Protein AF-0000000084660161 (afdb_homodimer)

Structure (mmCIF, N/CA/C/O backbone):
data_AF-0000000084660161-model_v1
#
loop_
_entity.id
_entity.type
_entity.pdbx_description
1 polymer 'Melanocyte proliferating gene 1, putative'
#
loop_
_atom_site.group_PDB
_atom_site.id
_atom_site.type_symbol
_atom_site.label_atom_id
_atom_site.label_alt_id
_atom_site.label_comp_id
_atom_site.label_asym_id
_atom_site.label_entity_id
_atom_site.label_seq_id
_atom_site.pdbx_PDB_ins_code
_atom_site.Cartn_x
_atom_site.Cartn_y
_atom_site.Cartn_z
_atom_site.occupancy
_atom_site.B_iso_or_equiv
_atom_site.auth_seq_id
_atom_site.auth_comp_id
_atom_site.auth_asym_id
_atom_site.auth_atom_id
_atom_site.pdbx_PDB_model_num
ATOM 1 N N . MET A 1 1 ? 70.875 -0.884 11.539 1 24.64 1 MET A N 1
ATOM 2 C CA . MET A 1 1 ? 70.625 -2.311 11.406 1 24.64 1 MET A CA 1
ATOM 3 C C . MET A 1 1 ? 69.188 -2.629 11.82 1 24.64 1 MET A C 1
ATOM 5 O O . MET A 1 1 ? 68.938 -2.881 12.992 1 24.64 1 MET A O 1
ATOM 9 N N . GLY A 1 2 ? 68.188 -1.799 11.391 1 26.59 2 GLY A N 1
ATOM 10 C CA . GLY A 1 2 ? 66.875 -1.385 11.828 1 26.59 2 GLY A CA 1
ATOM 11 C C . GLY A 1 2 ? 65.812 -2.465 11.648 1 26.59 2 GLY A C 1
ATOM 12 O O . GLY A 1 2 ? 65.562 -2.926 10.531 1 26.59 2 GLY A O 1
ATOM 13 N N . GLY A 1 3 ? 65.625 -3.408 12.602 1 25.14 3 GLY A N 1
ATOM 14 C CA . GLY A 1 3 ? 64.938 -4.672 12.664 1 25.14 3 GLY A CA 1
ATOM 15 C C . GLY A 1 3 ? 63.438 -4.531 12.398 1 25.14 3 GLY A C 1
ATOM 16 O O . GLY A 1 3 ? 62.812 -3.619 12.922 1 25.14 3 GLY A O 1
ATOM 17 N N . GLN A 1 4 ? 62.938 -4.93 11.18 1 24.41 4 GLN A N 1
ATOM 18 C CA . GLN A 1 4 ? 61.656 -4.934 10.484 1 24.41 4 GLN A CA 1
ATOM 19 C C . GLN A 1 4 ? 60.625 -5.793 11.219 1 24.41 4 GLN A C 1
ATOM 21 O O . GLN A 1 4 ? 60.781 -7.016 11.273 1 24.41 4 GLN A O 1
ATOM 26 N N . LYS A 1 5 ? 60.062 -5.305 12.406 1 24.17 5 LYS A N 1
ATOM 27 C CA . LYS A 1 5 ? 59.062 -6.043 13.188 1 24.17 5 LYS A CA 1
ATOM 28 C C . LYS A 1 5 ? 57.875 -6.465 12.328 1 24.17 5 LYS A C 1
ATOM 30 O O . LYS A 1 5 ? 57.312 -5.648 11.594 1 24.17 5 LYS A O 1
ATOM 35 N N . ASN A 1 6 ? 57.75 -7.762 11.906 1 21.36 6 ASN A N 1
ATOM 36 C CA . ASN A 1 6 ? 56.781 -8.516 11.117 1 21.36 6 ASN A CA 1
ATOM 37 C C . ASN A 1 6 ? 55.375 -8.477 11.742 1 21.36 6 ASN A C 1
ATOM 39 O O . ASN A 1 6 ? 55.188 -8.977 12.859 1 21.36 6 ASN A O 1
ATOM 43 N N . ALA A 1 7 ? 54.562 -7.371 11.57 1 24.05 7 ALA A N 1
ATOM 44 C CA . ALA A 1 7 ? 53.188 -7.188 12.055 1 24.05 7 ALA A CA 1
ATOM 45 C C . ALA A 1 7 ? 52.312 -8.344 11.609 1 24.05 7 ALA A C 1
ATOM 47 O O . ALA A 1 7 ? 52.125 -8.562 10.406 1 24.05 7 ALA A O 1
ATOM 48 N N . THR A 1 8 ? 52.25 -9.5 12.328 1 23.58 8 THR A N 1
ATOM 49 C CA . THR A 1 8 ? 51.375 -10.672 12.141 1 23.58 8 THR A CA 1
ATOM 50 C C . THR A 1 8 ? 49.938 -10.25 11.953 1 23.58 8 THR A C 1
ATOM 52 O O . THR A 1 8 ? 49.406 -9.438 12.711 1 23.58 8 THR A O 1
ATOM 55 N N . ALA A 1 9 ? 49.344 -10.336 10.734 1 23.52 9 ALA A N 1
ATOM 56 C CA . ALA A 1 9 ? 48.031 -10.094 10.141 1 23.52 9 ALA A CA 1
ATOM 57 C C . ALA A 1 9 ? 46.938 -10.898 10.852 1 23.52 9 ALA A C 1
ATOM 59 O O . ALA A 1 9 ? 47.031 -12.125 10.961 1 23.52 9 ALA A O 1
ATOM 60 N N . ALA A 1 10 ? 46.281 -10.367 11.93 1 25.08 10 ALA A N 1
ATOM 61 C CA . ALA A 1 10 ? 45.125 -10.93 12.625 1 25.08 10 ALA A CA 1
ATOM 62 C C . ALA A 1 10 ? 44.062 -11.422 11.625 1 25.08 10 ALA A C 1
ATOM 64 O O . ALA A 1 10 ? 43.625 -10.664 10.773 1 25.08 10 ALA A O 1
ATOM 65 N N . THR A 1 11 ? 44 -12.703 11.172 1 28.12 11 THR A N 1
ATOM 66 C CA . THR A 1 11 ? 43.094 -13.5 10.383 1 28.12 11 THR A CA 1
ATOM 67 C C . THR A 1 11 ? 41.656 -13.297 10.867 1 28.12 11 THR A C 1
ATOM 69 O O . THR A 1 11 ? 41.406 -13.266 12.078 1 28.12 11 THR A O 1
ATOM 72 N N . GLY A 1 12 ? 40.781 -12.602 10.148 1 25.56 12 GLY A N 1
ATOM 73 C CA . GLY A 1 12 ? 39.375 -12.211 10.211 1 25.56 12 GLY A CA 1
ATOM 74 C C . GLY A 1 12 ? 38.469 -13.383 10.484 1 25.56 12 GLY A C 1
ATOM 75 O O . GLY A 1 12 ? 38.219 -14.219 9.602 1 25.56 12 GLY A O 1
ATOM 76 N N . ALA A 1 13 ? 38.406 -14.109 11.633 1 28.41 13 ALA A N 1
ATOM 77 C CA . ALA A 1 13 ? 37.562 -15.188 12.133 1 28.41 13 ALA A CA 1
ATOM 78 C C . ALA A 1 13 ? 36.094 -14.867 11.953 1 28.41 13 ALA A C 1
ATOM 80 O O . ALA A 1 13 ? 35.219 -15.57 12.477 1 28.41 13 ALA A O 1
ATOM 81 N N . THR A 1 14 ? 35.625 -13.727 11.5 1 33.06 14 THR A N 1
ATOM 82 C CA . THR A 1 14 ? 34.25 -13.336 11.805 1 33.06 14 THR A CA 1
ATOM 83 C C . THR A 1 14 ? 33.25 -14.164 10.984 1 33.06 14 THR A C 1
ATOM 85 O O . THR A 1 14 ? 32.031 -13.977 11.102 1 33.06 14 THR A O 1
ATOM 88 N N . ALA A 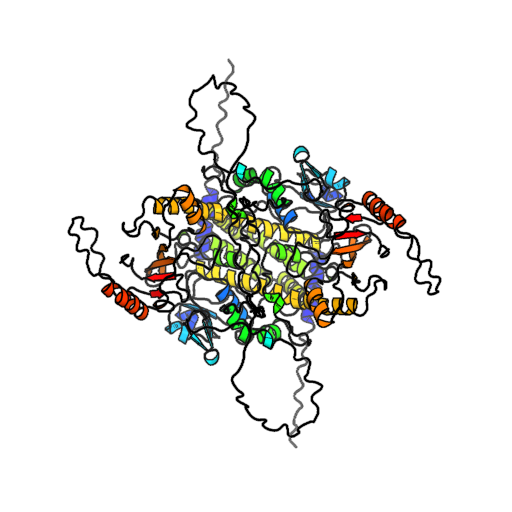1 15 ? 33.562 -14.836 9.906 1 35.31 15 ALA A N 1
ATOM 89 C CA . ALA A 1 15 ? 32.625 -15.367 8.922 1 35.31 15 ALA A CA 1
ATOM 90 C C . ALA A 1 15 ? 31.844 -16.562 9.492 1 35.31 15 ALA A C 1
ATOM 92 O O . ALA A 1 15 ? 30.812 -16.953 8.945 1 35.31 15 ALA A O 1
ATOM 93 N N . PRO A 1 16 ? 32.344 -17.375 10.328 1 39.44 16 PRO A N 1
ATOM 94 C CA . PRO A 1 16 ? 31.734 -18.672 10.648 1 39.44 16 PRO A CA 1
ATOM 95 C C . PRO A 1 16 ? 30.422 -18.547 11.406 1 39.44 16 PRO A C 1
ATOM 97 O O . PRO A 1 16 ? 29.547 -19.406 11.289 1 39.44 16 PRO A O 1
ATOM 100 N N . ALA A 1 17 ? 30.219 -17.5 12.195 1 45.44 17 ALA A N 1
ATOM 101 C CA . ALA A 1 17 ? 29.125 -17.328 13.141 1 45.44 17 ALA A CA 1
ATOM 102 C C . ALA A 1 17 ? 27.812 -17.016 12.406 1 45.44 17 ALA A C 1
ATOM 104 O O . ALA A 1 17 ? 26.75 -17.516 12.789 1 45.44 17 ALA A O 1
ATOM 105 N N . ALA A 1 18 ? 27.891 -16.312 11.398 1 50.12 18 ALA A N 1
ATOM 106 C CA . ALA A 1 18 ? 26.688 -15.992 10.641 1 50.12 18 ALA A CA 1
ATOM 107 C C . ALA A 1 18 ? 26.109 -17.234 9.977 1 50.12 18 ALA A C 1
ATOM 109 O O . ALA A 1 18 ? 24.891 -17.453 9.984 1 50.12 18 ALA A O 1
ATOM 110 N N . SER A 1 19 ? 26.984 -18.062 9.469 1 54.03 19 SER A N 1
ATOM 111 C CA . SER A 1 19 ? 26.547 -19.281 8.812 1 54.03 19 SER A CA 1
ATOM 112 C C . SER A 1 19 ? 25.859 -20.219 9.805 1 54.03 19 SER A C 1
ATOM 114 O O . SER A 1 19 ? 24.859 -20.859 9.477 1 54.03 19 SER A O 1
ATOM 116 N N . SER A 1 20 ? 26.422 -20.156 10.977 1 57.75 20 SER A N 1
ATOM 117 C CA . SER A 1 20 ? 25.859 -21.047 11.984 1 57.75 20 SER A CA 1
ATOM 118 C C . SER A 1 20 ? 24.5 -20.562 12.453 1 57.75 20 SER A C 1
ATOM 120 O O . SER A 1 20 ? 23.594 -21.359 12.68 1 57.75 20 SER A O 1
ATOM 122 N N . ALA A 1 21 ? 24.422 -19.25 12.586 1 58.81 21 ALA A N 1
ATOM 123 C CA . ALA A 1 21 ? 23.156 -18.688 13.008 1 58.81 21 ALA A CA 1
ATOM 124 C C . ALA A 1 21 ? 22.078 -18.906 11.953 1 58.81 21 ALA A C 1
ATOM 126 O O . ALA A 1 21 ? 20.922 -19.219 12.281 1 58.81 21 ALA A O 1
ATOM 127 N N . VAL A 1 22 ? 22.547 -18.859 10.758 1 63.5 22 VAL A N 1
ATOM 128 C CA . VAL A 1 22 ? 21.625 -19.109 9.656 1 63.5 22 VAL A CA 1
ATOM 129 C C . VAL A 1 22 ? 21.172 -20.562 9.68 1 63.5 22 VAL A C 1
ATOM 131 O O . VAL A 1 22 ? 19.969 -20.859 9.555 1 63.5 22 VAL A O 1
ATOM 134 N N . ALA A 1 23 ? 22.141 -21.359 9.922 1 66.5 23 ALA A N 1
ATOM 135 C CA . ALA A 1 23 ? 21.797 -22.781 9.977 1 66.5 23 ALA A CA 1
ATOM 136 C C . ALA A 1 23 ? 20.875 -23.078 11.141 1 66.5 23 ALA A C 1
ATOM 138 O O . ALA A 1 23 ? 19.922 -23.859 11.008 1 66.5 23 ALA A O 1
ATOM 139 N N . ALA A 1 24 ? 21.094 -22.406 12.203 1 64.75 24 ALA A N 1
ATOM 140 C CA . ALA A 1 24 ? 20.266 -22.625 13.391 1 64.75 24 ALA A CA 1
ATOM 141 C C . ALA A 1 24 ? 18.844 -22.094 13.164 1 64.75 24 ALA A C 1
ATOM 143 O O . ALA A 1 24 ? 17.875 -22.719 13.586 1 64.75 24 ALA A O 1
ATOM 144 N N . ALA A 1 25 ? 18.844 -21.031 12.477 1 66.31 25 ALA A N 1
ATOM 145 C CA . ALA A 1 25 ? 17.531 -20.453 12.219 1 66.31 25 ALA A CA 1
ATOM 146 C C . ALA A 1 25 ? 16.719 -21.344 11.281 1 66.31 25 ALA A C 1
ATOM 148 O O . ALA A 1 25 ? 15.516 -21.547 11.492 1 66.31 25 ALA A O 1
ATOM 149 N N . VAL A 1 26 ? 17.406 -21.875 10.375 1 65.69 26 VAL A N 1
ATOM 150 C CA . VAL A 1 26 ? 16.734 -22.766 9.438 1 65.69 26 VAL A CA 1
ATOM 151 C C . VAL A 1 26 ? 16.281 -24.031 10.164 1 65.69 26 VAL A C 1
ATOM 153 O O . VAL A 1 26 ? 15.156 -24.5 9.961 1 65.69 26 VAL A O 1
ATOM 156 N N . ALA A 1 27 ? 17.141 -24.391 11.016 1 67.81 27 ALA A N 1
ATOM 157 C CA . ALA A 1 27 ? 16.781 -25.562 11.805 1 67.81 27 ALA A CA 1
ATOM 158 C C . ALA A 1 27 ? 15.617 -25.266 12.75 1 67.81 27 ALA A C 1
ATOM 160 O O . ALA A 1 27 ? 14.727 -26.094 12.93 1 67.81 27 ALA A O 1
ATOM 161 N N . ALA A 1 28 ? 15.664 -24.062 13.289 1 68.81 28 ALA A N 1
ATOM 162 C CA . ALA A 1 28 ? 14.578 -23.656 14.18 1 68.81 28 ALA A CA 1
ATOM 163 C C . ALA A 1 28 ? 13.258 -23.547 13.422 1 68.81 28 ALA A C 1
ATOM 165 O O . ALA A 1 28 ? 12.211 -23.953 13.93 1 68.81 28 ALA A O 1
ATOM 166 N N . ALA A 1 29 ? 13.398 -23.031 12.258 1 67.75 29 ALA A N 1
ATOM 167 C CA . ALA A 1 29 ? 12.195 -22.938 11.422 1 67.75 29 ALA A CA 1
ATOM 168 C C . ALA A 1 29 ? 11.578 -24.312 11.195 1 67.75 29 ALA A C 1
ATOM 170 O O . ALA A 1 29 ? 10.359 -24.469 11.258 1 67.75 29 ALA A O 1
ATOM 171 N N . ALA A 1 30 ? 12.422 -25.203 10.961 1 65 30 ALA A N 1
ATOM 172 C CA . ALA A 1 30 ? 11.969 -26.562 10.719 1 65 30 ALA A CA 1
ATOM 173 C C . ALA A 1 30 ? 11.336 -27.156 11.969 1 65 30 ALA A C 1
ATOM 175 O O . ALA A 1 30 ? 10.375 -27.922 11.883 1 65 30 ALA A O 1
ATOM 176 N N . ALA A 1 31 ? 11.859 -26.688 13.023 1 62.97 31 ALA A N 1
ATOM 177 C CA . ALA A 1 31 ? 11.414 -27.297 14.273 1 62.97 31 ALA A CA 1
ATOM 178 C C . ALA A 1 31 ? 10.227 -26.547 14.859 1 62.97 31 ALA A C 1
ATOM 180 O O . ALA A 1 31 ? 9.32 -27.156 15.43 1 62.97 31 ALA A O 1
ATOM 181 N N . ALA A 1 32 ? 10.18 -25.266 14.641 1 66.94 32 ALA A N 1
ATOM 182 C CA . ALA A 1 32 ? 9.227 -24.453 15.398 1 66.94 32 ALA A CA 1
ATOM 183 C C . ALA A 1 32 ? 8.234 -23.75 14.469 1 66.94 32 ALA A C 1
ATOM 185 O O . ALA A 1 32 ? 7.285 -23.125 14.93 1 66.94 32 ALA A O 1
ATOM 186 N N . GLY A 1 33 ? 8.375 -24.016 13.242 1 72.56 33 GLY A N 1
ATOM 187 C CA . GLY A 1 33 ? 7.465 -23.344 12.32 1 72.56 33 GLY A CA 1
ATOM 188 C C . GLY A 1 33 ? 6.074 -23.953 12.312 1 72.56 33 GLY A C 1
ATOM 189 O O . GLY A 1 33 ? 5.828 -24.969 12.953 1 72.56 33 GLY A O 1
ATOM 190 N N . PRO A 1 34 ? 5.152 -23.188 11.719 1 77.69 34 PRO A N 1
ATOM 191 C CA . PRO A 1 34 ? 3.781 -23.688 11.664 1 77.69 34 PRO A CA 1
ATOM 192 C C . PRO A 1 34 ? 3.674 -25 10.883 1 77.69 34 PRO A C 1
ATOM 194 O O . PRO A 1 34 ? 4.387 -25.188 9.898 1 77.69 34 PRO A O 1
ATOM 197 N N . VAL A 1 35 ? 2.914 -25.922 11.445 1 78.5 35 VAL A N 1
ATOM 198 C CA . VAL A 1 35 ? 2.705 -27.219 10.805 1 78.5 35 VAL A CA 1
ATOM 199 C C . VAL A 1 35 ? 1.444 -27.172 9.945 1 78.5 35 VAL A C 1
ATOM 201 O O . VAL A 1 35 ? 0.408 -26.672 10.383 1 78.5 35 VAL A O 1
ATOM 204 N N . ARG A 1 36 ? 1.614 -27.719 8.766 1 88.62 36 ARG A N 1
ATOM 205 C CA . ARG A 1 36 ? 0.462 -27.781 7.875 1 88.62 36 ARG A CA 1
ATOM 206 C C . ARG A 1 36 ? -0.592 -28.75 8.398 1 88.62 36 ARG A C 1
ATOM 208 O O . ARG A 1 36 ? -0.26 -29.828 8.891 1 88.62 36 ARG A O 1
ATOM 215 N N . LEU A 1 37 ? -1.783 -28.344 8.273 1 91 37 LEU A N 1
ATOM 216 C CA . LEU A 1 37 ? -2.893 -29.234 8.625 1 91 37 LEU A CA 1
ATOM 217 C C . LEU A 1 37 ? -3.082 -30.312 7.57 1 91 37 LEU A C 1
ATOM 219 O O . LEU A 1 37 ? -2.992 -30.031 6.371 1 91 37 LEU A O 1
ATOM 223 N N . SER A 1 38 ? -3.291 -31.516 8.023 1 89.81 38 SER A N 1
ATOM 224 C CA . SER A 1 38 ? -3.703 -32.562 7.09 1 89.81 38 SER A CA 1
ATOM 225 C C . SER A 1 38 ? -5.148 -32.344 6.645 1 89.81 38 SER A C 1
ATOM 227 O O . SER A 1 38 ? -5.945 -31.75 7.359 1 89.81 38 SER A O 1
ATOM 229 N N . PRO A 1 39 ? -5.414 -32.844 5.457 1 90.81 39 PRO A N 1
ATOM 230 C CA . PRO A 1 39 ? -6.809 -32.719 5.027 1 90.81 39 PRO A CA 1
ATOM 231 C C . PRO A 1 39 ? -7.785 -33.312 6.039 1 90.81 39 PRO A C 1
ATOM 233 O O . PRO A 1 39 ? -8.844 -32.75 6.293 1 90.81 39 PRO A O 1
ATOM 236 N N . ASP A 1 40 ? -7.434 -34.438 6.617 1 92.75 40 ASP A N 1
ATOM 237 C CA . ASP A 1 40 ? -8.305 -35.062 7.594 1 92.75 40 ASP A CA 1
ATOM 238 C C . ASP A 1 40 ? -8.5 -34.188 8.82 1 92.75 40 ASP A C 1
ATOM 240 O O . ASP A 1 40 ? -9.617 -34.031 9.32 1 92.75 40 ASP A O 1
ATOM 244 N N . GLU A 1 41 ? -7.453 -33.625 9.336 1 93.62 41 GLU A N 1
ATOM 245 C CA . GLU A 1 41 ? -7.531 -32.719 10.469 1 93.62 41 GLU A CA 1
ATOM 246 C C . GLU A 1 41 ? -8.375 -31.484 10.133 1 93.62 41 GLU A C 1
ATOM 248 O O . GLU A 1 41 ? -9.195 -31.047 10.938 1 93.62 41 GLU A O 1
ATOM 253 N N . PHE A 1 42 ? -8.125 -30.984 8.945 1 95.31 42 PHE A N 1
ATOM 254 C CA . PHE A 1 42 ? -8.812 -29.781 8.5 1 95.31 42 PHE A CA 1
ATOM 255 C C . PHE A 1 42 ? -10.312 -30.016 8.422 1 95.31 42 PHE A C 1
ATOM 257 O O . PHE A 1 42 ? -11.102 -29.234 8.953 1 95.31 42 PHE A O 1
ATOM 264 N N . TRP A 1 43 ? -10.688 -31.078 7.805 1 95.12 43 TRP A N 1
ATOM 265 C CA . TRP A 1 43 ? -12.109 -31.328 7.582 1 95.12 43 TRP A CA 1
ATOM 266 C C . TRP A 1 43 ? -12.773 -31.844 8.859 1 95.12 43 TRP A C 1
ATOM 268 O O . TRP A 1 43 ? -14 -31.859 8.953 1 95.12 43 TRP A O 1
ATOM 278 N N . GLY A 1 44 ? -11.992 -32.219 9.852 1 93.75 44 GLY A N 1
ATOM 279 C CA . GLY A 1 44 ? -12.516 -32.594 11.148 1 93.75 44 GLY A CA 1
ATOM 280 C C . GLY A 1 44 ? -12.867 -31.422 12.031 1 93.75 44 GLY A C 1
ATOM 281 O O . GLY A 1 44 ? -13.602 -31.562 13.008 1 93.75 44 GLY A O 1
ATOM 282 N N . LEU A 1 45 ? -12.328 -30.281 11.727 1 94.12 45 LEU A N 1
ATOM 283 C CA . LEU A 1 45 ? -12.625 -29.078 12.492 1 94.12 45 LEU A CA 1
ATOM 284 C C . LEU A 1 45 ? -14.047 -28.594 12.234 1 94.12 45 LEU A C 1
ATOM 286 O O . LEU A 1 45 ? -14.617 -28.859 11.172 1 94.12 45 LEU A O 1
ATOM 290 N N . GLU A 1 46 ? -14.648 -27.875 13.18 1 92.94 46 GLU A N 1
ATOM 291 C CA . GLU A 1 46 ? -16.016 -27.359 13.055 1 92.94 46 GLU A CA 1
ATOM 292 C C . GLU A 1 46 ? -16.016 -25.922 12.516 1 92.94 46 GLU A C 1
ATOM 294 O O . GLU A 1 46 ? -15.016 -25.203 12.641 1 92.94 46 GLU A O 1
ATOM 299 N N . GLY A 1 47 ? -17.188 -25.578 11.844 1 93.19 47 GLY A N 1
ATOM 300 C CA . GLY A 1 47 ? -17.359 -24.219 11.352 1 93.19 47 GLY A CA 1
ATOM 301 C C . GLY A 1 47 ? -17.484 -24.141 9.836 1 93.19 47 GLY A C 1
ATOM 302 O O . GLY A 1 47 ? -17.234 -25.125 9.141 1 93.19 47 GLY A O 1
ATOM 303 N N . PRO A 1 48 ? -17.891 -23.031 9.367 1 96.44 48 PRO A N 1
ATOM 304 C CA . PRO A 1 48 ? -18.031 -22.859 7.922 1 96.44 48 PRO A CA 1
ATOM 305 C C . PRO A 1 48 ? -16.688 -22.891 7.191 1 96.44 48 PRO A C 1
ATOM 307 O O . PRO A 1 48 ? -15.656 -22.562 7.781 1 96.44 48 PRO A O 1
ATOM 310 N N . VAL A 1 49 ? -16.734 -23.297 5.977 1 97.75 49 VAL A N 1
ATOM 311 C CA . VAL A 1 49 ? -15.516 -23.391 5.18 1 97.75 49 VAL A CA 1
ATOM 312 C C . VAL A 1 49 ? -15.641 -22.516 3.936 1 97.75 49 VAL A C 1
ATOM 314 O O . VAL A 1 49 ? -16.609 -22.641 3.176 1 97.75 49 VAL A O 1
ATOM 317 N N . ILE A 1 50 ? -14.727 -21.609 3.764 1 96.62 50 ILE A N 1
ATOM 318 C CA . ILE A 1 50 ? -14.625 -20.781 2.566 1 96.62 50 ILE A CA 1
ATOM 319 C C . ILE A 1 50 ? -13.695 -21.438 1.557 1 96.62 50 ILE A C 1
ATOM 321 O O . ILE A 1 50 ? -12.523 -21.703 1.86 1 96.62 50 ILE A O 1
ATOM 325 N N . GLY A 1 51 ? -14.203 -21.719 0.409 1 96.81 51 GLY A N 1
ATOM 326 C CA . GLY A 1 51 ? -13.406 -22.344 -0.633 1 96.81 51 GLY A CA 1
ATOM 327 C C . GLY A 1 51 ? -12.914 -21.359 -1.678 1 96.81 51 GLY A C 1
ATOM 328 O O . GLY A 1 51 ? -13.633 -20.453 -2.064 1 96.81 51 GLY A O 1
ATOM 329 N N . THR A 1 52 ? -11.68 -21.453 -2.135 1 95 52 THR A N 1
ATOM 330 C CA . THR A 1 52 ? -11.086 -20.719 -3.244 1 95 52 THR A CA 1
ATOM 331 C C . THR A 1 52 ? -10.016 -21.547 -3.941 1 95 52 THR A C 1
ATOM 333 O O . THR A 1 52 ? -9.836 -22.734 -3.623 1 95 52 THR A O 1
ATOM 336 N N . HIS A 1 53 ? -9.312 -21.047 -4.887 1 88.81 53 HIS A N 1
ATOM 337 C CA . HIS A 1 53 ? -8.352 -21.844 -5.637 1 88.81 53 HIS A CA 1
ATOM 338 C C . HIS A 1 53 ? -6.996 -21.859 -4.945 1 88.81 53 HIS A C 1
ATOM 340 O O . HIS A 1 53 ? -6.637 -20.922 -4.238 1 88.81 53 HIS A O 1
ATOM 346 N N . ASP A 1 54 ? -6.262 -22.938 -5.086 1 88.5 54 ASP A N 1
ATOM 347 C CA . ASP A 1 54 ? -4.898 -23.016 -4.574 1 88.5 54 ASP A CA 1
ATOM 348 C C . ASP A 1 54 ? -3.906 -22.391 -5.551 1 88.5 54 ASP A C 1
ATOM 350 O O . ASP A 1 54 ? -4.305 -21.797 -6.547 1 88.5 54 ASP A O 1
ATOM 354 N N . GLY A 1 55 ? -2.623 -22.375 -5.215 1 84.12 55 GLY A N 1
ATOM 355 C CA . GLY A 1 55 ? -1.607 -21.797 -6.078 1 84.12 55 GLY A CA 1
ATOM 356 C C . GLY A 1 55 ? -1.487 -20.297 -5.934 1 84.12 55 GLY A C 1
ATOM 357 O O . GLY A 1 55 ? -1.729 -19.75 -4.852 1 84.12 55 GLY A O 1
ATOM 358 N N . ARG A 1 56 ? -1.06 -19.703 -7.016 1 83.12 56 ARG A N 1
ATOM 359 C CA . ARG A 1 56 ? -0.843 -18.25 -6.988 1 83.12 56 ARG A CA 1
ATOM 360 C C . ARG A 1 56 ? -2.146 -17.516 -6.715 1 83.12 56 ARG A C 1
ATOM 362 O O . ARG A 1 56 ? -3.176 -17.812 -7.324 1 83.12 56 ARG A O 1
ATOM 369 N N . PHE A 1 57 ? -2.107 -16.641 -5.777 1 89.06 57 PHE A N 1
ATOM 370 C CA . PHE A 1 57 ? -3.301 -15.898 -5.402 1 89.06 57 PHE A CA 1
ATOM 371 C C . PHE A 1 57 ? -3.164 -14.43 -5.793 1 89.06 57 PHE A C 1
ATOM 373 O O . PHE A 1 57 ? -2.057 -13.945 -6.031 1 89.06 57 PHE A O 1
ATOM 380 N N . HIS A 1 58 ? -4.297 -13.805 -5.891 1 85.75 58 HIS A N 1
ATOM 381 C CA . HIS A 1 58 ? -4.41 -12.383 -6.188 1 85.75 58 HIS A CA 1
ATOM 382 C C . HIS A 1 58 ? -5.223 -11.656 -5.117 1 85.75 58 HIS A C 1
ATOM 384 O O . HIS A 1 58 ? -5.879 -12.297 -4.293 1 85.75 58 HIS A O 1
ATOM 390 N N . LEU A 1 59 ? -5.113 -10.359 -5.125 1 88.31 59 LEU A N 1
ATOM 391 C CA . LEU A 1 59 ? -5.848 -9.57 -4.145 1 88.31 59 LEU A CA 1
ATOM 392 C C . LEU A 1 59 ? -7.344 -9.859 -4.219 1 88.31 59 LEU A C 1
ATOM 394 O O . LEU A 1 59 ? -8.039 -9.828 -3.201 1 88.31 59 LEU A O 1
ATOM 398 N N . ASP A 1 60 ? -7.82 -10.219 -5.332 1 84.62 60 ASP A N 1
ATOM 399 C CA . ASP A 1 60 ? -9.25 -10.406 -5.559 1 84.62 60 ASP A CA 1
ATOM 400 C C . ASP A 1 60 ? -9.805 -11.508 -4.656 1 84.62 60 ASP A C 1
ATOM 402 O O . ASP A 1 60 ? -10.703 -11.258 -3.848 1 84.62 60 ASP A O 1
ATOM 406 N N . GLU A 1 61 ? -9.312 -12.688 -4.691 1 90.88 61 GLU A N 1
ATOM 407 C CA . GLU A 1 61 ? -9.836 -13.766 -3.861 1 90.88 61 GLU A CA 1
ATOM 408 C C . GLU A 1 61 ? -9.445 -13.57 -2.398 1 90.88 61 GLU A C 1
ATOM 410 O O . GLU A 1 61 ? -10.18 -13.977 -1.496 1 90.88 61 GLU A O 1
ATOM 415 N N . VAL A 1 62 ? -8.297 -12.961 -2.17 1 94.56 62 VAL A N 1
ATOM 416 C CA . VAL A 1 62 ? -7.875 -12.695 -0.799 1 94.56 62 VAL A CA 1
ATOM 417 C C . VAL A 1 62 ? -8.867 -11.75 -0.126 1 94.56 62 VAL A C 1
ATOM 419 O O . VAL A 1 62 ? -9.312 -12 0.995 1 94.56 62 VAL A O 1
ATOM 422 N N . LEU A 1 63 ? -9.164 -10.672 -0.808 1 91 63 LEU A N 1
ATOM 423 C CA . LEU A 1 63 ? -10.109 -9.695 -0.271 1 91 63 LEU A CA 1
ATOM 424 C C . LEU A 1 63 ? -11.492 -10.32 -0.11 1 91 63 LEU A C 1
ATOM 426 O O . LEU A 1 63 ? -12.188 -10.047 0.874 1 91 63 LEU A O 1
ATOM 430 N N . ALA A 1 64 ? -11.922 -11.141 -1.095 1 90.62 64 ALA A N 1
ATOM 431 C CA . ALA A 1 64 ? -13.203 -11.836 -0.98 1 90.62 64 ALA A CA 1
ATOM 432 C C . ALA A 1 64 ? -13.266 -12.656 0.307 1 90.62 64 ALA A C 1
ATOM 434 O O . ALA A 1 64 ? -14.266 -12.602 1.033 1 90.62 64 ALA A O 1
ATOM 435 N N . CYS A 1 65 ? -12.242 -13.352 0.585 1 95 65 CYS A N 1
ATOM 436 C CA . CYS A 1 65 ? -12.18 -14.156 1.8 1 95 65 CYS A CA 1
ATOM 437 C C . CYS A 1 65 ? -12.266 -13.273 3.041 1 95 65 CYS A C 1
ATOM 439 O O . CYS A 1 65 ? -12.984 -13.594 3.986 1 95 65 CYS A O 1
ATOM 441 N N . THR A 1 66 ? -11.523 -12.148 3.025 1 93.56 66 THR A N 1
ATOM 442 C CA . THR A 1 66 ? -11.5 -11.266 4.188 1 93.56 66 THR A CA 1
ATOM 443 C C . THR A 1 66 ? -12.883 -10.664 4.441 1 93.56 66 THR A C 1
ATOM 445 O O . THR A 1 66 ? -13.297 -10.508 5.594 1 93.56 66 THR A O 1
ATOM 448 N N . LEU A 1 67 ? -13.539 -10.328 3.371 1 90.44 67 LEU A N 1
ATOM 449 C CA . LEU A 1 67 ? -14.883 -9.797 3.5 1 90.44 67 LEU A CA 1
ATOM 450 C C . LEU A 1 67 ? -15.82 -10.828 4.129 1 90.44 67 LEU A C 1
ATOM 452 O O . LEU A 1 67 ? -16.594 -10.5 5.035 1 90.44 67 LEU A O 1
ATOM 456 N N . LEU A 1 68 ? -15.719 -12.031 3.688 1 92.44 68 LEU A N 1
ATOM 457 C CA . LEU A 1 68 ? -16.562 -13.086 4.234 1 92.44 68 LEU A CA 1
ATOM 458 C C . LEU A 1 68 ? -16.25 -13.328 5.707 1 92.44 68 LEU A C 1
ATOM 460 O O . LEU A 1 68 ? -17.156 -13.492 6.523 1 92.44 68 LEU A O 1
ATOM 464 N N . LEU A 1 69 ? -15 -13.336 6.074 1 94.31 69 LEU A N 1
ATOM 465 C CA . LEU A 1 69 ? -14.57 -13.562 7.449 1 94.31 69 LEU A CA 1
ATOM 466 C C . LEU A 1 69 ? -15.086 -12.461 8.367 1 94.31 69 LEU A C 1
ATOM 468 O O . LEU A 1 69 ? -15.117 -12.625 9.594 1 94.31 69 LEU A O 1
ATOM 472 N N . SER A 1 70 ? -15.406 -11.32 7.805 1 90.81 70 SER A N 1
ATOM 473 C CA . SER A 1 70 ? -15.898 -10.18 8.57 1 90.81 70 SER A CA 1
ATOM 474 C C . SER A 1 70 ? -17.359 -10.383 8.984 1 90.81 70 SER A C 1
ATOM 476 O O . SER A 1 70 ? -17.875 -9.648 9.82 1 90.81 70 SER A O 1
ATOM 478 N N . LEU A 1 71 ? -18 -11.344 8.398 1 91 71 LEU A N 1
ATOM 479 C CA . LEU A 1 71 ? -19.406 -11.594 8.68 1 91 71 LEU A CA 1
ATOM 480 C C . LEU A 1 71 ? -19.562 -12.469 9.914 1 91 71 LEU A C 1
ATOM 482 O O . LEU A 1 71 ? -18.766 -13.367 10.148 1 91 71 LEU A O 1
ATOM 486 N N . LYS A 1 72 ? -20.656 -12.258 10.656 1 90.38 72 LYS A N 1
ATOM 487 C CA . LYS A 1 72 ? -20.969 -13.062 11.836 1 90.38 72 LYS A CA 1
ATOM 488 C C . LYS A 1 72 ? -21.188 -14.523 11.461 1 90.38 72 LYS A C 1
ATOM 490 O O . LYS A 1 72 ? -20.797 -15.43 12.211 1 90.38 72 LYS A O 1
ATOM 495 N N . GLU A 1 73 ? -21.734 -14.75 10.305 1 91.12 73 GLU A N 1
ATOM 496 C CA . GLU A 1 73 ? -22.016 -16.094 9.82 1 91.12 73 GLU A CA 1
ATOM 497 C C . GLU A 1 73 ? -20.734 -16.906 9.633 1 91.12 73 GLU A C 1
ATOM 499 O O . GLU A 1 73 ? -20.75 -18.141 9.711 1 91.12 73 GLU A O 1
ATOM 504 N N . PHE A 1 74 ? -19.656 -16.25 9.5 1 92.94 74 PHE A N 1
ATOM 505 C CA . PHE A 1 74 ? -18.422 -16.953 9.195 1 92.94 74 PHE A CA 1
ATOM 506 C C . PHE A 1 74 ? -17.438 -16.844 10.359 1 92.94 74 PHE A C 1
ATOM 508 O O . PHE A 1 74 ? -16.234 -16.969 10.164 1 92.94 74 PHE A O 1
ATOM 515 N N . LYS A 1 75 ? -17.984 -16.516 11.477 1 91.44 75 LYS A N 1
ATOM 516 C CA . LYS A 1 75 ? -17.141 -16.578 12.672 1 91.44 75 LYS A CA 1
ATOM 517 C C . LYS A 1 75 ? -16.594 -17.984 12.891 1 91.44 75 LYS A C 1
ATOM 519 O O . LYS A 1 75 ? -17.359 -18.969 12.859 1 91.44 75 LYS A O 1
ATOM 524 N N . GLY A 1 76 ? -15.266 -18.141 13.078 1 92.62 76 GLY A N 1
ATOM 525 C CA . GLY A 1 76 ? -14.648 -19.438 13.25 1 92.62 76 GLY A CA 1
ATOM 526 C C . GLY A 1 76 ? -14.469 -20.188 11.938 1 92.62 76 GLY A C 1
ATOM 527 O O . GLY A 1 76 ? -14.305 -21.406 11.938 1 92.62 76 GLY A O 1
ATOM 528 N N . ALA A 1 77 ? -14.547 -19.5 10.875 1 95.25 77 ALA A N 1
ATOM 529 C CA . ALA A 1 77 ? -14.445 -20.125 9.562 1 95.25 77 ALA A CA 1
ATOM 530 C C . ALA A 1 77 ? -13.016 -20.578 9.266 1 95.25 77 ALA A C 1
ATOM 532 O O . ALA A 1 77 ? -12.078 -20.172 9.961 1 95.25 77 ALA A O 1
ATOM 533 N N . ARG A 1 78 ? -12.945 -21.453 8.297 1 96.69 78 ARG A N 1
ATOM 534 C CA . ARG A 1 78 ? -11.703 -21.969 7.738 1 96.69 78 ARG A CA 1
ATOM 535 C C . ARG A 1 78 ? -11.664 -21.797 6.223 1 96.69 78 ARG A C 1
ATOM 537 O O . ARG A 1 78 ? -12.695 -21.516 5.602 1 96.69 78 ARG A O 1
ATOM 544 N N . ILE A 1 79 ? -10.43 -21.906 5.691 1 97.75 79 ILE A N 1
ATOM 545 C CA . ILE A 1 79 ? -10.312 -21.672 4.258 1 97.75 79 ILE A CA 1
ATOM 546 C C . ILE A 1 79 ? -9.703 -22.906 3.582 1 97.75 79 ILE A C 1
ATOM 548 O O . ILE A 1 79 ? -8.695 -23.438 4.039 1 97.75 79 ILE A O 1
ATOM 552 N N . CYS A 1 80 ? -10.336 -23.359 2.588 1 97.62 80 CYS A N 1
ATOM 553 C CA . CYS A 1 80 ? -9.852 -24.453 1.751 1 97.62 80 CYS A CA 1
ATOM 554 C C . CYS A 1 80 ? -9.438 -23.938 0.376 1 97.62 80 CYS A C 1
ATOM 556 O O . CYS A 1 80 ? -10.281 -23.5 -0.41 1 97.62 80 CYS A O 1
ATOM 558 N N . ARG A 1 81 ? -8.188 -23.984 0.103 1 94.75 81 ARG A N 1
ATOM 559 C CA . ARG A 1 81 ? -7.676 -23.625 -1.217 1 94.75 81 ARG A CA 1
ATOM 560 C C . ARG A 1 81 ? -7.457 -24.875 -2.072 1 94.75 81 ARG A C 1
ATOM 562 O O . ARG A 1 81 ? -6.582 -25.688 -1.779 1 94.75 81 ARG A O 1
ATOM 569 N N . SER A 1 82 ? -8.242 -25.016 -3.076 1 91.38 82 SER A N 1
ATOM 570 C CA . SER A 1 82 ? -8.242 -26.234 -3.885 1 91.38 82 SER A CA 1
ATOM 571 C C . SER A 1 82 ? -8.766 -25.953 -5.293 1 91.38 82 SER A C 1
ATOM 573 O O . SER A 1 82 ? -9.422 -24.953 -5.531 1 91.38 82 SER A O 1
ATOM 575 N N . ARG A 1 83 ? -8.375 -26.844 -6.199 1 83.12 83 ARG A N 1
ATOM 576 C CA . ARG A 1 83 ? -8.93 -26.797 -7.551 1 83.12 83 ARG A CA 1
ATOM 577 C C . ARG A 1 83 ? -9.789 -28.016 -7.848 1 83.12 83 ARG A C 1
ATOM 579 O O . ARG A 1 83 ? -10.133 -28.281 -9 1 83.12 83 ARG A O 1
ATOM 586 N N . GLN A 1 84 ? -10.109 -28.734 -6.77 1 84.62 84 GLN A N 1
ATOM 587 C CA . GLN A 1 84 ? -10.875 -29.969 -6.926 1 84.62 84 GLN A CA 1
ATOM 588 C C . GLN A 1 84 ? -12.344 -29.766 -6.574 1 84.62 84 GLN A C 1
ATOM 590 O O . GLN A 1 84 ? -12.664 -29.234 -5.508 1 84.62 84 GLN A O 1
ATOM 595 N N . GLN A 1 85 ? -13.148 -30.281 -7.406 1 87.81 85 GLN A N 1
ATOM 596 C CA . GLN A 1 85 ? -14.586 -30.141 -7.219 1 87.81 85 GLN A CA 1
ATOM 597 C C . GLN A 1 85 ? -15.039 -30.797 -5.918 1 87.81 85 GLN A C 1
ATOM 599 O O . GLN A 1 85 ? -15.922 -30.281 -5.227 1 87.81 85 GLN A O 1
ATOM 604 N N . LYS A 1 86 ? -14.438 -31.891 -5.59 1 90.88 86 LYS A N 1
ATOM 605 C CA . LYS A 1 86 ? -14.812 -32.625 -4.379 1 90.88 86 LYS A CA 1
ATOM 606 C C . LYS A 1 86 ? -14.641 -31.734 -3.141 1 90.88 86 LYS A C 1
ATOM 608 O O . LYS A 1 86 ? -15.422 -31.828 -2.193 1 90.88 86 LYS A O 1
ATOM 613 N N . ASP A 1 87 ? -13.586 -30.922 -3.105 1 93.69 87 ASP A N 1
ATOM 614 C CA . ASP A 1 87 ? -13.352 -30.016 -1.995 1 93.69 87 ASP A CA 1
ATOM 615 C C . ASP A 1 87 ? -14.383 -28.875 -1.987 1 93.69 87 ASP A C 1
ATOM 617 O O . ASP A 1 87 ? -14.898 -28.516 -0.932 1 93.69 87 ASP A O 1
ATOM 621 N N . TRP A 1 88 ? -14.695 -28.375 -3.141 1 92.56 88 TRP A N 1
ATOM 622 C CA . TRP A 1 88 ? -15.641 -27.281 -3.26 1 92.56 88 TRP A CA 1
ATOM 623 C C . TRP A 1 88 ? -17.016 -27.703 -2.76 1 92.56 88 TRP A C 1
ATOM 625 O O . TRP A 1 88 ? -17.719 -26.906 -2.125 1 92.56 88 TRP A O 1
ATOM 635 N N . ASP A 1 89 ? -17.375 -28.906 -3.059 1 93.75 89 ASP A N 1
ATOM 636 C CA . ASP A 1 89 ? -18.688 -29.406 -2.676 1 93.75 89 ASP A CA 1
ATOM 637 C C . ASP A 1 89 ? -18.844 -29.453 -1.157 1 93.75 89 ASP A C 1
ATOM 639 O O . ASP A 1 89 ? -19.953 -29.406 -0.639 1 93.75 89 ASP A O 1
ATOM 643 N N . ARG A 1 90 ? -17.781 -29.5 -0.456 1 94.88 90 ARG A N 1
ATOM 644 C CA . ARG A 1 90 ? -17.812 -29.578 1.001 1 94.88 90 ARG A CA 1
ATOM 645 C C . ARG A 1 90 ? -17.781 -28.188 1.626 1 94.88 90 ARG A C 1
ATOM 647 O O . ARG A 1 90 ? -17.969 -28.031 2.834 1 94.88 90 ARG A O 1
ATOM 654 N N . CYS A 1 91 ? -17.516 -27.203 0.866 1 95.81 91 CYS A N 1
ATOM 655 C CA . CYS A 1 91 ? -17.359 -25.844 1.379 1 95.81 91 CYS A CA 1
ATOM 656 C C . CYS A 1 91 ? -18.719 -25.172 1.56 1 95.81 91 CYS A C 1
ATOM 658 O O . CYS A 1 91 ? -19.672 -25.484 0.837 1 95.81 91 CYS A O 1
ATOM 660 N N . SER A 1 92 ? -18.844 -24.281 2.58 1 95.75 92 SER A N 1
ATOM 661 C CA . SER A 1 92 ? -20.062 -23.516 2.822 1 95.75 92 SER A CA 1
ATOM 662 C C . SER A 1 92 ? -20.266 -22.453 1.738 1 95.75 92 SER A C 1
ATOM 664 O O . SER A 1 92 ? -21.406 -22.141 1.394 1 95.75 92 SER A O 1
ATOM 666 N N . ILE A 1 93 ? -19.219 -21.875 1.206 1 94.25 93 ILE A N 1
ATOM 667 C CA . ILE A 1 93 ? -19.219 -20.859 0.162 1 94.25 93 ILE A CA 1
ATOM 668 C C . ILE A 1 93 ? -17.953 -20.984 -0.669 1 94.25 93 ILE A C 1
ATOM 670 O O . ILE A 1 93 ? -16.891 -21.312 -0.144 1 94.25 93 ILE A O 1
ATOM 674 N N . VAL A 1 94 ? -18.062 -20.797 -1.949 1 93.88 94 VAL A N 1
ATOM 675 C CA . VAL A 1 94 ? -16.922 -20.891 -2.852 1 93.88 94 VAL A CA 1
ATOM 676 C C . VAL A 1 94 ? -16.781 -19.594 -3.652 1 93.88 94 VAL A C 1
ATOM 678 O O . VAL A 1 94 ? -17.766 -19.094 -4.211 1 93.88 94 VAL A O 1
ATOM 681 N N . VAL A 1 95 ? -15.555 -19.109 -3.666 1 92.06 95 VAL A N 1
ATOM 682 C CA . VAL A 1 95 ? -15.344 -17.828 -4.344 1 92.06 95 VAL A CA 1
ATOM 683 C C . VAL A 1 95 ? -14.242 -17.984 -5.391 1 92.06 95 VAL A C 1
ATOM 685 O O . VAL A 1 95 ? -13.273 -18.719 -5.184 1 92.06 95 VAL A O 1
ATOM 688 N N . ASP A 1 96 ? -14.336 -17.328 -6.504 1 86.12 96 ASP A N 1
ATOM 689 C CA . ASP A 1 96 ? -13.336 -17.094 -7.543 1 86.12 96 ASP A CA 1
ATOM 690 C C . ASP A 1 96 ? -12.984 -18.391 -8.266 1 86.12 96 ASP A C 1
ATOM 692 O O . ASP A 1 96 ? -11.922 -18.5 -8.875 1 86.12 96 ASP A O 1
ATOM 696 N N . VAL A 1 97 ? -13.75 -19.453 -8.047 1 80.81 97 VAL A N 1
ATOM 697 C CA . VAL A 1 97 ? -13.508 -20.719 -8.727 1 80.81 97 VAL A CA 1
ATOM 698 C C . VAL A 1 97 ? -14.836 -21.453 -8.945 1 80.81 97 VAL A C 1
ATOM 700 O O . VAL A 1 97 ? -15.875 -21.016 -8.461 1 80.81 97 VAL A O 1
ATOM 703 N N . GLY A 1 98 ? -14.789 -22.531 -9.703 1 77.62 98 GLY A N 1
ATOM 704 C CA . GLY A 1 98 ? -15.945 -23.391 -9.898 1 77.62 98 GLY A CA 1
ATOM 705 C C . GLY A 1 98 ? -16.688 -23.125 -11.195 1 77.62 98 GLY A C 1
ATOM 706 O O . GLY A 1 98 ? -17.469 -23.953 -11.656 1 77.62 98 GLY A O 1
ATOM 707 N N . GLY A 1 99 ? -16.438 -21.891 -11.758 1 75.5 99 GLY A N 1
ATOM 708 C CA . GLY A 1 99 ? -17 -21.594 -13.062 1 75.5 99 GLY A CA 1
ATOM 709 C C . GLY A 1 99 ? -18.484 -21.297 -13.016 1 75.5 99 GLY A C 1
ATOM 710 O O . GLY A 1 99 ? -19.188 -21.469 -14.016 1 75.5 99 GLY A O 1
ATOM 711 N N . GLU A 1 100 ? -19 -21.016 -11.789 1 78.06 100 GLU A N 1
ATOM 712 C CA . GLU A 1 100 ? -20.422 -20.766 -11.617 1 78.06 100 GLU A CA 1
ATOM 713 C C . GLU A 1 100 ? -20.672 -19.562 -10.727 1 78.06 100 GLU A C 1
ATOM 715 O O . GLU A 1 100 ? -19.938 -19.328 -9.758 1 78.06 100 GLU A O 1
ATOM 720 N N . TYR A 1 101 ? -21.609 -18.797 -11.172 1 78.94 101 TYR A N 1
ATOM 721 C CA . TYR A 1 101 ? -22.156 -17.734 -10.32 1 78.94 101 TYR A CA 1
ATOM 722 C C . TYR A 1 101 ? -23.594 -18.016 -9.938 1 78.94 101 TYR A C 1
ATOM 724 O O . TYR A 1 101 ? -24.516 -17.828 -10.742 1 78.94 101 TYR A O 1
ATOM 732 N N . CYS A 1 102 ? -23.75 -18.484 -8.734 1 84 102 CYS A N 1
ATOM 733 C CA . CYS A 1 102 ? -25.062 -18.828 -8.188 1 84 102 CYS A CA 1
ATOM 734 C C . CYS A 1 102 ? -25.141 -18.484 -6.711 1 84 102 CYS A C 1
ATOM 736 O O . CYS A 1 102 ? -24.812 -19.297 -5.852 1 84 102 CYS A O 1
ATOM 738 N N . PRO A 1 103 ? -25.688 -17.344 -6.457 1 82.12 103 PRO A N 1
ATOM 739 C CA . PRO A 1 103 ? -25.766 -16.875 -5.07 1 82.12 103 PRO A CA 1
ATOM 740 C C . PRO A 1 103 ? -26.547 -17.828 -4.172 1 82.12 103 PRO A C 1
ATOM 742 O O . PRO A 1 103 ? -26.203 -18 -3 1 82.12 103 PRO A O 1
ATOM 745 N N . LYS A 1 104 ? -27.531 -18.469 -4.637 1 84.12 104 LYS A N 1
ATOM 746 C CA . LYS A 1 104 ? -28.344 -19.391 -3.84 1 84.12 104 LYS A CA 1
ATOM 747 C C . LYS A 1 104 ? -27.5 -20.578 -3.35 1 84.12 104 LYS A C 1
ATOM 749 O O . LYS A 1 104 ? -27.656 -21.031 -2.215 1 84.12 104 LYS A O 1
ATOM 754 N N . LYS A 1 105 ? -26.609 -20.969 -4.184 1 85.38 105 LYS A N 1
ATOM 755 C CA . LYS A 1 105 ? -25.734 -22.078 -3.83 1 85.38 105 LYS A CA 1
ATOM 756 C C . LYS A 1 105 ? -24.422 -21.562 -3.225 1 85.38 105 LYS A C 1
ATOM 758 O O . LYS A 1 105 ? -23.531 -22.359 -2.908 1 85.38 105 LYS A O 1
ATOM 763 N N . ARG A 1 106 ? -24.281 -20.266 -3.15 1 87.69 106 ARG A N 1
ATOM 764 C CA . ARG A 1 106 ? -23.125 -19.609 -2.566 1 87.69 106 ARG A CA 1
ATOM 765 C C . ARG A 1 106 ? -21.859 -19.922 -3.363 1 87.69 106 ARG A C 1
ATOM 767 O O . ARG A 1 106 ? -20.828 -20.266 -2.787 1 87.69 106 ARG A O 1
ATOM 774 N N . ARG A 1 107 ? -22.078 -19.953 -4.656 1 85.88 107 ARG A N 1
ATOM 775 C CA . ARG A 1 107 ? -20.969 -20.078 -5.609 1 85.88 107 ARG A CA 1
ATOM 776 C C . ARG A 1 107 ? -20.719 -18.766 -6.324 1 85.88 107 ARG A C 1
ATOM 778 O O . ARG A 1 107 ? -21.578 -18.266 -7.039 1 85.88 107 ARG A O 1
ATOM 785 N N . PHE A 1 108 ? -19.547 -18.219 -6.105 1 80.94 108 PHE A N 1
ATOM 786 C CA . PHE A 1 108 ? -19.234 -16.891 -6.598 1 80.94 108 PHE A CA 1
ATOM 787 C C . PHE A 1 108 ? -17.984 -16.906 -7.469 1 80.94 108 PHE A C 1
ATOM 789 O O . PHE A 1 108 ? -16.875 -16.641 -6.988 1 80.94 108 PHE A O 1
ATOM 796 N N . ASP A 1 109 ? -18.141 -17.203 -8.664 1 75.75 109 ASP A N 1
ATOM 797 C CA . ASP A 1 109 ? -17.078 -17.125 -9.656 1 75.75 109 ASP A CA 1
ATOM 798 C C . ASP A 1 109 ? -17.422 -16.109 -10.758 1 75.75 109 ASP A C 1
ATOM 800 O O . ASP A 1 109 ? -18.594 -15.859 -11.016 1 75.75 109 ASP A O 1
ATOM 804 N N . HIS A 1 110 ? -16.469 -15.5 -11.32 1 71.44 110 HIS A N 1
ATOM 805 C CA . HIS A 1 110 ? -16.688 -14.492 -12.352 1 71.44 110 HIS A CA 1
ATOM 806 C C . HIS A 1 110 ? -15.93 -14.844 -13.625 1 71.44 110 HIS A C 1
ATOM 808 O O . HIS A 1 110 ? -15.875 -14.039 -14.562 1 71.44 110 HIS A O 1
ATOM 814 N N . HIS A 1 111 ? -15.43 -16.047 -13.703 1 69.12 111 HIS A N 1
ATOM 815 C CA . HIS A 1 111 ? -14.547 -16.406 -14.805 1 69.12 111 HIS A CA 1
ATOM 816 C C . HIS A 1 111 ? -15.336 -17 -15.969 1 69.12 111 HIS A C 1
ATOM 818 O O . HIS A 1 111 ? -14.812 -17.125 -17.078 1 69.12 111 HIS A O 1
ATOM 824 N N . GLN A 1 112 ? -16.609 -17.375 -15.727 1 68.69 112 GLN A N 1
ATOM 825 C CA . GLN A 1 112 ? -17.406 -18 -16.781 1 68.69 112 GLN A CA 1
ATOM 826 C C . GLN A 1 112 ? -17.781 -16.984 -17.859 1 68.69 112 GLN A C 1
ATOM 828 O O . GLN A 1 112 ? -18.016 -15.805 -17.547 1 68.69 112 GLN A O 1
ATOM 833 N N . PRO A 1 113 ? -17.75 -17.469 -19.062 1 66.06 113 PRO A N 1
ATOM 834 C CA . PRO A 1 113 ? -18.094 -16.578 -20.156 1 66.06 113 PRO A CA 1
ATOM 835 C C . PRO A 1 113 ? -19.469 -15.922 -19.984 1 66.06 113 PRO A C 1
ATOM 837 O O . PRO A 1 113 ? -19.672 -14.797 -20.453 1 66.06 113 PRO A O 1
ATOM 840 N N . SER A 1 114 ? -20.328 -16.578 -19.281 1 67.81 114 SER A N 1
ATOM 841 C CA . SER A 1 114 ? -21.688 -16.078 -19.141 1 67.81 114 SER A CA 1
ATOM 842 C C . SER A 1 114 ? -21.781 -14.992 -18.094 1 67.81 114 SER A C 1
ATOM 844 O O . SER A 1 114 ? -22.812 -14.344 -17.938 1 67.81 114 SER A O 1
ATOM 846 N N . PHE A 1 115 ? -20.672 -14.773 -17.453 1 67.94 115 PHE A N 1
ATOM 847 C CA . PHE A 1 115 ? -20.734 -13.828 -16.359 1 67.94 115 PHE A CA 1
ATOM 848 C C . PHE A 1 115 ? -20.781 -12.398 -16.875 1 67.94 115 PHE A C 1
ATOM 850 O O . PHE A 1 115 ? -19.891 -11.961 -17.609 1 67.94 115 PHE A O 1
ATOM 857 N N . THR A 1 116 ? -21.781 -11.555 -16.547 1 64.75 116 THR A N 1
ATOM 858 C CA . THR A 1 116 ? -21.938 -10.188 -17.047 1 64.75 116 THR A CA 1
ATOM 859 C C . THR A 1 116 ? -22.312 -9.25 -15.906 1 64.75 116 THR A C 1
ATOM 861 O O . THR A 1 116 ? -22.609 -8.07 -16.125 1 64.75 116 THR A O 1
ATOM 864 N N . HIS A 1 117 ? -22.141 -9.711 -14.695 1 66.19 117 HIS A N 1
ATOM 865 C CA . HIS A 1 117 ? -22.641 -8.914 -13.578 1 66.19 117 HIS A CA 1
ATOM 866 C C . HIS A 1 117 ? -21.703 -7.754 -13.273 1 66.19 117 HIS A C 1
ATOM 868 O O . HIS A 1 117 ? -20.484 -7.918 -13.281 1 66.19 117 HIS A O 1
ATOM 874 N N . THR A 1 118 ? -22.297 -6.5 -13.188 1 60.06 118 THR A N 1
ATOM 875 C CA . THR A 1 118 ? -21.609 -5.266 -12.844 1 60.06 118 THR A CA 1
ATOM 876 C C . THR A 1 118 ? -22.188 -4.664 -11.562 1 60.06 118 THR A C 1
ATOM 878 O O . THR A 1 118 ? -23.25 -5.07 -11.102 1 60.06 118 THR A O 1
ATOM 881 N N . PHE A 1 119 ? -21.406 -3.873 -10.984 1 55.66 119 PHE A N 1
ATOM 882 C CA . PHE A 1 119 ? -21.891 -3.234 -9.758 1 55.66 119 PHE A CA 1
ATOM 883 C C . PHE A 1 119 ? -23.031 -2.279 -10.062 1 55.66 119 PHE A C 1
ATOM 885 O O . PHE A 1 119 ? -22.938 -1.456 -10.977 1 55.66 119 PHE A O 1
ATOM 892 N N . ASP A 1 120 ? -24.172 -2.49 -9.5 1 51.94 120 ASP A N 1
ATOM 893 C CA . ASP A 1 120 ? -25.328 -1.622 -9.664 1 51.94 120 ASP A CA 1
ATOM 894 C C . ASP A 1 120 ? -25.312 -0.482 -8.648 1 51.94 120 ASP A C 1
ATOM 896 O O . ASP A 1 120 ? -25.719 -0.665 -7.496 1 51.94 120 ASP A O 1
ATOM 900 N N . PHE A 1 121 ? -24.875 0.573 -9.086 1 50.47 121 PHE A N 1
ATOM 901 C CA . PHE A 1 121 ? -24.766 1.729 -8.203 1 50.47 121 PHE A CA 1
ATOM 902 C C . PHE A 1 121 ? -26.141 2.316 -7.91 1 50.47 121 PHE A C 1
ATOM 904 O O . PHE A 1 121 ? -26.312 3.047 -6.934 1 50.47 121 PHE A O 1
ATOM 911 N N . SER A 1 122 ? -27.062 2.092 -8.812 1 52.09 122 SER A N 1
ATOM 912 C CA . SER A 1 122 ? -28.391 2.68 -8.68 1 52.09 122 SER A CA 1
ATOM 913 C C . SER A 1 122 ? -29.078 2.199 -7.41 1 52.09 122 SER A C 1
ATOM 915 O O . SER A 1 122 ? -29.953 2.893 -6.871 1 52.09 122 SER A O 1
ATOM 917 N N . ARG A 1 123 ? -28.688 1.061 -7.031 1 48.84 123 ARG A N 1
ATOM 918 C CA . ARG A 1 123 ? -29.281 0.491 -5.832 1 48.84 123 ARG A CA 1
ATOM 919 C C . ARG A 1 123 ? -29.016 1.364 -4.613 1 48.84 123 ARG A C 1
ATOM 921 O O . ARG A 1 123 ? -29.719 1.272 -3.607 1 48.84 123 ARG A O 1
ATOM 928 N N . PHE A 1 124 ? -28.047 2.119 -4.781 1 47.5 124 PHE A N 1
ATOM 929 C CA . PHE A 1 124 ? -27.672 2.904 -3.617 1 47.5 124 PHE A CA 1
ATOM 930 C C . PHE A 1 124 ? -28.062 4.367 -3.797 1 47.5 124 PHE A C 1
ATOM 932 O O . PHE A 1 124 ? -27.781 5.199 -2.93 1 47.5 124 PHE A O 1
ATOM 939 N N . 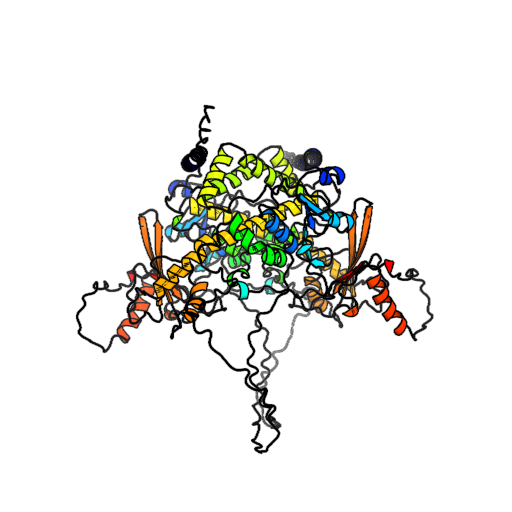GLU A 1 125 ? -28.688 4.66 -4.93 1 42.72 125 GLU A N 1
ATOM 940 C CA . GLU A 1 125 ? -29.172 6.023 -5.121 1 42.72 125 GLU A CA 1
ATOM 941 C C . GLU A 1 125 ? -30.391 6.301 -4.242 1 42.72 125 GLU A C 1
ATOM 943 O O . GLU A 1 125 ? -31.297 5.465 -4.141 1 42.72 125 GLU A O 1
ATOM 948 N N . VAL A 1 126 ? -30.359 6.992 -3.229 1 37.41 126 VAL A N 1
ATOM 949 C CA . VAL A 1 126 ? -31.469 7.422 -2.4 1 37.41 126 VAL A CA 1
ATOM 950 C C . VAL A 1 126 ? -32.594 7.941 -3.289 1 37.41 126 VAL A C 1
ATOM 952 O O . VAL A 1 126 ? -32.375 8.773 -4.168 1 37.41 126 VAL A O 1
ATOM 955 N N . ASN A 1 127 ? -33.812 7.254 -3.422 1 33.34 127 ASN A N 1
ATOM 956 C CA . ASN A 1 127 ? -35.031 7.793 -4.012 1 33.34 127 ASN A CA 1
ATOM 957 C C . ASN A 1 127 ? -35.438 9.125 -3.383 1 33.34 127 ASN A C 1
ATOM 959 O O . ASN A 1 127 ? -35.688 9.203 -2.178 1 33.34 127 ASN A O 1
ATOM 963 N N . ARG A 1 128 ? -35.312 10.281 -3.9 1 35.09 128 ARG A N 1
ATOM 964 C CA . ARG A 1 128 ? -35.875 11.57 -3.531 1 35.09 128 ARG A CA 1
ATOM 965 C C . ARG A 1 128 ? -37.375 11.453 -3.264 1 35.09 128 ARG A C 1
ATOM 967 O O . ARG A 1 128 ? -37.875 12.07 -2.334 1 35.09 128 ARG A O 1
ATOM 974 N N . ASP A 1 129 ? -38.25 10.922 -4.285 1 31.88 129 ASP A N 1
ATOM 975 C CA . ASP A 1 129 ? -39.688 11.219 -4.414 1 31.88 129 ASP A CA 1
ATOM 976 C C . ASP A 1 129 ? -40.5 10.359 -3.457 1 31.88 129 ASP A C 1
ATOM 978 O O . ASP A 1 129 ? -41.75 10.297 -3.572 1 31.88 129 ASP A O 1
ATOM 982 N N . ARG A 1 130 ? -40.156 9.555 -2.639 1 33.03 130 ARG A N 1
ATOM 983 C CA . ARG A 1 130 ? -41.219 8.773 -2.049 1 33.03 130 ARG A CA 1
ATOM 984 C C . ARG A 1 130 ? -42.094 9.641 -1.136 1 33.03 130 ARG A C 1
ATOM 986 O O . ARG A 1 130 ? -43.062 9.156 -0.54 1 33.03 130 ARG A O 1
ATOM 993 N N . ASP A 1 131 ? -41.75 10.812 -0.649 1 28.66 131 ASP A N 1
ATOM 994 C CA . ASP A 1 131 ? -42.781 11.352 0.252 1 28.66 131 ASP A CA 1
ATOM 995 C C . ASP A 1 131 ? -43.969 11.891 -0.527 1 28.66 131 ASP A C 1
ATOM 997 O O . ASP A 1 131 ? -44.938 12.367 0.066 1 28.66 131 ASP A O 1
ATOM 1001 N N . ARG A 1 132 ? -43.969 12.43 -1.78 1 25.84 132 ARG A N 1
ATOM 1002 C CA . ARG A 1 132 ? -45.156 13.156 -2.15 1 25.84 132 ARG A CA 1
ATOM 1003 C C . ARG A 1 132 ? -46.281 12.195 -2.582 1 25.84 132 ARG A C 1
ATOM 1005 O O . ARG A 1 132 ? -47.344 12.625 -3.014 1 25.84 132 ARG A O 1
ATOM 1012 N N . ASP A 1 133 ? -46.125 10.969 -3.143 1 26.2 133 ASP A N 1
ATOM 1013 C CA . ASP A 1 133 ? -47.312 10.312 -3.697 1 26.2 133 ASP A CA 1
ATOM 1014 C C . ASP A 1 133 ? -48.281 9.898 -2.59 1 26.2 133 ASP A C 1
ATOM 1016 O O . ASP A 1 133 ? -48 8.984 -1.814 1 26.2 133 ASP A O 1
ATOM 1020 N N . GLY A 1 134 ? -49 10.914 -1.914 1 23.64 134 GLY A N 1
ATOM 1021 C CA . GLY A 1 134 ? -50.344 10.617 -1.417 1 23.64 134 GLY A CA 1
ATOM 1022 C C . GLY A 1 134 ? -51.156 9.75 -2.367 1 23.64 134 GLY A C 1
ATOM 1023 O O . GLY A 1 134 ? -50.688 9.406 -3.451 1 23.64 134 GLY A O 1
ATOM 1024 N N . ASP A 1 135 ? -52.656 9.945 -2.486 1 22.8 135 ASP A N 1
ATOM 1025 C CA . ASP A 1 135 ? -53.875 9.227 -2.773 1 22.8 135 ASP A CA 1
ATOM 1026 C C . ASP A 1 135 ? -54.062 9.016 -4.277 1 22.8 135 ASP A C 1
ATOM 1028 O O . ASP A 1 135 ? -55.094 8.531 -4.723 1 22.8 135 ASP A O 1
ATOM 1032 N N . ARG A 1 136 ? -53.562 9.938 -5.285 1 20.5 136 ARG A N 1
ATOM 1033 C CA . ARG A 1 136 ? -54.438 9.93 -6.465 1 20.5 136 ARG A CA 1
ATOM 1034 C C . ARG A 1 136 ? -54.344 8.594 -7.195 1 20.5 136 ARG A C 1
ATOM 1036 O O . ARG A 1 136 ? -53.281 8.211 -7.676 1 20.5 136 ARG A O 1
ATOM 1043 N N . ASP A 1 137 ? -55.125 7.504 -6.871 1 21.39 137 ASP A N 1
ATOM 1044 C CA . ASP A 1 137 ? -55.469 6.215 -7.465 1 21.39 137 ASP A CA 1
ATOM 1045 C C . ASP A 1 137 ? -55.781 6.363 -8.953 1 21.39 137 ASP A C 1
ATOM 1047 O O . ASP A 1 137 ? -56.188 5.398 -9.602 1 21.39 137 ASP A O 1
ATOM 1051 N N . ARG A 1 138 ? -56.219 7.68 -9.477 1 18.86 138 ARG A N 1
ATOM 1052 C CA . ARG A 1 138 ? -57.281 7.492 -10.469 1 18.86 138 ARG A CA 1
ATOM 1053 C C . ARG A 1 138 ? -56.75 6.695 -11.664 1 18.86 138 ARG A C 1
ATOM 1055 O O . ARG A 1 138 ? -55.562 6.547 -11.852 1 18.86 138 ARG A O 1
ATOM 1062 N N . ASP A 1 139 ? -57.5 6.75 -12.922 1 19.19 139 ASP A N 1
ATOM 1063 C CA . ASP A 1 139 ? -58.062 6.02 -14.047 1 19.19 139 ASP A CA 1
ATOM 1064 C C . ASP A 1 139 ? -57.125 6.02 -15.242 1 19.19 139 ASP A C 1
ATOM 1066 O O . ASP A 1 139 ? -57.562 6.094 -16.391 1 19.19 139 ASP A O 1
ATOM 1070 N N . ARG A 1 140 ? -55.719 6.348 -15.062 1 17.84 140 ARG A N 1
ATOM 1071 C CA . ARG A 1 140 ? -55.156 6.734 -16.344 1 17.84 140 ARG A CA 1
ATOM 1072 C C . ARG A 1 140 ? -55.25 5.594 -17.359 1 17.84 140 ARG A C 1
ATOM 1074 O O . ARG A 1 140 ? -54.844 4.469 -17.062 1 17.84 140 ARG A O 1
ATOM 1081 N N . SER A 1 141 ? -56.094 5.836 -18.406 1 17.78 141 SER A N 1
ATOM 1082 C CA . SER A 1 141 ? -56.562 5.09 -19.578 1 17.78 141 SER A CA 1
ATOM 1083 C C . SER A 1 141 ? -55.406 4.645 -20.438 1 17.78 141 SER A C 1
ATOM 1085 O O . SER A 1 141 ? -54.312 5.25 -20.406 1 17.78 141 SER A O 1
ATOM 1087 N N . PRO A 1 142 ? -55.531 3.514 -21.219 1 18.44 142 PRO A N 1
ATOM 1088 C CA . PRO A 1 142 ? -54.75 2.578 -22.047 1 18.44 142 PRO A CA 1
ATOM 1089 C C . PRO A 1 142 ? -54.25 3.217 -23.328 1 18.44 142 PRO A C 1
ATOM 1091 O O . PRO A 1 142 ? -53.625 2.541 -24.156 1 18.44 142 PRO A O 1
ATOM 1094 N N . GLN A 1 143 ? -53.875 4.641 -23.312 1 16.36 143 GLN A N 1
ATOM 1095 C CA . GLN A 1 143 ? -53.969 5.105 -24.688 1 16.36 143 GLN A CA 1
ATOM 1096 C C . GLN A 1 143 ? -53.031 4.305 -25.609 1 16.36 143 GLN A C 1
ATOM 1098 O O . GLN A 1 143 ? -52.031 3.777 -25.172 1 16.36 143 GLN A O 1
ATOM 1103 N N . GLU A 1 144 ? -53.469 4.238 -26.953 1 16.75 144 GLU A N 1
ATOM 1104 C CA . GLU A 1 144 ? -53.406 3.617 -28.281 1 16.75 144 GLU A CA 1
ATOM 1105 C C . GLU A 1 144 ? -52.094 3.906 -28.969 1 16.75 144 GLU A C 1
ATOM 1107 O O . GLU A 1 144 ? -51.5 4.969 -28.766 1 16.75 144 GLU A O 1
ATOM 1112 N N . CYS A 1 145 ? -51.344 2.836 -29.391 1 17.02 145 CYS A N 1
ATOM 1113 C CA . CYS A 1 145 ? -50.125 2.439 -30.078 1 17.02 145 CYS A CA 1
ATOM 1114 C C . CYS A 1 145 ? -50.031 3.113 -31.438 1 17.02 145 CYS A C 1
ATOM 1116 O O . CYS A 1 145 ? -49.25 2.676 -32.312 1 17.02 145 CYS A O 1
ATOM 1118 N N . GLY A 1 146 ? -50.406 4.449 -31.578 1 15.81 146 GLY A N 1
ATOM 1119 C CA . GLY A 1 146 ? -50.594 4.762 -32.969 1 15.81 146 GLY A CA 1
ATOM 1120 C C . GLY A 1 146 ? -49.281 4.711 -33.781 1 15.81 146 GLY A C 1
ATOM 1121 O O . GLY A 1 146 ? -48.25 5.098 -33.281 1 15.81 146 GLY A O 1
ATOM 1122 N N . VAL A 1 147 ? -49.219 3.977 -35.031 1 16.75 147 VAL A N 1
ATOM 1123 C CA . VAL A 1 147 ? -48.406 3.424 -36.094 1 16.75 147 VAL A CA 1
ATOM 1124 C C . VAL A 1 147 ? -47.875 4.551 -36.969 1 16.75 147 VAL A C 1
ATOM 1126 O O . VAL A 1 147 ? -47 4.332 -37.812 1 16.75 147 VAL A O 1
ATOM 1129 N N . ARG A 1 148 ? -48.062 5.914 -36.75 1 15.44 148 ARG A N 1
ATOM 1130 C CA . ARG A 1 148 ? -48.219 6.574 -38.062 1 15.44 148 ARG A CA 1
ATOM 1131 C C . ARG A 1 148 ? -46.969 6.48 -38.906 1 15.44 148 ARG A C 1
ATOM 1133 O O . ARG A 1 148 ? -45.875 6.266 -38.344 1 15.44 148 ARG A O 1
ATOM 1140 N N . SER A 1 149 ? -47.094 7.012 -40.25 1 15.72 149 SER A N 1
ATOM 1141 C CA . SER A 1 149 ? -46.812 6.922 -41.688 1 15.72 149 SER A CA 1
ATOM 1142 C C . SER A 1 149 ? -45.469 7.547 -42.031 1 15.72 149 SER A C 1
ATOM 1144 O O . SER A 1 149 ? -44.875 8.25 -41.219 1 15.72 149 SER A O 1
ATOM 1146 N N . HIS A 1 150 ? -45.219 8.016 -43.344 1 16.14 150 HIS A N 1
ATOM 1147 C CA . HIS A 1 150 ? -44.531 7.785 -44.625 1 16.14 150 HIS A CA 1
ATOM 1148 C C . HIS A 1 150 ? -43.469 8.852 -44.844 1 16.14 150 HIS A C 1
ATOM 1150 O O . HIS A 1 150 ? -42.344 8.539 -45.25 1 16.14 150 HIS A O 1
ATOM 1156 N N . ASP A 1 151 ? -43.75 10.203 -44.969 1 15.04 151 ASP A N 1
ATOM 1157 C CA . ASP A 1 151 ? -43.531 10.812 -46.281 1 15.04 151 ASP A CA 1
ATOM 1158 C C . ASP A 1 151 ? -42.094 11.312 -46.406 1 15.04 151 ASP A C 1
ATOM 1160 O O . ASP A 1 151 ? -41.375 10.969 -47.344 1 15.04 151 ASP A O 1
ATOM 1164 N N . ASP A 1 152 ? -41.875 12.695 -46.438 1 15.24 152 ASP A N 1
ATOM 1165 C CA . ASP A 1 152 ? -41.531 13.516 -47.594 1 15.24 152 ASP A CA 1
ATOM 1166 C C . ASP A 1 152 ? -40.031 13.734 -47.688 1 15.24 152 ASP A C 1
ATOM 1168 O O . ASP A 1 152 ? -39.281 13.492 -46.719 1 15.24 152 ASP A O 1
ATOM 1172 N N . GLN A 1 153 ? -39.594 14.992 -48.031 1 15.32 153 GLN A N 1
ATOM 1173 C CA . GLN A 1 153 ? -38.969 15.562 -49.25 1 15.32 153 GLN A CA 1
ATOM 1174 C C . GLN A 1 153 ? -37.5 15.828 -49.031 1 15.32 153 GLN A C 1
ATOM 1176 O O . GLN A 1 153 ? -36.656 15.383 -49.812 1 15.32 153 GLN A O 1
ATOM 1181 N N . ASP A 1 154 ? -37.125 17.078 -48.656 1 15.56 154 ASP A N 1
ATOM 1182 C CA . ASP A 1 154 ? -36.406 17.984 -49.594 1 15.56 154 ASP A CA 1
ATOM 1183 C C . ASP A 1 154 ? -34.906 17.859 -49.406 1 15.56 154 ASP A C 1
ATOM 1185 O O . ASP A 1 154 ? -34.438 17.344 -48.406 1 15.56 154 ASP A O 1
ATOM 1189 N N . ARG A 1 155 ? -34.125 19 -49.75 1 15.82 155 ARG A N 1
ATOM 1190 C CA . ARG A 1 155 ? -33.188 19.438 -50.812 1 15.82 155 ARG A CA 1
ATOM 1191 C C . ARG A 1 155 ? -31.75 19.453 -50.281 1 15.82 155 ARG A C 1
ATOM 1193 O O . ARG A 1 155 ? -30.859 18.891 -50.906 1 15.82 155 ARG A O 1
ATOM 1200 N N . SER A 1 156 ? -31.328 20.516 -49.438 1 16.36 156 SER A N 1
ATOM 1201 C CA . SER A 1 156 ? -30.344 21.438 -49.969 1 16.36 156 SER A CA 1
ATOM 1202 C C . SER A 1 156 ? -28.922 20.969 -49.656 1 16.36 156 SER A C 1
ATOM 1204 O O . SER A 1 156 ? -28.703 20.25 -48.688 1 16.36 156 SER A O 1
ATOM 1206 N N . GLN A 1 157 ? -27.844 21.203 -50.562 1 16.02 157 GLN A N 1
ATOM 1207 C CA . GLN A 1 157 ? -26.578 20.812 -51.156 1 16.02 157 GLN A CA 1
ATOM 1208 C C . GLN A 1 157 ? -25.406 21.281 -50.312 1 16.02 157 GLN A C 1
ATOM 1210 O O . GLN A 1 157 ? -24.281 20.812 -50.5 1 16.02 157 GLN A O 1
ATOM 1215 N N . GLN A 1 158 ? -25.578 22.125 -49.25 1 16.58 158 GLN A N 1
ATOM 1216 C CA . GLN A 1 158 ? -24.547 23.156 -49.25 1 16.58 158 GLN A CA 1
ATOM 1217 C C . GLN A 1 158 ? -23.172 22.531 -49 1 16.58 158 GLN A C 1
ATOM 1219 O O . GLN A 1 158 ? -23.062 21.469 -48.406 1 16.58 158 GLN A O 1
ATOM 1224 N N . ASP A 1 159 ? -22.016 23.312 -49.375 1 17.3 159 ASP A N 1
ATOM 1225 C CA . ASP A 1 159 ? -20.656 23.344 -49.875 1 17.3 159 ASP A CA 1
ATOM 1226 C C . ASP A 1 159 ? -19.656 23.078 -48.75 1 17.3 159 ASP A C 1
ATOM 1228 O O . ASP A 1 159 ? -19.656 23.766 -47.75 1 17.3 159 ASP A O 1
ATOM 1232 N N . CYS A 1 160 ? -19.281 21.859 -48.531 1 17.08 160 CYS A N 1
ATOM 1233 C CA . CYS A 1 160 ? -18.484 21.266 -47.469 1 17.08 160 CYS A CA 1
ATOM 1234 C C . CYS A 1 160 ? -17.047 21.797 -47.5 1 17.08 160 CYS A C 1
ATOM 1236 O O . CYS A 1 160 ? -16.312 21.562 -48.438 1 17.08 160 CYS A O 1
ATOM 1238 N N . GLY A 1 161 ? -16.922 23.141 -47.062 1 17.47 161 GLY A N 1
ATOM 1239 C CA . GLY A 1 161 ? -15.648 23.828 -47.219 1 17.47 161 GLY A CA 1
ATOM 1240 C C . GLY A 1 161 ? -14.477 23.047 -46.625 1 17.47 161 GLY A C 1
ATOM 1241 O O . GLY A 1 161 ? -14.664 22.188 -45.781 1 17.47 161 GLY A O 1
ATOM 1242 N N . VAL A 1 162 ? -13.398 22.984 -47.375 1 18.67 162 VAL A N 1
ATOM 1243 C CA . VAL A 1 162 ? -12.117 22.281 -47.469 1 18.67 162 VAL A CA 1
ATOM 1244 C C . VAL A 1 162 ? -11.273 22.594 -46.219 1 18.67 162 VAL A C 1
ATOM 1246 O O . VAL A 1 162 ? -10.906 23.75 -46 1 18.67 162 VAL A O 1
ATOM 1249 N N . LEU A 1 163 ? -11.617 22.172 -45.031 1 18.25 163 LEU A N 1
ATOM 1250 C CA . LEU A 1 163 ? -10.812 22.656 -43.938 1 18.25 163 LEU A CA 1
ATOM 1251 C C . LEU A 1 163 ? -9.336 22.344 -44.156 1 18.25 163 LEU A C 1
ATOM 1253 O O . LEU A 1 163 ? -8.984 21.312 -44.719 1 18.25 163 LEU A O 1
ATOM 1257 N N . PRO A 1 164 ? -8.461 23.359 -43.969 1 19.25 164 PRO A N 1
ATOM 1258 C CA . PRO A 1 164 ? -7.035 23.453 -44.281 1 19.25 164 PRO A CA 1
ATOM 1259 C C . PRO A 1 164 ? -6.211 22.359 -43.594 1 19.25 164 PRO A C 1
ATOM 1261 O O . PRO A 1 164 ? -6.648 21.797 -42.594 1 19.25 164 PRO A O 1
ATOM 1264 N N . GLN A 1 165 ? -5.125 21.875 -44.25 1 20.61 165 GLN A N 1
ATOM 1265 C CA . GLN A 1 165 ? -4.102 20.844 -44.188 1 20.61 165 GLN A CA 1
ATOM 1266 C C . GLN A 1 165 ? -3.258 21 -42.906 1 20.61 165 GLN A C 1
ATOM 1268 O O . GLN A 1 165 ? -2.467 21.938 -42.812 1 20.61 165 GLN A O 1
ATOM 1273 N N . HIS A 1 166 ? -3.795 21.047 -41.719 1 20.72 166 HIS A N 1
ATOM 1274 C CA . HIS A 1 166 ? -2.877 21.375 -40.625 1 20.72 166 HIS A CA 1
ATOM 1275 C C . HIS A 1 166 ? -1.698 20.422 -40.594 1 20.72 166 HIS A C 1
ATOM 1277 O O . HIS A 1 166 ? -1.875 19.203 -40.75 1 20.72 166 HIS A O 1
ATOM 1283 N N . LYS A 1 167 ? -0.43 20.844 -40.875 1 22.17 167 LYS A N 1
ATOM 1284 C CA . LYS A 1 167 ? 0.93 20.312 -40.844 1 22.17 167 LYS A CA 1
ATOM 1285 C C . LYS A 1 167 ? 1.164 19.469 -39.594 1 22.17 167 LYS A C 1
ATOM 1287 O O . LYS A 1 167 ? 0.811 19.891 -38.5 1 22.17 167 LYS A O 1
ATOM 1292 N N . ARG A 1 168 ? 1.376 18.172 -39.812 1 22.95 168 ARG A N 1
ATOM 1293 C CA . ARG A 1 168 ? 1.727 17.078 -38.906 1 22.95 168 ARG A CA 1
ATOM 1294 C C . ARG A 1 168 ? 2.898 17.453 -38 1 22.95 168 ARG A C 1
ATOM 1296 O O . ARG A 1 168 ? 4.035 17.562 -38.469 1 22.95 168 ARG A O 1
ATOM 1303 N N . SER A 1 169 ? 2.758 18.531 -37.219 1 24.78 169 SER A N 1
ATOM 1304 C CA . SER A 1 169 ? 3.875 18.734 -36.281 1 24.78 169 SER A CA 1
ATOM 1305 C C . SER A 1 169 ? 4.301 17.422 -35.656 1 24.78 169 SER A C 1
ATOM 1307 O O . SER A 1 169 ? 3.461 16.641 -35.188 1 24.78 169 SER A O 1
ATOM 1309 N N . ARG A 1 170 ? 5.379 16.766 -36.094 1 25.92 170 ARG A N 1
ATOM 1310 C CA . ARG A 1 170 ? 6.125 15.633 -35.562 1 25.92 170 ARG A CA 1
ATOM 1311 C C . ARG A 1 170 ? 6.133 15.68 -34.031 1 25.92 170 ARG A C 1
ATOM 1313 O O . ARG A 1 170 ? 6.762 16.547 -33.438 1 25.92 170 ARG A O 1
ATOM 1320 N N . SER A 1 171 ? 5.008 15.531 -33.438 1 28.14 171 SER A N 1
ATOM 1321 C CA . SER A 1 171 ? 4.848 15.531 -31.969 1 28.14 171 SER A CA 1
ATOM 1322 C C . SER A 1 171 ? 5.891 14.648 -31.297 1 28.14 171 SER A C 1
ATOM 1324 O O . SER A 1 171 ? 5.867 13.422 -31.453 1 28.14 171 SER A O 1
ATOM 1326 N N . GLN A 1 172 ? 7.168 14.938 -31.391 1 29.09 172 GLN A N 1
ATOM 1327 C CA . GLN A 1 172 ? 8.188 14.461 -30.469 1 29.09 172 GLN A CA 1
ATOM 1328 C C . GLN A 1 172 ? 7.613 14.242 -29.062 1 29.09 172 GLN A C 1
ATOM 1330 O O . GLN A 1 172 ? 7.023 15.156 -28.484 1 29.09 172 GLN A O 1
ATOM 1335 N N . GLY A 1 173 ? 7.012 13.172 -28.844 1 31.34 173 GLY A N 1
ATOM 1336 C CA . GLY A 1 173 ? 6.395 12.773 -27.594 1 31.34 173 GLY A CA 1
ATOM 1337 C C . GLY A 1 173 ? 7.102 13.344 -26.375 1 31.34 173 GLY A C 1
ATOM 1338 O O . GLY A 1 173 ? 8.234 12.961 -26.078 1 31.34 173 GLY A O 1
ATOM 1339 N N . ARG A 1 174 ? 7.039 14.555 -26.141 1 33.44 174 ARG A N 1
ATOM 1340 C CA . ARG A 1 174 ? 7.531 15.242 -24.953 1 33.44 174 ARG A CA 1
ATOM 1341 C C . ARG A 1 174 ? 7.324 14.398 -23.703 1 33.44 174 ARG A C 1
ATOM 1343 O O . ARG A 1 174 ? 6.191 14.047 -23.375 1 33.44 174 ARG A O 1
ATOM 1350 N N . GLN A 1 175 ? 8.25 13.531 -23.422 1 36.5 175 GLN A N 1
ATOM 1351 C CA . GLN A 1 175 ? 8.297 12.82 -22.156 1 36.5 175 GLN A CA 1
ATOM 1352 C C . GLN A 1 175 ? 7.941 13.75 -21 1 36.5 175 GLN A C 1
ATOM 1354 O O . GLN A 1 175 ? 8.477 14.852 -20.891 1 36.5 175 GLN A O 1
ATOM 1359 N N . PRO A 1 176 ? 6.777 13.766 -20.578 1 38.78 176 PRO A N 1
ATOM 1360 C CA . PRO A 1 176 ? 6.457 14.68 -19.484 1 38.78 176 PRO A CA 1
ATOM 1361 C C . PRO A 1 176 ? 7.578 14.781 -18.453 1 38.78 176 PRO A C 1
ATOM 1363 O O . PRO A 1 176 ? 8.047 13.766 -17.938 1 38.78 176 PRO A O 1
ATOM 1366 N N . VAL A 1 177 ? 8.391 15.781 -18.609 1 42.5 177 VAL A N 1
ATOM 1367 C CA . VAL A 1 177 ? 9.453 16.094 -17.672 1 42.5 177 VAL A CA 1
ATOM 1368 C C . VAL A 1 177 ? 8.844 16.547 -16.344 1 42.5 177 VAL A C 1
ATOM 1370 O O . VAL A 1 177 ? 8.188 17.578 -16.281 1 42.5 177 VAL A O 1
ATOM 1373 N N . THR A 1 178 ? 8.359 15.617 -15.555 1 51.16 178 THR A N 1
ATOM 1374 C CA . THR A 1 178 ? 7.828 15.953 -14.234 1 51.16 178 THR A CA 1
ATOM 1375 C C . THR A 1 178 ? 8.945 16.453 -13.32 1 51.16 178 THR A C 1
ATOM 1377 O O . THR A 1 178 ? 10.023 15.852 -13.266 1 51.16 178 THR A O 1
ATOM 1380 N N . LYS A 1 179 ? 8.742 17.719 -12.82 1 59.78 179 LYS A N 1
ATOM 1381 C CA . LYS A 1 179 ? 9.641 18.266 -11.805 1 59.78 179 LYS A CA 1
ATOM 1382 C C . LYS A 1 179 ? 9.898 17.25 -10.695 1 59.78 179 LYS A C 1
ATOM 1384 O O . LYS A 1 179 ? 9 16.484 -10.328 1 59.78 179 LYS A O 1
ATOM 1389 N N . LEU A 1 180 ? 11.148 17.172 -10.375 1 62.59 180 LEU A N 1
ATOM 1390 C CA . LEU A 1 180 ? 11.539 16.188 -9.367 1 62.59 180 LEU A CA 1
ATOM 1391 C C . LEU A 1 180 ? 10.961 16.562 -8 1 62.59 180 LEU A C 1
ATOM 1393 O O . LEU A 1 180 ? 10.906 17.734 -7.641 1 62.59 180 LEU A O 1
ATOM 1397 N N . SER A 1 181 ? 10.43 15.625 -7.383 1 71.06 181 SER A N 1
ATOM 1398 C CA . SER A 1 181 ? 10.07 15.727 -5.973 1 71.06 181 SER A CA 1
ATOM 1399 C C . SER A 1 181 ? 11.312 15.773 -5.086 1 71.06 181 SER A C 1
ATOM 1401 O O . SER A 1 181 ? 12.438 15.695 -5.582 1 71.06 181 SER A O 1
ATOM 1403 N N . SER A 1 182 ? 11.156 16.047 -3.801 1 75.25 182 SER A N 1
ATOM 1404 C CA . SER A 1 182 ? 12.281 16.016 -2.877 1 75.25 182 SER A CA 1
ATOM 1405 C C . SER A 1 182 ? 12.984 14.664 -2.893 1 75.25 182 SER A C 1
ATOM 1407 O O . SER A 1 182 ? 14.219 14.602 -2.928 1 75.25 182 SER A O 1
ATOM 1409 N N . ALA A 1 183 ? 12.211 13.656 -2.869 1 77.25 183 ALA A N 1
ATOM 1410 C CA . ALA A 1 183 ? 12.781 12.312 -2.957 1 77.25 183 ALA A CA 1
ATOM 1411 C C . ALA A 1 183 ? 13.508 12.109 -4.285 1 77.25 183 ALA A C 1
ATOM 1413 O O . ALA A 1 183 ? 14.562 11.477 -4.332 1 77.25 183 ALA A O 1
ATOM 1414 N N . GLY A 1 184 ? 12.859 12.68 -5.262 1 71.56 184 GLY A N 1
ATOM 1415 C CA . GLY A 1 184 ? 13.492 12.594 -6.566 1 71.56 184 GLY A CA 1
ATOM 1416 C C . GLY A 1 184 ? 14.844 13.289 -6.613 1 71.56 184 GLY A C 1
ATOM 1417 O O . GLY A 1 184 ? 15.789 12.781 -7.223 1 71.56 184 GLY A O 1
ATOM 1418 N N . LEU A 1 185 ? 14.891 14.43 -5.961 1 73.25 185 LEU A N 1
ATOM 1419 C CA . LEU A 1 185 ? 16.141 15.188 -5.898 1 73.25 185 LEU A CA 1
ATOM 1420 C C . LEU A 1 185 ? 17.219 14.398 -5.164 1 73.25 185 LEU A C 1
ATOM 1422 O O . LEU A 1 185 ? 18.344 14.305 -5.637 1 73.25 185 LEU A O 1
ATOM 1426 N N . ILE A 1 186 ? 16.891 13.859 -4.094 1 78.5 186 ILE A N 1
ATOM 1427 C CA . ILE A 1 186 ? 17.844 13.094 -3.309 1 78.5 186 ILE A CA 1
ATOM 1428 C C . ILE A 1 186 ? 18.312 11.883 -4.109 1 78.5 186 ILE A C 1
ATOM 1430 O O . ILE A 1 186 ? 19.5 11.57 -4.145 1 78.5 186 ILE A O 1
ATOM 1434 N N . PHE A 1 187 ? 17.406 11.234 -4.785 1 76.19 187 PHE A N 1
ATOM 1435 C CA . PHE A 1 187 ? 17.75 10.047 -5.551 1 76.19 187 PHE A CA 1
ATOM 1436 C C . PHE A 1 187 ? 18.625 10.414 -6.75 1 76.19 187 PHE A C 1
ATOM 1438 O O . PHE A 1 187 ? 19.5 9.648 -7.145 1 76.19 187 PHE A O 1
ATOM 1445 N N . SER A 1 188 ? 18.281 11.531 -7.355 1 74.06 188 SER A N 1
ATOM 1446 C CA . SER A 1 188 ? 19.078 11.984 -8.492 1 74.06 188 SER A CA 1
ATOM 1447 C C . SER A 1 188 ? 20.547 12.18 -8.102 1 74.06 188 SER A C 1
ATOM 1449 O O . SER A 1 188 ? 21.438 11.898 -8.898 1 74.06 188 SER A O 1
ATOM 1451 N N . HIS A 1 189 ? 20.812 12.586 -6.887 1 76.12 189 HIS A N 1
ATOM 1452 C CA . HIS A 1 189 ? 22.172 12.891 -6.461 1 76.12 189 HIS A CA 1
ATOM 1453 C C . HIS A 1 189 ? 22.812 11.695 -5.762 1 76.12 189 HIS A C 1
ATOM 1455 O O . HIS A 1 189 ? 24 11.445 -5.914 1 76.12 189 HIS A O 1
ATOM 1461 N N . TYR A 1 190 ? 22 10.992 -5.039 1 82.75 190 TYR A N 1
ATOM 1462 C CA . TYR A 1 190 ? 22.578 9.969 -4.176 1 82.75 190 TYR A CA 1
ATOM 1463 C C . TYR A 1 190 ? 22.094 8.578 -4.586 1 82.75 190 TYR A C 1
ATOM 1465 O O . TYR A 1 190 ? 22.484 7.578 -3.977 1 82.75 190 TYR A O 1
ATOM 1473 N N . GLY A 1 191 ? 21.234 8.469 -5.582 1 78.88 191 GLY A N 1
ATOM 1474 C CA . GLY A 1 191 ? 20.609 7.215 -5.973 1 78.88 191 GLY A CA 1
ATOM 1475 C C . GLY A 1 191 ? 21.609 6.125 -6.289 1 78.88 191 GLY A C 1
ATOM 1476 O O . GLY A 1 191 ? 21.484 4.996 -5.809 1 78.88 191 GLY A O 1
ATOM 1477 N N . GLU A 1 192 ? 22.594 6.441 -7.082 1 76.38 192 GLU A N 1
ATOM 1478 C CA . GLU A 1 192 ? 23.625 5.469 -7.445 1 76.38 192 GLU A CA 1
ATOM 1479 C C . GLU A 1 192 ? 24.391 4.988 -6.215 1 76.38 192 GLU A C 1
ATOM 1481 O O . GLU A 1 192 ? 24.672 3.797 -6.074 1 76.38 192 GLU A O 1
ATOM 1486 N N . GLN A 1 193 ? 24.719 5.957 -5.391 1 82.5 193 GLN A N 1
ATOM 1487 C CA . GLN A 1 193 ? 25.438 5.625 -4.16 1 82.5 193 GLN A CA 1
ATOM 1488 C C . GLN A 1 193 ? 24.594 4.715 -3.266 1 82.5 193 GLN A C 1
ATOM 1490 O O . GLN A 1 193 ? 25.125 3.76 -2.686 1 82.5 193 GLN A O 1
ATOM 1495 N N . ILE A 1 194 ? 23.359 5.016 -3.184 1 83.31 194 ILE A N 1
ATOM 1496 C CA . ILE A 1 194 ? 22.453 4.234 -2.363 1 83.31 194 ILE A CA 1
ATOM 1497 C C . ILE A 1 194 ? 22.359 2.809 -2.906 1 83.31 194 ILE A C 1
ATOM 1499 O O . ILE A 1 194 ? 22.484 1.841 -2.152 1 83.31 194 ILE A O 1
ATOM 1503 N N . LEU A 1 195 ? 22.188 2.674 -4.238 1 80.38 195 LEU A N 1
ATOM 1504 C CA . LEU A 1 195 ? 22.062 1.365 -4.867 1 80.38 195 LEU A CA 1
ATOM 1505 C C . LEU A 1 195 ? 23.344 0.558 -4.715 1 80.38 195 LEU A C 1
ATOM 1507 O O . LEU A 1 195 ? 23.297 -0.656 -4.504 1 80.38 195 LEU A O 1
ATOM 1511 N N . ARG A 1 196 ? 24.438 1.223 -4.73 1 79.5 196 ARG A N 1
ATOM 1512 C CA . ARG A 1 196 ? 25.734 0.562 -4.586 1 79.5 196 ARG A CA 1
ATOM 1513 C C . ARG A 1 196 ? 26 0.178 -3.135 1 79.5 196 ARG A C 1
ATOM 1515 O O . ARG A 1 196 ? 26.297 -0.979 -2.838 1 79.5 196 ARG A O 1
ATOM 1522 N N . GLU A 1 197 ? 25.844 1.123 -2.219 1 84.75 197 GLU A N 1
ATOM 1523 C CA . GLU A 1 197 ? 26.234 0.932 -0.824 1 84.75 197 GLU A CA 1
ATOM 1524 C C . GLU A 1 197 ? 25.25 0.016 -0.1 1 84.75 197 GLU A C 1
ATOM 1526 O O . GLU A 1 197 ? 25.656 -0.847 0.681 1 84.75 197 GLU A O 1
ATOM 1531 N N . ARG A 1 198 ? 24.047 0.139 -0.491 1 84.44 198 ARG A N 1
ATOM 1532 C CA . ARG A 1 198 ? 23.047 -0.548 0.31 1 84.44 198 ARG A CA 1
ATOM 1533 C C . ARG A 1 198 ? 22.594 -1.842 -0.362 1 84.44 198 ARG A C 1
ATOM 1535 O O . ARG A 1 198 ? 22.25 -2.812 0.315 1 84.44 198 ARG A O 1
ATOM 1542 N N . TYR A 1 199 ? 22.656 -1.886 -1.736 1 81.94 199 TYR A N 1
ATOM 1543 C CA . TYR A 1 199 ? 22 -3.004 -2.398 1 81.94 199 TYR A CA 1
ATOM 1544 C C . TYR A 1 199 ? 22.969 -3.775 -3.275 1 81.94 199 TYR A C 1
ATOM 1546 O O . TYR A 1 199 ? 22.625 -4.828 -3.82 1 81.94 199 TYR A O 1
ATOM 1554 N N . ASP A 1 200 ? 24.234 -3.352 -3.49 1 75.81 200 ASP A N 1
ATOM 1555 C CA . ASP A 1 200 ? 25.219 -3.967 -4.383 1 75.81 200 ASP A CA 1
ATOM 1556 C C . ASP A 1 200 ? 24.641 -4.117 -5.793 1 75.81 200 ASP A C 1
ATOM 1558 O O . ASP A 1 200 ? 24.812 -5.16 -6.43 1 75.81 200 ASP A O 1
ATOM 1562 N N . ALA A 1 201 ? 23.812 -3.295 -6.285 1 63.59 201 ALA A N 1
ATOM 1563 C CA . ALA A 1 201 ? 23.109 -3.414 -7.559 1 63.59 201 ALA A CA 1
ATOM 1564 C C . ALA A 1 201 ? 23.891 -2.736 -8.68 1 63.59 201 ALA A C 1
ATOM 1566 O O . ALA A 1 201 ? 23.531 -2.859 -9.859 1 63.59 201 ALA A O 1
ATOM 1567 N N . VAL A 1 202 ? 24.953 -1.883 -8.758 1 53.62 202 VAL A N 1
ATOM 1568 C CA . VAL A 1 202 ? 25.562 -1.132 -9.852 1 53.62 202 VAL A CA 1
ATOM 1569 C C . VAL A 1 202 ? 26.422 -2.061 -10.695 1 53.62 202 VAL A C 1
ATOM 1571 O O . VAL A 1 202 ? 26.609 -1.82 -11.891 1 53.62 202 VAL A O 1
ATOM 1574 N N . ASP A 1 203 ? 27.141 -2.871 -10.273 1 44.84 203 ASP A N 1
ATOM 1575 C CA . ASP A 1 203 ? 28.297 -3.271 -11.062 1 44.84 203 ASP A CA 1
ATOM 1576 C C . ASP A 1 203 ? 27.875 -4.086 -12.281 1 44.84 203 ASP A C 1
ATOM 1578 O O . ASP A 1 203 ? 28.719 -4.559 -13.047 1 44.84 203 ASP A O 1
ATOM 1582 N N . ASN A 1 204 ? 26.766 -4.816 -12.172 1 40.81 204 ASN A N 1
ATOM 1583 C CA . ASN A 1 204 ? 26.844 -5.836 -13.211 1 40.81 204 ASN A CA 1
ATOM 1584 C C . ASN A 1 204 ? 26.531 -5.262 -14.586 1 40.81 204 ASN A C 1
ATOM 1586 O O . ASN A 1 204 ? 26.109 -5.988 -15.492 1 40.81 204 ASN A O 1
ATOM 1590 N N . GLY A 1 205 ? 27 -4.16 -14.984 1 36.75 205 GLY A N 1
ATOM 1591 C CA . GLY A 1 205 ? 26.922 -3.65 -16.344 1 36.75 205 GLY A CA 1
ATOM 1592 C C . GLY A 1 205 ? 25.516 -3.24 -16.75 1 36.75 205 GLY A C 1
ATOM 1593 O O . GLY A 1 205 ? 25.281 -2.891 -17.906 1 36.75 205 GLY A O 1
ATOM 1594 N N . VAL A 1 206 ? 24.531 -3.82 -16.203 1 35.16 206 VAL A N 1
ATOM 1595 C CA . VAL A 1 206 ? 23.219 -3.52 -16.766 1 35.16 206 VAL A CA 1
ATOM 1596 C C . VAL A 1 206 ? 22.766 -2.137 -16.297 1 35.16 206 VAL A C 1
ATOM 1598 O O . VAL A 1 206 ? 22.781 -1.843 -15.102 1 35.16 206 VAL A O 1
ATOM 1601 N N . SER A 1 207 ? 22.922 -1.219 -17.031 1 33.75 207 SER A N 1
ATOM 1602 C CA . SER A 1 207 ? 22.328 0.107 -16.906 1 33.75 207 SER A CA 1
ATOM 1603 C C . SER A 1 207 ? 20.875 0.019 -16.438 1 33.75 207 SER A C 1
ATOM 1605 O O . SER A 1 207 ? 20.078 -0.71 -17.031 1 33.75 207 SER A O 1
ATOM 1607 N N . ILE A 1 208 ? 20.594 0.004 -15.211 1 37.59 208 ILE A N 1
ATOM 1608 C CA . ILE A 1 208 ? 19.219 0.127 -14.742 1 37.59 208 ILE A CA 1
ATOM 1609 C C . ILE A 1 208 ? 18.469 1.141 -15.602 1 37.59 208 ILE A C 1
ATOM 1611 O O . ILE A 1 208 ? 18.75 2.338 -15.555 1 37.59 208 ILE A O 1
ATOM 1615 N N . SER A 1 209 ? 18.219 0.872 -16.75 1 33.28 209 SER A N 1
ATOM 1616 C CA . SER A 1 209 ? 17.328 1.748 -17.5 1 33.28 209 SER A CA 1
ATOM 1617 C C . SER A 1 209 ? 16.109 2.16 -16.672 1 33.28 209 SER A C 1
ATOM 1619 O O . SER A 1 209 ? 15.547 1.342 -15.938 1 33.28 209 SER A O 1
ATOM 1621 N N . ALA A 1 210 ? 16.047 3.369 -16.219 1 35.81 210 ALA A N 1
ATOM 1622 C CA . ALA A 1 210 ? 15.172 4.207 -15.406 1 35.81 210 ALA A CA 1
ATOM 1623 C C . ALA A 1 210 ? 13.703 3.9 -15.688 1 35.81 210 ALA A C 1
ATOM 1625 O O . ALA A 1 210 ? 12.812 4.488 -15.078 1 35.81 210 ALA A O 1
ATOM 1626 N N . ASP A 1 211 ? 13.336 3.148 -16.781 1 36.97 211 ASP A N 1
ATOM 1627 C CA . ASP A 1 211 ? 11.906 3.277 -17.047 1 36.97 211 ASP A CA 1
ATOM 1628 C C . ASP A 1 211 ? 11.078 2.625 -15.945 1 36.97 211 ASP A C 1
ATOM 1630 O O . ASP A 1 211 ? 9.852 2.695 -15.961 1 36.97 211 ASP A O 1
ATOM 1634 N N . PRO A 1 212 ? 11.641 1.629 -15.438 1 38.38 212 PRO A N 1
ATOM 1635 C CA . PRO A 1 212 ? 10.594 0.942 -14.672 1 38.38 212 PRO A CA 1
ATOM 1636 C C . PRO A 1 212 ? 10.047 1.791 -13.531 1 38.38 212 PRO A C 1
ATOM 1638 O O . PRO A 1 212 ? 9.07 1.405 -12.883 1 38.38 212 PRO A O 1
ATOM 1641 N N . LEU A 1 213 ? 10.758 2.795 -13.133 1 37.56 213 LEU A N 1
ATOM 1642 C CA . LEU A 1 213 ? 10.555 3.275 -11.773 1 37.56 213 LEU A CA 1
ATOM 1643 C C . LEU A 1 213 ? 9.148 3.848 -11.602 1 37.56 213 LEU A C 1
ATOM 1645 O O . LEU A 1 213 ? 8.68 4.023 -10.477 1 37.56 213 LEU A O 1
ATOM 1649 N N . TYR A 1 214 ? 8.531 4.379 -12.688 1 39.06 214 TYR A N 1
ATOM 1650 C CA . TYR A 1 214 ? 7.363 5.109 -12.188 1 39.06 214 TYR A CA 1
ATOM 1651 C C . TYR A 1 214 ? 6.172 4.176 -12.016 1 39.06 214 TYR A C 1
ATOM 1653 O O . TYR A 1 214 ? 5.031 4.629 -11.906 1 39.06 214 TYR A O 1
ATOM 1661 N N . VAL A 1 215 ? 6.316 2.914 -12.375 1 41.75 215 VAL A N 1
ATOM 1662 C CA . VAL A 1 215 ? 5.133 2.137 -12.023 1 41.75 215 VAL A CA 1
ATOM 1663 C C . VAL A 1 215 ? 4.988 2.074 -10.508 1 41.75 215 VAL A C 1
ATOM 1665 O O . VAL A 1 215 ? 5.941 1.752 -9.797 1 41.75 215 VAL A O 1
ATOM 1668 N N . ASP A 1 216 ? 4 2.701 -10.062 1 50.72 216 ASP A N 1
ATOM 1669 C CA . ASP A 1 216 ? 3.711 2.693 -8.633 1 50.72 216 ASP A CA 1
ATOM 1670 C C . ASP A 1 216 ? 3.619 1.267 -8.094 1 50.72 216 ASP A C 1
ATOM 1672 O O . ASP A 1 216 ? 2.574 0.621 -8.211 1 50.72 216 ASP A O 1
ATOM 1676 N N . PRO A 1 217 ? 4.797 0.617 -7.785 1 51.84 217 PRO A N 1
ATOM 1677 C CA . PRO A 1 217 ? 4.773 -0.736 -7.223 1 51.84 217 PRO A CA 1
ATOM 1678 C C . PRO A 1 217 ? 4.137 -0.79 -5.836 1 51.84 217 PRO A C 1
ATOM 1680 O O . PRO A 1 217 ? 4.172 -1.831 -5.176 1 51.84 217 PRO A O 1
ATOM 1683 N N . THR A 1 218 ? 3.369 0.252 -5.578 1 61.5 218 THR A N 1
ATOM 1684 C CA . THR A 1 218 ? 3.066 0.353 -4.152 1 61.5 218 THR A CA 1
ATOM 1685 C C . THR A 1 218 ? 1.609 -0.013 -3.883 1 61.5 218 THR A C 1
ATOM 1687 O O . THR A 1 218 ? 1.136 0.098 -2.75 1 61.5 218 THR A O 1
ATOM 1690 N N . THR A 1 219 ? 1.061 -0.654 -4.855 1 72.62 219 THR A N 1
ATOM 1691 C CA . THR A 1 219 ? -0.344 -0.969 -4.613 1 72.62 219 THR A CA 1
ATOM 1692 C C . THR A 1 219 ? -0.477 -2.236 -3.773 1 72.62 219 THR A C 1
ATOM 1694 O O . THR A 1 219 ? 0.443 -3.055 -3.727 1 72.62 219 THR A O 1
ATOM 1697 N N . LEU A 1 220 ? -1.562 -2.309 -3.111 1 80.81 220 LEU A N 1
ATOM 1698 C CA . LEU A 1 220 ? -1.839 -3.508 -2.326 1 80.81 220 LEU A CA 1
ATOM 1699 C C . LEU A 1 220 ? -1.861 -4.746 -3.215 1 80.81 220 LEU A C 1
ATOM 1701 O O . LEU A 1 220 ? -1.418 -5.82 -2.803 1 80.81 220 LEU A O 1
ATOM 1705 N N . ALA A 1 221 ? -2.355 -4.625 -4.414 1 83 221 ALA A N 1
ATOM 1706 C CA . ALA A 1 221 ? -2.43 -5.746 -5.344 1 83 221 ALA A CA 1
ATOM 1707 C C . ALA A 1 221 ? -1.041 -6.301 -5.648 1 83 221 ALA A C 1
ATOM 1709 O O . ALA A 1 221 ? -0.83 -7.516 -5.621 1 83 221 ALA A O 1
ATOM 1710 N N . LYS A 1 222 ? -0.158 -5.418 -5.898 1 80 222 LYS A N 1
ATOM 1711 C CA . LYS A 1 222 ? 1.209 -5.844 -6.191 1 80 222 LYS A CA 1
ATOM 1712 C C . LYS A 1 222 ? 1.877 -6.434 -4.953 1 80 222 LYS A C 1
ATOM 1714 O O . LYS A 1 222 ? 2.607 -7.422 -5.047 1 80 222 LYS A O 1
ATOM 1719 N N . LYS A 1 223 ? 1.622 -5.793 -3.846 1 83.31 223 LYS A N 1
ATOM 1720 C CA . LYS A 1 223 ? 2.174 -6.301 -2.594 1 83.31 223 LYS A CA 1
ATOM 1721 C C . LYS A 1 223 ? 1.7 -7.727 -2.324 1 83.31 223 LYS A C 1
ATOM 1723 O O . LYS A 1 223 ? 2.496 -8.594 -1.957 1 83.31 223 LYS A O 1
ATOM 1728 N N . VAL A 1 224 ? 0.449 -7.969 -2.516 1 88.62 224 VAL A N 1
ATOM 1729 C CA . VAL A 1 224 ? -0.138 -9.289 -2.287 1 88.62 224 VAL A CA 1
ATOM 1730 C C . VAL A 1 224 ? 0.418 -10.281 -3.301 1 88.62 224 VAL A C 1
ATOM 1732 O O . VAL A 1 224 ? 0.776 -11.406 -2.941 1 88.62 224 VAL A O 1
ATOM 1735 N N . LYS A 1 225 ? 0.538 -9.859 -4.488 1 84.31 225 LYS A N 1
ATOM 1736 C CA . LYS A 1 225 ? 1.066 -10.719 -5.543 1 84.31 225 LYS A CA 1
ATOM 1737 C C . LYS A 1 225 ? 2.498 -11.148 -5.238 1 84.31 225 LYS A C 1
ATOM 1739 O O . LYS A 1 225 ? 2.867 -12.297 -5.461 1 84.31 225 LYS A O 1
ATOM 1744 N N . ASN A 1 226 ? 3.229 -10.258 -4.688 1 80.75 226 ASN A N 1
ATOM 1745 C CA . ASN A 1 226 ? 4.648 -10.492 -4.449 1 80.75 226 ASN A CA 1
ATOM 1746 C C . ASN A 1 226 ? 4.875 -11.359 -3.215 1 80.75 226 ASN A C 1
ATOM 1748 O O . ASN A 1 226 ? 5.992 -11.812 -2.965 1 80.75 226 ASN A O 1
ATOM 1752 N N . LEU A 1 227 ? 3.855 -11.602 -2.48 1 86.5 227 LEU A N 1
ATOM 1753 C CA . LEU A 1 227 ? 3.988 -12.445 -1.298 1 86.5 227 LEU A CA 1
ATOM 1754 C C . LEU A 1 227 ? 4.129 -13.914 -1.688 1 86.5 227 LEU A C 1
ATOM 1756 O O . LEU A 1 227 ? 4.707 -14.703 -0.943 1 86.5 227 LEU A O 1
ATOM 1760 N N . TYR A 1 228 ? 3.51 -14.25 -2.803 1 85.56 228 TYR A N 1
ATOM 1761 C CA . TYR A 1 228 ? 3.574 -15.656 -3.193 1 85.56 228 TYR A CA 1
ATOM 1762 C C . TYR A 1 228 ? 5.012 -16.078 -3.459 1 85.56 228 TYR A C 1
ATOM 1764 O O . TYR A 1 228 ? 5.754 -15.383 -4.156 1 85.56 228 TYR A O 1
ATOM 1772 N N . PRO A 1 229 ? 5.391 -17.219 -2.908 1 80.62 229 PRO A N 1
ATOM 1773 C CA . PRO A 1 229 ? 6.789 -17.641 -3.023 1 80.62 229 PRO A CA 1
ATOM 1774 C C . PRO A 1 229 ? 7.18 -18 -4.453 1 80.62 229 PRO A C 1
ATOM 1776 O O . PRO A 1 229 ? 6.363 -18.562 -5.199 1 80.62 229 PRO A O 1
ATOM 1779 N N . SER A 1 230 ? 8.398 -17.578 -4.789 1 72.31 230 SER A N 1
ATOM 1780 C CA . SER A 1 230 ? 8.945 -17.984 -6.082 1 72.31 230 SER A CA 1
ATOM 1781 C C . SER A 1 230 ? 9.32 -19.469 -6.086 1 72.31 230 SER A C 1
ATOM 1783 O O . SER A 1 230 ? 9.523 -20.062 -5.027 1 72.31 230 SER A O 1
ATOM 1785 N N . GLN A 1 231 ? 9.242 -20 -7.215 1 62.53 231 GLN A N 1
ATOM 1786 C CA . GLN A 1 231 ? 9.523 -21.422 -7.391 1 62.53 231 GLN A CA 1
ATOM 1787 C C . GLN A 1 231 ? 10.836 -21.812 -6.727 1 62.53 231 GLN A C 1
ATOM 1789 O O . GLN A 1 231 ? 10.969 -22.922 -6.199 1 62.53 231 GLN A O 1
ATOM 1794 N N . ASP A 1 232 ? 11.695 -20.859 -6.73 1 60.25 232 ASP A N 1
ATOM 1795 C CA . ASP A 1 232 ? 13.008 -21.156 -6.168 1 60.25 232 ASP A CA 1
ATOM 1796 C C . ASP A 1 232 ? 12.969 -21.109 -4.641 1 60.25 232 ASP A C 1
ATOM 1798 O O . ASP A 1 232 ? 13.852 -21.672 -3.979 1 60.25 232 ASP A O 1
ATOM 1802 N N . GLU A 1 233 ? 11.922 -20.594 -4.227 1 57.62 233 GLU A N 1
ATOM 1803 C CA . GLU A 1 233 ? 11.836 -20.406 -2.779 1 57.62 233 GLU A CA 1
ATOM 1804 C C . GLU A 1 233 ? 11.18 -21.609 -2.105 1 57.62 233 GLU A C 1
ATOM 1806 O O . GLU A 1 233 ? 11.32 -21.797 -0.896 1 57.62 233 GLU A O 1
ATOM 1811 N N . GLU A 1 234 ? 10.484 -22.375 -2.908 1 60.44 234 GLU A N 1
ATOM 1812 C CA . GLU A 1 234 ? 9.758 -23.5 -2.324 1 60.44 234 GLU A CA 1
ATOM 1813 C C . GLU A 1 234 ? 10.539 -24.812 -2.475 1 60.44 234 GLU A C 1
ATOM 1815 O O . GLU A 1 234 ? 10.523 -25.422 -3.541 1 60.44 234 GLU A O 1
ATOM 1820 N N . GLU A 1 235 ? 11.43 -25.031 -1.58 1 58.84 235 GLU A N 1
ATOM 1821 C CA . GLU A 1 235 ? 12.227 -26.25 -1.695 1 58.84 235 GLU A CA 1
ATOM 1822 C C . GLU A 1 235 ? 11.492 -27.438 -1.096 1 58.84 235 GLU A C 1
ATOM 1824 O O . GLU A 1 235 ? 11.586 -28.562 -1.61 1 58.84 235 GLU A O 1
ATOM 1829 N N . GLU A 1 236 ? 10.812 -27.062 0.042 1 71 236 GLU A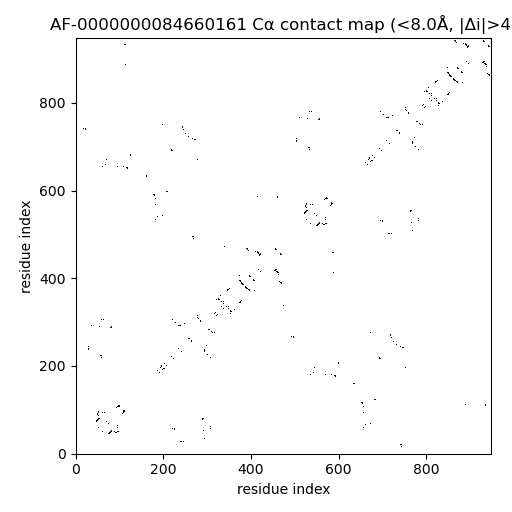 N 1
ATOM 1830 C CA . GLU A 1 236 ? 10.094 -28.125 0.744 1 71 236 GLU A CA 1
ATOM 1831 C C . GLU A 1 236 ? 8.656 -27.703 1.05 1 71 236 GLU A C 1
ATOM 1833 O O . GLU A 1 236 ? 8.414 -26.578 1.499 1 71 236 GLU A O 1
ATOM 1838 N N . ALA A 1 237 ? 7.781 -28.609 0.879 1 75.69 237 ALA A N 1
ATOM 1839 C CA . ALA A 1 237 ? 6.359 -28.297 0.988 1 75.69 237 ALA A CA 1
ATOM 1840 C C . ALA A 1 237 ? 5.969 -28 2.434 1 75.69 237 ALA A C 1
ATOM 1842 O O . ALA A 1 237 ? 5.086 -27.188 2.689 1 75.69 237 ALA A O 1
ATOM 1843 N N . ASP A 1 238 ? 6.68 -28.578 3.406 1 81.75 238 ASP A N 1
ATOM 1844 C CA . ASP A 1 238 ? 6.18 -28.516 4.777 1 81.75 238 ASP A CA 1
ATOM 1845 C C . ASP A 1 238 ? 7.043 -27.594 5.633 1 81.75 238 ASP A C 1
ATOM 1847 O O . ASP A 1 238 ? 6.836 -27.5 6.844 1 81.75 238 ASP A O 1
ATOM 1851 N N . LYS A 1 239 ? 7.965 -27.016 5.035 1 82.12 239 LYS A N 1
ATOM 1852 C CA . LYS A 1 239 ? 8.867 -26.172 5.809 1 82.12 239 LYS A CA 1
ATOM 1853 C C . LYS A 1 239 ? 8.875 -24.734 5.273 1 82.12 239 LYS A C 1
ATOM 1855 O O . LYS A 1 239 ? 8.812 -24.531 4.059 1 82.12 239 LYS A O 1
ATOM 1860 N N . LEU A 1 240 ? 9.023 -23.891 6.242 1 87.31 240 LEU A N 1
ATOM 1861 C CA . LEU A 1 240 ? 9.18 -22.5 5.871 1 87.31 240 LEU A CA 1
ATOM 1862 C C . LEU A 1 240 ? 10.641 -22.172 5.551 1 87.31 240 LEU A C 1
ATOM 1864 O O . LEU A 1 240 ? 11.547 -22.688 6.215 1 87.31 240 LEU A O 1
ATOM 1868 N N . GLY A 1 241 ? 10.82 -21.406 4.527 1 84.31 241 GLY A N 1
ATOM 1869 C CA . GLY A 1 241 ? 12.141 -20.844 4.312 1 84.31 241 GLY A CA 1
ATOM 1870 C C . GLY A 1 241 ? 12.5 -19.766 5.324 1 84.31 241 GLY A C 1
ATOM 1871 O O . GLY A 1 241 ? 11.688 -19.422 6.191 1 84.31 241 GLY A O 1
ATOM 1872 N N . ALA A 1 242 ? 13.727 -19.281 5.25 1 85.44 242 ALA A N 1
ATOM 1873 C CA . ALA A 1 242 ? 14.219 -18.297 6.211 1 85.44 242 ALA A CA 1
ATOM 1874 C C . ALA A 1 242 ? 13.336 -17.047 6.23 1 85.44 242 ALA A C 1
ATOM 1876 O O . ALA A 1 242 ? 12.984 -16.562 7.301 1 85.44 242 ALA A O 1
ATOM 1877 N N . CYS A 1 243 ? 12.992 -16.594 5.094 1 85.12 243 CYS A N 1
ATOM 1878 C CA . CYS A 1 243 ? 12.188 -15.367 5.004 1 85.12 243 CYS A CA 1
ATOM 1879 C C . CYS A 1 243 ? 10.773 -15.602 5.52 1 85.12 243 CYS A C 1
ATOM 1881 O O . CYS A 1 243 ? 10.234 -14.781 6.262 1 85.12 243 CYS A O 1
ATOM 1883 N N . GLY A 1 244 ? 10.25 -16.734 5.051 1 86.56 244 GLY A N 1
ATOM 1884 C CA . GLY A 1 244 ? 8.922 -17.062 5.535 1 86.56 244 GLY A CA 1
ATOM 1885 C C . GLY A 1 244 ? 8.867 -17.281 7.039 1 86.56 244 GLY A C 1
ATOM 1886 O O . GLY A 1 244 ? 7.906 -16.859 7.691 1 86.56 244 GLY A O 1
ATOM 1887 N N . TYR A 1 245 ? 9.859 -17.875 7.539 1 89.06 245 TYR A N 1
ATOM 1888 C CA . TYR A 1 245 ? 9.922 -18.109 8.977 1 89.06 245 TYR A CA 1
ATOM 1889 C C . TYR A 1 245 ? 10 -16.781 9.742 1 89.06 245 TYR A C 1
ATOM 1891 O O . TYR A 1 245 ? 9.336 -16.609 10.766 1 89.06 245 TYR A O 1
ATOM 1899 N N . TRP A 1 246 ? 10.836 -15.906 9.289 1 90.25 246 TRP A N 1
ATOM 1900 C CA . TRP A 1 246 ? 10.953 -14.602 9.93 1 90.25 246 TRP A CA 1
ATOM 1901 C C . TRP A 1 246 ? 9.617 -13.867 9.93 1 90.25 246 TRP A C 1
ATOM 1903 O O . TRP A 1 246 ? 9.211 -13.312 10.953 1 90.25 246 TRP A O 1
ATOM 1913 N N . ARG A 1 247 ? 8.93 -13.867 8.836 1 87.75 247 ARG A N 1
ATOM 1914 C CA . ARG A 1 247 ? 7.637 -13.211 8.734 1 87.75 247 ARG A CA 1
ATOM 1915 C C . ARG A 1 247 ? 6.633 -13.82 9.711 1 87.75 247 ARG A C 1
ATOM 1917 O O . ARG A 1 247 ? 5.891 -13.094 10.375 1 87.75 247 ARG A O 1
ATOM 1924 N N . TRP A 1 248 ? 6.641 -15.102 9.703 1 88.62 248 TRP A N 1
ATOM 1925 C CA . TRP A 1 248 ? 5.75 -15.805 10.617 1 88.62 248 TRP A CA 1
ATOM 1926 C C . TRP A 1 248 ? 6.051 -15.445 12.07 1 88.62 248 TRP A C 1
ATOM 1928 O O . TRP A 1 248 ? 5.133 -15.195 12.852 1 88.62 248 TRP A O 1
ATOM 1938 N N . LEU A 1 249 ? 7.277 -15.391 12.438 1 88.69 249 LEU A N 1
ATOM 1939 C CA . LEU A 1 249 ? 7.691 -15.062 13.797 1 88.69 249 LEU A CA 1
ATOM 1940 C C . LEU A 1 249 ? 7.234 -13.656 14.18 1 88.69 249 LEU A C 1
ATOM 1942 O O . LEU A 1 249 ? 6.824 -13.422 15.32 1 88.69 249 LEU A O 1
ATOM 1946 N N . GLN A 1 250 ? 7.336 -12.766 13.242 1 88.88 250 GLN A N 1
ATOM 1947 C CA . GLN A 1 250 ? 6.914 -11.398 13.516 1 88.88 250 GLN A CA 1
ATOM 1948 C C . GLN A 1 250 ? 5.418 -11.328 13.797 1 88.88 250 GLN A C 1
ATOM 1950 O O . GLN A 1 250 ? 4.988 -10.641 14.734 1 88.88 250 GLN A O 1
ATOM 1955 N N . GLN A 1 251 ? 4.68 -12.023 13.008 1 87.38 251 GLN A N 1
ATOM 1956 C CA . GLN A 1 251 ? 3.236 -12.047 13.219 1 87.38 251 GLN A CA 1
ATOM 1957 C C . GLN A 1 251 ? 2.885 -12.695 14.555 1 87.38 251 GLN A C 1
ATOM 1959 O O . GLN A 1 251 ? 2.004 -12.211 15.273 1 87.38 251 GLN A O 1
ATOM 1964 N N . ARG A 1 252 ? 3.561 -13.703 14.82 1 85.5 252 ARG A N 1
ATOM 1965 C CA . ARG A 1 252 ? 3.342 -14.406 16.078 1 85.5 252 ARG A CA 1
ATOM 1966 C C . ARG A 1 252 ? 3.697 -13.523 17.266 1 85.5 252 ARG A C 1
ATOM 1968 O O . ARG A 1 252 ? 2.996 -13.523 18.281 1 85.5 252 ARG A O 1
ATOM 1975 N N . ALA A 1 253 ? 4.785 -12.828 17.141 1 87 253 ALA A N 1
ATOM 1976 C CA . ALA A 1 253 ? 5.211 -11.922 18.203 1 87 253 ALA A CA 1
ATOM 1977 C C . ALA A 1 253 ? 4.164 -10.852 18.469 1 87 253 ALA A C 1
ATOM 1979 O O . ALA A 1 253 ? 3.891 -10.508 19.625 1 87 253 ALA A O 1
ATOM 1980 N N . GLN A 1 254 ? 3.598 -10.352 17.438 1 86.81 254 GLN A N 1
ATOM 1981 C CA . GLN A 1 254 ? 2.555 -9.336 17.562 1 86.81 254 GLN A CA 1
ATOM 1982 C C . GLN A 1 254 ? 1.316 -9.914 18.25 1 86.81 254 GLN A C 1
ATOM 1984 O O . GLN A 1 254 ? 0.734 -9.273 19.125 1 86.81 254 GLN A O 1
ATOM 1989 N N . GLN A 1 255 ? 0.956 -11.094 17.844 1 85.44 255 GLN A N 1
ATOM 1990 C CA . GLN A 1 255 ? -0.205 -11.75 18.438 1 85.44 255 GLN A CA 1
ATOM 1991 C C . GLN A 1 255 ? 0.037 -12.062 19.906 1 85.44 255 GLN A C 1
ATOM 1993 O O . GLN A 1 255 ? -0.851 -11.875 20.75 1 85.44 255 GLN A O 1
ATOM 1998 N N . GLN A 1 256 ? 1.176 -12.5 20.234 1 84.44 256 GLN A N 1
ATOM 1999 C CA . GLN A 1 256 ? 1.521 -12.828 21.625 1 84.44 256 GLN A CA 1
ATOM 2000 C C . GLN A 1 256 ? 1.522 -11.578 22.5 1 84.44 256 GLN A C 1
ATOM 2002 O O . GLN A 1 256 ? 1.079 -11.625 23.641 1 84.44 256 GLN A O 1
ATOM 2007 N N . TYR A 1 257 ? 2.01 -10.531 21.953 1 86.88 257 TYR A N 1
ATOM 2008 C CA . TYR A 1 257 ? 2.023 -9.305 22.75 1 86.88 257 TYR A CA 1
ATOM 2009 C C . TYR A 1 257 ? 0.604 -8.844 23.047 1 86.88 257 TYR A C 1
ATOM 2011 O O . TYR A 1 257 ? 0.338 -8.32 24.141 1 86.88 257 TYR A O 1
ATOM 2019 N N . LYS A 1 258 ? -0.239 -8.984 22.109 1 87.88 258 LYS A N 1
ATOM 2020 C CA . LYS A 1 258 ? -1.637 -8.609 22.312 1 87.88 258 LYS A CA 1
ATOM 2021 C C . LYS A 1 258 ? -2.264 -9.391 23.453 1 87.88 258 LYS A C 1
ATOM 2023 O O . LYS A 1 258 ? -3.238 -8.938 24.062 1 87.88 258 LYS A O 1
ATOM 2028 N N . GLU A 1 259 ? -1.701 -10.523 23.75 1 88.31 259 GLU A N 1
ATOM 2029 C CA . GLU A 1 259 ? -2.248 -11.383 24.797 1 88.31 259 GLU A CA 1
ATOM 2030 C C . GLU A 1 259 ? -1.662 -11.039 26.156 1 88.31 259 GLU A C 1
ATOM 2032 O O . GLU A 1 259 ? -2.166 -11.492 27.188 1 88.31 259 GLU A O 1
ATOM 2037 N N . THR A 1 260 ? -0.615 -10.219 26.234 1 88.56 260 THR A N 1
ATOM 2038 C CA . THR A 1 260 ? -0.095 -9.742 27.516 1 88.56 260 THR A CA 1
ATOM 2039 C C . THR A 1 260 ? -1.051 -8.727 28.141 1 88.56 260 THR A C 1
ATOM 2041 O O . THR A 1 260 ? -1.854 -8.109 27.438 1 88.56 260 THR A O 1
ATOM 2044 N N . PRO A 1 261 ? -0.961 -8.547 29.391 1 86.38 261 PRO A N 1
ATOM 2045 C CA . PRO A 1 261 ? -1.851 -7.578 30.031 1 86.38 261 PRO A CA 1
ATOM 2046 C C . PRO A 1 261 ? -1.697 -6.168 29.469 1 86.38 261 PRO A C 1
ATOM 2048 O O . PRO A 1 261 ? -2.695 -5.488 29.219 1 86.38 261 PRO A O 1
ATOM 2051 N N . GLU A 1 262 ? -0.448 -5.789 29.281 1 86.25 262 GLU A N 1
ATOM 2052 C CA . GLU A 1 262 ? -0.201 -4.457 28.734 1 86.25 262 GLU A CA 1
ATOM 2053 C C . GLU A 1 262 ? -0.726 -4.344 27.312 1 86.25 262 GLU A C 1
ATOM 2055 O O . GLU A 1 262 ? -1.379 -3.357 26.953 1 86.25 262 GLU A O 1
ATOM 2060 N N . GLY A 1 263 ? -0.406 -5.344 26.531 1 89.75 263 GLY A N 1
ATOM 2061 C CA . GLY A 1 263 ? -0.847 -5.34 25.141 1 89.75 263 GLY A CA 1
ATOM 2062 C C . GLY A 1 263 ? -2.355 -5.395 25 1 89.75 263 GLY A C 1
ATOM 2063 O O . GLY A 1 263 ? -2.928 -4.684 24.156 1 89.75 263 GLY A O 1
ATOM 2064 N N . ALA A 1 264 ? -2.969 -6.18 25.781 1 90.81 264 ALA A N 1
ATOM 2065 C CA . ALA A 1 264 ? -4.422 -6.328 25.719 1 90.81 264 ALA A CA 1
ATOM 2066 C C . ALA A 1 264 ? -5.117 -5.023 26.094 1 90.81 264 ALA A C 1
ATOM 2068 O O . ALA A 1 264 ? -6.094 -4.629 25.453 1 90.81 264 ALA A O 1
ATOM 2069 N N . ALA A 1 265 ? -4.621 -4.375 27.125 1 89.5 265 ALA A N 1
ATOM 2070 C CA . ALA A 1 265 ? -5.195 -3.107 27.562 1 89.5 265 ALA A CA 1
ATOM 2071 C C . ALA A 1 265 ? -5.023 -2.029 26.5 1 89.5 265 ALA A C 1
ATOM 2073 O O . ALA A 1 265 ? -5.957 -1.274 26.219 1 89.5 265 ALA A O 1
ATOM 2074 N N . ALA A 1 266 ? -3.842 -1.986 25.969 1 90.19 266 ALA A N 1
ATOM 2075 C CA . ALA A 1 266 ? -3.566 -0.991 24.938 1 90.19 266 ALA A CA 1
ATOM 2076 C C . ALA A 1 266 ? -4.418 -1.239 23.688 1 90.19 266 ALA A C 1
ATOM 2078 O O . ALA A 1 266 ? -4.922 -0.296 23.078 1 90.19 266 ALA A O 1
ATOM 2079 N N . PHE A 1 267 ? -4.555 -2.486 23.375 1 92.12 267 PHE A N 1
ATOM 2080 C CA . PHE A 1 267 ? -5.363 -2.852 22.219 1 92.12 267 PHE A CA 1
ATOM 2081 C C . PHE A 1 267 ? -6.82 -2.459 22.438 1 92.12 267 PHE A C 1
ATOM 2083 O O . PHE A 1 267 ? -7.457 -1.902 21.547 1 92.12 267 PHE A O 1
ATOM 2090 N N . ALA A 1 268 ? -7.32 -2.717 23.547 1 90.88 268 ALA A N 1
ATOM 2091 C CA . ALA A 1 268 ? -8.703 -2.391 23.875 1 90.88 268 ALA A CA 1
ATOM 2092 C C . ALA A 1 268 ? -8.938 -0.883 23.828 1 90.88 268 ALA A C 1
ATOM 2094 O O . ALA A 1 268 ? -9.977 -0.421 23.359 1 90.88 268 ALA A O 1
ATOM 2095 N N . ALA A 1 269 ? -8.008 -0.164 24.359 1 89.44 269 ALA A N 1
ATOM 2096 C CA . ALA A 1 269 ? -8.117 1.293 24.359 1 89.44 269 ALA A CA 1
ATOM 2097 C C . ALA A 1 269 ? -8.125 1.837 22.922 1 89.44 269 ALA A C 1
ATOM 2099 O O . ALA A 1 269 ? -8.898 2.738 22.609 1 89.44 269 ALA A O 1
ATOM 2100 N N . ALA A 1 270 ? -7.242 1.306 22.141 1 90.19 270 ALA A N 1
ATOM 2101 C CA . ALA A 1 270 ? -7.188 1.727 20.75 1 90.19 270 ALA A CA 1
ATOM 2102 C C . ALA A 1 270 ? -8.484 1.37 20.016 1 90.19 270 ALA A C 1
ATOM 2104 O O . ALA A 1 270 ? -9 2.168 19.234 1 90.19 270 ALA A O 1
ATOM 2105 N N . ALA A 1 271 ? -8.977 0.159 20.25 1 90.12 271 ALA A N 1
ATOM 2106 C CA . ALA A 1 271 ? -10.227 -0.288 19.641 1 90.12 271 ALA A CA 1
ATOM 2107 C C . ALA A 1 271 ? -11.383 0.62 20.031 1 90.12 271 ALA A C 1
ATOM 2109 O O . ALA A 1 271 ? -12.242 0.939 19.203 1 90.12 271 ALA A O 1
ATOM 2110 N N . ALA A 1 272 ? -11.414 1.013 21.234 1 87.62 272 ALA A N 1
ATOM 2111 C CA . ALA A 1 272 ? -12.461 1.906 21.719 1 87.62 272 ALA A CA 1
ATOM 2112 C C . ALA A 1 272 ? -12.359 3.281 21.062 1 87.62 272 ALA A C 1
ATOM 2114 O O . ALA A 1 272 ? -13.375 3.893 20.734 1 87.62 272 ALA A O 1
ATOM 2115 N N . ALA A 1 273 ? -11.18 3.709 20.922 1 84.38 273 ALA A N 1
ATOM 2116 C CA . ALA A 1 273 ? -10.953 5.035 20.359 1 84.38 273 ALA A CA 1
ATOM 2117 C C . ALA A 1 273 ? -11.352 5.074 18.891 1 84.38 273 ALA A C 1
ATOM 2119 O O . ALA A 1 273 ? -11.922 6.062 18.422 1 84.38 273 ALA A O 1
ATOM 2120 N N . LYS A 1 274 ? -11 3.98 18.141 1 86.81 274 LYS A N 1
ATOM 2121 C CA . LYS A 1 274 ? -11.258 3.951 16.703 1 86.81 274 LYS A CA 1
ATOM 2122 C C . LYS A 1 274 ? -12.68 3.479 16.422 1 86.81 274 LYS A C 1
ATOM 2124 O O . LYS A 1 274 ? -13.203 3.707 15.32 1 86.81 274 LYS A O 1
ATOM 2129 N N . GLY A 1 275 ? -13.234 2.758 17.359 1 85.5 275 GLY A N 1
ATOM 2130 C CA . GLY A 1 275 ? -14.625 2.354 17.219 1 85.5 275 GLY A CA 1
ATOM 2131 C C . GLY A 1 275 ? -14.781 0.993 16.562 1 85.5 275 GLY A C 1
ATOM 2132 O O . GLY A 1 275 ? -13.797 0.289 16.328 1 85.5 275 GLY A O 1
ATOM 2133 N N . LYS A 1 276 ? -15.984 0.706 16.266 1 87.19 276 LYS A N 1
ATOM 2134 C CA . LYS A 1 276 ? -16.344 -0.606 15.742 1 87.19 276 LYS A CA 1
ATOM 2135 C C . LYS A 1 276 ? -15.695 -0.853 14.383 1 87.19 276 LYS A C 1
ATOM 2137 O O . LYS A 1 276 ? -15.672 0.037 13.531 1 87.19 276 LYS A O 1
ATOM 2142 N N . GLY A 1 277 ? -15.133 -2.014 14.203 1 88.56 277 GLY A N 1
ATOM 2143 C CA . GLY A 1 277 ? -14.578 -2.41 12.922 1 88.56 277 GLY A CA 1
ATOM 2144 C C . GLY A 1 277 ? -13.07 -2.297 12.859 1 88.56 277 GLY A C 1
ATOM 2145 O O . GLY A 1 277 ? -12.438 -2.822 11.945 1 88.56 277 GLY A O 1
ATOM 2146 N N . TRP A 1 278 ? -12.531 -1.605 13.828 1 90.25 278 TRP A N 1
ATOM 2147 C CA . TRP A 1 278 ? -11.086 -1.4 13.797 1 90.25 278 TRP A CA 1
ATOM 2148 C C . TRP A 1 278 ? -10.344 -2.693 14.125 1 90.25 278 TRP A C 1
ATOM 2150 O O . TRP A 1 278 ? -9.328 -3.008 13.5 1 90.25 278 TRP A O 1
ATOM 2160 N N . ALA A 1 279 ? -10.852 -3.406 15.102 1 90.5 279 ALA A N 1
ATOM 2161 C CA . ALA A 1 279 ? -10.234 -4.68 15.461 1 90.5 279 ALA A CA 1
ATOM 2162 C C . ALA A 1 279 ? -10.438 -5.719 14.359 1 90.5 279 ALA A C 1
ATOM 2164 O O . ALA A 1 279 ? -11.516 -5.801 13.766 1 90.5 279 ALA A O 1
ATOM 2165 N N . PRO A 1 280 ? -9.383 -6.504 14.094 1 90.56 280 PRO A N 1
ATOM 2166 C CA . PRO A 1 280 ? -9.523 -7.539 13.07 1 90.56 280 PRO A CA 1
ATOM 2167 C C . PRO A 1 280 ? -10.625 -8.547 13.406 1 90.56 280 PRO A C 1
ATOM 2169 O O . PRO A 1 280 ? -10.914 -8.781 14.586 1 90.56 280 PRO A O 1
ATOM 2172 N N . ALA A 1 281 ? -11.234 -9.086 12.32 1 86.12 281 ALA A N 1
ATOM 2173 C CA . ALA A 1 281 ? -12.344 -10.023 12.477 1 86.12 281 ALA A CA 1
ATOM 2174 C C . ALA A 1 281 ? -11.875 -11.32 13.141 1 86.12 281 ALA A C 1
ATOM 2176 O O . ALA A 1 281 ? -12.656 -11.984 13.828 1 86.12 281 ALA A O 1
ATOM 2177 N N . CYS A 1 282 ? -10.648 -11.664 12.914 1 90.25 282 CYS A N 1
ATOM 2178 C CA . CYS A 1 282 ? -10.062 -12.875 13.469 1 90.25 282 CYS A CA 1
ATOM 2179 C C . CYS A 1 282 ? -8.539 -12.781 13.492 1 90.25 282 CYS A C 1
ATOM 2181 O O . CYS A 1 282 ? -7.973 -11.75 13.133 1 90.25 282 CYS A O 1
ATOM 2183 N N . SER A 1 283 ? -7.953 -13.773 14.094 1 90.25 283 SER A N 1
ATOM 2184 C CA . SER A 1 283 ? -6.5 -13.883 14 1 90.25 283 SER A CA 1
ATOM 2185 C C . SER A 1 283 ? -6.078 -14.539 12.688 1 90.25 283 SER A C 1
ATOM 2187 O O . SER A 1 283 ? -6.203 -15.758 12.531 1 90.25 283 SER A O 1
ATOM 2189 N N . PHE A 1 284 ? -5.484 -13.812 11.812 1 91.94 284 PHE A N 1
ATOM 2190 C CA . PHE A 1 284 ? -5.152 -14.32 10.484 1 91.94 284 PHE A CA 1
ATOM 2191 C C . PHE A 1 284 ? -3.963 -15.273 10.555 1 91.94 284 PHE A C 1
ATOM 2193 O O . PHE A 1 284 ? -3.824 -16.156 9.711 1 91.94 284 PHE A O 1
ATOM 2200 N N . VAL A 1 285 ? -3.164 -15.117 11.586 1 88.38 285 VAL A N 1
ATOM 2201 C CA . VAL A 1 285 ? -1.982 -15.969 11.711 1 88.38 285 VAL A CA 1
ATOM 2202 C C . VAL A 1 285 ? -2.402 -17.391 12.07 1 88.38 285 VAL A C 1
ATOM 2204 O O . VAL A 1 285 ? -1.735 -18.359 11.695 1 88.38 285 VAL A O 1
ATOM 2207 N N . ASP A 1 286 ? -3.58 -17.531 12.641 1 89.19 286 ASP A N 1
ATOM 2208 C CA . ASP A 1 286 ? -3.982 -18.812 13.188 1 89.19 286 ASP A CA 1
ATOM 2209 C C . ASP A 1 286 ? -5.141 -19.422 12.398 1 89.19 286 ASP A C 1
ATOM 2211 O O . ASP A 1 286 ? -5.621 -20.5 12.711 1 89.19 286 ASP A O 1
ATOM 2215 N N . ILE A 1 287 ? -5.578 -18.75 11.469 1 93.44 287 ILE A N 1
ATOM 2216 C CA . ILE A 1 287 ? -6.727 -19.25 10.719 1 93.44 287 ILE A CA 1
ATOM 2217 C C . ILE A 1 287 ? -6.367 -20.578 10.047 1 93.44 287 ILE A C 1
ATOM 2219 O O . ILE A 1 287 ? -5.32 -20.688 9.406 1 93.44 287 ILE A O 1
ATOM 2223 N N . PRO A 1 288 ? -7.148 -21.625 10.273 1 95.94 288 PRO A N 1
ATOM 2224 C CA . PRO A 1 288 ? -6.855 -22.891 9.602 1 95.94 288 PRO A CA 1
ATOM 2225 C C . PRO A 1 288 ? -7.035 -22.812 8.086 1 95.94 288 PRO A C 1
ATOM 2227 O O . PRO A 1 288 ? -8.094 -22.391 7.609 1 95.94 288 PRO A O 1
ATOM 2230 N N . ILE A 1 289 ? -6.031 -23.109 7.383 1 96.25 289 ILE A N 1
ATOM 2231 C CA . ILE A 1 289 ? -6.051 -23.078 5.922 1 96.25 289 ILE A CA 1
ATOM 2232 C C . ILE A 1 289 ? -5.359 -24.328 5.371 1 96.25 289 ILE A C 1
ATOM 2234 O O . ILE A 1 289 ? -4.348 -24.766 5.914 1 96.25 289 ILE A O 1
ATOM 2238 N N . ILE A 1 290 ? -5.867 -24.859 4.305 1 94.56 290 ILE A N 1
ATOM 2239 C CA . ILE A 1 290 ? -5.188 -25.938 3.584 1 94.56 290 ILE A CA 1
ATOM 2240 C C . ILE A 1 290 ? -5.086 -25.578 2.104 1 94.56 290 ILE A C 1
ATOM 2242 O O . ILE A 1 290 ? -5.785 -24.688 1.624 1 94.56 290 ILE A O 1
ATOM 2246 N N . GLY A 1 291 ? -4.215 -26.312 1.408 1 90.38 291 GLY A N 1
ATOM 2247 C CA . GLY A 1 291 ? -4.074 -26.109 -0.026 1 90.38 291 GLY A CA 1
ATOM 2248 C C . GLY A 1 291 ? -2.826 -25.344 -0.405 1 90.38 291 GLY A C 1
ATOM 2249 O O . GLY A 1 291 ? -2.914 -24.234 -0.946 1 90.38 291 GLY A O 1
ATOM 2250 N N . GLY A 1 292 ? -1.733 -25.922 -0.363 1 86.25 292 GLY A N 1
ATOM 2251 C CA . GLY A 1 292 ? -0.457 -25.328 -0.724 1 86.25 292 GLY A CA 1
ATOM 2252 C C . GLY A 1 292 ? 0.655 -25.656 0.253 1 86.25 292 GLY A C 1
ATOM 2253 O O . GLY A 1 292 ? 0.43 -26.359 1.241 1 86.25 292 GLY A O 1
ATOM 2254 N N . SER A 1 293 ? 1.857 -25.219 -0.068 1 86.5 293 SER A N 1
ATOM 2255 C CA . SER A 1 293 ? 3.01 -25.422 0.803 1 86.5 293 SER A CA 1
ATOM 2256 C C . SER A 1 293 ? 2.922 -24.547 2.049 1 86.5 293 SER A C 1
ATOM 2258 O O . SER A 1 293 ? 2.094 -23.641 2.119 1 86.5 293 SER A O 1
ATOM 2260 N N . ALA A 1 294 ? 3.709 -24.906 3.02 1 87.94 294 ALA A N 1
ATOM 2261 C CA . ALA A 1 294 ? 3.777 -24.094 4.234 1 87.94 294 ALA A CA 1
ATOM 2262 C C . ALA A 1 294 ? 4.078 -22.641 3.91 1 87.94 294 ALA A C 1
ATOM 2264 O O . ALA A 1 294 ? 3.492 -21.719 4.5 1 87.94 294 ALA A O 1
ATOM 2265 N N . GLU A 1 295 ? 4.953 -22.406 2.904 1 88.56 295 GLU A N 1
ATOM 2266 C CA . GLU A 1 295 ? 5.328 -21.062 2.488 1 88.56 295 GLU A CA 1
ATOM 2267 C C . GLU A 1 295 ? 4.145 -20.328 1.861 1 88.56 295 GLU A C 1
ATOM 2269 O O . GLU A 1 295 ? 3.893 -19.156 2.18 1 88.56 295 GLU A O 1
ATOM 2274 N N . ALA A 1 296 ? 3.48 -21.031 1.039 1 89.56 296 ALA A N 1
ATOM 2275 C CA . ALA A 1 296 ? 2.342 -20.438 0.346 1 89.56 296 ALA A CA 1
ATOM 2276 C C . ALA A 1 296 ? 1.222 -20.094 1.325 1 89.56 296 ALA A C 1
ATOM 2278 O O . ALA A 1 296 ? 0.579 -19.047 1.202 1 89.56 296 ALA A O 1
ATOM 2279 N N . LEU A 1 297 ? 1.01 -20.938 2.258 1 92.62 297 LEU A N 1
ATOM 2280 C CA . LEU A 1 297 ? -0.06 -20.719 3.225 1 92.62 297 LEU A CA 1
ATOM 2281 C C . LEU A 1 297 ? 0.276 -19.562 4.164 1 92.62 297 LEU A C 1
ATOM 2283 O O . LEU A 1 297 ? -0.6 -18.781 4.52 1 92.62 297 LEU A O 1
ATOM 2287 N N . CYS A 1 298 ? 1.508 -19.516 4.547 1 91.5 298 CYS A N 1
ATOM 2288 C CA . CYS A 1 298 ? 1.945 -18.391 5.367 1 91.5 298 CYS A CA 1
ATOM 2289 C C . CYS A 1 298 ? 1.778 -17.078 4.621 1 91.5 298 CYS A C 1
ATOM 2291 O O . CYS A 1 298 ? 1.31 -16.094 5.188 1 91.5 298 CYS A O 1
ATOM 2293 N N . ALA A 1 299 ? 2.145 -17.094 3.395 1 92.12 299 ALA A N 1
ATOM 2294 C CA . ALA A 1 299 ? 1.994 -15.914 2.553 1 92.12 299 ALA A CA 1
ATOM 2295 C C . ALA A 1 299 ? 0.525 -15.523 2.406 1 92.12 299 ALA A C 1
ATOM 2297 O O . ALA A 1 299 ? 0.184 -14.344 2.416 1 92.12 299 ALA A O 1
ATOM 2298 N N . PHE A 1 300 ? -0.32 -16.531 2.244 1 95 300 PHE A N 1
ATOM 2299 C CA . PHE A 1 300 ? -1.745 -16.266 2.094 1 95 300 PHE A CA 1
ATOM 2300 C C . PHE A 1 300 ? -2.314 -15.633 3.357 1 95 300 PHE A C 1
ATOM 2302 O O . PHE A 1 300 ? -3.109 -14.695 3.283 1 95 300 PHE A O 1
ATOM 2309 N N . ARG A 1 301 ? -1.949 -16.094 4.508 1 95.5 301 ARG A N 1
ATOM 2310 C CA . ARG A 1 301 ? -2.381 -15.523 5.777 1 95.5 301 ARG A CA 1
ATOM 2311 C C . ARG A 1 301 ? -1.963 -14.062 5.887 1 95.5 301 ARG A C 1
ATOM 2313 O O . ARG A 1 301 ? -2.746 -13.219 6.332 1 95.5 301 ARG A O 1
ATOM 2320 N N . LEU A 1 302 ? -0.766 -13.828 5.504 1 93.81 302 LEU A N 1
ATOM 2321 C CA . LEU A 1 302 ? -0.275 -12.453 5.539 1 93.81 302 LEU A CA 1
ATOM 2322 C C . LEU A 1 302 ? -1.069 -11.57 4.586 1 93.81 302 LEU A C 1
ATOM 2324 O O . LEU A 1 302 ? -1.386 -10.422 4.914 1 93.81 302 LEU A O 1
ATOM 2328 N N . ALA A 1 303 ? -1.321 -12.102 3.451 1 94.38 303 ALA A N 1
ATOM 2329 C CA . ALA A 1 303 ? -2.127 -11.375 2.471 1 94.38 303 ALA A CA 1
ATOM 2330 C C . ALA A 1 303 ? -3.5 -11.031 3.039 1 94.38 303 ALA A C 1
ATOM 2332 O O . ALA A 1 303 ? -4.008 -9.93 2.826 1 94.38 303 ALA A O 1
ATOM 2333 N N . LEU A 1 304 ? -4.094 -12 3.738 1 95.81 304 LEU A N 1
ATOM 2334 C CA . LEU A 1 304 ? -5.383 -11.758 4.379 1 95.81 304 LEU A CA 1
ATOM 2335 C C . LEU A 1 304 ? -5.289 -10.602 5.363 1 95.81 304 LEU A C 1
ATOM 2337 O O . LEU A 1 304 ? -6.164 -9.727 5.387 1 95.81 304 LEU A O 1
ATOM 2341 N N . ALA A 1 305 ? -4.27 -10.586 6.094 1 93.88 305 ALA A N 1
ATOM 2342 C CA . ALA A 1 305 ? -4.07 -9.539 7.086 1 93.88 305 ALA A CA 1
ATOM 2343 C C . ALA A 1 305 ? -3.939 -8.172 6.418 1 93.88 305 ALA A C 1
ATOM 2345 O O . ALA A 1 305 ? -4.551 -7.195 6.859 1 93.88 305 ALA A O 1
ATOM 2346 N N . TYR A 1 306 ? -3.139 -8.125 5.367 1 90.62 306 TYR A N 1
ATOM 2347 C CA . TYR A 1 306 ? -2.951 -6.875 4.637 1 90.62 306 TYR A CA 1
ATOM 2348 C C . TYR A 1 306 ? -4.27 -6.383 4.051 1 90.62 306 TYR A C 1
ATOM 2350 O O . TYR A 1 306 ? -4.586 -5.195 4.133 1 90.62 306 TYR A O 1
ATOM 2358 N N . ALA A 1 307 ? -4.969 -7.301 3.463 1 90.75 307 ALA A N 1
ATOM 2359 C CA . ALA A 1 307 ? -6.238 -6.953 2.83 1 90.75 307 ALA A CA 1
ATOM 2360 C C . ALA A 1 307 ? -7.246 -6.449 3.859 1 90.75 307 ALA A C 1
ATOM 2362 O O . ALA A 1 307 ? -7.926 -5.445 3.631 1 90.75 307 ALA A O 1
ATOM 2363 N N . ASP A 1 308 ? -7.344 -7.078 4.941 1 93.06 308 ASP A N 1
ATOM 2364 C CA . ASP A 1 308 ? -8.258 -6.668 6.004 1 93.06 308 ASP A CA 1
ATOM 2365 C C . ASP A 1 308 ? -7.902 -5.277 6.523 1 93.06 308 ASP A C 1
ATOM 2367 O O . ASP A 1 308 ? -8.781 -4.426 6.691 1 93.06 308 ASP A O 1
ATOM 2371 N N . GLU A 1 309 ? -6.688 -5.109 6.812 1 90.25 309 GLU A N 1
ATOM 2372 C CA . GLU A 1 309 ? -6.234 -3.826 7.34 1 90.25 309 GLU A CA 1
ATOM 2373 C C . GLU A 1 309 ? -6.566 -2.686 6.383 1 90.25 309 GLU A C 1
ATOM 2375 O O . GLU A 1 309 ? -7.086 -1.648 6.801 1 90.25 309 GLU A O 1
ATOM 2380 N N . THR A 1 310 ? -6.238 -2.922 5.188 1 86.56 310 THR A N 1
ATOM 2381 C CA . THR A 1 310 ? -6.473 -1.888 4.184 1 86.56 310 THR A CA 1
ATOM 2382 C C . THR A 1 310 ? -7.961 -1.585 4.059 1 86.56 310 THR A C 1
ATOM 2384 O O . THR A 1 310 ? -8.359 -0.421 3.986 1 86.56 310 THR A O 1
ATOM 2387 N N . PHE A 1 311 ? -8.75 -2.627 4.027 1 87.12 311 PHE A N 1
ATOM 2388 C CA . PHE A 1 311 ? -10.195 -2.457 3.896 1 87.12 311 PHE A CA 1
ATOM 2389 C C . PHE A 1 311 ? -10.773 -1.748 5.117 1 87.12 311 PHE A C 1
ATOM 2391 O O . PHE A 1 311 ? -11.547 -0.803 4.984 1 87.12 311 PHE A O 1
ATOM 2398 N N . ARG A 1 312 ? -10.406 -2.117 6.238 1 88.88 312 ARG A N 1
ATOM 2399 C CA . ARG A 1 312 ? -10.914 -1.523 7.473 1 88.88 312 ARG A CA 1
ATOM 2400 C C . ARG A 1 312 ? -10.547 -0.045 7.555 1 88.88 312 ARG A C 1
ATOM 2402 O O . ARG A 1 312 ? -11.383 0.785 7.918 1 88.88 312 ARG A O 1
ATOM 2409 N N . ASP A 1 313 ? -9.297 0.24 7.246 1 85.12 313 ASP A N 1
ATOM 2410 C CA . ASP A 1 313 ? -8.852 1.63 7.289 1 85.12 313 ASP A CA 1
ATOM 2411 C C . ASP A 1 313 ? -9.672 2.496 6.332 1 85.12 313 ASP A C 1
ATOM 2413 O O . ASP A 1 313 ? -10.023 3.631 6.66 1 85.12 313 ASP A O 1
ATOM 2417 N N . ALA A 1 314 ? -9.906 1.912 5.211 1 81.62 314 ALA A N 1
ATOM 2418 C CA . ALA A 1 314 ? -10.695 2.643 4.223 1 81.62 314 ALA A CA 1
ATOM 2419 C C . ALA A 1 314 ? -12.109 2.906 4.73 1 81.62 314 ALA A C 1
ATOM 2421 O O . ALA A 1 314 ? -12.617 4.027 4.621 1 81.62 314 ALA A O 1
ATOM 2422 N N . VAL A 1 315 ? -12.734 1.928 5.305 1 84.75 315 VAL A N 1
ATOM 2423 C CA . VAL A 1 315 ? -14.109 2.049 5.773 1 84.75 315 VAL A CA 1
ATOM 2424 C C . VAL A 1 315 ? -14.18 3.027 6.945 1 84.75 315 VAL A C 1
ATOM 2426 O O . VAL A 1 315 ? -15.07 3.871 7.008 1 84.75 315 VAL A O 1
ATOM 2429 N N . ILE A 1 316 ? -13.281 2.912 7.785 1 84.69 316 ILE A N 1
ATOM 2430 C CA . ILE A 1 316 ? -13.25 3.783 8.961 1 84.69 316 ILE A CA 1
ATOM 2431 C C . ILE A 1 316 ? -13.031 5.23 8.523 1 84.69 316 ILE A C 1
ATOM 2433 O O . ILE A 1 316 ? -13.672 6.145 9.047 1 84.69 316 ILE A O 1
ATOM 2437 N N . TYR A 1 317 ? -12.188 5.512 7.586 1 82.56 317 TYR A N 1
ATOM 2438 C CA . TYR A 1 317 ? -12 6.852 7.043 1 82.56 317 TYR A CA 1
ATOM 2439 C C . TYR A 1 317 ? -13.305 7.387 6.453 1 82.56 317 TYR A C 1
ATOM 2441 O O . TYR A 1 317 ? -13.672 8.539 6.695 1 82.56 317 TYR A O 1
ATOM 2449 N N . LEU A 1 318 ? -13.906 6.574 5.723 1 79.12 318 LEU A N 1
ATOM 2450 C CA . LEU A 1 318 ? -15.156 6.984 5.094 1 79.12 318 LEU A CA 1
ATOM 2451 C C . LEU A 1 318 ? -16.219 7.289 6.141 1 79.12 318 LEU A C 1
ATOM 2453 O O . LEU A 1 318 ? -16.938 8.289 6.039 1 79.12 318 LEU A O 1
ATOM 2457 N N . ARG A 1 319 ? -16.281 6.496 7.121 1 82.12 319 ARG A N 1
ATOM 2458 C CA . ARG A 1 319 ? -17.297 6.605 8.164 1 82.12 319 ARG A CA 1
ATOM 2459 C C . ARG A 1 319 ? -17.031 7.812 9.062 1 82.12 319 ARG A C 1
ATOM 2461 O O . ARG A 1 319 ? -17.938 8.594 9.344 1 82.12 319 ARG A O 1
ATOM 2468 N N . ASP A 1 320 ? -15.844 7.984 9.414 1 83 320 ASP A N 1
ATOM 2469 C CA . ASP A 1 320 ? -15.547 8.922 10.492 1 83 320 ASP A CA 1
ATOM 2470 C C . ASP A 1 320 ? -15.133 10.281 9.945 1 83 320 ASP A C 1
ATOM 2472 O O . ASP A 1 320 ? -15.203 11.289 10.648 1 83 320 ASP A O 1
ATOM 2476 N N . LYS A 1 321 ? -14.656 10.336 8.719 1 81.75 321 LYS A N 1
ATOM 2477 C CA . LYS A 1 321 ? -14.109 11.594 8.219 1 81.75 321 LYS A CA 1
ATOM 2478 C C . LYS A 1 321 ? -14.836 12.039 6.953 1 81.75 321 LYS A C 1
ATOM 2480 O O . LYS A 1 321 ? -15.359 13.156 6.895 1 81.75 321 LYS A O 1
ATOM 2485 N N . TRP A 1 322 ? -14.891 11.211 6.035 1 81.19 322 TRP A N 1
ATOM 2486 C CA . TRP A 1 322 ? -15.414 11.594 4.727 1 81.19 322 TRP A CA 1
ATOM 2487 C C . TRP A 1 322 ? -16.906 11.883 4.801 1 81.19 322 TRP A C 1
ATOM 2489 O O . TRP A 1 322 ? -17.375 12.914 4.309 1 81.19 322 TRP A O 1
ATOM 2499 N N . LEU A 1 323 ? -17.672 11.031 5.414 1 82.56 323 LEU A N 1
ATOM 2500 C CA . LEU A 1 323 ? -19.125 11.172 5.438 1 82.56 323 LEU A CA 1
ATOM 2501 C C . LEU A 1 323 ? -19.547 12.391 6.254 1 82.56 323 LEU A C 1
ATOM 2503 O O . LEU A 1 323 ? -20.328 13.219 5.785 1 82.56 323 LEU A O 1
ATOM 2507 N N . PRO A 1 324 ? -19.031 12.516 7.406 1 85.25 324 PRO A N 1
ATOM 2508 C CA . PRO A 1 324 ? -19.406 13.703 8.18 1 85.25 324 PRO A CA 1
ATOM 2509 C C . PRO A 1 324 ? -19 15.008 7.488 1 85.25 324 PRO A C 1
ATOM 2511 O O . PRO A 1 324 ? -19.656 16.031 7.668 1 85.25 324 PRO A O 1
ATOM 2514 N N . ALA A 1 325 ? -17.953 14.992 6.758 1 87.38 325 ALA A N 1
ATOM 2515 C CA . ALA A 1 325 ? -17.484 16.188 6.059 1 87.38 325 ALA A CA 1
ATOM 2516 C C . ALA A 1 325 ? -18.516 16.672 5.055 1 87.38 325 ALA A C 1
ATOM 2518 O O . ALA A 1 325 ? -18.594 17.875 4.777 1 87.38 325 ALA A O 1
ATOM 2519 N N . ARG A 1 326 ? -19.266 15.812 4.52 1 88.5 326 ARG A N 1
ATOM 2520 C CA . ARG A 1 326 ? -20.281 16.219 3.557 1 88.5 326 ARG A CA 1
ATOM 2521 C C . ARG A 1 326 ? -21.25 17.219 4.172 1 88.5 326 ARG A C 1
ATOM 2523 O O . ARG A 1 326 ? -21.547 18.25 3.561 1 88.5 326 ARG A O 1
ATOM 2530 N N . ASN A 1 327 ? -21.688 16.922 5.332 1 90.25 327 ASN A N 1
ATOM 2531 C CA . ASN A 1 327 ? -22.625 17.812 6.012 1 90.25 327 ASN A CA 1
ATOM 2532 C C . ASN A 1 327 ? -21.953 19.156 6.352 1 90.25 327 ASN A C 1
ATOM 2534 O O . ASN A 1 327 ? -22.594 20.203 6.262 1 90.25 327 ASN A O 1
ATOM 2538 N N . ILE A 1 328 ? -20.797 19.047 6.723 1 92.12 328 ILE A N 1
ATOM 2539 C CA . ILE A 1 328 ? -20.062 20.25 7.059 1 92.12 328 ILE A CA 1
ATOM 2540 C C . ILE A 1 328 ? -19.953 21.156 5.832 1 92.12 328 ILE A C 1
ATOM 2542 O O . ILE A 1 328 ? -20.234 22.344 5.906 1 92.12 328 ILE A O 1
ATOM 2546 N N . VAL A 1 329 ? -19.594 20.594 4.738 1 92.88 329 VAL A N 1
ATOM 2547 C CA . VAL A 1 329 ? -19.438 21.328 3.49 1 92.88 329 VAL A CA 1
ATOM 2548 C C . VAL A 1 329 ? -20.797 21.859 3.027 1 92.88 329 VAL A C 1
ATOM 2550 O O . VAL A 1 329 ? -20.922 23.016 2.619 1 92.88 329 VAL A O 1
ATOM 2553 N N . LYS A 1 330 ? -21.797 21.047 3.143 1 92.94 330 LYS A N 1
ATOM 2554 C CA . LYS A 1 330 ? -23.141 21.453 2.742 1 92.94 330 LYS A CA 1
ATOM 2555 C C . LYS A 1 330 ? -23.625 22.641 3.561 1 92.94 330 LYS A C 1
ATOM 2557 O O . LYS A 1 330 ? -24.141 23.609 3.004 1 92.94 330 LYS A O 1
ATOM 2562 N N . GLN A 1 331 ? -23.391 22.562 4.805 1 93.56 331 GLN A N 1
ATOM 2563 C CA . GLN A 1 331 ? -23.812 23.656 5.684 1 93.56 331 GLN A CA 1
ATOM 2564 C C . GLN A 1 331 ? -23.016 24.922 5.391 1 93.56 331 GLN A C 1
ATOM 2566 O O . GLN A 1 331 ? -23.562 26.031 5.453 1 93.56 331 GLN A O 1
ATOM 2571 N N . ALA A 1 332 ? -21.797 24.75 5.09 1 93.56 332 ALA A N 1
ATOM 2572 C CA . ALA A 1 332 ? -20.953 25.891 4.785 1 93.56 332 ALA A CA 1
ATOM 2573 C C . ALA A 1 332 ? -21.391 26.562 3.484 1 93.56 332 ALA A C 1
ATOM 2575 O O . ALA A 1 332 ? -21.234 27.781 3.322 1 93.56 332 ALA A O 1
ATOM 2576 N N . ILE A 1 333 ? -21.922 25.812 2.568 1 92.81 333 ILE A N 1
ATOM 2577 C CA . ILE A 1 333 ? -22.406 26.344 1.304 1 92.81 333 ILE A CA 1
ATOM 2578 C C . ILE A 1 333 ? -23.734 27.062 1.525 1 92.81 333 ILE A C 1
ATOM 2580 O O . ILE A 1 333 ? -23.938 28.172 1.037 1 92.81 333 ILE A O 1
ATOM 2584 N N . LEU A 1 334 ? -24.594 26.422 2.287 1 92.56 334 LEU A N 1
ATOM 2585 C CA . LEU A 1 334 ? -25.938 26.953 2.504 1 92.56 334 LEU A CA 1
ATOM 2586 C C . LEU A 1 334 ? -25.906 28.172 3.418 1 92.56 334 LEU A C 1
ATOM 2588 O O . LEU A 1 334 ? -26.641 29.125 3.209 1 92.56 334 LEU A O 1
ATOM 2592 N N . ASN A 1 335 ? -25.078 28.062 4.402 1 91.31 335 ASN A N 1
ATOM 2593 C CA . ASN A 1 335 ? -24.891 29.156 5.344 1 91.31 335 ASN A CA 1
ATOM 2594 C C . ASN A 1 335 ? -23.453 29.703 5.293 1 91.31 335 ASN A C 1
ATOM 2596 O O . ASN A 1 335 ? -22.75 29.703 6.305 1 91.31 335 ASN A O 1
ATOM 2600 N N . SER A 1 336 ? -23.156 30.266 4.152 1 88.38 336 SER A N 1
ATOM 2601 C CA . SER A 1 336 ? -21.781 30.672 3.904 1 88.38 336 SER A CA 1
ATOM 2602 C C . SER A 1 336 ? -21.359 31.812 4.828 1 88.38 336 SER A C 1
ATOM 2604 O O . SER A 1 336 ? -22.047 32.844 4.898 1 88.38 336 SER A O 1
ATOM 2606 N N . PRO A 1 337 ? -20.344 31.656 5.543 1 83.38 337 PRO A N 1
ATOM 2607 C CA . PRO A 1 337 ? -19.828 32.719 6.383 1 83.38 337 PRO A CA 1
ATOM 2608 C C . PRO A 1 337 ? -19.062 33.781 5.586 1 83.38 337 PRO A C 1
ATOM 2610 O O . PRO A 1 337 ? -18.672 34.812 6.133 1 83.38 337 PRO A O 1
ATOM 2613 N N . ALA A 1 338 ? -18.859 33.5 4.367 1 81.19 338 ALA A N 1
ATOM 2614 C CA . ALA A 1 338 ? -18.109 34.438 3.523 1 81.19 338 ALA A CA 1
ATOM 2615 C C . ALA A 1 338 ? -18.938 35.688 3.242 1 81.19 338 ALA A C 1
ATOM 2617 O O . ALA A 1 338 ? -20.172 35.656 3.307 1 81.19 338 ALA A O 1
ATOM 2618 N N . PRO A 1 339 ? -18.219 36.781 2.98 1 81.81 339 PRO A N 1
ATOM 2619 C CA . PRO A 1 339 ? -18.953 37.969 2.566 1 81.81 339 PRO A CA 1
ATOM 2620 C C . PRO A 1 339 ? -19.797 37.75 1.318 1 81.81 339 PRO A C 1
ATOM 2622 O O . PRO A 1 339 ? -19.469 36.875 0.488 1 81.81 339 PRO A O 1
ATOM 2625 N N . LYS A 1 340 ? -20.812 38.406 1.214 1 81 340 LYS A N 1
ATOM 2626 C CA . LYS A 1 340 ? -21.859 38.219 0.196 1 81 340 LYS A CA 1
ATOM 2627 C C . LYS A 1 340 ? -21.25 38.219 -1.205 1 81 340 LYS A C 1
ATOM 2629 O O . LYS A 1 340 ? -21.656 37.438 -2.061 1 81 340 LYS A O 1
ATOM 2634 N N . GLU A 1 341 ? -20.266 39.031 -1.357 1 80.94 341 GLU A N 1
ATOM 2635 C CA . GLU A 1 341 ? -19.672 39.188 -2.682 1 80.94 341 GLU A CA 1
ATOM 2636 C C . GLU A 1 341 ? -18.906 37.938 -3.09 1 80.94 341 GLU A C 1
ATOM 2638 O O . GLU A 1 341 ? -18.688 37.688 -4.277 1 80.94 341 GLU A O 1
ATOM 2643 N N . PHE A 1 342 ? -18.562 37.125 -2.102 1 84.94 342 PHE A N 1
ATOM 2644 C CA . PHE A 1 342 ? -17.688 36 -2.404 1 84.94 342 PHE A CA 1
ATOM 2645 C C . PHE A 1 342 ? -18.391 34.656 -2.15 1 84.94 342 PHE A C 1
ATOM 2647 O O . PHE A 1 342 ? -17.828 33.594 -2.41 1 84.94 342 PHE A O 1
ATOM 2654 N N . GLN A 1 343 ? -19.609 34.688 -1.805 1 82.5 343 GLN A N 1
ATOM 2655 C CA . GLN A 1 343 ? -20.312 33.5 -1.367 1 82.5 343 GLN A CA 1
ATOM 2656 C C . GLN A 1 343 ? -20.5 32.531 -2.521 1 82.5 343 GLN A C 1
ATOM 2658 O O . GLN A 1 343 ? -20.609 31.312 -2.307 1 82.5 343 GLN A O 1
ATOM 2663 N N . GLU A 1 344 ? -20.453 33.062 -3.682 1 86.12 344 GLU A N 1
ATOM 2664 C CA . GLU A 1 344 ? -20.719 32.219 -4.832 1 86.12 344 GLU A CA 1
ATOM 2665 C C . GLU A 1 344 ? -19.469 31.469 -5.262 1 86.12 344 GLU A C 1
ATOM 2667 O O . GLU A 1 344 ? -19.547 30.469 -5.98 1 86.12 344 GLU A O 1
ATOM 2672 N N . HIS A 1 345 ? -18.359 31.969 -4.77 1 91.62 345 HIS A N 1
ATOM 2673 C CA . HIS A 1 345 ? -17.141 31.406 -5.312 1 91.62 345 HIS A CA 1
ATOM 2674 C C . HIS A 1 345 ? -16.266 30.828 -4.207 1 91.62 345 HIS A C 1
ATOM 2676 O O . HIS A 1 345 ? -15.297 30.109 -4.488 1 91.62 345 HIS A O 1
ATOM 2682 N N . VAL A 1 346 ? -16.656 31.094 -2.967 1 92.88 346 VAL A N 1
ATOM 2683 C CA . VAL A 1 346 ? -15.742 30.719 -1.885 1 92.88 346 VAL A CA 1
ATOM 2684 C C . VAL A 1 346 ? -16.469 29.812 -0.889 1 92.88 346 VAL A C 1
ATOM 2686 O O . VAL A 1 346 ? -17.562 30.125 -0.445 1 92.88 346 VAL A O 1
ATOM 2689 N N . LEU A 1 347 ? -15.828 28.688 -0.648 1 94.19 347 LEU A N 1
ATOM 2690 C CA . LEU A 1 347 ? -16.234 27.812 0.439 1 94.19 347 LEU A CA 1
ATOM 2691 C C . LEU A 1 347 ? -15.422 28.094 1.698 1 94.19 347 LEU A C 1
ATOM 2693 O O . LEU A 1 347 ? -14.211 27.828 1.733 1 94.19 347 LEU A O 1
ATOM 2697 N N . GLU A 1 348 ? -16.062 28.625 2.689 1 92.81 348 GLU A N 1
ATOM 2698 C CA . GLU A 1 348 ? -15.352 28.906 3.934 1 92.81 348 GLU A CA 1
ATOM 2699 C C . GLU A 1 348 ? -15.727 27.906 5.02 1 92.81 348 GLU A C 1
ATOM 2701 O O . GLU A 1 348 ? -16.906 27.703 5.305 1 92.81 348 GLU A O 1
ATOM 2706 N N . LEU A 1 349 ? -14.695 27.281 5.551 1 91.38 349 LEU A N 1
ATOM 2707 C CA . LEU A 1 349 ? -14.883 26.297 6.609 1 91.38 349 LEU A CA 1
ATOM 2708 C C . LEU A 1 349 ? -14.258 26.781 7.914 1 91.38 349 LEU A C 1
ATOM 2710 O O . LEU A 1 349 ? -13.203 27.422 7.902 1 91.38 349 LEU A O 1
ATOM 2714 N N . ALA A 1 350 ? -14.953 26.5 9.016 1 85.44 350 ALA A N 1
ATOM 2715 C CA . ALA A 1 350 ? -14.398 26.828 10.328 1 85.44 350 ALA A CA 1
ATOM 2716 C C . ALA A 1 350 ? -13.133 26.031 10.609 1 85.44 350 ALA A C 1
ATOM 2718 O O . ALA A 1 350 ? -12.219 26.516 11.273 1 85.44 350 ALA A O 1
ATOM 2719 N N . LYS A 1 351 ? -13.18 24.781 10.211 1 83.38 351 LYS A N 1
ATOM 2720 C CA . LYS A 1 351 ? -12.039 23.875 10.273 1 83.38 351 LYS A CA 1
ATOM 2721 C C . LYS A 1 351 ? -11.93 23.031 9 1 83.38 351 LYS A C 1
ATOM 2723 O O . LYS A 1 351 ? -12.938 22.797 8.328 1 83.38 351 LYS A O 1
ATOM 2728 N N . TRP A 1 352 ? -10.711 22.703 8.812 1 82.62 352 TRP A N 1
ATOM 2729 C CA . TRP A 1 352 ? -10.523 21.922 7.594 1 82.62 352 TRP A CA 1
ATOM 2730 C C . TRP A 1 352 ? -11.336 20.625 7.652 1 82.62 352 TRP A C 1
ATOM 2732 O O . TRP A 1 352 ? -11.383 19.969 8.695 1 82.62 352 TRP A O 1
ATOM 2742 N N . ALA A 1 353 ? -11.977 20.297 6.598 1 84.06 353 ALA A N 1
ATOM 2743 C CA . ALA A 1 353 ? -12.641 19.031 6.316 1 84.06 353 ALA A CA 1
ATOM 2744 C C . ALA A 1 353 ? -12.438 18.609 4.863 1 84.06 353 ALA A C 1
ATOM 2746 O O . ALA A 1 353 ? -12.234 19.453 3.99 1 84.06 353 ALA A O 1
ATOM 2747 N N . PRO A 1 354 ? -12.352 17.281 4.695 1 84.69 354 PRO A N 1
ATOM 2748 C CA . PRO A 1 354 ? -12.188 16.859 3.305 1 84.69 354 PRO A CA 1
ATOM 2749 C C . PRO A 1 354 ? -13.352 17.281 2.414 1 84.69 354 PRO A C 1
ATOM 2751 O O . PRO A 1 354 ? -14.359 16.578 2.34 1 84.69 354 PRO A O 1
ATOM 2754 N N . TYR A 1 355 ? -13.164 18.359 1.73 1 89.44 355 TYR A N 1
ATOM 2755 C CA . TYR A 1 355 ? -14.266 18.953 0.981 1 89.44 355 TYR A CA 1
ATOM 2756 C C . TYR A 1 355 ? -14.18 18.594 -0.497 1 89.44 355 TYR A C 1
ATOM 2758 O O . TYR A 1 355 ? -15.156 18.719 -1.232 1 89.44 355 TYR A O 1
ATOM 2766 N N . GLU A 1 356 ? -13.094 18.188 -1.027 1 82.06 356 GLU A N 1
ATOM 2767 C CA . GLU A 1 356 ? -12.789 18.125 -2.453 1 82.06 356 GLU A CA 1
ATOM 2768 C C . GLU A 1 356 ? -13.805 17.25 -3.189 1 82.06 356 GLU A C 1
ATOM 2770 O O . GLU A 1 356 ? -14.391 17.672 -4.188 1 82.06 356 GLU A O 1
ATOM 2775 N N . ASP A 1 357 ? -14.07 16.125 -2.652 1 77.75 357 ASP A N 1
ATOM 2776 C CA . ASP A 1 357 ? -14.984 15.219 -3.326 1 77.75 357 ASP A CA 1
ATOM 2777 C C . ASP A 1 357 ? -16.438 15.672 -3.17 1 77.75 357 ASP A C 1
ATOM 2779 O O . ASP A 1 357 ? -17.266 15.43 -4.043 1 77.75 357 ASP A O 1
ATOM 2783 N N . HIS A 1 358 ? -16.703 16.359 -2.168 1 89.19 358 HIS A N 1
ATOM 2784 C CA . HIS A 1 358 ? -18.062 16.75 -1.854 1 89.19 358 HIS A CA 1
ATOM 2785 C C . HIS A 1 358 ? -18.484 18 -2.623 1 89.19 358 HIS A C 1
ATOM 2787 O O . HIS A 1 358 ? -19.656 18.172 -2.947 1 89.19 358 HIS A O 1
ATOM 2793 N N . VAL A 1 359 ? -17.547 18.812 -2.939 1 91.88 359 VAL A N 1
ATOM 2794 C CA . VAL A 1 359 ? -17.844 20.094 -3.578 1 91.88 359 VAL A CA 1
ATOM 2795 C C . VAL A 1 359 ? -18.547 19.844 -4.914 1 91.88 359 VAL A C 1
ATOM 2797 O O . VAL A 1 359 ? -19.578 20.469 -5.203 1 91.88 359 VAL A O 1
ATOM 2800 N N . TYR A 1 360 ? -18.094 18.922 -5.68 1 87.5 360 TYR A N 1
ATOM 2801 C CA . TYR A 1 360 ? -18.625 18.672 -7.008 1 87.5 360 TYR A CA 1
ATOM 2802 C C . TYR A 1 360 ? -20.062 18.156 -6.926 1 87.5 360 TYR A C 1
ATOM 2804 O O . TYR A 1 360 ? -20.953 18.672 -7.613 1 87.5 360 TYR A O 1
ATOM 2812 N N . ASN A 1 361 ? -20.234 17.234 -6.086 1 84.69 361 ASN A N 1
ATOM 2813 C CA . ASN A 1 361 ? -21.547 16.641 -5.902 1 84.69 361 ASN A CA 1
ATOM 2814 C C . ASN A 1 361 ? -22.547 17.656 -5.348 1 84.69 361 ASN A C 1
ATOM 2816 O O . ASN A 1 361 ? -23.703 17.703 -5.793 1 84.69 361 ASN A O 1
ATOM 2820 N N . LEU A 1 362 ? -22.125 18.375 -4.445 1 91.56 362 LEU A N 1
ATOM 2821 C CA . LEU A 1 362 ? -23.016 19.328 -3.787 1 91.56 362 LEU A CA 1
ATOM 2822 C C . LEU A 1 362 ? -23.359 20.484 -4.723 1 91.56 362 LEU A C 1
ATOM 2824 O O . LEU A 1 362 ? -24.469 21.016 -4.66 1 91.56 362 LEU A O 1
ATOM 2828 N N . GLU A 1 363 ? -22.438 20.875 -5.574 1 92.06 363 GLU A N 1
ATOM 2829 C CA . GLU A 1 363 ? -22.734 21.875 -6.586 1 92.06 363 GLU A CA 1
ATOM 2830 C C . GLU A 1 363 ? -23.891 21.422 -7.484 1 92.06 363 GLU A C 1
ATOM 2832 O O . GLU A 1 363 ? -24.781 22.219 -7.801 1 92.06 363 GLU A O 1
ATOM 2837 N N . ARG A 1 364 ? -23.844 20.203 -7.848 1 87 364 ARG A N 1
ATOM 2838 C CA . ARG A 1 364 ? -24.891 19.641 -8.695 1 87 364 ARG A CA 1
ATOM 2839 C C . ARG A 1 364 ? -26.203 19.5 -7.922 1 87 364 ARG A C 1
ATOM 2841 O O . ARG A 1 364 ? -27.266 19.891 -8.414 1 87 364 ARG A O 1
ATOM 2848 N N . GLU A 1 365 ? -26.109 19.016 -6.758 1 86.94 365 GLU A N 1
ATOM 2849 C CA . GLU A 1 365 ? -27.266 18.734 -5.93 1 86.94 365 GLU A CA 1
ATOM 2850 C C . GLU A 1 365 ? -28 20.016 -5.555 1 86.94 365 GLU A C 1
ATOM 2852 O O . GLU A 1 365 ? -29.234 20.062 -5.566 1 86.94 365 GLU A O 1
ATOM 2857 N N . LEU A 1 366 ? -27.266 21.016 -5.238 1 91.19 366 LEU A N 1
ATOM 2858 C CA . LEU A 1 366 ? -27.844 22.281 -4.77 1 91.19 366 LEU A CA 1
ATOM 2859 C C . LEU A 1 366 ? -28.125 23.203 -5.941 1 91.19 366 LEU A C 1
ATOM 2861 O O . LEU A 1 366 ? -28.734 24.266 -5.762 1 91.19 366 LEU A O 1
ATOM 2865 N N . GLY A 1 367 ? -27.703 22.766 -7.094 1 88.81 367 GLY A N 1
ATOM 2866 C CA . GLY A 1 367 ? -27.969 23.562 -8.273 1 88.81 367 GLY A CA 1
ATOM 2867 C C . GLY A 1 367 ? -27.281 24.922 -8.242 1 88.81 367 GLY A C 1
ATOM 2868 O O . GLY A 1 367 ? -27.891 25.938 -8.57 1 88.81 367 GLY A O 1
ATOM 2869 N N . LEU A 1 368 ? -26.094 24.891 -7.855 1 88.88 368 LEU A N 1
ATOM 2870 C CA . LEU A 1 368 ? -25.359 26.141 -7.785 1 88.88 368 LEU A CA 1
ATOM 2871 C C . LEU A 1 368 ? -25.109 26.703 -9.18 1 88.88 368 LEU A C 1
ATOM 2873 O O . LEU A 1 368 ? -24.797 25.953 -10.109 1 88.88 368 LEU A O 1
ATOM 2877 N N . SER A 1 369 ? -25.391 27.953 -9.336 1 84.44 369 SER A N 1
ATOM 2878 C CA . SER A 1 369 ? -25.203 28.609 -10.625 1 84.44 369 SER A CA 1
ATOM 2879 C C . SER A 1 369 ? -23.719 28.75 -10.961 1 84.44 369 SER A C 1
ATOM 2881 O O . SER A 1 369 ? -23.328 28.641 -12.125 1 84.44 369 SER A O 1
ATOM 2883 N N . GLU A 1 370 ? -22.984 29.078 -9.914 1 87 370 GLU A N 1
ATOM 2884 C CA . GLU A 1 370 ? -21.547 29.219 -10.086 1 87 370 GLU A CA 1
ATOM 2885 C C . GLU A 1 370 ? -20.797 28.109 -9.336 1 87 370 GLU A C 1
ATOM 2887 O O . GLU A 1 370 ? -21.266 27.625 -8.305 1 87 370 GLU A O 1
ATOM 2892 N N . LYS A 1 371 ? -19.703 27.797 -9.93 1 90.81 371 LYS A N 1
ATOM 2893 C CA . LYS A 1 371 ? -18.859 26.781 -9.297 1 90.81 371 LYS A CA 1
ATOM 2894 C C . LYS A 1 371 ? -17.953 27.422 -8.242 1 90.81 371 LYS A C 1
ATOM 2896 O O . LYS A 1 371 ? -17.438 28.531 -8.43 1 90.81 371 LYS A O 1
ATOM 2901 N N . LEU A 1 372 ? -17.891 26.766 -7.164 1 93.94 372 LEU A N 1
ATOM 2902 C CA . LEU A 1 372 ? -16.953 27.203 -6.129 1 93.94 372 LEU A CA 1
ATOM 2903 C C . LEU A 1 372 ? -15.516 27.141 -6.633 1 93.94 372 LEU A C 1
ATOM 2905 O O . LEU A 1 372 ? -15.133 26.188 -7.32 1 93.94 372 LEU A O 1
ATOM 2909 N N . LYS A 1 373 ? -14.719 28.156 -6.316 1 94.19 373 LYS A N 1
ATOM 2910 C CA . LYS A 1 373 ? -13.367 28.266 -6.859 1 94.19 373 LYS A CA 1
ATOM 2911 C C . LYS A 1 373 ? -12.32 28.172 -5.758 1 94.19 373 LYS A C 1
ATOM 2913 O O . LYS A 1 373 ? -11.195 27.719 -5.996 1 94.19 373 LYS A O 1
ATOM 2918 N N . PHE A 1 374 ? -12.695 28.609 -4.543 1 94.5 374 PHE A N 1
ATOM 2919 C CA . PHE A 1 374 ? -11.734 28.641 -3.455 1 94.5 374 PHE A CA 1
ATOM 2920 C C . PHE A 1 374 ? -12.312 28.016 -2.191 1 94.5 374 PHE A C 1
ATOM 2922 O O . PHE A 1 374 ? -13.516 28.125 -1.939 1 94.5 374 PHE A O 1
ATOM 2929 N N . ALA A 1 375 ? -11.469 27.328 -1.504 1 94 375 ALA A N 1
ATOM 2930 C CA . ALA A 1 375 ? -11.773 26.875 -0.148 1 94 375 ALA A CA 1
ATOM 2931 C C . ALA A 1 375 ? -10.898 27.594 0.878 1 94 375 ALA A C 1
ATOM 2933 O O . ALA A 1 375 ? -9.672 27.625 0.74 1 94 375 ALA A O 1
ATOM 2934 N N . VAL A 1 376 ? -11.539 28.25 1.845 1 92.88 376 VAL A N 1
ATOM 2935 C CA . VAL A 1 376 ? -10.836 28.969 2.906 1 92.88 376 VAL A CA 1
ATOM 2936 C C . VAL A 1 376 ? -11.133 28.312 4.254 1 92.88 376 VAL A C 1
ATOM 2938 O O . VAL A 1 376 ? -12.289 28.016 4.566 1 92.88 376 VAL A O 1
ATOM 2941 N N . TYR A 1 377 ? -10.062 28.016 4.984 1 90.19 377 TYR A N 1
ATOM 2942 C CA . TYR A 1 377 ? -10.305 27.375 6.281 1 90.19 377 TYR A CA 1
ATOM 2943 C C . TYR A 1 377 ? -9.195 27.734 7.27 1 90.19 377 TYR A C 1
ATOM 2945 O O . TYR A 1 377 ? -8.094 28.094 6.871 1 90.19 377 TYR A O 1
ATOM 2953 N N . LYS A 1 378 ? -9.656 27.656 8.469 1 86.69 378 LYS A N 1
ATOM 2954 C CA . LYS A 1 378 ? -8.758 27.938 9.586 1 86.69 378 LYS A CA 1
ATOM 2955 C C . LYS A 1 378 ? -7.945 26.703 9.969 1 86.69 378 LYS A C 1
ATOM 2957 O O . LYS A 1 378 ? -8.461 25.594 9.961 1 86.69 378 LYS A O 1
ATOM 2962 N N . ALA A 1 379 ? -6.645 26.875 10.094 1 77.81 379 ALA A N 1
ATOM 2963 C CA . ALA A 1 379 ? -5.766 25.797 10.562 1 77.81 379 ALA A CA 1
ATOM 2964 C C . ALA A 1 379 ? -5.125 26.156 11.898 1 77.81 379 ALA A C 1
ATOM 2966 O O . ALA A 1 379 ? -4.684 27.297 12.094 1 77.81 379 ALA A O 1
ATOM 2967 N N . GLU A 1 380 ? -5.316 25.25 12.836 1 73.62 380 GLU A N 1
ATOM 2968 C CA . GLU A 1 380 ? -4.727 25.453 14.148 1 73.62 380 GLU A CA 1
ATOM 2969 C C . GLU A 1 380 ? -3.619 24.438 14.422 1 73.62 380 GLU A C 1
ATOM 2971 O O . GLU A 1 380 ? -3.76 23.25 14.102 1 73.62 380 GLU A O 1
ATOM 2976 N N . ARG A 1 381 ? -2.514 24.922 14.781 1 67.06 381 ARG A N 1
ATOM 2977 C CA . ARG A 1 381 ? -1.393 24.047 15.133 1 67.06 381 ARG A CA 1
ATOM 2978 C C . ARG A 1 381 ? -0.865 24.375 16.531 1 67.06 381 ARG A C 1
ATOM 2980 O O . ARG A 1 381 ? -0.807 25.531 16.922 1 67.06 381 ARG A O 1
ATOM 2987 N N . ILE A 1 382 ? -0.608 23.281 17.25 1 63.16 382 ILE A N 1
ATOM 2988 C CA . ILE A 1 382 ? -0.025 23.469 18.578 1 63.16 382 ILE A CA 1
ATOM 2989 C C . ILE A 1 382 ? 1.49 23.609 18.453 1 63.16 382 ILE A C 1
ATOM 2991 O O . ILE A 1 382 ? 2.156 22.766 17.859 1 63.16 382 ILE A O 1
ATOM 2995 N N . GLU A 1 383 ? 1.985 24.734 18.719 1 61.38 383 GLU A N 1
ATOM 2996 C CA . GLU A 1 383 ? 3.424 24.969 18.766 1 61.38 383 GLU A CA 1
ATOM 2997 C C . GLU A 1 383 ? 3.895 25.203 20.203 1 61.38 383 GLU A C 1
ATOM 2999 O O . GLU A 1 383 ? 3.088 25.188 21.125 1 61.38 383 GLU A O 1
ATOM 3004 N N . LYS A 1 384 ? 5.207 25.125 20.453 1 57.06 384 LYS A N 1
ATOM 3005 C CA . LYS A 1 384 ? 5.785 25.297 21.781 1 57.06 384 LYS A CA 1
ATOM 3006 C C . LYS A 1 384 ? 5.215 26.516 22.484 1 57.06 384 LYS A C 1
ATOM 3008 O O . LYS A 1 384 ? 4.953 26.484 23.688 1 57.06 384 LYS A O 1
ATOM 3013 N N . GLU A 1 385 ? 5.098 27.578 21.75 1 58.25 385 GLU A N 1
ATOM 3014 C CA . GLU A 1 385 ? 4.707 28.859 22.344 1 58.25 385 GLU A CA 1
ATOM 3015 C C . GLU A 1 385 ? 3.189 28.969 22.469 1 58.25 385 GLU A C 1
ATOM 3017 O O . GLU A 1 385 ? 2.676 29.938 23.031 1 58.25 385 GLU A O 1
ATOM 3022 N N . GLY A 1 386 ? 2.527 27.953 22.016 1 62.06 386 GLY A N 1
ATOM 3023 C CA . GLY A 1 386 ? 1.077 28 22.109 1 62.06 386 GLY A CA 1
ATOM 3024 C C . GLY A 1 386 ? 0.389 27.609 20.812 1 62.06 386 GLY A C 1
ATOM 3025 O O . GLY A 1 386 ? 1 27 19.938 1 62.06 386 GLY A O 1
ATOM 3026 N N . LEU A 1 387 ? -0.907 27.922 20.812 1 68.56 387 LEU A N 1
ATOM 3027 C CA . LEU A 1 387 ? -1.729 27.594 19.641 1 68.56 387 LEU A CA 1
ATOM 3028 C C . LEU A 1 387 ? -1.523 28.609 18.531 1 68.56 387 LEU A C 1
ATOM 3030 O O . LEU A 1 387 ? -1.654 29.812 18.75 1 68.56 387 LEU A O 1
ATOM 3034 N N . LYS A 1 388 ? -0.954 28.297 17.438 1 73.38 388 LYS A N 1
ATOM 3035 C CA . LYS A 1 388 ? -0.803 29.141 16.25 1 73.38 388 LYS A CA 1
ATOM 3036 C C . LYS A 1 388 ? -1.951 28.922 15.273 1 73.38 388 LYS A C 1
ATOM 3038 O O . LYS A 1 388 ? -2.266 27.781 14.922 1 73.38 388 LYS A O 1
ATOM 3043 N N . VAL A 1 389 ? -2.605 30.031 15.016 1 80.06 389 VAL A N 1
ATOM 3044 C CA . VAL A 1 389 ? -3.746 29.969 14.109 1 80.06 389 VAL A CA 1
ATOM 3045 C C . VAL A 1 389 ? -3.359 30.547 12.75 1 80.06 389 VAL A C 1
ATOM 3047 O O . VAL A 1 389 ? -2.674 31.578 12.68 1 80.06 389 VAL A O 1
ATOM 3050 N N . SER A 1 390 ? -3.561 29.859 11.719 1 83.5 390 SER A N 1
ATOM 3051 C CA . SER A 1 390 ? -3.367 30.344 10.359 1 83.5 390 SER A CA 1
ATOM 3052 C C . SER A 1 390 ? -4.59 30.062 9.492 1 83.5 390 SER A C 1
ATOM 3054 O O . SER A 1 390 ? -5.465 29.281 9.875 1 83.5 390 SER A O 1
ATOM 3056 N N . TRP A 1 391 ? -4.711 30.859 8.445 1 88.69 391 TRP A N 1
ATOM 3057 C CA . TRP A 1 391 ? -5.789 30.656 7.48 1 88.69 391 TRP A CA 1
ATOM 3058 C C . TRP A 1 391 ? -5.234 30.234 6.121 1 88.69 391 TRP A C 1
ATOM 3060 O O . TRP A 1 391 ? -4.25 30.812 5.645 1 88.69 391 TRP A O 1
ATOM 3070 N N . SER A 1 392 ? -5.844 29.266 5.625 1 90.5 392 SER A N 1
ATOM 3071 C CA . SER A 1 392 ? -5.414 28.75 4.328 1 90.5 392 SER A CA 1
ATOM 3072 C C . SER A 1 392 ? -6.469 29.016 3.254 1 90.5 392 SER A C 1
ATOM 3074 O O . SER A 1 392 ? -7.668 28.953 3.529 1 90.5 392 SER A O 1
ATOM 3076 N N . ILE A 1 393 ? -5.973 29.422 2.104 1 91.75 393 ILE A N 1
ATOM 3077 C CA . ILE A 1 393 ? -6.812 29.5 0.915 1 91.75 393 ILE A CA 1
ATOM 3078 C C . ILE A 1 393 ? -6.34 28.469 -0.114 1 91.75 393 ILE A C 1
ATOM 3080 O O . ILE A 1 393 ? -5.18 28.5 -0.536 1 91.75 393 ILE A O 1
ATOM 3084 N N . ARG A 1 394 ? -7.191 27.562 -0.441 1 92.62 394 ARG A N 1
ATOM 3085 C CA . ARG A 1 394 ? -6.871 26.531 -1.425 1 92.62 394 ARG A CA 1
ATOM 3086 C C . ARG A 1 394 ? -7.785 26.641 -2.643 1 92.62 394 ARG A C 1
ATOM 3088 O O . ARG A 1 394 ? -8.992 26.859 -2.504 1 92.62 394 ARG A O 1
ATOM 3095 N N . CYS A 1 395 ? -7.168 26.531 -3.809 1 93.56 395 CYS A N 1
ATOM 3096 C CA . CYS A 1 395 ? -7.938 26.562 -5.047 1 93.56 395 CYS A CA 1
ATOM 3097 C C . CYS A 1 395 ? -8.602 25.219 -5.32 1 93.56 395 CYS A C 1
ATOM 3099 O O . CYS A 1 395 ? -7.961 24.172 -5.203 1 93.56 395 CYS A O 1
ATOM 3101 N N . ILE A 1 396 ? -9.859 25.25 -5.637 1 93 396 ILE A N 1
ATOM 3102 C CA . ILE A 1 396 ? -10.602 24.016 -5.926 1 93 396 ILE A CA 1
ATOM 3103 C C . ILE A 1 396 ? -10.25 23.516 -7.328 1 93 396 ILE A C 1
ATOM 3105 O O . ILE A 1 396 ? -10.219 24.297 -8.281 1 93 396 ILE A O 1
ATOM 3109 N N . GLN A 1 397 ? -10.023 22.25 -7.387 1 89.88 397 GLN A N 1
ATOM 3110 C CA . GLN A 1 397 ? -9.586 21.641 -8.633 1 89.88 397 GLN A CA 1
ATOM 3111 C C . GLN A 1 397 ? -10.773 21.344 -9.547 1 89.88 397 GLN A C 1
ATOM 3113 O O . GLN A 1 397 ? -11.922 21.312 -9.094 1 89.88 397 GLN A O 1
ATOM 3118 N N . GLU A 1 398 ? -10.367 21.219 -10.828 1 87.75 398 GLU A N 1
ATOM 3119 C CA . GLU A 1 398 ? -11.375 20.734 -11.773 1 87.75 398 GLU A CA 1
ATOM 3120 C C . GLU A 1 398 ? -11.688 19.266 -11.539 1 87.75 398 GLU A C 1
ATOM 3122 O O . GLU A 1 398 ? -10.797 18.469 -11.234 1 87.75 398 GLU A O 1
ATOM 3127 N N . GLU A 1 399 ? -12.945 18.969 -11.711 1 81.69 399 GLU A N 1
ATOM 3128 C CA . GLU A 1 399 ? -13.367 17.609 -11.453 1 81.69 399 GLU A CA 1
ATOM 3129 C C . GLU A 1 399 ? -12.609 16.625 -12.344 1 81.69 399 GLU A C 1
ATOM 3131 O O . GLU A 1 399 ? -12.555 16.797 -13.562 1 81.69 399 GLU A O 1
ATOM 3136 N N . GLY A 1 400 ? -12.008 15.672 -11.742 1 70.81 400 GLY A N 1
ATOM 3137 C CA . GLY A 1 400 ? -11.281 14.641 -12.469 1 70.81 400 GLY A CA 1
ATOM 3138 C C . GLY A 1 400 ? -9.859 15.039 -12.812 1 70.81 400 GLY A C 1
ATOM 3139 O O . GLY A 1 400 ? -9.102 14.242 -13.359 1 70.81 400 GLY A O 1
ATOM 3140 N N . GLN A 1 401 ? -9.523 16.234 -12.562 1 70.06 401 GLN A N 1
ATOM 3141 C CA . GLN A 1 401 ? -8.18 16.734 -12.852 1 70.06 401 GLN A CA 1
ATOM 3142 C C . GLN A 1 401 ? -7.473 17.172 -11.578 1 70.06 401 GLN A C 1
ATOM 3144 O O . GLN A 1 401 ? -7.664 18.297 -11.109 1 70.06 401 GLN A O 1
ATOM 3149 N N . GLN A 1 402 ? -6.629 16.391 -11.102 1 66.56 402 GLN A N 1
ATOM 3150 C CA . GLN A 1 402 ? -6.039 16.594 -9.789 1 66.56 402 GLN A CA 1
ATOM 3151 C C . GLN A 1 402 ? -5.074 17.781 -9.797 1 66.56 402 GLN A C 1
ATOM 3153 O O . GLN A 1 402 ? -4.855 18.406 -8.758 1 66.56 402 GLN A O 1
ATOM 3158 N N . PHE A 1 403 ? -4.516 18.141 -10.883 1 68.44 403 PHE A N 1
ATOM 3159 C CA . PHE A 1 403 ? -3.484 19.172 -10.859 1 68.44 403 PHE A CA 1
ATOM 3160 C C . PHE A 1 403 ? -3.949 20.422 -11.594 1 68.44 403 PHE A C 1
ATOM 3162 O O . PHE A 1 403 ? -3.178 21.359 -11.773 1 68.44 403 PHE A O 1
ATOM 3169 N N . LYS A 1 404 ? -5.211 20.453 -11.922 1 81.56 404 LYS A N 1
ATOM 3170 C CA . LYS A 1 404 ? -5.766 21.625 -12.594 1 81.56 404 LYS A CA 1
ATOM 3171 C C . LYS A 1 404 ? -6.836 22.297 -11.734 1 81.56 404 LYS A C 1
ATOM 3173 O O . LYS A 1 404 ? -7.891 21.719 -11.477 1 81.56 404 LYS A O 1
ATOM 3178 N N . CYS A 1 405 ? -6.5 23.516 -11.328 1 89.94 405 CYS A N 1
ATOM 3179 C CA . CYS A 1 405 ? -7.434 24.297 -10.516 1 89.94 405 CYS A CA 1
ATOM 3180 C C . CYS A 1 405 ? -8.445 25.016 -11.391 1 89.94 405 CYS A C 1
ATOM 3182 O O . CYS A 1 405 ? -8.133 25.406 -12.516 1 89.94 405 CYS A O 1
ATOM 3184 N N . ARG A 1 406 ? -9.656 25.203 -10.914 1 91.5 406 ARG A N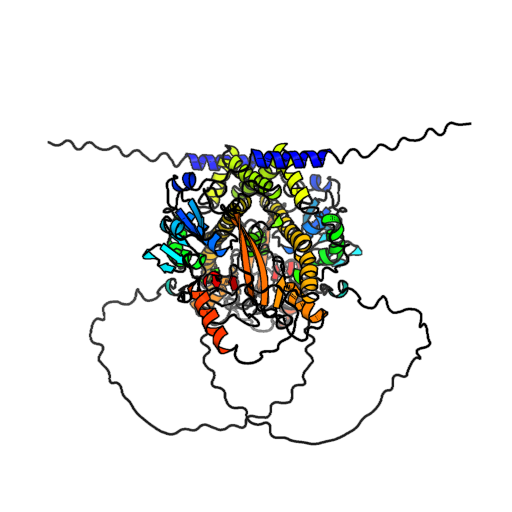 1
ATOM 3185 C CA . ARG A 1 406 ? -10.664 26.016 -11.594 1 91.5 406 ARG A CA 1
ATOM 3186 C C . ARG A 1 406 ? -10.18 27.453 -11.773 1 91.5 406 ARG A C 1
ATOM 3188 O O . ARG A 1 406 ? -10.383 28.062 -12.836 1 91.5 406 ARG A O 1
ATOM 3195 N N . LEU A 1 407 ? -9.617 28.016 -10.758 1 91.5 407 LEU A N 1
ATOM 3196 C CA . LEU A 1 407 ? -9 29.328 -10.742 1 91.5 407 LEU A CA 1
ATOM 3197 C C . LEU A 1 407 ? -7.797 29.359 -9.805 1 91.5 407 LEU A C 1
ATOM 3199 O O . LEU A 1 407 ? -7.934 29.109 -8.609 1 91.5 407 LEU A O 1
ATOM 3203 N N . ARG A 1 408 ? -6.641 29.688 -10.344 1 91.56 408 ARG A N 1
ATOM 3204 C CA . ARG A 1 408 ? -5.422 29.75 -9.539 1 91.56 408 ARG A CA 1
ATOM 3205 C C . ARG A 1 408 ? -5.215 31.141 -8.953 1 91.56 408 ARG A C 1
ATOM 3207 O O . ARG A 1 408 ? -5.801 32.125 -9.43 1 91.56 408 ARG A O 1
ATOM 3214 N N . LEU A 1 409 ? -4.406 31.141 -7.867 1 91.81 409 LEU A N 1
ATOM 3215 C CA . LEU A 1 409 ? -3.969 32.438 -7.371 1 91.81 409 LEU A CA 1
ATOM 3216 C C . LEU A 1 409 ? -3.053 33.125 -8.375 1 91.81 409 LEU A C 1
ATOM 3218 O O . LEU A 1 409 ? -2.523 32.469 -9.281 1 91.81 409 LEU A O 1
ATOM 3222 N N . ARG A 1 410 ? -2.99 34.344 -8.219 1 90.5 410 ARG A N 1
ATOM 3223 C CA . ARG A 1 410 ? -2.221 35.125 -9.188 1 90.5 410 ARG A CA 1
ATOM 3224 C C . ARG A 1 410 ? -0.789 34.625 -9.289 1 90.5 410 ARG A C 1
ATOM 3226 O O . ARG A 1 410 ? -0.176 34.25 -8.273 1 90.5 410 ARG A O 1
ATOM 3233 N N . GLU A 1 411 ? -0.313 34.562 -10.453 1 86.62 411 GLU A N 1
ATOM 3234 C CA . GLU A 1 411 ? 1.012 34 -10.734 1 86.62 411 GLU A CA 1
ATOM 3235 C C . GLU A 1 411 ? 2.102 34.812 -10.055 1 86.62 411 GLU A C 1
ATOM 3237 O O . GLU A 1 411 ? 3.133 34.281 -9.648 1 86.62 411 GLU A O 1
ATOM 3242 N N . GLU A 1 412 ? 1.805 36.094 -9.922 1 87.38 412 GLU A N 1
ATOM 3243 C CA . GLU A 1 412 ? 2.795 37 -9.344 1 87.38 412 GLU A CA 1
ATOM 3244 C C . GLU A 1 412 ? 3.025 36.719 -7.867 1 87.38 412 GLU A C 1
ATOM 3246 O O . GLU A 1 412 ? 4.043 37.094 -7.297 1 87.38 412 GLU A O 1
ATOM 3251 N N . TRP A 1 413 ? 2.068 36.031 -7.316 1 89.81 413 TRP A N 1
ATOM 3252 C CA . TRP A 1 413 ? 2.164 35.719 -5.895 1 89.81 413 TRP A CA 1
ATOM 3253 C C . TRP A 1 413 ? 2.916 34.406 -5.676 1 89.81 413 TRP A C 1
ATOM 3255 O O . TRP A 1 413 ? 3.357 34.125 -4.559 1 89.81 413 TRP A O 1
ATOM 3265 N N . GLY A 1 414 ? 3.051 33.656 -6.695 1 86.44 414 GLY A N 1
ATOM 3266 C CA . GLY A 1 414 ? 3.576 32.312 -6.566 1 86.44 414 GLY A CA 1
ATOM 3267 C C . GLY A 1 414 ? 5.004 32.25 -6.055 1 86.44 414 GLY A C 1
ATOM 3268 O O . GLY A 1 414 ? 5.883 32.938 -6.586 1 86.44 414 GLY A O 1
ATOM 3269 N N . GLY A 1 415 ? 5.184 31.438 -5.016 1 81 415 GLY A N 1
ATOM 3270 C CA . GLY A 1 415 ? 6.523 31.234 -4.488 1 81 415 GLY A CA 1
ATOM 3271 C C . GLY A 1 415 ? 6.938 32.281 -3.482 1 81 415 GLY A C 1
ATOM 3272 O O . GLY A 1 415 ? 8 32.188 -2.871 1 81 415 GLY A O 1
ATOM 3273 N N . LEU A 1 416 ? 6.121 33.312 -3.256 1 84.75 416 LEU A N 1
ATOM 3274 C CA . LEU A 1 416 ? 6.473 34.406 -2.344 1 84.75 416 LEU A CA 1
ATOM 3275 C C . LEU A 1 416 ? 6.109 34.062 -0.907 1 84.75 416 LEU A C 1
ATOM 3277 O O . LEU A 1 416 ? 5.25 33.188 -0.675 1 84.75 416 LEU A O 1
ATOM 3281 N N . ARG A 1 417 ? 6.855 34.656 0.039 1 84.94 417 ARG A N 1
ATOM 3282 C CA . ARG A 1 417 ? 6.645 34.375 1.456 1 84.94 417 ARG A CA 1
ATOM 3283 C C . ARG A 1 417 ? 6.605 35.656 2.266 1 84.94 417 ARG A C 1
ATOM 3285 O O . ARG A 1 417 ? 7.145 36.688 1.838 1 84.94 417 ARG A O 1
ATOM 3292 N N . ASP A 1 418 ? 5.938 35.625 3.344 1 87.25 418 ASP A N 1
ATOM 3293 C CA . ASP A 1 418 ? 5.934 36.656 4.395 1 87.25 418 ASP A CA 1
ATOM 3294 C C . ASP A 1 418 ? 5.719 38.031 3.814 1 87.25 418 ASP A C 1
ATOM 3296 O O . ASP A 1 418 ? 4.758 38.25 3.074 1 87.25 418 ASP A O 1
ATOM 3300 N N . GLU A 1 419 ? 6.613 38.938 4.137 1 87.94 419 GLU A N 1
ATOM 3301 C CA . GLU A 1 419 ? 6.398 40.344 3.781 1 87.94 419 GLU A CA 1
ATOM 3302 C C . GLU A 1 419 ? 6.418 40.531 2.268 1 87.94 419 GLU A C 1
ATOM 3304 O O . GLU A 1 419 ? 5.707 41.406 1.739 1 87.94 419 GLU A O 1
ATOM 3309 N N . ALA A 1 420 ? 7.195 39.719 1.603 1 88.25 420 ALA A N 1
ATOM 3310 C CA . ALA A 1 420 ? 7.246 39.844 0.147 1 88.25 420 ALA A CA 1
ATOM 3311 C C . ALA A 1 420 ? 5.891 39.531 -0.477 1 88.25 420 ALA A C 1
ATOM 3313 O O . ALA A 1 420 ? 5.445 40.219 -1.397 1 88.25 420 ALA A O 1
ATOM 3314 N N . LEU A 1 421 ? 5.309 38.531 0.059 1 89.31 421 LEU A N 1
ATOM 3315 C CA . LEU A 1 421 ? 3.975 38.156 -0.406 1 89.31 421 LEU A CA 1
ATOM 3316 C C . LEU A 1 421 ? 2.961 39.25 -0.052 1 89.31 421 LEU A C 1
ATOM 3318 O O . LEU A 1 421 ? 2.146 39.625 -0.891 1 89.31 421 LEU A O 1
ATOM 3322 N N . GLY A 1 422 ? 3.027 39.75 1.08 1 89.25 422 GLY A N 1
ATOM 3323 C CA . GLY A 1 422 ? 2.121 40.812 1.515 1 89.25 422 GLY A CA 1
ATOM 3324 C C . GLY A 1 422 ? 2.199 42.062 0.658 1 89.25 422 GLY A C 1
ATOM 3325 O O . GLY A 1 422 ? 1.172 42.625 0.273 1 89.25 422 GLY A O 1
ATOM 3326 N N . LYS A 1 423 ? 3.34 42.438 0.358 1 89.06 423 LYS A N 1
ATOM 3327 C CA . LYS A 1 423 ? 3.541 43.625 -0.477 1 89.06 423 LYS A CA 1
ATOM 3328 C C . LYS A 1 423 ? 3 43.406 -1.886 1 89.06 423 LYS A C 1
ATOM 3330 O O . LYS A 1 423 ? 2.383 44.312 -2.469 1 89.06 423 LYS A O 1
ATOM 3335 N N . ALA A 1 424 ? 3.219 42.25 -2.314 1 89.25 424 ALA A N 1
ATOM 3336 C CA . ALA A 1 424 ? 2.742 41.906 -3.658 1 89.25 424 ALA A CA 1
ATOM 3337 C C . ALA A 1 424 ? 1.218 41.938 -3.719 1 89.25 424 ALA A C 1
ATOM 3339 O O . ALA A 1 424 ? 0.631 42.438 -4.68 1 89.25 424 ALA A O 1
ATOM 3340 N N . VAL A 1 425 ? 0.594 41.438 -2.744 1 87.69 425 VAL A N 1
ATOM 3341 C CA . VAL A 1 425 ? -0.86 41.312 -2.697 1 87.69 425 VAL A CA 1
ATOM 3342 C C . VAL A 1 425 ? -1.479 42.688 -2.504 1 87.69 425 VAL A C 1
ATOM 3344 O O . VAL A 1 425 ? -2.455 43.031 -3.172 1 87.69 425 VAL A O 1
ATOM 3347 N N . LEU A 1 426 ? -0.967 43.531 -1.682 1 85.81 426 LEU A N 1
ATOM 3348 C CA . LEU A 1 426 ? -1.522 44.844 -1.338 1 85.81 426 LEU A CA 1
ATOM 3349 C C . LEU A 1 426 ? -1.241 45.844 -2.438 1 85.81 426 LEU A C 1
ATOM 3351 O O . LEU A 1 426 ? -1.965 46.844 -2.574 1 85.81 426 LEU A O 1
ATOM 3355 N N . ALA A 1 427 ? -0.202 45.656 -3.127 1 81.19 427 ALA A N 1
ATOM 3356 C CA . ALA A 1 427 ? 0.076 46.531 -4.266 1 81.19 427 ALA A CA 1
ATOM 3357 C C . ALA A 1 427 ? -1.012 46.406 -5.328 1 81.19 427 ALA A C 1
ATOM 3359 O O . ALA A 1 427 ? -1.347 47.406 -6 1 81.19 427 ALA A O 1
ATOM 3360 N N . ASN A 1 428 ? -1.552 45.312 -5.512 1 68.06 428 ASN A N 1
ATOM 3361 C CA . ASN A 1 428 ? -2.576 45.062 -6.52 1 68.06 428 ASN A CA 1
ATOM 3362 C C . ASN A 1 428 ? -3.955 45.531 -6.039 1 68.06 428 ASN A C 1
ATOM 3364 O O . ASN A 1 428 ? -4.84 45.781 -6.852 1 68.06 428 ASN A O 1
ATOM 3368 N N . SER A 1 429 ? -4.359 45.594 -4.766 1 61.72 429 SER A N 1
ATOM 3369 C CA . SER A 1 429 ? -5.648 46.031 -4.227 1 61.72 429 SER A CA 1
ATOM 3370 C C . SER A 1 429 ? -5.844 47.531 -4.375 1 61.72 429 SER A C 1
ATOM 3372 O O . SER A 1 429 ? -6.973 48 -4.504 1 61.72 429 SER A O 1
ATOM 3374 N N . SER A 1 430 ? -4.875 48.438 -4.23 1 51.12 430 SER A N 1
ATOM 3375 C CA . SER A 1 430 ? -5.055 49.875 -4.387 1 51.12 430 SER A CA 1
ATOM 3376 C C . SER A 1 430 ? -5.566 50.219 -5.781 1 51.12 430 SER A C 1
ATOM 3378 O O . SER A 1 430 ? -6.164 51.281 -5.984 1 51.12 430 SER A O 1
ATOM 3380 N N . SER A 1 431 ? -5.238 49.469 -6.816 1 42 431 SER A N 1
ATOM 3381 C CA . SER A 1 431 ? -5.719 49.938 -8.102 1 42 431 SER A CA 1
ATOM 3382 C C . SER A 1 431 ? -7.219 49.719 -8.258 1 42 431 SER A C 1
ATOM 3384 O O . SER A 1 431 ? -7.852 50.312 -9.141 1 42 431 SER A O 1
ATOM 3386 N N . SER A 1 432 ? -7.836 48.625 -7.781 1 38.31 432 SER A N 1
ATOM 3387 C CA . SER A 1 432 ? -9.242 48.438 -8.094 1 38.31 432 SER A CA 1
ATOM 3388 C C . SER A 1 432 ? -10.148 49.156 -7.113 1 38.31 432 SER A C 1
ATOM 3390 O O . SER A 1 432 ? -11.375 49.031 -7.176 1 38.31 432 SER A O 1
ATOM 3392 N N . SER A 1 433 ? -9.727 49.594 -6 1 36.03 433 SER A N 1
ATOM 3393 C CA . SER A 1 433 ? -10.695 50.25 -5.117 1 36.03 433 SER A CA 1
ATOM 3394 C C . SER A 1 433 ? -11.125 51.594 -5.66 1 36.03 433 SER A C 1
ATOM 3396 O O . SER A 1 433 ? -10.891 52.625 -5.031 1 36.03 433 SER A O 1
ATOM 3398 N N . SER A 1 434 ? -11.148 51.844 -6.973 1 31.03 434 SER A N 1
ATOM 3399 C CA . SER A 1 434 ? -11.781 53.156 -7.109 1 31.03 434 SER A CA 1
ATOM 3400 C C . SER A 1 434 ? -13.102 53.219 -6.348 1 31.03 434 SER A C 1
ATOM 3402 O O . SER A 1 434 ? -13.328 54.125 -5.555 1 31.03 434 SER A O 1
ATOM 3404 N N . SER A 1 435 ? -14.344 53.031 -7.18 1 29.62 435 SER A N 1
ATOM 3405 C CA . SER A 1 435 ? -15.516 53.906 -7.137 1 29.62 435 SER A CA 1
ATOM 3406 C C . SER A 1 435 ? -16.422 53.562 -5.961 1 29.62 435 SER A C 1
ATOM 3408 O O . SER A 1 435 ? -17.25 54.375 -5.539 1 29.62 435 SER A O 1
ATOM 3410 N N . SER A 1 436 ? -17.047 52.281 -5.797 1 29.92 436 SER A N 1
ATOM 3411 C CA . SER A 1 436 ? -18.406 52.375 -5.297 1 29.92 436 SER A CA 1
ATOM 3412 C C . SER A 1 436 ? -18.422 52.625 -3.793 1 29.92 436 SER A C 1
ATOM 3414 O O . SER A 1 436 ? -17.922 51.812 -3.02 1 29.92 436 SER A O 1
ATOM 3416 N N . SER A 1 437 ? -18.453 53.875 -3.289 1 28.55 437 SER A N 1
ATOM 3417 C CA . SER A 1 437 ? -18.703 54.531 -2.01 1 28.55 437 SER A CA 1
ATOM 3418 C C . SER A 1 437 ? -20.016 54.062 -1.396 1 28.55 437 SER A C 1
ATOM 3420 O O . SER A 1 437 ? -20.609 54.75 -0.574 1 28.55 437 SER A O 1
ATOM 3422 N N . SER A 1 438 ? -20.734 52.969 -1.758 1 27.12 438 SER A N 1
ATOM 3423 C CA . SER A 1 438 ? -22.062 53 -1.147 1 27.12 438 SER A CA 1
ATOM 3424 C C . SER A 1 438 ? -21.969 53 0.374 1 27.12 438 SER A C 1
ATOM 3426 O O . SER A 1 438 ? -21.047 52.406 0.938 1 27.12 438 SER A O 1
ATOM 3428 N N . SER A 1 439 ? -22.734 53.875 1.173 1 26.2 439 SER A N 1
ATOM 3429 C CA . SER A 1 439 ? -23 54.438 2.498 1 26.2 439 SER A CA 1
ATOM 3430 C C . SER A 1 439 ? -23.328 53.344 3.502 1 26.2 439 SER A C 1
ATOM 3432 O O . SER A 1 439 ? -23.328 53.562 4.711 1 26.2 439 SER A O 1
ATOM 3434 N N . GLY A 1 440 ? -24.297 52.469 3.215 1 26.02 440 GLY A N 1
ATOM 3435 C CA . GLY A 1 440 ? -25.172 52.094 4.312 1 26.02 440 GLY A CA 1
ATOM 3436 C C . GLY A 1 440 ? -24.453 51.438 5.473 1 26.02 440 GLY A C 1
ATOM 3437 O O . GLY A 1 440 ? -23.266 51.125 5.359 1 26.02 440 GLY A O 1
ATOM 3438 N N . GLY A 1 441 ? -25.219 51 6.648 1 27.5 441 GLY A N 1
ATOM 3439 C CA . GLY A 1 441 ? -25.25 50.844 8.094 1 27.5 441 GLY A CA 1
ATOM 3440 C C . GLY A 1 441 ? -24.328 49.75 8.586 1 27.5 441 GLY A C 1
ATOM 3441 O O . GLY A 1 441 ? -23.594 49.938 9.562 1 27.5 441 GLY A O 1
ATOM 3442 N N . ASP A 1 442 ? -24.688 48.5 8.398 1 30.56 442 ASP A N 1
ATOM 3443 C CA . ASP A 1 442 ? -24.453 47.594 9.531 1 30.56 442 ASP A CA 1
ATOM 3444 C C . ASP A 1 442 ? -22.953 47.406 9.758 1 30.56 442 ASP A C 1
ATOM 3446 O O . ASP A 1 442 ? -22.219 47.125 8.812 1 30.56 442 ASP A O 1
ATOM 3450 N N . ALA A 1 443 ? -22.391 48.031 10.859 1 31.56 443 ALA A N 1
ATOM 3451 C CA . ALA A 1 443 ? -21.078 48 11.5 1 31.56 443 ALA A CA 1
ATOM 3452 C C . ALA A 1 443 ? -20.531 46.562 11.539 1 31.56 443 ALA A C 1
ATOM 3454 O O . ALA A 1 443 ? -20.766 45.844 12.508 1 31.56 443 ALA A O 1
ATOM 3455 N N . ALA A 1 444 ? -20.875 45.781 10.773 1 33.75 444 ALA A N 1
ATOM 3456 C CA . ALA A 1 444 ? -20.125 44.562 11.031 1 33.75 444 ALA A CA 1
ATOM 3457 C C . ALA A 1 444 ? -18.672 44.844 11.328 1 33.75 444 ALA A C 1
ATOM 3459 O O . ALA A 1 444 ? -18.141 45.906 10.914 1 33.75 444 ALA A O 1
ATOM 3460 N N . ALA A 1 445 ? -18.047 44.031 12.273 1 38.38 445 ALA A N 1
ATOM 3461 C CA . ALA A 1 445 ? -16.703 44.062 12.859 1 38.38 445 ALA A CA 1
ATOM 3462 C C . ALA A 1 445 ? -15.68 44.594 11.875 1 38.38 445 ALA A C 1
ATOM 3464 O O . ALA A 1 445 ? -15.633 44.188 10.719 1 38.38 445 ALA A O 1
ATOM 3465 N N . ALA A 1 446 ? -15.289 45.812 12.023 1 39.78 446 ALA A N 1
ATOM 3466 C CA . ALA A 1 446 ? -14.242 46.594 11.375 1 39.78 446 ALA A CA 1
ATOM 3467 C C . ALA A 1 446 ? -13.031 45.719 11.047 1 39.78 446 ALA A C 1
ATOM 3469 O O . ALA A 1 446 ? -12.406 45.156 11.938 1 39.78 446 ALA A O 1
ATOM 3470 N N . ASP A 1 447 ? -12.953 44.938 9.961 1 46.03 447 ASP A N 1
ATOM 3471 C CA . ASP A 1 447 ? -11.852 44.125 9.453 1 46.03 447 ASP A CA 1
ATOM 3472 C C . ASP A 1 447 ? -10.516 44.844 9.625 1 46.03 447 ASP A C 1
ATOM 3474 O O . ASP A 1 447 ? -10.383 46.031 9.25 1 46.03 447 ASP A O 1
ATOM 3478 N N . GLU A 1 448 ? -9.812 44.75 10.773 1 53.31 448 GLU A N 1
ATOM 3479 C CA . GLU A 1 448 ? -8.453 45.25 10.922 1 53.31 448 GLU A CA 1
ATOM 3480 C C . GLU A 1 448 ? -7.75 45.344 9.57 1 53.31 448 GLU A C 1
ATOM 3482 O O . GLU A 1 448 ? -7.957 44.5 8.695 1 53.31 448 GLU A O 1
ATOM 3487 N N . PRO A 1 449 ? -7.168 46.5 9.242 1 64.06 449 PRO A N 1
ATOM 3488 C CA . PRO A 1 449 ? -6.441 46.688 7.984 1 64.06 449 PRO A CA 1
ATOM 3489 C C . PRO A 1 449 ? -5.418 45.562 7.734 1 64.06 449 PRO A C 1
ATOM 3491 O O . PRO A 1 449 ? -4.766 45.094 8.672 1 64.06 449 PRO A O 1
ATOM 3494 N N . ILE A 1 450 ? -5.449 44.906 6.637 1 74.75 450 ILE A N 1
ATOM 3495 C CA . ILE A 1 450 ? -4.535 43.875 6.211 1 74.75 450 ILE A CA 1
ATOM 3496 C C . ILE A 1 450 ? -3.117 44.406 6.113 1 74.75 450 ILE A C 1
ATOM 3498 O O . ILE A 1 450 ? -2.9 45.469 5.52 1 74.75 450 ILE A O 1
ATOM 3502 N N . ARG A 1 451 ? -2.191 43.938 6.914 1 84.94 451 ARG A N 1
ATOM 3503 C CA . ARG A 1 451 ? -0.781 44.312 6.891 1 84.94 451 ARG A CA 1
ATOM 3504 C C . ARG A 1 451 ? 0.047 43.281 6.129 1 84.94 451 ARG A C 1
ATOM 3506 O O . ARG A 1 451 ? -0.333 42.125 6.043 1 84.94 451 ARG A O 1
ATOM 3513 N N . PRO A 1 452 ? 1.12 43.719 5.527 1 85.88 452 PRO A N 1
ATOM 3514 C CA . PRO A 1 452 ? 1.991 42.781 4.805 1 85.88 452 PRO A CA 1
ATOM 3515 C C . PRO A 1 452 ? 2.473 41.625 5.676 1 85.88 452 PRO A C 1
ATOM 3517 O O . PRO A 1 452 ? 2.756 40.562 5.164 1 85.88 452 PRO A O 1
ATOM 3520 N N . GLU A 1 453 ? 2.484 41.844 6.984 1 85.62 453 GLU A N 1
ATOM 3521 C CA . GLU A 1 453 ? 3.014 40.844 7.902 1 85.62 453 GLU A CA 1
ATOM 3522 C C . GLU A 1 453 ? 2.008 39.719 8.133 1 85.62 453 GLU A C 1
ATOM 3524 O O . GLU A 1 453 ? 2.354 38.688 8.68 1 85.62 453 GLU A O 1
ATOM 3529 N N . ASP A 1 454 ? 0.865 39.906 7.637 1 87.81 454 ASP A N 1
ATOM 3530 C CA . ASP A 1 454 ? -0.192 38.938 7.871 1 87.81 454 ASP A CA 1
ATOM 3531 C C . ASP A 1 454 ? -0.083 37.781 6.895 1 87.81 454 ASP A C 1
ATOM 3533 O O . ASP A 1 454 ? -0.76 36.75 7.059 1 87.81 454 ASP A O 1
ATOM 3537 N N . PHE A 1 455 ? 0.771 37.906 5.957 1 88.81 455 PHE A N 1
ATOM 3538 C CA . PHE A 1 455 ? 0.891 36.875 4.93 1 88.81 455 PHE A CA 1
ATOM 3539 C C . PHE A 1 455 ? 2.029 35.938 5.25 1 88.81 455 PHE A C 1
ATOM 3541 O O . PHE A 1 455 ? 3.037 36.312 5.84 1 88.81 455 PHE A O 1
ATOM 3548 N N . VAL A 1 456 ? 1.832 34.688 4.887 1 84.56 456 VAL A N 1
ATOM 3549 C CA . VAL A 1 456 ? 2.809 33.656 5.258 1 84.56 456 VAL A CA 1
ATOM 3550 C C . VAL A 1 456 ? 3.449 33.094 4.004 1 84.56 456 VAL A C 1
ATOM 3552 O O . VAL A 1 456 ? 4.676 33.094 3.859 1 84.56 456 VAL A O 1
ATOM 3555 N N . PHE A 1 457 ? 2.553 32.5 3.164 1 85.69 457 PHE A N 1
ATOM 3556 C CA . PHE A 1 457 ? 3.141 31.75 2.07 1 85.69 457 PHE A CA 1
ATOM 3557 C C . PHE A 1 457 ? 2.131 31.547 0.948 1 85.69 457 PHE A C 1
ATOM 3559 O O . PHE A 1 457 ? 0.934 31.391 1.202 1 85.69 457 PHE A O 1
ATOM 3566 N N . CYS A 1 458 ? 2.656 31.625 -0.34 1 87.12 458 CYS A N 1
ATOM 3567 C CA . CYS A 1 458 ? 1.901 31.203 -1.515 1 87.12 458 CYS A CA 1
ATOM 3568 C C . CYS A 1 458 ? 2.664 30.141 -2.303 1 87.12 458 CYS A C 1
ATOM 3570 O O . CYS A 1 458 ? 3.818 30.359 -2.68 1 87.12 458 CYS A O 1
ATOM 3572 N N . HIS A 1 459 ? 2.012 29.047 -2.518 1 84 459 HIS A N 1
ATOM 3573 C CA . HIS A 1 459 ? 2.658 27.969 -3.262 1 84 459 HIS A CA 1
ATOM 3574 C C . HIS A 1 459 ? 3.029 28.422 -4.672 1 84 459 HIS A C 1
ATOM 3576 O O . HIS A 1 459 ? 2.291 29.188 -5.297 1 84 459 HIS A O 1
ATOM 3582 N N . SER A 1 460 ? 4.066 27.891 -5.246 1 77.5 460 SER A N 1
ATOM 3583 C CA . SER A 1 460 ? 4.625 28.312 -6.523 1 77.5 460 SER A CA 1
ATOM 3584 C C . SER A 1 460 ? 3.625 28.125 -7.66 1 77.5 460 SER A C 1
ATOM 3586 O O . SER A 1 460 ? 3.561 28.938 -8.586 1 77.5 460 SER A O 1
ATOM 3588 N N . THR A 1 461 ? 2.871 26.984 -7.551 1 78.69 461 THR A N 1
ATOM 3589 C CA . THR A 1 461 ? 1.91 26.703 -8.609 1 78.69 461 THR A CA 1
ATOM 3590 C C . THR A 1 461 ? 0.623 27.5 -8.398 1 78.69 461 THR A C 1
ATOM 3592 O O . THR A 1 461 ? -0.27 27.484 -9.25 1 78.69 461 THR A O 1
ATOM 3595 N N . GLY A 1 462 ? 0.535 28.156 -7.254 1 86.88 462 GLY A N 1
ATOM 3596 C CA . GLY A 1 462 ? -0.595 29.031 -6.984 1 86.88 462 GLY A CA 1
ATOM 3597 C C . GLY A 1 462 ? -1.81 28.297 -6.457 1 86.88 462 GLY A C 1
ATOM 3598 O O . GLY A 1 462 ? -2.9 28.859 -6.379 1 86.88 462 GLY A O 1
ATOM 3599 N N . PHE A 1 463 ? -1.719 27.031 -6.082 1 89 463 PHE A N 1
ATOM 3600 C CA . PHE A 1 463 ? -2.906 26.297 -5.688 1 89 463 PHE A CA 1
ATOM 3601 C C . PHE A 1 463 ? -3.211 26.5 -4.207 1 89 463 PHE A C 1
ATOM 3603 O O . PHE A 1 463 ? -4.301 26.172 -3.74 1 89 463 PHE A O 1
ATOM 3610 N N . LEU A 1 464 ? -2.252 27.141 -3.451 1 90.19 464 LEU A N 1
ATOM 3611 C CA . LEU A 1 464 ? -2.391 27.266 -2.004 1 90.19 464 LEU A CA 1
ATOM 3612 C C . LEU A 1 464 ? -1.772 28.562 -1.505 1 90.19 464 LEU A C 1
ATOM 3614 O O . LEU A 1 464 ? -0.696 28.953 -1.958 1 90.19 464 LEU A O 1
ATOM 3618 N N . GLY A 1 465 ? -2.455 29.297 -0.634 1 89.12 465 GLY A N 1
ATOM 3619 C CA . GLY A 1 465 ? -1.966 30.453 0.094 1 89.12 465 GLY A CA 1
ATOM 3620 C C . GLY A 1 465 ? -2.27 30.406 1.579 1 89.12 465 GLY A C 1
ATOM 3621 O O . GLY A 1 465 ? -3.281 29.828 1.99 1 89.12 465 GLY A O 1
ATOM 3622 N N . ILE A 1 466 ? -1.411 30.922 2.367 1 89.19 466 ILE A N 1
ATOM 3623 C CA . ILE A 1 466 ? -1.574 30.891 3.816 1 89.19 466 ILE A CA 1
ATOM 3624 C C . ILE A 1 466 ? -1.377 32.281 4.391 1 89.19 466 ILE A C 1
ATOM 3626 O O . ILE A 1 466 ? -0.469 33.031 3.98 1 89.19 466 ILE A O 1
ATOM 3630 N N . THR A 1 467 ? -2.266 32.688 5.266 1 88.75 467 THR A N 1
ATOM 3631 C CA . THR A 1 467 ? -2.186 33.969 5.977 1 88.75 467 THR A CA 1
ATOM 3632 C C . THR A 1 467 ? -2.318 33.75 7.48 1 88.75 467 THR A C 1
ATOM 3634 O O . THR A 1 467 ? -2.75 32.688 7.93 1 88.75 467 THR A O 1
ATOM 3637 N N . LYS A 1 468 ? -1.871 34.688 8.211 1 85.12 468 LYS A N 1
ATOM 3638 C CA . LYS A 1 468 ? -1.972 34.625 9.664 1 85.12 468 LYS A CA 1
ATOM 3639 C C . LYS A 1 468 ? -3.385 34.969 10.133 1 85.12 468 LYS A C 1
ATOM 3641 O O . LYS A 1 468 ? -3.822 34.5 11.188 1 85.12 468 LYS A O 1
ATOM 3646 N N . THR A 1 469 ? -4.027 35.812 9.359 1 81.81 469 THR A N 1
ATOM 3647 C CA . THR A 1 469 ? -5.359 36.25 9.742 1 81.81 469 THR A CA 1
ATOM 3648 C C . THR A 1 469 ? -6.367 35.938 8.633 1 81.81 469 THR A C 1
ATOM 3650 O O . THR A 1 469 ? -5.977 35.656 7.496 1 81.81 469 THR A O 1
ATOM 3653 N N . ARG A 1 470 ? -7.574 35.875 9.094 1 78.12 470 ARG A N 1
ATOM 3654 C CA . ARG A 1 470 ? -8.656 35.688 8.133 1 78.12 470 ARG A CA 1
ATOM 3655 C C . ARG A 1 470 ? -8.695 36.844 7.125 1 78.12 470 ARG A C 1
ATOM 3657 O O . ARG A 1 470 ? -8.906 38 7.5 1 78.12 470 ARG A O 1
ATOM 3664 N N . VAL A 1 471 ? -7.711 37.062 6.297 1 59.56 471 VAL A N 1
ATOM 3665 C CA . VAL A 1 471 ? -7.57 38.219 5.445 1 59.56 471 VAL A CA 1
ATOM 3666 C C . VAL A 1 471 ? -8.898 38.531 4.742 1 59.56 471 VAL A C 1
ATOM 3668 O O . VAL A 1 471 ? -9.594 37.594 4.316 1 59.56 471 VAL A O 1
ATOM 3671 N N . ARG A 1 472 ? -9.352 39.656 4.922 1 52.88 472 ARG A N 1
ATOM 3672 C CA . ARG A 1 472 ? -10.555 40.219 4.32 1 52.88 472 ARG A CA 1
ATOM 3673 C C . ARG A 1 472 ? -10.555 40.031 2.809 1 52.88 472 ARG A C 1
ATOM 3675 O O . ARG A 1 472 ? -9.492 40.031 2.178 1 52.88 472 ARG A O 1
ATOM 3682 N N . TYR A 1 473 ? -11.562 39.188 2.303 1 46.66 473 TYR A N 1
ATOM 3683 C CA . TYR A 1 473 ? -11.891 38.969 0.899 1 46.66 473 TYR A CA 1
ATOM 3684 C C . TYR A 1 473 ? -11.727 40.281 0.095 1 46.66 473 TYR A C 1
ATOM 3686 O O . TYR A 1 473 ? -12.367 40.438 -0.946 1 46.66 473 TYR A O 1
ATOM 3694 N N . ASN A 1 474 ? -10.812 41.219 0.344 1 41.31 474 ASN A N 1
ATOM 3695 C CA . ASN A 1 474 ? -10.883 42.406 -0.493 1 41.31 474 ASN A CA 1
ATOM 3696 C C . ASN A 1 474 ? -10.398 42.125 -1.912 1 41.31 474 ASN A C 1
ATOM 3698 O O . ASN A 1 474 ? -9.359 41.5 -2.104 1 41.31 474 ASN A O 1
ATOM 3702 N N . MET B 1 1 ? -52.312 -23 44.969 1 22.27 1 MET B N 1
ATOM 3703 C CA . MET B 1 1 ? -51.688 -21.875 45.656 1 22.27 1 MET B CA 1
ATOM 3704 C C . MET B 1 1 ? -50.25 -21.719 45.25 1 22.27 1 MET B C 1
ATOM 3706 O O . MET B 1 1 ? -49.469 -21.047 45.938 1 22.27 1 MET B O 1
ATOM 3710 N N . GLY B 1 2 ? -49.75 -22.469 44.312 1 27.19 2 GLY B N 1
ATOM 3711 C CA . GLY B 1 2 ? -48.344 -22.797 44.031 1 27.19 2 GLY B CA 1
ATOM 3712 C C . GLY B 1 2 ? -47.531 -21.594 43.625 1 27.19 2 GLY B C 1
ATOM 3713 O O . GLY B 1 2 ? -48 -20.734 42.844 1 27.19 2 GLY B O 1
ATOM 3714 N N . GLY B 1 3 ? -46.531 -21.141 44.438 1 23.5 3 GLY B N 1
ATOM 3715 C CA . GLY B 1 3 ? -45.719 -19.953 44.625 1 23.5 3 GLY B CA 1
ATOM 3716 C C . GLY B 1 3 ? -44.75 -19.734 43.5 1 23.5 3 GLY B C 1
ATOM 3717 O O . GLY B 1 3 ? -43.906 -20.609 43.188 1 23.5 3 GLY B O 1
ATOM 3718 N N . GLN B 1 4 ? -45.094 -19.094 42.344 1 23.47 4 GLN B N 1
ATOM 3719 C CA . GLN B 1 4 ? -44.406 -18.719 41.094 1 23.47 4 GLN B CA 1
ATOM 3720 C C . GLN B 1 4 ? -43.219 -17.828 41.375 1 23.47 4 GLN B C 1
ATOM 3722 O O . GLN B 1 4 ? -43.344 -16.641 41.688 1 23.47 4 GLN B O 1
ATOM 3727 N N . LYS B 1 5 ? -42.188 -18.359 42.219 1 25.98 5 LYS B N 1
ATOM 3728 C CA . LYS B 1 5 ? -41.031 -17.5 42.562 1 25.98 5 LYS B CA 1
ATOM 3729 C C . LYS B 1 5 ? -40.406 -16.922 41.312 1 25.98 5 LYS B C 1
ATOM 3731 O O . LYS B 1 5 ? -40.344 -17.578 40.25 1 25.98 5 LYS B O 1
ATOM 3736 N N . ASN B 1 6 ? -40.25 -15.516 41.25 1 22.2 6 ASN B N 1
ATOM 3737 C CA . ASN B 1 6 ? -39.781 -14.414 40.406 1 22.2 6 ASN B CA 1
ATOM 3738 C C . ASN B 1 6 ? -38.312 -14.547 40.062 1 22.2 6 ASN B C 1
ATOM 3740 O O . ASN B 1 6 ? -37.469 -14.648 40.938 1 22.2 6 ASN B O 1
ATOM 3744 N N . ALA B 1 7 ? -37.938 -15.203 38.906 1 24.39 7 ALA B N 1
ATOM 3745 C CA . ALA B 1 7 ? -36.594 -15.406 38.344 1 24.39 7 ALA B CA 1
ATOM 3746 C C . ALA B 1 7 ? -35.844 -14.086 38.25 1 24.39 7 ALA B C 1
ATOM 3748 O O . ALA B 1 7 ? -36.281 -13.141 37.594 1 24.39 7 ALA B O 1
ATOM 3749 N N . THR B 1 8 ? -35.125 -13.609 39.312 1 21.94 8 THR B N 1
ATOM 3750 C CA . THR B 1 8 ? -34.25 -12.445 39.438 1 21.94 8 THR B CA 1
ATOM 3751 C C . THR B 1 8 ? -33.281 -12.375 38.25 1 21.94 8 THR B C 1
ATOM 3753 O O . THR B 1 8 ? -32.656 -13.375 37.906 1 21.94 8 THR B O 1
ATOM 3756 N N . ALA B 1 9 ? -33.438 -11.453 37.312 1 23.66 9 ALA B N 1
ATOM 3757 C CA . ALA B 1 9 ? -32.781 -10.984 36.094 1 23.66 9 ALA B CA 1
ATOM 3758 C C . ALA B 1 9 ? -31.328 -10.617 36.375 1 23.66 9 ALA B C 1
ATOM 3760 O O . ALA B 1 9 ? -31.047 -9.773 37.25 1 23.66 9 ALA B O 1
ATOM 3761 N N . ALA B 1 10 ? -30.344 -11.523 36.156 1 25.34 10 ALA B N 1
ATOM 3762 C CA . ALA B 1 10 ? -28.906 -11.375 36.281 1 25.34 10 ALA B CA 1
ATOM 3763 C C . ALA B 1 10 ? -28.422 -10.117 35.531 1 25.34 10 ALA B C 1
ATOM 3765 O O . ALA B 1 10 ? -28.672 -9.953 34.344 1 25.34 10 ALA B O 1
ATOM 3766 N N . THR B 1 11 ? -28.391 -8.852 36.094 1 27 11 THR B N 1
ATOM 3767 C CA . THR B 1 11 ? -27.906 -7.523 35.75 1 27 11 THR B CA 1
ATOM 3768 C C . THR B 1 11 ? -26.5 -7.609 35.125 1 27 11 THR B C 1
ATOM 3770 O O . THR B 1 11 ? -25.672 -8.414 35.562 1 27 11 THR B O 1
ATOM 3773 N N . GLY B 1 12 ? -26.328 -7.242 33.844 1 25.25 12 GLY B N 1
ATOM 3774 C CA . GLY B 1 12 ? -25.281 -7.109 32.844 1 25.25 12 GLY B CA 1
ATOM 3775 C C . GLY B 1 12 ? -24.094 -6.289 33.312 1 25.25 12 GLY B C 1
ATOM 3776 O O . GLY B 1 12 ? -24.109 -5.059 33.219 1 25.25 12 GLY B O 1
ATOM 3777 N N . ALA B 1 13 ? -23.406 -6.516 34.406 1 29.28 13 ALA B N 1
ATOM 3778 C CA . ALA B 1 13 ? -22.234 -5.859 35 1 29.28 13 ALA B CA 1
ATOM 3779 C C . ALA B 1 13 ? -21.094 -5.734 34 1 29.28 13 ALA B C 1
ATOM 3781 O O . ALA B 1 13 ? -19.969 -5.395 34.375 1 29.28 13 ALA B O 1
ATOM 3782 N N . THR B 1 14 ? -21.156 -6.277 32.781 1 32.94 14 THR B N 1
ATOM 3783 C CA . THR B 1 14 ? -19.906 -6.516 32.062 1 32.94 14 THR B CA 1
ATOM 3784 C C . THR B 1 14 ? -19.266 -5.195 31.641 1 32.94 14 THR B C 1
ATOM 3786 O O . THR B 1 14 ? -18.219 -5.188 31 1 32.94 14 THR B O 1
ATOM 3789 N N . ALA B 1 15 ? -19.953 -4.062 31.641 1 34.12 15 ALA B N 1
ATOM 3790 C CA . ALA B 1 15 ? -19.531 -2.807 31.016 1 34.12 15 ALA B CA 1
ATOM 3791 C C . ALA B 1 15 ? -18.359 -2.18 31.781 1 34.12 15 ALA B C 1
ATOM 3793 O O . ALA B 1 15 ? -17.672 -1.3 31.25 1 34.12 15 ALA B O 1
ATOM 3794 N N . PRO B 1 16 ? -18.156 -2.275 33 1 39.47 16 PRO B N 1
ATOM 3795 C CA . PRO B 1 16 ? -17.234 -1.476 33.781 1 39.47 16 PRO B CA 1
ATOM 3796 C C . PRO B 1 16 ? -15.766 -1.778 33.469 1 39.47 16 PRO B C 1
ATOM 3798 O O . PRO B 1 16 ? -14.914 -0.899 33.594 1 39.47 16 PRO B O 1
ATOM 3801 N N . ALA B 1 17 ? -15.375 -2.951 33.062 1 45.09 17 ALA B N 1
ATOM 3802 C CA . ALA B 1 17 ? -14.016 -3.473 32.906 1 45.09 17 ALA B CA 1
ATOM 3803 C C . ALA B 1 17 ? -13.344 -2.898 31.656 1 45.09 17 ALA B C 1
ATOM 3805 O O . ALA B 1 17 ? -12.148 -2.592 31.672 1 45.09 17 ALA B O 1
ATOM 3806 N N . ALA B 1 18 ? -14.062 -2.705 30.625 1 50.69 18 ALA B N 1
ATOM 3807 C CA . ALA B 1 18 ? -13.492 -2.139 29.406 1 50.69 18 ALA B CA 1
ATOM 3808 C C . ALA B 1 18 ? -13.07 -0.689 29.625 1 50.69 18 ALA B C 1
ATOM 3810 O O . ALA B 1 18 ? -11.992 -0.278 29.172 1 50.69 18 ALA B O 1
ATOM 3811 N N . SER B 1 19 ? -13.883 0.019 30.328 1 54.66 19 SER B N 1
ATOM 3812 C CA . SER B 1 19 ? -13.57 1.42 30.594 1 54.66 19 SER B CA 1
ATOM 3813 C C . SER B 1 19 ? -12.32 1.557 31.453 1 54.66 19 SER B C 1
ATOM 3815 O O . SER B 1 19 ? -11.5 2.453 31.234 1 54.66 19 SER B O 1
ATOM 3817 N N . SER B 1 20 ? -12.242 0.581 32.312 1 58.22 20 SER B N 1
ATOM 3818 C CA . SER B 1 20 ? -11.086 0.63 33.188 1 58.22 20 SER B CA 1
ATOM 3819 C C . SER B 1 20 ? -9.805 0.274 32.469 1 58.22 20 SER B C 1
ATOM 3821 O O . SER B 1 20 ? -8.75 0.878 32.688 1 58.22 20 SER B O 1
ATOM 3823 N N . ALA B 1 21 ? -9.977 -0.688 31.594 1 59.09 21 ALA B N 1
ATOM 3824 C CA . ALA B 1 21 ? -8.812 -1.091 30.812 1 59.09 21 ALA B CA 1
ATOM 3825 C C . ALA B 1 21 ? -8.367 0.025 29.875 1 59.09 21 ALA B C 1
ATOM 3827 O O . ALA B 1 21 ? -7.172 0.266 29.703 1 59.09 21 ALA B O 1
ATOM 3828 N N . VAL B 1 22 ? -9.359 0.693 29.438 1 63.66 22 VAL B N 1
ATOM 3829 C CA . VAL B 1 22 ? -9.055 1.821 28.562 1 63.66 22 VAL B CA 1
ATOM 3830 C C . VAL B 1 22 ? -8.352 2.918 29.344 1 63.66 22 VAL B C 1
ATOM 3832 O O . VAL B 1 22 ? -7.344 3.471 28.891 1 63.66 22 VAL B O 1
ATOM 3835 N N . ALA B 1 23 ? -8.883 3.107 30.5 1 66.69 23 ALA B N 1
ATOM 3836 C CA . ALA B 1 23 ? -8.273 4.133 31.344 1 66.69 23 ALA B CA 1
ATOM 3837 C C . ALA B 1 23 ? -6.844 3.746 31.734 1 66.69 23 ALA B C 1
ATOM 3839 O O . ALA B 1 23 ? -5.945 4.59 31.734 1 66.69 23 ALA B O 1
ATOM 3840 N N . ALA B 1 24 ? -6.664 2.502 31.953 1 65.12 24 ALA B N 1
ATOM 3841 C CA . ALA B 1 24 ? -5.34 2.016 32.344 1 65.12 24 ALA B CA 1
ATOM 3842 C C . ALA B 1 24 ? -4.363 2.121 31.172 1 65.12 24 ALA B C 1
ATOM 3844 O O . ALA B 1 24 ? -3.197 2.48 31.359 1 65.12 24 ALA B O 1
ATOM 3845 N N . ALA B 1 25 ? -4.922 1.858 30.062 1 66.44 25 ALA B N 1
ATOM 3846 C CA . ALA B 1 25 ? -4.055 1.921 28.891 1 66.44 25 ALA B CA 1
ATOM 3847 C C . ALA B 1 25 ? -3.635 3.357 28.594 1 66.44 25 ALA B C 1
ATOM 3849 O O . ALA B 1 25 ? -2.475 3.617 28.266 1 66.44 25 ALA B O 1
ATOM 3850 N N . VAL B 1 26 ? -4.551 4.188 28.797 1 65.94 26 VAL B N 1
ATOM 3851 C CA . VAL B 1 26 ? -4.25 5.594 28.562 1 65.94 26 VAL B CA 1
ATOM 3852 C C . VAL B 1 26 ? -3.242 6.082 29.609 1 65.94 26 VAL B C 1
ATOM 3854 O O . VAL B 1 26 ? -2.297 6.801 29.266 1 65.94 26 VAL B O 1
ATOM 3857 N N . ALA B 1 27 ? -3.492 5.57 30.734 1 67.81 27 ALA B N 1
ATOM 3858 C CA . ALA B 1 27 ? -2.561 5.922 31.812 1 67.81 27 ALA B CA 1
ATOM 3859 C C . ALA B 1 27 ? -1.18 5.324 31.547 1 67.81 27 ALA B C 1
ATOM 3861 O O . ALA B 1 27 ? -0.16 5.977 31.781 1 67.81 27 ALA B O 1
ATOM 3862 N N . ALA B 1 28 ? -1.202 4.125 31.031 1 68.88 28 ALA B N 1
ATOM 3863 C CA . ALA B 1 28 ? 0.065 3.471 30.719 1 68.88 28 ALA B CA 1
ATOM 3864 C C . ALA B 1 28 ? 0.794 4.199 29.594 1 68.88 28 ALA B C 1
ATOM 3866 O O . ALA B 1 28 ? 2.016 4.363 29.641 1 68.88 28 ALA B O 1
ATOM 3867 N N . ALA B 1 29 ? 0.005 4.605 28.672 1 67.88 29 ALA B N 1
ATOM 3868 C CA . ALA B 1 29 ? 0.599 5.371 27.578 1 67.88 29 ALA B CA 1
ATOM 3869 C C . ALA B 1 29 ? 1.299 6.621 28.094 1 67.88 29 ALA B C 1
ATOM 3871 O O . ALA B 1 29 ? 2.396 6.961 27.641 1 67.88 29 ALA B O 1
ATOM 3872 N N . ALA B 1 30 ? 0.656 7.207 28.984 1 64.69 30 ALA B N 1
ATOM 3873 C CA . ALA B 1 30 ? 1.208 8.43 29.562 1 64.69 30 ALA B CA 1
ATOM 3874 C C . ALA B 1 30 ? 2.479 8.133 30.359 1 64.69 30 ALA B C 1
ATOM 3876 O O . ALA B 1 30 ? 3.41 8.938 30.375 1 64.69 30 ALA B O 1
ATOM 3877 N N . ALA B 1 31 ? 2.445 6.957 30.875 1 62.72 31 ALA B N 1
ATOM 3878 C CA . ALA B 1 31 ? 3.557 6.633 31.766 1 62.72 31 ALA B CA 1
ATOM 3879 C C . ALA B 1 31 ? 4.695 5.969 31 1 62.72 31 ALA B C 1
ATOM 3881 O O . ALA B 1 31 ? 5.871 6.199 31.297 1 62.72 31 ALA B O 1
ATOM 3882 N N . ALA B 1 32 ? 4.367 5.234 29.969 1 66.94 32 ALA B N 1
ATOM 3883 C CA . ALA B 1 32 ? 5.379 4.359 29.375 1 66.94 32 ALA B CA 1
ATOM 3884 C C . ALA B 1 32 ? 5.617 4.703 27.906 1 66.94 32 ALA B C 1
ATOM 3886 O O . ALA B 1 32 ? 6.512 4.145 27.281 1 66.94 32 ALA B O 1
ATOM 3887 N N . GLY B 1 33 ? 4.969 5.703 27.484 1 72.38 33 GLY B N 1
ATOM 3888 C CA . GLY B 1 33 ? 5.16 6.051 26.078 1 72.38 33 GLY B CA 1
ATOM 3889 C C . GLY B 1 33 ? 6.461 6.781 25.812 1 72.38 33 GLY B C 1
ATOM 3890 O O . GLY B 1 33 ? 7.195 7.109 26.75 1 72.38 33 GLY B O 1
ATOM 3891 N N . PRO B 1 34 ? 6.797 6.84 24.531 1 77.81 34 PRO B N 1
ATOM 3892 C CA . PRO B 1 34 ? 8.039 7.531 24.188 1 77.81 34 PRO B CA 1
ATOM 3893 C C . PRO B 1 34 ? 8.031 9 24.609 1 77.81 34 PRO B C 1
ATOM 3895 O O . PRO B 1 34 ? 6.992 9.656 24.531 1 77.81 34 PRO B O 1
ATOM 3898 N N . VAL B 1 35 ? 9.141 9.438 25.188 1 78.06 35 VAL B N 1
ATOM 3899 C CA . VAL B 1 35 ? 9.289 10.82 25.609 1 78.06 35 VAL B CA 1
ATOM 3900 C C . VAL B 1 35 ? 9.93 11.648 24.5 1 78.06 35 VAL B C 1
ATOM 3902 O O . VAL B 1 35 ? 10.914 11.219 23.891 1 78.06 35 VAL B O 1
ATOM 3905 N N . ARG B 1 36 ? 9.328 12.789 24.312 1 88.62 36 ARG B N 1
ATOM 3906 C CA . ARG B 1 36 ? 9.891 13.68 23.297 1 88.62 36 ARG B CA 1
ATOM 3907 C C . ARG B 1 36 ? 11.242 14.227 23.75 1 88.62 36 ARG B C 1
ATOM 3909 O O . ARG B 1 36 ? 11.422 14.57 24.922 1 88.62 36 ARG B O 1
ATOM 3916 N N . LEU B 1 37 ? 12.117 14.297 22.844 1 91.06 37 LEU B N 1
ATOM 3917 C CA . LEU B 1 37 ? 13.414 14.906 23.109 1 91.06 37 LEU B CA 1
ATOM 3918 C C . LEU B 1 37 ? 13.305 16.422 23.172 1 91.06 37 LEU B C 1
ATOM 3920 O O . LEU B 1 37 ? 12.594 17.031 22.375 1 91.06 37 LEU B O 1
ATOM 3924 N N . SER B 1 38 ? 13.953 17 24.141 1 89.75 38 SER B N 1
ATOM 3925 C CA . SER B 1 38 ? 14.07 18.453 24.141 1 89.75 38 SER B CA 1
ATOM 3926 C C . SER B 1 38 ? 15.047 18.922 23.078 1 89.75 38 SER B C 1
ATOM 3928 O O . SER B 1 38 ? 15.938 18.172 22.672 1 89.75 38 SER B O 1
ATOM 3930 N N . PRO B 1 39 ? 14.797 20.125 22.609 1 90.81 39 PRO B N 1
ATOM 3931 C CA . PRO B 1 39 ? 15.758 20.641 21.641 1 90.81 39 PRO B CA 1
ATOM 3932 C C . PRO B 1 39 ? 17.203 20.562 22.125 1 90.81 39 PRO B C 1
ATOM 3934 O O . PRO B 1 39 ? 18.094 20.219 21.359 1 90.81 39 PRO B O 1
ATOM 3937 N N . ASP B 1 40 ? 17.406 20.859 23.375 1 92.62 40 ASP B N 1
ATOM 3938 C CA . ASP B 1 40 ? 18.766 20.812 23.938 1 92.62 40 ASP B CA 1
ATOM 3939 C C . ASP B 1 40 ? 19.328 19.406 23.906 1 92.62 40 ASP B C 1
ATOM 3941 O O . ASP B 1 40 ? 20.484 19.203 23.547 1 92.62 40 ASP B O 1
ATOM 3945 N N . GLU B 1 41 ? 18.562 18.453 24.312 1 93.62 41 GLU B N 1
ATOM 3946 C CA . GLU B 1 41 ? 18.984 17.047 24.266 1 93.62 41 GLU B CA 1
ATOM 3947 C C . GLU B 1 41 ? 19.281 16.609 22.844 1 93.62 41 GLU B C 1
ATOM 3949 O O . GLU B 1 41 ? 20.266 15.922 22.578 1 93.62 41 GLU B O 1
ATOM 3954 N N . PHE B 1 42 ? 18.391 17.031 21.969 1 95.31 42 PHE B N 1
ATOM 3955 C CA . PHE B 1 42 ? 18.5 16.641 20.562 1 95.31 42 PHE B CA 1
ATOM 3956 C C . PHE B 1 42 ? 19.797 17.188 19.969 1 95.31 42 PHE B C 1
ATOM 3958 O O . PHE B 1 42 ? 20.547 16.438 19.344 1 95.31 42 PHE B O 1
ATOM 3965 N N . TRP B 1 43 ? 20.047 18.406 20.172 1 95.06 43 TRP B N 1
ATOM 3966 C CA . TRP B 1 43 ? 21.203 19.047 19.547 1 95.06 43 TRP B CA 1
ATOM 3967 C C . TRP B 1 43 ? 22.5 18.656 20.266 1 95.06 43 TRP B C 1
ATOM 3969 O O . TRP B 1 43 ? 23.594 18.875 19.75 1 95.06 43 TRP B O 1
ATOM 3979 N N . GLY B 1 44 ? 22.375 18.078 21.453 1 93.69 44 GLY B N 1
ATOM 3980 C CA . GLY B 1 44 ? 23.531 17.578 22.172 1 93.69 44 GLY B CA 1
ATOM 3981 C C . GLY B 1 44 ? 24 16.219 21.688 1 93.69 44 GLY B C 1
ATOM 3982 O O . GLY B 1 44 ? 25.125 15.812 21.969 1 93.69 44 GLY B O 1
ATOM 3983 N N . LEU B 1 45 ? 23.141 15.523 20.984 1 94.06 45 LEU B N 1
ATOM 3984 C CA . LEU B 1 45 ? 23.5 14.219 20.438 1 94.06 45 LEU B CA 1
ATOM 3985 C C . LEU B 1 45 ? 24.484 14.367 19.281 1 94.06 45 LEU B C 1
ATOM 3987 O O . LEU B 1 45 ? 24.516 15.406 18.609 1 94.06 45 LEU B O 1
ATOM 3991 N N . GLU B 1 46 ? 25.312 13.344 19.016 1 92.81 46 GLU B N 1
ATOM 3992 C CA . GLU B 1 46 ? 26.297 13.359 17.938 1 92.81 46 GLU B CA 1
ATOM 3993 C C . GLU B 1 46 ? 25.734 12.734 16.672 1 92.81 46 GLU B C 1
ATOM 3995 O O . GLU B 1 46 ? 24.797 11.938 16.734 1 92.81 46 GLU B O 1
ATOM 4000 N N . GLY B 1 47 ? 26.344 13.219 15.484 1 93.06 47 GLY B N 1
ATOM 4001 C CA . GLY B 1 47 ? 25.953 12.641 14.211 1 93.06 47 GLY B CA 1
ATOM 4002 C C . GLY B 1 47 ? 25.312 13.648 13.273 1 93.06 47 GLY B C 1
ATOM 4003 O O . GLY B 1 47 ? 24.984 14.758 13.68 1 93.06 47 GLY B O 1
ATOM 4004 N N . PRO B 1 48 ? 25.203 13.273 12.047 1 96.38 48 PRO B N 1
ATOM 4005 C CA . PRO B 1 48 ? 24.594 14.18 11.07 1 96.38 48 PRO B CA 1
ATOM 4006 C C . PRO B 1 48 ? 23.109 14.414 11.344 1 96.38 48 PRO B C 1
ATOM 4008 O O . PRO B 1 48 ? 22.438 13.562 11.93 1 96.38 48 PRO B O 1
ATOM 4011 N N . VAL B 1 49 ? 22.641 15.539 10.938 1 97.75 49 VAL B N 1
ATOM 4012 C CA . VAL B 1 49 ? 21.234 15.898 11.148 1 97.75 49 VAL B CA 1
ATOM 4013 C C . VAL B 1 49 ? 20.562 16.172 9.805 1 97.75 49 VAL B C 1
ATOM 4015 O O . VAL B 1 49 ? 21.047 16.984 9.016 1 97.75 49 VAL B O 1
ATOM 4018 N N . ILE B 1 50 ? 19.5 15.453 9.539 1 96.56 50 ILE B N 1
ATOM 4019 C CA . ILE B 1 50 ? 18.672 15.672 8.359 1 96.56 50 ILE B CA 1
ATOM 4020 C C . ILE B 1 50 ? 17.531 16.625 8.711 1 96.56 50 ILE B C 1
ATOM 4022 O O . ILE B 1 50 ? 16.734 16.359 9.617 1 96.56 50 ILE B O 1
ATOM 4026 N N . GLY B 1 51 ? 17.484 17.719 8.031 1 96.69 51 GLY B N 1
ATOM 4027 C CA . GLY B 1 51 ? 16.438 18.703 8.273 1 96.69 51 GLY B CA 1
ATOM 4028 C C . GLY B 1 51 ? 15.312 18.625 7.266 1 96.69 51 GLY B C 1
ATOM 4029 O O . GLY B 1 51 ? 15.539 18.406 6.074 1 96.69 51 GLY B O 1
ATOM 4030 N N . THR B 1 52 ? 14.055 18.719 7.672 1 94.88 52 THR B N 1
ATOM 4031 C CA . THR B 1 52 ? 12.859 18.844 6.844 1 94.88 52 THR B CA 1
ATOM 4032 C C . THR B 1 52 ? 11.797 19.672 7.547 1 94.88 52 THR B C 1
ATOM 4034 O O . THR B 1 52 ? 12.039 20.234 8.617 1 94.88 52 THR B O 1
ATOM 4037 N N . HIS B 1 53 ? 10.633 19.812 7.012 1 88.75 53 HIS B N 1
ATOM 4038 C CA . HIS B 1 53 ? 9.625 20.688 7.613 1 88.75 53 HIS B CA 1
ATOM 4039 C C . HIS B 1 53 ? 8.812 19.938 8.664 1 88.75 53 HIS B C 1
ATOM 4041 O O . HIS B 1 53 ? 8.641 18.719 8.578 1 88.75 53 HIS B O 1
ATOM 4047 N N . ASP B 1 54 ? 8.352 20.625 9.664 1 88.38 54 ASP B N 1
ATOM 4048 C CA . ASP B 1 54 ? 7.461 20.047 10.656 1 88.38 54 ASP B CA 1
ATOM 4049 C C . ASP B 1 54 ? 6.012 20.062 10.18 1 88.38 54 ASP B C 1
ATOM 4051 O O . ASP B 1 54 ? 5.742 20.406 9.023 1 88.38 54 ASP B O 1
ATOM 4055 N N . GLY B 1 55 ? 5.078 19.547 10.977 1 83.94 55 GLY B N 1
ATOM 4056 C CA . GLY B 1 55 ? 3.674 19.516 10.594 1 83.94 55 GLY B CA 1
ATOM 4057 C C . GLY B 1 55 ? 3.32 18.344 9.703 1 83.94 55 GLY B C 1
ATOM 4058 O O . GLY B 1 55 ? 3.93 17.281 9.797 1 83.94 55 GLY B O 1
ATOM 4059 N N . ARG B 1 56 ? 2.305 18.578 8.906 1 83.06 56 ARG B N 1
ATOM 4060 C CA . ARG B 1 56 ? 1.826 17.516 8.039 1 83.06 56 ARG B CA 1
ATOM 4061 C C . ARG B 1 56 ? 2.906 17.094 7.047 1 83.06 56 ARG B C 1
ATOM 4063 O O . ARG B 1 56 ? 3.561 17.938 6.434 1 83.06 56 ARG B O 1
ATOM 4070 N N . PHE B 1 57 ? 3.137 15.836 6.984 1 88.88 57 PHE B N 1
ATOM 4071 C CA . PHE B 1 57 ? 4.172 15.312 6.102 1 88.88 57 PHE B CA 1
ATOM 4072 C C . PHE B 1 57 ? 3.555 14.531 4.949 1 88.88 57 PHE B C 1
ATOM 4074 O O . PHE B 1 57 ? 2.393 14.125 5.02 1 88.88 57 PHE B O 1
ATOM 4081 N N . HIS B 1 58 ? 4.332 14.414 3.922 1 85.5 58 HIS B N 1
ATOM 4082 C CA . HIS B 1 58 ? 3.984 13.641 2.732 1 85.5 58 HIS B CA 1
ATOM 4083 C C . HIS B 1 58 ? 5.039 12.586 2.434 1 85.5 58 HIS B C 1
ATOM 4085 O O . HIS B 1 58 ? 6.129 12.602 3.01 1 85.5 58 HIS B O 1
ATOM 4091 N N . LEU B 1 59 ? 4.66 11.656 1.58 1 88.25 59 LEU B N 1
ATOM 4092 C CA . LEU B 1 59 ? 5.586 10.594 1.224 1 88.25 59 LEU B CA 1
ATOM 4093 C C . LEU B 1 59 ? 6.883 11.164 0.661 1 88.25 59 LEU B C 1
ATOM 4095 O O . LEU B 1 59 ? 7.957 10.594 0.866 1 88.25 59 LEU B O 1
ATOM 4099 N N . ASP B 1 60 ? 6.828 12.273 0.078 1 84.38 60 ASP B N 1
ATOM 4100 C CA . ASP B 1 60 ? 7.977 12.867 -0.606 1 84.38 60 ASP B CA 1
ATOM 4101 C C . ASP B 1 60 ? 9.117 13.133 0.37 1 84.38 60 ASP B C 1
ATOM 4103 O O . ASP B 1 60 ? 10.219 12.594 0.212 1 84.38 60 ASP B O 1
ATOM 4107 N N . GLU B 1 61 ? 8.938 13.883 1.397 1 90.62 61 GLU B N 1
ATOM 4108 C CA . GLU B 1 61 ? 10.016 14.172 2.34 1 90.62 61 GLU B CA 1
ATOM 4109 C C . GLU B 1 61 ? 10.344 12.953 3.197 1 90.62 61 GLU B C 1
ATOM 4111 O O . GLU B 1 61 ? 11.492 12.773 3.609 1 90.62 61 GLU B O 1
ATOM 4116 N N . VAL B 1 62 ? 9.352 12.117 3.447 1 94.44 62 VAL B N 1
ATOM 4117 C CA . VAL B 1 62 ? 9.594 10.906 4.219 1 94.44 62 VAL B CA 1
ATOM 4118 C C . VAL B 1 62 ? 10.562 10 3.463 1 94.44 62 VAL B C 1
ATOM 4120 O O . VAL B 1 62 ? 11.531 9.5 4.035 1 94.44 62 VAL B O 1
ATOM 4123 N N . LEU B 1 63 ? 10.25 9.781 2.221 1 90.88 63 LEU B N 1
ATOM 4124 C CA . LEU B 1 63 ? 11.109 8.938 1.395 1 90.88 63 LEU B CA 1
ATOM 4125 C C . LEU B 1 63 ? 12.492 9.555 1.239 1 90.88 63 LEU B C 1
ATOM 4127 O O . LEU B 1 63 ? 13.5 8.836 1.263 1 90.88 63 LEU B O 1
ATOM 4131 N N . ALA B 1 64 ? 12.57 10.891 1.046 1 90.56 64 ALA B N 1
ATOM 4132 C CA . ALA B 1 64 ? 13.859 11.57 0.973 1 90.56 64 ALA B CA 1
ATOM 4133 C C . ALA B 1 64 ? 14.703 11.273 2.205 1 90.56 64 ALA B C 1
ATOM 4135 O O . ALA B 1 64 ? 15.891 10.953 2.088 1 90.56 64 ALA B O 1
ATOM 4136 N N . CYS B 1 65 ? 14.109 11.352 3.336 1 94.94 65 CYS B N 1
ATOM 4137 C CA . CYS B 1 65 ? 14.82 11.07 4.578 1 94.94 65 CYS B CA 1
ATOM 4138 C C . CYS B 1 65 ? 15.297 9.625 4.617 1 94.94 65 CYS B C 1
ATOM 4140 O O . CYS B 1 65 ? 16.438 9.352 5.004 1 94.94 65 CYS B O 1
ATOM 4142 N N . THR B 1 66 ? 14.422 8.695 4.191 1 93.44 66 THR B N 1
ATOM 4143 C CA . THR B 1 66 ? 14.766 7.277 4.234 1 93.44 66 THR B CA 1
ATOM 4144 C C . THR B 1 66 ? 15.938 6.98 3.299 1 93.44 66 THR B C 1
ATOM 4146 O O . THR B 1 66 ? 16.812 6.172 3.623 1 93.44 66 THR B O 1
ATOM 4149 N N . LEU B 1 67 ? 15.906 7.613 2.168 1 90.25 67 LEU B N 1
ATOM 4150 C CA . LEU B 1 67 ? 17 7.438 1.223 1 90.25 67 LEU B CA 1
ATOM 4151 C C . LEU B 1 67 ? 18.312 7.922 1.822 1 90.25 67 LEU B C 1
ATOM 4153 O O . LEU B 1 67 ? 19.344 7.238 1.723 1 90.25 67 LEU B O 1
ATOM 4157 N N . LEU B 1 68 ? 18.281 9.055 2.449 1 92.31 68 LEU B N 1
ATOM 4158 C CA . LEU B 1 68 ? 19.484 9.594 3.068 1 92.31 68 LEU B CA 1
ATOM 4159 C C . LEU B 1 68 ? 19.984 8.688 4.188 1 92.31 68 LEU B C 1
ATOM 4161 O O . LEU B 1 68 ? 21.188 8.438 4.312 1 92.31 68 LEU B O 1
ATOM 4165 N N . LEU B 1 69 ? 19.094 8.164 4.988 1 94.25 69 LEU B N 1
ATOM 4166 C CA . LEU B 1 69 ? 19.438 7.289 6.102 1 94.25 69 LEU B CA 1
ATOM 4167 C C . LEU B 1 69 ? 20.094 6 5.605 1 94.25 69 LEU B C 1
ATOM 4169 O O . LEU B 1 69 ? 20.734 5.293 6.375 1 94.25 69 LEU B O 1
ATOM 4173 N N . SER B 1 70 ? 19.844 5.676 4.359 1 90.69 70 SER B N 1
ATOM 4174 C CA . SER B 1 70 ? 20.391 4.465 3.76 1 90.69 70 SER B CA 1
ATOM 4175 C C . SER B 1 70 ? 21.875 4.629 3.424 1 90.69 70 SER B C 1
ATOM 4177 O O . SER B 1 70 ? 22.562 3.65 3.131 1 90.69 70 SER B O 1
ATOM 4179 N N . LEU B 1 71 ? 22.328 5.828 3.457 1 90.88 71 LEU B N 1
ATOM 4180 C CA . LEU B 1 71 ? 23.719 6.113 3.102 1 90.88 71 LEU B CA 1
ATOM 4181 C C . LEU B 1 71 ? 24.641 5.906 4.301 1 90.88 71 LEU B C 1
ATOM 4183 O O . LEU B 1 71 ? 24.266 6.199 5.438 1 90.88 71 LEU B O 1
ATOM 4187 N N . LYS B 1 72 ? 25.875 5.496 4.031 1 90.38 72 LYS B N 1
ATOM 4188 C CA . LYS B 1 72 ? 26.875 5.312 5.078 1 90.38 72 LYS B CA 1
ATOM 4189 C C . LYS B 1 72 ? 27.188 6.633 5.777 1 90.38 72 LYS B C 1
ATOM 4191 O O . LYS B 1 72 ? 27.422 6.66 6.992 1 90.38 72 LYS B O 1
ATOM 4196 N N . GLU B 1 73 ? 27.141 7.688 5.059 1 91.12 73 GLU B N 1
ATOM 4197 C CA . GLU B 1 73 ? 27.438 9.016 5.582 1 91.12 73 GLU B CA 1
ATOM 4198 C C . GLU B 1 73 ? 26.438 9.43 6.648 1 91.12 73 GLU B C 1
ATOM 4200 O O . GLU B 1 73 ? 26.75 10.234 7.527 1 91.12 73 GLU B O 1
ATOM 4205 N N . PHE B 1 74 ? 25.328 8.836 6.633 1 92.94 74 PHE B N 1
ATOM 4206 C CA . PHE B 1 74 ? 24.266 9.266 7.539 1 92.94 74 PHE B CA 1
ATOM 4207 C C . PHE B 1 74 ? 23.969 8.188 8.57 1 92.94 74 PHE B C 1
ATOM 4209 O O . PHE B 1 74 ? 22.875 8.148 9.141 1 92.94 74 PHE B O 1
ATOM 4216 N N . LYS B 1 75 ? 24.906 7.312 8.688 1 91.44 75 LYS B N 1
ATOM 4217 C CA . LYS B 1 75 ? 24.766 6.355 9.789 1 91.44 75 LYS B CA 1
ATOM 4218 C C . LYS B 1 75 ? 24.719 7.07 11.133 1 91.44 75 LYS B C 1
ATOM 4220 O O . LYS B 1 75 ? 25.547 7.93 11.422 1 91.44 75 LYS B O 1
ATOM 4225 N N . GLY B 1 76 ? 23.703 6.77 11.977 1 92.62 76 GLY B N 1
ATOM 4226 C CA . GLY B 1 76 ? 23.531 7.43 13.258 1 92.62 76 GLY B CA 1
ATOM 4227 C C . GLY B 1 76 ? 22.906 8.805 13.148 1 92.62 76 GLY B C 1
ATOM 4228 O O . GLY B 1 76 ? 23.031 9.625 14.062 1 92.62 76 GLY B O 1
ATOM 4229 N N . ALA B 1 77 ? 22.312 9.078 12.062 1 95.25 77 ALA B N 1
ATOM 4230 C CA . ALA B 1 77 ? 21.734 10.391 11.82 1 95.25 77 ALA B CA 1
ATOM 4231 C C . ALA B 1 77 ? 20.469 10.594 12.656 1 95.25 77 ALA B C 1
ATOM 4233 O O . ALA B 1 77 ? 19.922 9.641 13.203 1 95.25 77 ALA B O 1
ATOM 4234 N N . ARG B 1 78 ? 20.141 11.859 12.766 1 96.62 78 ARG B N 1
ATOM 4235 C CA . ARG B 1 78 ? 18.906 12.328 13.406 1 96.62 78 ARG B CA 1
ATOM 4236 C C . ARG B 1 78 ? 18.125 13.242 12.477 1 96.62 78 ARG B C 1
ATOM 4238 O O . ARG B 1 78 ? 18.641 13.695 11.453 1 96.62 78 ARG B O 1
ATOM 4245 N N . ILE B 1 79 ? 16.844 13.414 12.867 1 97.75 79 ILE B N 1
ATOM 4246 C CA . ILE B 1 79 ? 16 14.203 11.977 1 97.75 79 ILE B CA 1
ATOM 4247 C C . ILE B 1 79 ? 15.422 15.398 12.742 1 97.75 79 ILE B C 1
ATOM 4249 O O . ILE B 1 79 ? 14.891 15.242 13.844 1 97.75 79 ILE B O 1
ATOM 4253 N N . CYS B 1 80 ? 15.594 16.531 12.195 1 97.56 80 CYS B N 1
ATOM 4254 C CA . CYS B 1 80 ? 15.016 17.766 12.719 1 97.56 80 CYS B CA 1
ATOM 4255 C C . CYS B 1 80 ? 13.891 18.266 11.82 1 97.56 80 CYS B C 1
ATOM 4257 O O . CYS B 1 80 ? 14.133 18.688 10.688 1 97.56 80 CYS B O 1
ATOM 4259 N N . ARG B 1 81 ? 12.703 18.203 12.305 1 94.75 81 ARG B N 1
ATOM 4260 C CA . ARG B 1 81 ? 11.562 18.75 11.586 1 94.75 81 ARG B CA 1
ATOM 4261 C C . ARG B 1 81 ? 11.227 20.156 12.07 1 94.75 81 ARG B C 1
ATOM 4263 O O . ARG B 1 81 ? 10.789 20.344 13.211 1 94.75 81 ARG B O 1
ATOM 4270 N N . SER B 1 82 ? 11.453 21.125 11.242 1 91.31 82 SER B N 1
ATOM 427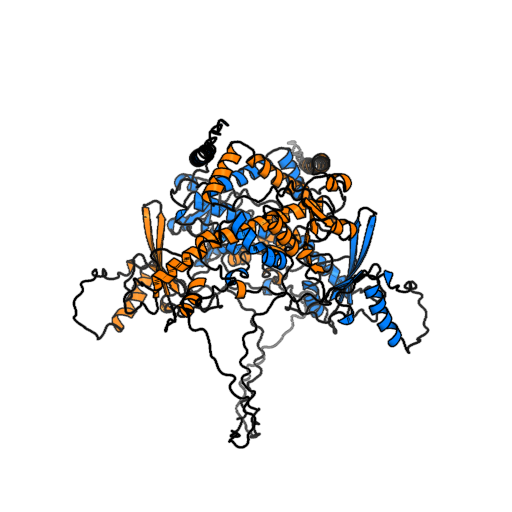1 C CA . SER B 1 82 ? 11.32 22.516 11.633 1 91.31 82 SER B CA 1
ATOM 4272 C C . SER B 1 82 ? 11.031 23.406 10.43 1 91.31 82 SER B C 1
ATOM 4274 O O . SER B 1 82 ? 11.266 23 9.281 1 91.31 82 SER B O 1
ATOM 4276 N N . ARG B 1 83 ? 10.453 24.547 10.719 1 82.94 83 ARG B N 1
ATOM 4277 C CA . ARG B 1 83 ? 10.266 25.562 9.68 1 82.94 83 ARG B CA 1
ATOM 4278 C C . ARG B 1 83 ? 11.109 26.797 9.945 1 82.94 83 ARG B C 1
ATOM 4280 O O . ARG B 1 83 ? 10.906 27.844 9.328 1 82.94 83 ARG B O 1
ATOM 4287 N N . GLN B 1 84 ? 12.055 26.641 10.891 1 84.44 84 GLN B N 1
ATOM 4288 C CA . GLN B 1 84 ? 12.891 27.766 11.289 1 84.44 84 GLN B CA 1
ATOM 4289 C C . GLN B 1 84 ? 14.266 27.703 10.633 1 84.44 84 GLN B C 1
ATOM 4291 O O . GLN B 1 84 ? 14.938 26.672 10.703 1 84.44 84 GLN B O 1
ATOM 4296 N N . GLN B 1 85 ? 14.672 28.781 10.141 1 87.69 85 GLN B N 1
ATOM 4297 C CA . GLN B 1 85 ? 15.953 28.875 9.461 1 87.69 85 GLN B CA 1
ATOM 4298 C C . GLN B 1 85 ? 17.109 28.531 10.406 1 87.69 85 GLN B C 1
ATOM 4300 O O . GLN B 1 85 ? 18.078 27.891 10 1 87.69 85 GLN B O 1
ATOM 4305 N N . LYS B 1 86 ? 16.984 28.953 11.625 1 90.81 86 LYS B N 1
ATOM 4306 C CA . LYS B 1 86 ? 18.031 28.703 12.602 1 90.81 86 LYS B CA 1
ATOM 4307 C C . LYS B 1 86 ? 18.297 27.203 12.758 1 90.81 86 LYS B C 1
ATOM 4309 O O . LYS B 1 86 ? 19.438 26.797 12.977 1 90.81 86 LYS B O 1
ATOM 4314 N N . ASP B 1 87 ? 17.234 26.391 12.734 1 93.56 87 ASP B N 1
ATOM 4315 C CA . ASP B 1 87 ? 17.375 24.938 12.82 1 93.56 87 ASP B CA 1
ATOM 4316 C C . ASP B 1 87 ? 18.016 24.359 11.555 1 93.56 87 ASP B C 1
ATOM 4318 O O . ASP B 1 87 ? 18.891 23.5 11.633 1 93.56 87 ASP B O 1
ATOM 4322 N N . TRP B 1 88 ? 17.609 24.875 10.422 1 92.44 88 TRP B N 1
ATOM 4323 C CA . TRP B 1 88 ? 18.125 24.391 9.148 1 92.44 88 TRP B CA 1
ATOM 4324 C C . TRP B 1 88 ? 19.641 24.641 9.047 1 92.44 88 TRP B C 1
ATOM 4326 O O . TRP B 1 88 ? 20.375 23.797 8.508 1 92.44 88 TRP B O 1
ATOM 4336 N N . ASP B 1 89 ? 20.047 25.75 9.531 1 93.56 89 ASP B N 1
ATOM 4337 C CA . ASP B 1 89 ? 21.469 26.125 9.453 1 93.56 89 ASP B CA 1
ATOM 4338 C C . ASP B 1 89 ? 22.328 25.141 10.242 1 93.56 89 ASP B C 1
ATOM 4340 O O . ASP B 1 89 ? 23.516 25 9.961 1 93.56 89 ASP B O 1
ATOM 4344 N N . ARG B 1 90 ? 21.781 24.469 11.164 1 94.75 90 ARG B N 1
ATOM 4345 C CA . ARG B 1 90 ? 22.516 23.531 12 1 94.75 90 ARG B CA 1
ATOM 4346 C C . ARG B 1 90 ? 22.484 22.125 11.406 1 94.75 90 ARG B C 1
ATOM 4348 O O . ARG B 1 90 ? 23.203 21.234 11.875 1 94.75 90 ARG B O 1
ATOM 4355 N N . CYS B 1 91 ? 21.703 21.906 10.438 1 95.75 91 CYS B N 1
ATOM 4356 C CA . CYS B 1 91 ? 21.516 20.578 9.859 1 95.75 91 CYS B CA 1
ATOM 4357 C C . CYS B 1 91 ? 22.625 20.281 8.852 1 95.75 91 CYS B C 1
ATOM 4359 O O . CYS B 1 91 ? 23.156 21.188 8.219 1 95.75 91 CYS B O 1
ATOM 4361 N N . SER B 1 92 ? 23.016 18.984 8.734 1 95.62 92 SER B N 1
ATOM 4362 C CA . SER B 1 92 ? 24 18.531 7.754 1 95.62 92 SER B CA 1
ATOM 4363 C C . SER B 1 92 ? 23.438 18.594 6.34 1 95.62 92 SER B C 1
ATOM 4365 O O . SER B 1 92 ? 24.172 18.844 5.379 1 95.62 92 SER B O 1
ATOM 4367 N N . ILE B 1 93 ? 22.156 18.344 6.16 1 94.12 93 ILE B N 1
ATOM 4368 C CA . ILE B 1 93 ? 21.438 18.344 4.891 1 94.12 93 ILE B CA 1
ATOM 4369 C C . ILE B 1 93 ? 19.984 18.734 5.129 1 94.12 93 ILE B C 1
ATOM 4371 O O . ILE B 1 93 ? 19.406 18.375 6.16 1 94.12 93 ILE B O 1
ATOM 4375 N N . VAL B 1 94 ? 19.422 19.516 4.258 1 93.69 94 VAL B N 1
ATOM 4376 C CA . VAL B 1 94 ? 18.047 19.953 4.375 1 93.69 94 VAL B CA 1
ATOM 4377 C C . VAL B 1 94 ? 17.266 19.578 3.111 1 93.69 94 VAL B C 1
ATOM 4379 O O . VAL B 1 94 ? 17.734 19.828 1.997 1 93.69 94 VAL B O 1
ATOM 4382 N N . VAL B 1 95 ? 16.109 18.984 3.361 1 91.88 95 VAL B N 1
ATOM 4383 C CA . VAL B 1 95 ? 15.328 18.516 2.223 1 91.88 95 VAL B CA 1
ATOM 4384 C C . VAL B 1 95 ? 13.922 19.094 2.285 1 91.88 95 VAL B C 1
ATOM 4386 O O . VAL B 1 95 ? 13.359 19.266 3.371 1 91.88 95 VAL B O 1
ATOM 4389 N N . ASP B 1 96 ? 13.328 19.406 1.178 1 85.75 96 ASP B N 1
ATOM 4390 C CA . ASP B 1 96 ? 11.93 19.75 0.932 1 85.75 96 ASP B CA 1
ATOM 4391 C C . ASP B 1 96 ? 11.562 21.078 1.592 1 85.75 96 ASP B C 1
ATOM 4393 O O . ASP B 1 96 ? 10.383 21.344 1.849 1 85.75 96 ASP B O 1
ATOM 4397 N N . VAL B 1 97 ? 12.547 21.812 2.09 1 80.44 97 VAL B N 1
ATOM 4398 C CA . VAL B 1 97 ? 12.289 23.109 2.705 1 80.44 97 VAL B CA 1
ATOM 4399 C C . VAL B 1 97 ? 13.461 24.047 2.451 1 80.44 97 VAL B C 1
ATOM 4401 O O . VAL B 1 97 ? 14.492 23.641 1.919 1 80.44 97 VAL B O 1
ATOM 4404 N N . GLY B 1 98 ? 13.297 25.328 2.803 1 77.31 98 GLY B N 1
ATOM 4405 C CA . GLY B 1 98 ? 14.375 26.312 2.734 1 77.31 98 GLY B CA 1
ATOM 4406 C C . GLY B 1 98 ? 14.312 27.172 1.492 1 77.31 98 GLY B C 1
ATOM 4407 O O . GLY B 1 98 ? 14.945 28.234 1.436 1 77.31 98 GLY B O 1
ATOM 4408 N N . GLY B 1 99 ? 13.57 26.656 0.448 1 75.12 99 GLY B N 1
ATOM 4409 C CA . GLY B 1 99 ? 13.359 27.453 -0.744 1 75.12 99 GLY B CA 1
ATOM 4410 C C . GLY B 1 99 ? 14.586 27.531 -1.635 1 75.12 99 GLY B C 1
ATOM 4411 O O . GLY B 1 99 ? 14.734 28.484 -2.41 1 75.12 99 GLY B O 1
ATOM 4412 N N . GLU B 1 100 ? 15.555 26.609 -1.412 1 77.62 100 GLU B N 1
ATOM 4413 C CA . GLU B 1 100 ? 16.797 26.625 -2.176 1 77.62 100 GLU B CA 1
ATOM 4414 C C . GLU B 1 100 ? 17.172 25.219 -2.639 1 77.62 100 GLU B C 1
ATOM 4416 O O . GLU B 1 100 ? 16.969 24.234 -1.909 1 77.62 100 GLU B O 1
ATOM 4421 N N . TYR B 1 101 ? 17.594 25.188 -3.871 1 78.62 101 TYR B N 1
ATOM 4422 C CA . TYR B 1 101 ? 18.234 23.984 -4.391 1 78.62 101 TYR B CA 1
ATOM 4423 C C . TYR B 1 101 ? 19.703 24.234 -4.676 1 78.62 101 TYR B C 1
ATOM 4425 O O . TYR B 1 101 ? 20.062 24.844 -5.688 1 78.62 101 TYR B O 1
ATOM 4433 N N . CYS B 1 102 ? 20.516 23.766 -3.766 1 83.44 102 CYS B N 1
ATOM 4434 C CA . CYS B 1 102 ? 21.953 23.922 -3.863 1 83.44 102 CYS B CA 1
ATOM 4435 C C . CYS B 1 102 ? 22.672 22.672 -3.34 1 83.44 102 CYS B C 1
ATOM 4437 O O . CYS B 1 102 ? 22.969 22.578 -2.148 1 83.44 102 CYS B O 1
ATOM 4439 N N . PRO B 1 103 ? 23 21.812 -4.254 1 82 103 PRO B N 1
ATOM 4440 C CA . PRO B 1 103 ? 23.641 20.562 -3.855 1 82 103 PRO B CA 1
ATOM 4441 C C . PRO B 1 103 ? 24.938 20.781 -3.09 1 82 103 PRO B C 1
ATOM 4443 O O . PRO B 1 103 ? 25.25 20.016 -2.164 1 82 103 PRO B O 1
ATOM 4446 N N . LYS B 1 104 ? 25.688 21.75 -3.375 1 83.94 104 LYS B N 1
ATOM 4447 C CA . LYS B 1 104 ? 26.953 22.016 -2.699 1 83.94 104 LYS B CA 1
ATOM 4448 C C . LYS B 1 104 ? 26.734 22.328 -1.22 1 83.94 104 LYS B C 1
ATOM 4450 O O . LYS B 1 104 ? 27.516 21.891 -0.369 1 83.94 104 LYS B O 1
ATOM 4455 N N . LYS B 1 105 ? 25.656 22.984 -0.961 1 84.75 105 LYS B N 1
ATOM 4456 C CA . LYS B 1 105 ? 25.312 23.328 0.417 1 84.75 105 LYS B CA 1
ATOM 4457 C C . LYS B 1 105 ? 24.391 22.281 1.028 1 84.75 105 LYS B C 1
ATOM 4459 O O . LYS B 1 105 ? 23.953 22.422 2.174 1 84.75 105 LYS B O 1
ATOM 4464 N N . ARG B 1 106 ? 24.031 21.297 0.242 1 87.31 106 ARG B N 1
ATOM 4465 C CA . ARG B 1 106 ? 23.172 20.188 0.666 1 87.31 106 ARG B CA 1
ATOM 4466 C C . ARG B 1 106 ? 21.781 20.672 1.054 1 87.31 106 ARG B C 1
ATOM 4468 O O . ARG B 1 106 ? 21.266 20.312 2.107 1 87.31 106 ARG B O 1
ATOM 4475 N N . ARG B 1 107 ? 21.359 21.641 0.266 1 85.44 107 ARG B N 1
ATOM 4476 C CA . ARG B 1 107 ? 19.984 22.141 0.366 1 85.44 107 ARG B CA 1
ATOM 4477 C C . ARG B 1 107 ? 19.141 21.656 -0.806 1 85.44 107 ARG B C 1
ATOM 4479 O O . ARG B 1 107 ? 19.438 21.969 -1.962 1 85.44 107 ARG B O 1
ATOM 4486 N N . PHE B 1 108 ? 18.125 20.891 -0.491 1 80.56 108 PHE B N 1
ATOM 4487 C CA . PHE B 1 108 ? 17.344 20.219 -1.529 1 80.56 108 PHE B CA 1
ATOM 4488 C C . PHE B 1 108 ? 15.875 20.578 -1.396 1 80.56 108 PHE B C 1
ATOM 4490 O O . PHE B 1 108 ? 15.102 19.828 -0.787 1 80.56 108 PHE B O 1
ATOM 4497 N N . ASP B 1 109 ? 15.492 21.625 -1.917 1 75.12 109 ASP B N 1
ATOM 4498 C CA . ASP B 1 109 ? 14.086 22.031 -2.004 1 75.12 109 ASP B CA 1
ATOM 4499 C C . ASP B 1 109 ? 13.641 22.156 -3.459 1 75.12 109 ASP B C 1
ATOM 4501 O O . ASP B 1 109 ? 14.453 22.438 -4.34 1 75.12 109 ASP B O 1
ATOM 4505 N N . HIS B 1 110 ? 12.438 21.875 -3.729 1 71.25 110 HIS B N 1
ATOM 4506 C CA . HIS B 1 110 ? 11.914 21.938 -5.09 1 71.25 110 HIS B CA 1
ATOM 4507 C C . HIS B 1 110 ? 10.734 22.891 -5.184 1 71.25 110 HIS B C 1
ATOM 4509 O O . HIS B 1 110 ? 10.07 22.969 -6.223 1 71.25 110 HIS B O 1
ATOM 4515 N N . HIS B 1 111 ? 10.523 23.672 -4.16 1 68.81 111 HIS B N 1
ATOM 4516 C CA . HIS B 1 111 ? 9.32 24.5 -4.098 1 68.81 111 HIS B CA 1
ATOM 4517 C C . HIS B 1 111 ? 9.57 25.875 -4.707 1 68.81 111 HIS B C 1
ATOM 4519 O O . HIS B 1 111 ? 8.625 26.625 -4.977 1 68.81 111 HIS B O 1
ATOM 4525 N N . GLN B 1 112 ? 10.859 26.234 -4.934 1 68.44 112 GLN B N 1
ATOM 4526 C CA . GLN B 1 112 ? 11.172 27.562 -5.469 1 68.44 112 GLN B CA 1
ATOM 4527 C C . GLN B 1 112 ? 10.75 27.672 -6.934 1 68.44 112 GLN B C 1
ATOM 4529 O O . GLN B 1 112 ? 10.836 26.703 -7.684 1 68.44 112 GLN B O 1
ATOM 4534 N N . PRO B 1 113 ? 10.242 28.812 -7.238 1 65.44 113 PRO B N 1
ATOM 4535 C CA . PRO B 1 113 ? 9.805 29.016 -8.617 1 65.44 113 PRO B CA 1
ATOM 4536 C C . PRO B 1 113 ? 10.906 28.734 -9.641 1 65.44 113 PRO B C 1
ATOM 4538 O O . PRO B 1 113 ? 10.625 28.312 -10.758 1 65.44 113 PRO B O 1
ATOM 4541 N N . SER B 1 114 ? 12.117 28.906 -9.234 1 67.25 114 SER B N 1
ATOM 4542 C CA . SER B 1 114 ? 13.234 28.766 -10.156 1 67.25 114 SER B CA 1
ATOM 4543 C C . SER B 1 114 ? 13.594 27.297 -10.367 1 67.25 114 SER B C 1
ATOM 4545 O O . SER B 1 114 ? 14.406 26.953 -11.234 1 67.25 114 SER B O 1
ATOM 4547 N N . PHE B 1 115 ? 12.906 26.469 -9.625 1 67.69 115 PHE B N 1
ATOM 4548 C CA . PHE B 1 115 ? 13.297 25.062 -9.703 1 67.69 115 PHE B CA 1
ATOM 4549 C C . PHE B 1 115 ? 12.781 24.438 -10.984 1 67.69 115 PHE B C 1
ATOM 4551 O O . PHE B 1 115 ? 11.578 24.438 -11.258 1 67.69 115 PHE B O 1
ATOM 4558 N N . THR B 1 116 ? 13.594 23.844 -11.883 1 64.56 116 THR B N 1
ATOM 4559 C CA . THR B 1 116 ? 13.203 23.25 -13.164 1 64.56 116 THR B CA 1
ATOM 4560 C C . THR B 1 116 ? 13.883 21.891 -13.359 1 64.56 116 THR B C 1
ATOM 4562 O O . THR B 1 116 ? 13.773 21.297 -14.43 1 64.56 116 THR B O 1
ATOM 4565 N N . HIS B 1 117 ? 14.414 21.359 -12.312 1 66 117 HIS B N 1
ATOM 4566 C CA . HIS B 1 117 ? 15.203 20.156 -12.484 1 66 117 HIS B CA 1
ATOM 4567 C C . HIS B 1 117 ? 14.305 18.922 -12.648 1 66 117 HIS B C 1
ATOM 4569 O O . HIS B 1 117 ? 13.305 18.797 -11.945 1 66 117 HIS B O 1
ATOM 4575 N N . THR B 1 118 ? 14.586 18.125 -13.758 1 59.38 118 THR B N 1
ATOM 4576 C CA . THR B 1 118 ? 13.898 16.875 -14.078 1 59.38 118 THR B CA 1
ATOM 4577 C C . THR B 1 118 ? 14.883 15.703 -14.055 1 59.38 118 THR B C 1
ATOM 4579 O O . THR B 1 118 ? 16.094 15.906 -14.039 1 59.38 118 THR B O 1
ATOM 4582 N N . PHE B 1 119 ? 14.328 14.594 -13.906 1 55.03 119 PHE B N 1
ATOM 4583 C CA . PHE B 1 119 ? 15.188 13.422 -13.906 1 55.03 119 PHE B CA 1
ATOM 4584 C C . PHE B 1 119 ? 15.812 13.203 -15.273 1 55.03 119 PHE B C 1
ATOM 4586 O O . PHE B 1 119 ? 15.117 13.234 -16.297 1 55.03 119 PHE B O 1
ATOM 4593 N N . ASP B 1 120 ? 17.109 13.227 -15.375 1 51.69 120 ASP B N 1
ATOM 4594 C CA . ASP B 1 120 ? 17.828 12.977 -16.609 1 51.69 120 ASP B CA 1
ATOM 4595 C C . ASP B 1 120 ? 18.078 11.484 -16.812 1 51.69 120 ASP B C 1
ATOM 4597 O O . ASP B 1 120 ? 19.016 10.914 -16.25 1 51.69 120 ASP B O 1
ATOM 4601 N N . PHE B 1 121 ? 17.266 10.945 -17.578 1 50.12 121 PHE B N 1
ATOM 4602 C CA . PHE B 1 121 ? 17.359 9.508 -17.812 1 50.12 121 PHE B CA 1
ATOM 4603 C C . PHE B 1 121 ? 18.547 9.188 -18.719 1 50.12 121 PHE B C 1
ATOM 4605 O O . PHE B 1 121 ? 19.016 8.047 -18.75 1 50.12 121 PHE B O 1
ATOM 4612 N N . SER B 1 122 ? 18.938 10.164 -19.5 1 51.69 122 SER B N 1
ATOM 4613 C CA . SER B 1 122 ? 20.016 9.945 -20.469 1 51.69 122 SER B CA 1
ATOM 4614 C C . SER B 1 122 ? 21.312 9.555 -19.766 1 51.69 122 SER B C 1
ATOM 4616 O O . SER B 1 122 ? 22.172 8.891 -20.359 1 51.69 122 SER B O 1
ATOM 4618 N N . ARG B 1 123 ? 21.406 10.016 -18.594 1 48.69 123 ARG B N 1
ATOM 4619 C CA . ARG B 1 123 ? 22.609 9.719 -17.844 1 48.69 123 ARG B CA 1
ATOM 4620 C C . ARG B 1 123 ? 22.781 8.219 -17.625 1 48.69 123 ARG B C 1
ATOM 4622 O O . ARG B 1 123 ? 23.875 7.738 -17.344 1 48.69 123 ARG B O 1
ATOM 4629 N N . PHE B 1 124 ? 21.703 7.621 -17.766 1 47.06 124 PHE B N 1
ATOM 4630 C CA . PHE B 1 124 ? 21.766 6.191 -17.484 1 47.06 124 PHE B CA 1
ATOM 4631 C C . PHE B 1 124 ? 21.719 5.375 -18.766 1 47.06 124 PHE B C 1
ATOM 4633 O O . PHE B 1 124 ? 21.734 4.145 -18.734 1 47.06 124 PHE B O 1
ATOM 4640 N N . GLU B 1 125 ? 21.656 6.109 -19.875 1 42.56 125 GLU B N 1
ATOM 4641 C CA . GLU B 1 125 ? 21.703 5.395 -21.156 1 42.56 125 GLU B CA 1
ATOM 4642 C C . GLU B 1 125 ? 23.094 4.859 -21.438 1 42.56 125 GLU B C 1
ATOM 4644 O O . GLU B 1 125 ? 24.094 5.566 -21.25 1 42.56 125 GLU B O 1
ATOM 4649 N N . VAL B 1 126 ? 23.406 3.703 -21.328 1 37.38 126 VAL B N 1
ATOM 4650 C CA . VAL B 1 126 ? 24.672 3.07 -21.703 1 37.38 126 VAL B CA 1
ATOM 4651 C C . VAL B 1 126 ? 25.094 3.551 -23.094 1 37.38 126 VAL B C 1
ATOM 4653 O O . VAL B 1 126 ? 24.297 3.516 -24.047 1 37.38 126 VAL B O 1
ATOM 4656 N N . ASN B 1 127 ? 26.234 4.383 -23.281 1 33.38 127 ASN B N 1
ATOM 4657 C CA . ASN B 1 127 ? 26.875 4.664 -24.562 1 33.38 127 ASN B CA 1
ATOM 4658 C C . ASN B 1 127 ? 27.203 3.381 -25.312 1 33.38 127 ASN B C 1
ATOM 4660 O O . ASN B 1 127 ? 27.984 2.555 -24.812 1 33.38 127 ASN B O 1
ATOM 4664 N N . ARG B 1 128 ? 26.609 2.906 -26.312 1 34.91 128 ARG B N 1
ATOM 4665 C CA . ARG B 1 128 ? 27 1.877 -27.266 1 34.91 128 ARG B CA 1
ATOM 4666 C C . ARG B 1 128 ? 28.422 2.113 -27.781 1 34.91 128 ARG B C 1
ATOM 4668 O O . ARG B 1 128 ? 29.172 1.162 -27.984 1 34.91 128 ARG B O 1
ATOM 4675 N N . ASP B 1 129 ? 28.797 3.393 -28.375 1 31.77 129 ASP B N 1
ATOM 4676 C CA . ASP B 1 129 ? 29.875 3.58 -29.344 1 31.77 129 ASP B CA 1
ATOM 4677 C C . ASP B 1 129 ? 31.234 3.691 -28.625 1 31.77 129 ASP B C 1
ATOM 4679 O O . ASP B 1 129 ? 32.219 4.078 -29.25 1 31.77 129 ASP B O 1
ATOM 4683 N N . ARG B 1 130 ? 31.5 3.592 -27.469 1 32.78 130 ARG B N 1
ATOM 4684 C CA . ARG B 1 130 ? 32.875 3.926 -27.141 1 32.78 130 ARG B CA 1
ATOM 4685 C C . ARG B 1 130 ? 33.844 2.885 -27.703 1 32.78 130 ARG B C 1
ATOM 4687 O O . ARG B 1 130 ? 35.062 3 -27.531 1 32.78 130 ARG B O 1
ATOM 4694 N N . ASP B 1 131 ? 33.562 1.684 -28.094 1 28.94 131 ASP B N 1
ATOM 4695 C CA . ASP B 1 131 ? 34.719 0.89 -28.5 1 28.94 131 ASP B CA 1
ATOM 4696 C C . ASP B 1 131 ? 35.219 1.312 -29.875 1 28.94 131 ASP B C 1
ATOM 4698 O O . ASP B 1 131 ? 36.219 0.792 -30.375 1 28.94 131 ASP B O 1
ATOM 4702 N N . ARG B 1 132 ? 34.438 1.788 -30.906 1 25.8 132 ARG B N 1
ATOM 4703 C CA . ARG B 1 132 ? 35.125 1.795 -32.188 1 25.8 132 ARG B CA 1
ATOM 4704 C C . ARG B 1 132 ? 36.031 3.004 -32.344 1 25.8 132 ARG B C 1
ATOM 4706 O O . ARG B 1 132 ? 36.594 3.254 -33.406 1 25.8 132 ARG B O 1
ATOM 4713 N N . ASP B 1 133 ? 35.938 4.168 -31.641 1 25.94 133 ASP B N 1
ATOM 4714 C CA . ASP B 1 133 ? 36.781 5.27 -32.094 1 25.94 133 ASP B CA 1
ATOM 4715 C C . ASP B 1 133 ? 38.25 4.977 -31.797 1 25.94 133 ASP B C 1
ATOM 4717 O O . ASP B 1 133 ? 38.688 4.957 -30.625 1 25.94 133 ASP B O 1
ATOM 4721 N N . GLY B 1 134 ? 38.875 4.027 -32.625 1 24.06 134 GLY B N 1
ATOM 4722 C CA . GLY B 1 134 ? 40.312 4.164 -32.875 1 24.06 134 GLY B CA 1
ATOM 4723 C C . GLY B 1 134 ? 40.75 5.598 -33.125 1 24.06 134 GLY B C 1
ATOM 4724 O O . GLY B 1 134 ? 39.906 6.5 -33.156 1 24.06 134 GLY B O 1
ATOM 4725 N N . ASP B 1 135 ? 41.875 5.922 -34.031 1 23.33 135 ASP B N 1
ATOM 4726 C CA . ASP B 1 135 ? 42.938 6.906 -34.25 1 23.33 135 ASP B CA 1
ATOM 4727 C C . ASP B 1 135 ? 42.406 8.125 -35 1 23.33 135 ASP B C 1
ATOM 4729 O O . ASP B 1 135 ? 43.156 8.984 -35.438 1 23.33 135 ASP B O 1
ATOM 4733 N N . ARG B 1 136 ? 41.281 8.148 -35.969 1 20.98 136 ARG B N 1
ATOM 4734 C CA . ARG B 1 136 ? 41.438 9.156 -37 1 20.98 136 ARG B CA 1
ATOM 4735 C C . ARG B 1 136 ? 41.375 10.562 -36.438 1 20.98 136 ARG B C 1
ATOM 4737 O O . ARG B 1 136 ? 40.406 10.945 -35.781 1 20.98 136 ARG B O 1
ATOM 4744 N N . ASP B 1 137 ? 42.5 11.273 -36.156 1 21.44 137 ASP B N 1
ATOM 4745 C CA . ASP B 1 137 ? 42.906 12.609 -35.719 1 21.44 137 ASP B CA 1
ATOM 4746 C C . ASP B 1 137 ? 42.094 13.688 -36.438 1 21.44 137 ASP B C 1
ATOM 4748 O O . ASP B 1 137 ? 41.531 14.57 -35.812 1 21.44 137 ASP B O 1
ATOM 4752 N N . ARG B 1 138 ? 42.594 14.203 -37.688 1 19.16 138 ARG B N 1
ATOM 4753 C CA . ARG B 1 138 ? 43.031 15.562 -37.938 1 19.16 138 ARG B CA 1
ATOM 4754 C C . ARG B 1 138 ? 41.906 16.422 -38.469 1 19.16 138 ARG B C 1
ATOM 4756 O O . ARG B 1 138 ? 41.656 17.516 -37.969 1 19.16 138 ARG B O 1
ATOM 4763 N N . ASP B 1 139 ? 41.5 16.375 -39.875 1 18.53 139 ASP B N 1
ATOM 4764 C CA . ASP B 1 139 ? 41.594 17.5 -40.812 1 18.53 139 ASP B CA 1
ATOM 4765 C C . ASP B 1 139 ? 40.188 18.109 -41.031 1 18.53 139 ASP B C 1
ATOM 4767 O O . ASP B 1 139 ? 40 18.844 -42.031 1 18.53 139 ASP B O 1
ATOM 4771 N N . ARG B 1 140 ? 39.062 17.719 -40.281 1 18.39 140 ARG B N 1
ATOM 4772 C CA . ARG B 1 140 ? 37.844 17.984 -41.031 1 18.39 140 ARG B CA 1
ATOM 4773 C C . ARG B 1 140 ? 37.625 19.484 -41.219 1 18.39 140 ARG B C 1
ATOM 4775 O O . ARG B 1 140 ? 37.688 20.25 -40.25 1 18.39 140 ARG B O 1
ATOM 4782 N N . SER B 1 141 ? 37.594 19.875 -42.531 1 17.88 141 SER B N 1
ATOM 4783 C CA . SER B 1 141 ? 37.562 21.141 -43.25 1 17.88 141 SER B CA 1
ATOM 4784 C C . SER B 1 141 ? 36.281 21.906 -42.969 1 17.88 141 SER B C 1
ATOM 4786 O O . SER B 1 141 ? 35.25 21.297 -42.688 1 17.88 141 SER B O 1
ATOM 4788 N N . PRO B 1 142 ? 36.281 23.297 -42.906 1 18.98 142 PRO B N 1
ATOM 4789 C CA . PRO B 1 142 ? 35.469 24.438 -42.531 1 18.98 142 PRO B CA 1
ATOM 4790 C C . PRO B 1 142 ? 34.25 24.641 -43.438 1 18.98 142 PRO B C 1
ATOM 4792 O O . PRO B 1 142 ? 33.469 25.594 -43.25 1 18.98 142 PRO B O 1
ATOM 4795 N N . GLN B 1 143 ? 33.625 23.438 -44 1 16.42 143 GLN B N 1
ATOM 4796 C CA . GLN B 1 143 ? 32.938 23.891 -45.219 1 16.42 143 GLN B CA 1
ATOM 4797 C C . GLN B 1 143 ? 31.859 24.922 -44.875 1 16.42 143 GLN B C 1
ATOM 4799 O O . GLN B 1 143 ? 31.328 24.953 -43.781 1 16.42 143 GLN B O 1
ATOM 4804 N N . GLU B 1 144 ? 31.5 25.734 -46 1 17.06 144 GLU B N 1
ATOM 4805 C CA . GLU B 1 144 ? 30.922 27 -46.438 1 17.06 144 GLU B CA 1
ATOM 4806 C C . GLU B 1 144 ? 29.406 27 -46.312 1 17.06 144 GLU B C 1
ATOM 4808 O O . GLU B 1 144 ? 28.766 25.953 -46.438 1 17.06 144 GLU B O 1
ATOM 4813 N N . CYS B 1 145 ? 28.781 28.031 -45.625 1 17.06 145 CYS B N 1
ATOM 4814 C CA . CYS B 1 145 ? 27.547 28.609 -45.125 1 17.06 145 CYS B CA 1
ATOM 4815 C C . CYS B 1 145 ? 26.547 28.828 -46.25 1 17.06 145 CYS B C 1
ATOM 4817 O O . CYS B 1 145 ? 25.547 29.516 -46.062 1 17.06 145 CYS B O 1
ATOM 4819 N N . GLY B 1 146 ? 26.484 27.922 -47.312 1 16.33 146 GLY B N 1
ATOM 4820 C CA . GLY B 1 146 ? 25.844 28.562 -48.469 1 16.33 146 GLY B CA 1
ATOM 4821 C C . GLY B 1 146 ? 24.375 28.828 -48.219 1 16.33 146 GLY B C 1
ATOM 4822 O O . GLY B 1 146 ? 23.672 28.031 -47.594 1 16.33 146 GLY B O 1
ATOM 4823 N N . VAL B 1 147 ? 23.828 30.047 -48.562 1 17.09 147 VAL B N 1
ATOM 4824 C CA . VAL B 1 147 ? 22.75 31.016 -48.344 1 17.09 147 VAL B CA 1
ATOM 4825 C C . VAL B 1 147 ? 21.453 30.469 -48.938 1 17.09 147 VAL B C 1
ATOM 4827 O O . VAL B 1 147 ? 20.438 30.406 -48.25 1 17.09 147 VAL B O 1
ATOM 4830 N N . ARG B 1 148 ? 21 30.719 -50.344 1 15.78 148 ARG B N 1
ATOM 4831 C CA . ARG B 1 148 ? 20.031 31.75 -50.719 1 15.78 148 ARG B CA 1
ATOM 4832 C C . ARG B 1 148 ? 18.656 31.125 -50.969 1 15.78 148 ARG B C 1
ATOM 4834 O O . ARG B 1 148 ? 17.641 31.594 -50.438 1 15.78 148 ARG B O 1
ATOM 4841 N N . SER B 1 149 ? 18.422 30.281 -52.094 1 15.59 149 SER B N 1
ATOM 4842 C CA . SER B 1 149 ? 17.516 30.797 -53.125 1 15.59 149 SER B CA 1
ATOM 4843 C C . SER B 1 149 ? 16.078 30.391 -52.844 1 15.59 149 SER B C 1
ATOM 4845 O O . SER B 1 149 ? 15.828 29.516 -52.031 1 15.59 149 SER B O 1
ATOM 4847 N N . HIS B 1 150 ? 15.188 30.234 -53.938 1 16.25 150 HIS B N 1
ATOM 4848 C CA . HIS B 1 150 ? 14.062 30.875 -54.625 1 16.25 150 HIS B CA 1
ATOM 4849 C C . HIS B 1 150 ? 12.766 30.109 -54.375 1 16.25 150 HIS B C 1
ATOM 4851 O O . HIS B 1 150 ? 11.789 30.703 -53.875 1 16.25 150 HIS B O 1
ATOM 4857 N N . ASP B 1 151 ? 12.086 29.594 -55.406 1 16.02 151 ASP B N 1
ATOM 4858 C CA . ASP B 1 151 ? 10.867 30.016 -56.094 1 16.02 151 ASP B CA 1
ATOM 4859 C C . ASP B 1 151 ? 9.688 29.125 -55.719 1 16.02 151 ASP B C 1
ATOM 4861 O O . ASP B 1 151 ? 8.617 29.609 -55.375 1 16.02 151 ASP B O 1
ATOM 4865 N N . ASP B 1 152 ? 9.523 27.906 -56.281 1 15.96 152 ASP B N 1
ATOM 4866 C CA . ASP B 1 152 ? 8.422 27.719 -57.219 1 15.96 152 ASP B CA 1
ATOM 4867 C C . ASP B 1 152 ? 7.203 27.109 -56.531 1 15.96 152 ASP B C 1
ATOM 4869 O O . ASP B 1 152 ? 6.07 27.547 -56.781 1 15.96 152 ASP B O 1
ATOM 4873 N N . GLN B 1 153 ? 7.328 25.891 -55.906 1 15.16 153 GLN B N 1
ATOM 4874 C CA . GLN B 1 153 ? 6.445 24.906 -56.531 1 15.16 153 GLN B CA 1
ATOM 4875 C C . GLN B 1 153 ? 5.027 25 -56 1 15.16 153 GLN B C 1
ATOM 4877 O O . GLN B 1 153 ? 4.805 25.609 -54.938 1 15.16 153 GLN B O 1
ATOM 4882 N N . ASP B 1 154 ? 4.25 23.859 -56.031 1 16.56 154 ASP B N 1
ATOM 4883 C CA . ASP B 1 154 ? 3.051 23.297 -56.656 1 16.56 154 ASP B CA 1
ATOM 4884 C C . ASP B 1 154 ? 1.934 23.125 -55.625 1 16.56 154 ASP B C 1
ATOM 4886 O O . ASP B 1 154 ? 1.938 22.172 -54.844 1 16.56 154 ASP B O 1
ATOM 4890 N N . ARG B 1 155 ? 1.627 24.078 -54.75 1 17 155 ARG B N 1
ATOM 4891 C CA . ARG B 1 155 ? 0.836 23.609 -53.625 1 17 155 ARG B CA 1
ATOM 4892 C C . ARG B 1 155 ? -0.589 23.281 -54.031 1 17 155 ARG B C 1
ATOM 4894 O O . ARG B 1 155 ? -1.321 24.141 -54.531 1 17 155 ARG B O 1
ATOM 4901 N N . SER B 1 156 ? -0.765 22.031 -54.531 1 16.77 156 SER B N 1
ATOM 4902 C CA . SER B 1 156 ? -2.023 21.484 -55.031 1 16.77 156 SER B CA 1
ATOM 4903 C C . SER B 1 156 ? -3.129 21.594 -53.969 1 16.77 156 SER B C 1
ATOM 4905 O O . SER B 1 156 ? -2.9 21.312 -52.812 1 16.77 156 SER B O 1
ATOM 4907 N N . GLN B 1 157 ? -4.223 22.328 -54.219 1 16.67 157 GLN B N 1
ATOM 4908 C CA . GLN B 1 157 ? -5.363 22.953 -53.531 1 16.67 157 GLN B CA 1
ATOM 4909 C C . GLN B 1 157 ? -6.414 21.906 -53.188 1 16.67 157 GLN B C 1
ATOM 4911 O O . GLN B 1 157 ? -7.5 22.234 -52.719 1 16.67 157 GLN B O 1
ATOM 4916 N N . GLN B 1 158 ? -6.027 20.578 -53.062 1 16.48 158 GLN B N 1
ATOM 4917 C CA . GLN B 1 158 ? -7.207 19.75 -53.312 1 16.48 158 GLN B CA 1
ATOM 4918 C C . GLN B 1 158 ? -8.281 20 -52.25 1 16.48 158 GLN B C 1
ATOM 4920 O O . GLN B 1 158 ? -7.977 20.438 -51.125 1 16.48 158 GLN B O 1
ATOM 4925 N N . ASP B 1 159 ? -9.586 19.812 -52.656 1 17.67 159 ASP B N 1
ATOM 4926 C CA . ASP B 1 159 ? -11 20.094 -52.375 1 17.67 159 ASP B CA 1
ATOM 4927 C C . ASP B 1 159 ? -11.477 19.375 -51.125 1 17.67 159 ASP B C 1
ATOM 4929 O O . ASP B 1 159 ? -11.344 18.156 -51.031 1 17.67 159 ASP B O 1
ATOM 4933 N N . CYS B 1 160 ? -11.383 19.969 -50 1 17.53 160 CYS B N 1
ATOM 4934 C CA . CYS B 1 160 ? -11.633 19.594 -48.625 1 17.53 160 CYS B CA 1
ATOM 4935 C C . CYS B 1 160 ? -13.078 19.156 -48.438 1 17.53 160 CYS B C 1
ATOM 4937 O O . CYS B 1 160 ? -13.992 19.969 -48.562 1 17.53 160 CYS B O 1
ATOM 4939 N N . GLY B 1 161 ? -13.414 17.969 -48.969 1 17.58 161 GLY B N 1
ATOM 4940 C CA . GLY B 1 161 ? -14.781 17.453 -48.969 1 17.58 161 GLY B CA 1
ATOM 4941 C C . GLY B 1 161 ? -15.438 17.5 -47.625 1 17.58 161 GLY B C 1
ATOM 4942 O O . GLY B 1 161 ? -14.75 17.547 -46.594 1 17.58 161 GLY B O 1
ATOM 4943 N N . VAL B 1 162 ? -16.656 17.906 -47.562 1 19.23 162 VAL B N 1
ATOM 4944 C CA . VAL B 1 162 ? -17.688 18.312 -46.594 1 19.23 162 VAL B CA 1
ATOM 4945 C C . VAL B 1 162 ? -17.984 17.141 -45.656 1 19.23 162 VAL B C 1
ATOM 4947 O O . VAL B 1 162 ? -18.406 16.078 -46.094 1 19.23 162 VAL B O 1
ATOM 4950 N N . LEU B 1 163 ? -17.094 16.734 -44.844 1 18.47 163 LEU B N 1
ATOM 4951 C CA . LEU B 1 163 ? -17.422 15.5 -44.125 1 18.47 163 LEU B CA 1
ATOM 4952 C C . LEU B 1 163 ? -18.75 15.633 -43.406 1 18.47 163 LEU B C 1
ATOM 4954 O O . LEU B 1 163 ? -19.094 16.719 -42.938 1 18.47 163 LEU B O 1
ATOM 4958 N N . PRO B 1 164 ? -19.609 14.648 -43.562 1 19.72 164 PRO B N 1
ATOM 4959 C CA . PRO B 1 164 ? -21.016 14.547 -43.125 1 19.72 164 PRO B CA 1
ATOM 4960 C C . PRO B 1 164 ? -21.203 14.781 -41.656 1 19.72 164 PRO B C 1
ATOM 4962 O O . PRO B 1 164 ? -20.25 14.633 -40.875 1 19.72 164 PRO B O 1
ATOM 4965 N N . GLN B 1 165 ? -22.359 15.375 -41.281 1 20.95 165 GLN B N 1
ATOM 4966 C CA . GLN B 1 165 ? -23 15.883 -40.062 1 20.95 165 GLN B CA 1
ATOM 4967 C C . GLN B 1 165 ? -23.094 14.797 -39 1 20.95 165 GLN B C 1
ATOM 4969 O O . GLN B 1 165 ? -23.859 13.836 -39.156 1 20.95 165 GLN B O 1
ATOM 4974 N N . HIS B 1 166 ? -22.031 14.211 -38.594 1 20.73 166 HIS B N 1
ATOM 4975 C CA . HIS B 1 166 ? -22.266 13.086 -37.688 1 20.73 166 HIS B CA 1
ATOM 4976 C C . HIS B 1 166 ? -23.109 13.5 -36.5 1 20.73 166 HIS B C 1
ATOM 4978 O O . HIS B 1 166 ? -22.875 14.547 -35.906 1 20.73 166 HIS B O 1
ATOM 4984 N N . LYS B 1 167 ? -24.375 13.07 -36.375 1 22.11 167 LYS B N 1
ATOM 4985 C CA . LYS B 1 167 ? -25.406 13.133 -35.344 1 22.11 167 LYS B CA 1
ATOM 4986 C C . LYS B 1 167 ? -24.812 12.93 -33.969 1 22.11 167 LYS B C 1
ATOM 4988 O O . LYS B 1 167 ? -23.953 12.07 -33.781 1 22.11 167 LYS B O 1
ATOM 4993 N N . ARG B 1 168 ? -24.969 13.938 -33.125 1 24 168 ARG B N 1
ATOM 4994 C CA . ARG B 1 168 ? -24.656 14.141 -31.70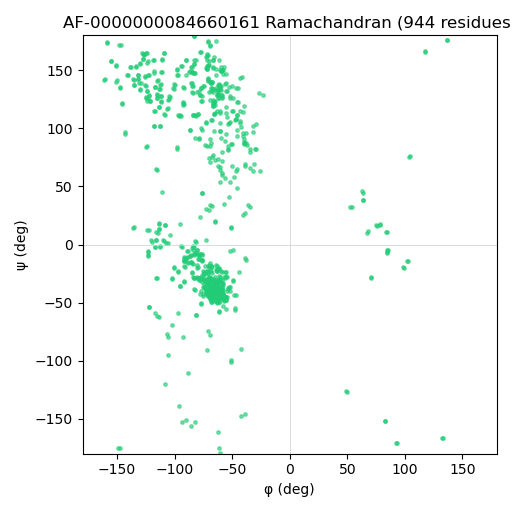3 1 24 168 ARG B CA 1
ATOM 4995 C C . ARG B 1 168 ? -25.094 12.945 -30.859 1 24 168 ARG B C 1
ATOM 4997 O O . ARG B 1 168 ? -26.266 12.789 -30.547 1 24 168 ARG B O 1
ATOM 5004 N N . SER B 1 169 ? -24.719 11.711 -31.312 1 25.52 169 SER B N 1
ATOM 5005 C CA . SER B 1 169 ? -25.188 10.688 -30.391 1 25.52 169 SER B CA 1
ATOM 5006 C C . SER B 1 169 ? -24.906 11.07 -28.938 1 25.52 169 SER B C 1
ATOM 5008 O O . SER B 1 169 ? -23.797 11.492 -28.609 1 25.52 169 SER B O 1
ATOM 5010 N N . ARG B 1 170 ? -25.875 11.617 -28.188 1 26.89 170 ARG B N 1
ATOM 5011 C CA . ARG B 1 170 ? -25.953 11.859 -26.75 1 26.89 170 ARG B CA 1
ATOM 5012 C C . ARG B 1 170 ? -25.188 10.797 -25.969 1 26.89 170 ARG B C 1
ATOM 5014 O O . ARG B 1 170 ? -25.609 9.641 -25.906 1 26.89 170 ARG B O 1
ATOM 5021 N N . SER B 1 171 ? -23.938 10.727 -26.156 1 28.3 171 SER B N 1
ATOM 5022 C CA . SER B 1 171 ? -23.062 9.766 -25.5 1 28.3 171 SER B CA 1
ATOM 5023 C C . SER B 1 171 ? -23.359 9.68 -24.016 1 28.3 171 SER B C 1
ATOM 5025 O O . SER B 1 171 ? -23.125 10.641 -23.266 1 28.3 171 SER B O 1
ATOM 5027 N N . GLN B 1 172 ? -24.516 9.227 -23.594 1 29.83 172 GLN B N 1
ATOM 5028 C CA . GLN B 1 172 ? -24.781 8.703 -22.266 1 29.83 172 GLN B CA 1
ATOM 5029 C C . GLN B 1 172 ? -23.531 8.07 -21.656 1 29.83 172 GLN B C 1
ATOM 5031 O O . GLN B 1 172 ? -22.922 7.184 -22.266 1 29.83 172 GLN B O 1
ATOM 5036 N N . GLY B 1 173 ? -22.703 8.836 -21.109 1 31.64 173 GLY B N 1
ATOM 5037 C CA . GLY B 1 173 ? -21.469 8.461 -20.438 1 31.64 173 GLY B CA 1
ATOM 5038 C C . GLY B 1 173 ? -21.5 7.051 -19.875 1 31.64 173 GLY B C 1
ATOM 5039 O O . GLY B 1 173 ? -22.203 6.781 -18.891 1 31.64 173 GLY B O 1
ATOM 5040 N N . ARG B 1 174 ? -21.609 6.121 -20.672 1 32.97 174 ARG B N 1
ATOM 5041 C CA . ARG B 1 174 ? -21.578 4.715 -20.281 1 32.97 174 ARG B CA 1
ATOM 5042 C C . ARG B 1 174 ? -20.531 4.473 -19.203 1 32.97 174 ARG B C 1
ATOM 5044 O O . ARG B 1 174 ? -19.344 4.703 -19.438 1 32.97 174 ARG B O 1
ATOM 5051 N N . GLN B 1 175 ? -20.875 4.641 -17.969 1 37.38 175 GLN B N 1
ATOM 5052 C CA . GLN B 1 175 ? -20.047 4.242 -16.828 1 37.38 175 GLN B CA 1
ATOM 5053 C C . GLN B 1 175 ? -19.375 2.895 -17.078 1 37.38 175 GLN B C 1
ATOM 5055 O O . GLN B 1 175 ? -20.016 1.949 -17.531 1 37.38 175 GLN B O 1
ATOM 5060 N N . PRO B 1 176 ? -18.219 2.875 -17.562 1 39.22 176 PRO B N 1
ATOM 5061 C CA . PRO B 1 176 ? -17.594 1.57 -17.781 1 39.22 176 PRO B CA 1
ATOM 5062 C C . PRO B 1 176 ? -18.031 0.527 -16.75 1 39.22 176 PRO B C 1
ATOM 5064 O O . PRO B 1 176 ? -17.938 0.767 -15.547 1 39.22 176 PRO B O 1
ATOM 5067 N N . VAL B 1 177 ? -18.984 -0.237 -17.156 1 43.34 177 VAL B N 1
ATOM 5068 C CA . VAL B 1 177 ? -19.484 -1.347 -16.344 1 43.34 177 VAL B CA 1
ATOM 5069 C C . VAL B 1 177 ? -18.406 -2.416 -16.219 1 43.34 177 VAL B C 1
ATOM 5071 O O . VAL B 1 177 ? -18 -3.025 -17.219 1 43.34 177 VAL B O 1
ATOM 5074 N N . THR B 1 178 ? -17.391 -2.189 -15.406 1 51.41 178 THR B N 1
ATOM 5075 C CA . THR B 1 178 ? -16.375 -3.199 -15.164 1 51.41 178 THR B CA 1
ATOM 5076 C C . THR B 1 178 ? -16.969 -4.418 -14.461 1 51.41 178 THR B C 1
ATOM 5078 O O . THR B 1 178 ? -17.719 -4.273 -13.5 1 51.41 178 THR B O 1
ATOM 5081 N N . LYS B 1 179 ? -16.828 -5.582 -15.18 1 60.03 179 LYS B N 1
ATOM 5082 C CA . LYS B 1 179 ? -17.203 -6.852 -14.57 1 60.03 179 LYS B CA 1
ATOM 5083 C C . LYS B 1 179 ? -16.672 -6.957 -13.141 1 60.03 179 LYS B C 1
ATOM 5085 O O . LYS B 1 179 ? -15.57 -6.48 -12.852 1 60.03 179 LYS B O 1
ATOM 5090 N N . LEU B 1 180 ? -17.562 -7.398 -12.32 1 62.44 180 LEU B N 1
ATOM 5091 C CA . LEU B 1 180 ? -17.188 -7.48 -10.914 1 62.44 180 LEU B CA 1
ATOM 5092 C C . LEU B 1 180 ? -16.125 -8.547 -10.695 1 62.44 180 LEU B C 1
ATOM 5094 O O . LEU B 1 180 ? -16.141 -9.602 -11.336 1 62.44 180 LEU B O 1
ATOM 5098 N N . SER B 1 181 ? -15.18 -8.211 -9.977 1 71.44 181 SER B N 1
ATOM 5099 C CA . SER B 1 181 ? -14.211 -9.172 -9.453 1 71.44 181 SER B CA 1
ATOM 5100 C C . SER B 1 181 ? -14.852 -10.078 -8.398 1 71.44 181 SER B C 1
ATOM 5102 O O . SER B 1 181 ? -16.031 -9.922 -8.078 1 71.44 181 SER B O 1
ATOM 5104 N N . SER B 1 182 ? -14.156 -11.102 -7.949 1 75.25 182 SER B N 1
ATOM 5105 C CA . SER B 1 182 ? -14.672 -11.961 -6.887 1 75.25 182 SER B CA 1
ATOM 5106 C C . SER B 1 182 ? -14.992 -11.156 -5.633 1 75.25 182 SER B C 1
ATOM 5108 O O . SER B 1 182 ? -16.031 -11.352 -5.016 1 75.25 182 SER B O 1
ATOM 5110 N N . ALA B 1 183 ? -14.109 -10.312 -5.297 1 77.25 183 ALA B N 1
ATOM 5111 C CA . ALA B 1 183 ? -14.344 -9.438 -4.152 1 77.25 183 ALA B CA 1
ATOM 5112 C C . ALA B 1 183 ? -15.562 -8.539 -4.391 1 77.25 183 ALA B C 1
ATOM 5114 O O . ALA B 1 183 ? -16.344 -8.289 -3.473 1 77.25 183 ALA B O 1
ATOM 5115 N N . GLY B 1 184 ? -15.594 -8.125 -5.629 1 71.75 184 GLY B N 1
ATOM 5116 C CA . GLY B 1 184 ? -16.75 -7.316 -5.98 1 71.75 184 GLY B CA 1
ATOM 5117 C C . GLY B 1 184 ? -18.062 -8.055 -5.832 1 71.75 184 GLY B C 1
ATOM 5118 O O . GLY B 1 184 ? -19.047 -7.484 -5.363 1 71.75 184 GLY B O 1
ATOM 5119 N N . LEU B 1 185 ? -18.031 -9.305 -6.23 1 73.69 185 LEU B N 1
ATOM 5120 C CA . LEU B 1 185 ? -19.219 -10.141 -6.113 1 73.69 185 LEU B CA 1
ATOM 5121 C C . LEU B 1 185 ? -19.609 -10.328 -4.652 1 73.69 185 LEU B C 1
ATOM 5123 O O . LEU B 1 185 ? -20.781 -10.18 -4.301 1 73.69 185 LEU B O 1
ATOM 5127 N N . ILE B 1 186 ? -18.703 -10.617 -3.848 1 79.19 186 ILE B N 1
ATOM 5128 C CA . ILE B 1 186 ? -18.984 -10.82 -2.43 1 79.19 186 ILE B CA 1
ATOM 5129 C C . ILE B 1 186 ? -19.5 -9.523 -1.817 1 79.19 186 ILE B C 1
ATOM 5131 O O . ILE B 1 186 ? -20.469 -9.539 -1.05 1 79.19 186 ILE B O 1
ATOM 5135 N N . PHE B 1 187 ? -18.906 -8.422 -2.186 1 76.44 187 PHE B N 1
ATOM 5136 C CA . PHE B 1 187 ? -19.328 -7.141 -1.622 1 76.44 187 PHE B CA 1
ATOM 5137 C C . PHE B 1 187 ? -20.719 -6.762 -2.115 1 76.44 187 PHE B C 1
ATOM 5139 O O . PHE B 1 187 ? -21.5 -6.145 -1.384 1 76.44 187 PHE B O 1
ATOM 5146 N N . SER B 1 188 ? -20.969 -7.062 -3.365 1 74.5 188 SER B N 1
ATOM 5147 C CA . SER B 1 188 ? -22.281 -6.766 -3.914 1 74.5 188 SER B CA 1
ATOM 5148 C C . SER B 1 188 ? -23.391 -7.48 -3.133 1 74.5 188 SER B C 1
ATOM 5150 O O . SER B 1 188 ? -24.469 -6.934 -2.941 1 74.5 188 SER B O 1
ATOM 5152 N N . HIS B 1 189 ? -23.109 -8.648 -2.627 1 76.56 189 HIS B N 1
ATOM 5153 C CA . HIS B 1 189 ? -24.125 -9.445 -1.948 1 76.56 189 HIS B CA 1
ATOM 5154 C C . HIS B 1 189 ? -24.078 -9.227 -0.44 1 76.56 189 HIS B C 1
ATOM 5156 O O . HIS B 1 189 ? -25.109 -9.203 0.222 1 76.56 189 HIS B O 1
ATOM 5162 N N . TYR B 1 190 ? -22.891 -9.062 0.052 1 83.19 190 TYR B N 1
ATOM 5163 C CA . TYR B 1 190 ? -22.75 -9.062 1.504 1 83.19 190 TYR B CA 1
ATOM 5164 C C . TYR B 1 190 ? -22.25 -7.707 1.999 1 83.19 190 TYR B C 1
ATOM 5166 O O . TYR B 1 190 ? -22.078 -7.508 3.203 1 83.19 190 TYR B O 1
ATOM 5174 N N . GLY B 1 191 ? -21.969 -6.762 1.113 1 79.12 191 GLY B N 1
ATOM 5175 C CA . GLY B 1 191 ? -21.359 -5.484 1.458 1 79.12 191 GLY B CA 1
ATOM 5176 C C . GLY B 1 191 ? -22.141 -4.723 2.518 1 79.12 191 GLY B C 1
ATOM 5177 O O . GLY B 1 191 ? -21.547 -4.242 3.492 1 79.12 191 GLY B O 1
ATOM 5178 N N . GLU B 1 192 ? -23.422 -4.609 2.352 1 76.88 192 GLU B N 1
ATOM 5179 C CA . GLU B 1 192 ? -24.25 -3.904 3.316 1 76.88 192 GLU B CA 1
ATOM 5180 C C . GLU B 1 192 ? -24.219 -4.582 4.684 1 76.88 192 GLU B C 1
ATOM 5182 O O . GLU B 1 192 ? -24.125 -3.91 5.715 1 76.88 192 GLU B O 1
ATOM 5187 N N . GLN B 1 193 ? -24.297 -5.891 4.633 1 82.88 193 GLN B N 1
ATOM 5188 C CA . GLN B 1 193 ? -24.25 -6.66 5.875 1 82.88 193 GLN B CA 1
ATOM 5189 C C . GLN B 1 193 ? -22.906 -6.461 6.586 1 82.88 193 GLN B C 1
ATOM 5191 O O . GLN B 1 193 ? -22.875 -6.312 7.809 1 82.88 193 GLN B O 1
ATOM 5196 N N . ILE B 1 194 ? -21.875 -6.465 5.828 1 83.5 194 ILE B N 1
ATOM 5197 C CA . ILE B 1 194 ? -20.547 -6.285 6.375 1 83.5 194 ILE B CA 1
ATOM 5198 C C . ILE B 1 194 ? -20.422 -4.902 7.016 1 83.5 194 ILE B C 1
ATOM 5200 O O . ILE B 1 194 ? -19.953 -4.773 8.148 1 83.5 194 ILE B O 1
ATOM 5204 N N . LEU B 1 195 ? -20.891 -3.85 6.293 1 81.06 195 LEU B N 1
ATOM 5205 C CA . LEU B 1 195 ? -20.797 -2.479 6.781 1 81.06 195 LEU B CA 1
ATOM 5206 C C . LEU B 1 195 ? -21.656 -2.295 8.039 1 81.06 195 LEU B C 1
ATOM 5208 O O . LEU B 1 195 ? -21.25 -1.584 8.961 1 81.06 195 LEU B O 1
ATOM 5212 N N . ARG B 1 196 ? -22.734 -2.982 8.117 1 79.94 196 ARG B N 1
ATOM 5213 C CA . ARG B 1 196 ? -23.625 -2.9 9.273 1 79.94 196 ARG B CA 1
ATOM 5214 C C . ARG B 1 196 ? -23.062 -3.688 10.453 1 79.94 196 ARG B C 1
ATOM 5216 O O . ARG B 1 196 ? -22.938 -3.154 11.555 1 79.94 196 ARG B O 1
ATOM 5223 N N . GLU B 1 197 ? -22.703 -4.949 10.219 1 85.06 197 GLU B N 1
ATOM 5224 C CA . GLU B 1 197 ? -22.312 -5.859 11.297 1 85.06 197 GLU B CA 1
ATOM 5225 C C . GLU B 1 197 ? -20.938 -5.512 11.844 1 85.06 197 GLU B C 1
ATOM 5227 O O . GLU B 1 197 ? -20.719 -5.531 13.062 1 85.06 197 GLU B O 1
ATOM 5232 N N . ARG B 1 198 ? -20.125 -5.066 10.977 1 84.69 198 ARG B N 1
ATOM 5233 C CA . ARG B 1 198 ? -18.734 -4.922 11.398 1 84.69 198 ARG B CA 1
ATOM 5234 C C . ARG B 1 198 ? -18.406 -3.465 11.703 1 84.69 198 ARG B C 1
ATOM 5236 O O . ARG B 1 198 ? -17.594 -3.18 12.578 1 84.69 198 ARG B O 1
ATOM 5243 N N . TYR B 1 199 ? -19.109 -2.508 11 1 82.38 199 TYR B N 1
ATOM 5244 C CA . TYR B 1 199 ? -18.625 -1.135 11.094 1 82.38 199 TYR B CA 1
ATOM 5245 C C . TYR B 1 199 ? -19.719 -0.207 11.617 1 82.38 199 TYR B C 1
ATOM 5247 O O . TYR B 1 199 ? -19.453 0.97 11.883 1 82.38 199 TYR B O 1
ATOM 5255 N N . ASP B 1 200 ? -20.969 -0.63 11.828 1 76 200 ASP B N 1
ATOM 5256 C CA . ASP B 1 200 ? -22.109 0.203 12.234 1 76 200 ASP B CA 1
ATOM 5257 C C . ASP B 1 200 ? -22.266 1.4 11.297 1 76 200 ASP B C 1
ATOM 5259 O O . ASP B 1 200 ? -22.5 2.521 11.758 1 76 200 ASP B O 1
ATOM 5263 N N . ALA B 1 201 ? -21.969 1.34 10.062 1 63.75 201 ALA B N 1
ATOM 5264 C CA . ALA B 1 201 ? -21.953 2.451 9.109 1 63.75 201 ALA B CA 1
ATOM 5265 C C . ALA B 1 201 ? -23.312 2.582 8.414 1 63.75 201 ALA B C 1
ATOM 5267 O O . ALA B 1 201 ? -23.562 3.559 7.699 1 63.75 201 ALA B O 1
ATOM 5268 N N . VAL B 1 202 ? -24.422 1.816 8.289 1 53.78 202 VAL B N 1
ATOM 5269 C CA . VAL B 1 202 ? -25.625 1.919 7.469 1 53.78 202 VAL B CA 1
ATOM 5270 C C . VAL B 1 202 ? -26.562 2.957 8.062 1 53.78 202 VAL B C 1
ATOM 5272 O O . VAL B 1 202 ? -27.375 3.557 7.348 1 53.78 202 VAL B O 1
ATOM 5275 N N . ASP B 1 203 ? -26.766 3.096 9.188 1 44.78 203 ASP B N 1
ATOM 5276 C CA . ASP B 1 203 ? -28.047 3.666 9.602 1 44.78 203 ASP B CA 1
ATOM 5277 C C . ASP B 1 203 ? -28.109 5.156 9.273 1 44.78 203 ASP B C 1
ATOM 5279 O O . ASP B 1 203 ? -29.094 5.824 9.602 1 44.78 203 ASP B O 1
ATOM 5283 N N . ASN B 1 204 ? -26.969 5.828 9.305 1 40.97 204 ASN B N 1
ATOM 5284 C CA . ASN B 1 204 ? -27.344 7.23 9.477 1 40.97 204 ASN B CA 1
ATOM 5285 C C . ASN B 1 204 ? -27.875 7.836 8.188 1 40.97 204 ASN B C 1
ATOM 5287 O O . ASN B 1 204 ? -27.828 9.055 7.996 1 40.97 204 ASN B O 1
ATOM 5291 N N . GLY B 1 205 ? -28.703 7.238 7.445 1 36.91 205 GLY B N 1
ATOM 5292 C CA . GLY B 1 205 ? -29.438 7.82 6.332 1 36.91 205 GLY B CA 1
ATOM 5293 C C . GLY B 1 205 ? -28.547 8.133 5.137 1 36.91 205 GLY B C 1
ATOM 5294 O O . GLY B 1 205 ? -29 8.711 4.156 1 36.91 205 GLY B O 1
ATOM 5295 N N . VAL B 1 206 ? -27.312 8.406 5.336 1 35.25 206 VAL B N 1
ATOM 5296 C CA . VAL B 1 206 ? -26.562 8.867 4.176 1 35.25 206 VAL B CA 1
ATOM 5297 C C . VAL B 1 206 ? -26.219 7.68 3.273 1 35.25 206 VAL B C 1
ATOM 5299 O O . VAL B 1 206 ? -25.703 6.664 3.742 1 35.25 206 VAL B O 1
ATOM 5302 N N . SER B 1 207 ? -26.891 7.492 2.307 1 33.81 207 SER B N 1
ATOM 5303 C CA . SER B 1 207 ? -26.609 6.594 1.195 1 33.81 207 SER B CA 1
ATOM 5304 C C . SER B 1 207 ? -25.125 6.629 0.821 1 33.81 207 SER B C 1
ATOM 5306 O O . SER B 1 207 ? -24.562 7.703 0.621 1 33.81 207 SER B O 1
ATOM 5308 N N . ILE B 1 208 ? -24.312 5.832 1.361 1 37.56 208 ILE B N 1
ATOM 5309 C CA . ILE B 1 208 ? -22.938 5.68 0.885 1 37.56 208 ILE B CA 1
ATOM 5310 C C . ILE B 1 208 ? -22.922 5.742 -0.641 1 37.56 208 ILE B C 1
ATOM 5312 O O . ILE B 1 208 ? -23.406 4.836 -1.312 1 37.56 208 ILE B O 1
ATOM 5316 N N . SER B 1 209 ? -23.188 6.77 -1.195 1 33.5 209 SER B N 1
ATOM 5317 C CA . SER B 1 209 ? -22.953 6.867 -2.633 1 33.5 209 SER B CA 1
ATOM 5318 C C . SER B 1 209 ? -21.609 6.266 -3.018 1 33.5 209 SER B C 1
ATOM 5320 O O . SER B 1 209 ? -20.609 6.48 -2.332 1 33.5 209 SER B O 1
ATOM 5322 N N . ALA B 1 210 ? -21.609 5.121 -3.592 1 35.88 210 ALA B N 1
ATOM 5323 C CA . ALA B 1 210 ? -20.625 4.168 -4.105 1 35.88 210 ALA B CA 1
ATOM 5324 C C . ALA B 1 210 ? -19.453 4.891 -4.785 1 35.88 210 ALA B C 1
ATOM 5326 O O . ALA B 1 210 ? -18.547 4.25 -5.301 1 35.88 210 ALA B O 1
ATOM 5327 N N . ASP B 1 211 ? -19.516 6.238 -5.062 1 37.09 211 ASP B N 1
ATOM 5328 C CA . ASP B 1 211 ? -18.453 6.652 -5.977 1 37.09 211 ASP B CA 1
ATOM 5329 C C . ASP B 1 211 ? -17.094 6.531 -5.316 1 37.09 211 ASP B C 1
ATOM 5331 O O . ASP B 1 211 ? -16.062 6.711 -5.973 1 37.09 211 ASP B O 1
ATOM 5335 N N . PRO B 1 212 ? -17.109 6.773 -4.102 1 38.19 212 PRO B N 1
ATOM 5336 C CA . PRO B 1 212 ? -15.719 6.977 -3.691 1 38.19 212 PRO B CA 1
ATOM 5337 C C . PRO B 1 212 ? -14.867 5.723 -3.854 1 38.19 212 PRO B C 1
ATOM 5339 O O . PRO B 1 212 ? -13.641 5.777 -3.713 1 38.19 212 PRO B O 1
ATOM 5342 N N . LEU B 1 213 ? -15.492 4.594 -3.969 1 38.09 213 LEU B N 1
ATOM 5343 C CA . LEU B 1 213 ? -14.727 3.398 -3.633 1 38.09 213 LEU B CA 1
ATOM 5344 C C . LEU B 1 213 ? -13.602 3.17 -4.641 1 38.09 213 LEU B C 1
ATOM 5346 O O . LEU B 1 213 ? -12.695 2.369 -4.398 1 38.09 213 LEU B O 1
ATOM 5350 N N . TYR B 1 214 ? -13.742 3.695 -5.891 1 39.03 214 TYR B N 1
ATOM 5351 C CA . TYR B 1 214 ? -12.695 3.123 -6.73 1 39.03 214 TYR B CA 1
ATOM 5352 C C . TYR B 1 214 ? -11.391 3.898 -6.582 1 39.03 214 TYR B C 1
ATOM 5354 O O . TYR B 1 214 ? -10.484 3.768 -7.41 1 39.03 214 TYR B O 1
ATOM 5362 N N . VAL B 1 215 ? -11.406 4.98 -5.836 1 41.62 215 VAL B N 1
ATOM 5363 C CA . VAL B 1 215 ? -10.062 5.535 -5.699 1 41.62 215 VAL B CA 1
ATOM 5364 C C . VAL B 1 215 ? -9.18 4.562 -4.922 1 41.62 215 VAL B C 1
ATOM 5366 O O . VAL B 1 215 ? -9.562 4.082 -3.855 1 41.62 215 VAL B O 1
ATOM 5369 N N . ASP B 1 216 ? -8.273 4.051 -5.617 1 50.38 216 ASP B N 1
ATOM 5370 C CA . ASP B 1 216 ? -7.332 3.127 -4.992 1 50.38 216 ASP B CA 1
ATOM 5371 C C . ASP B 1 216 ? -6.68 3.758 -3.764 1 50.38 216 ASP B C 1
ATOM 5373 O O . ASP B 1 216 ? -5.715 4.516 -3.887 1 50.38 216 ASP B O 1
ATOM 5377 N N . PRO B 1 217 ? -7.395 3.73 -2.584 1 52.16 217 PRO B N 1
ATOM 5378 C CA . PRO B 1 217 ? -6.812 4.277 -1.355 1 52.16 217 PRO B CA 1
ATOM 5379 C C . PRO B 1 217 ? -5.59 3.498 -0.882 1 52.16 217 PRO B C 1
ATOM 5381 O O . PRO B 1 217 ? -5.078 3.752 0.211 1 52.16 217 PRO B O 1
ATOM 5384 N N . THR B 1 218 ? -5.031 2.76 -1.833 1 61.41 218 THR B N 1
ATOM 5385 C CA . THR B 1 218 ? -4.109 1.773 -1.282 1 61.41 218 THR B CA 1
ATOM 5386 C C . THR B 1 218 ? -2.664 2.154 -1.589 1 61.41 218 THR B C 1
ATOM 5388 O O . THR B 1 218 ? -1.74 1.399 -1.279 1 61.41 218 THR B O 1
ATOM 5391 N N . THR B 1 219 ? -2.523 3.385 -1.946 1 72.69 219 THR B N 1
ATOM 5392 C CA . THR B 1 219 ? -1.147 3.74 -2.271 1 72.69 219 THR B CA 1
ATOM 5393 C C . THR B 1 219 ? -0.362 4.078 -1.009 1 72.69 219 THR B C 1
ATOM 5395 O O . THR B 1 219 ? -0.948 4.418 0.021 1 72.69 219 THR B O 1
ATOM 5398 N N . LEU B 1 220 ? 0.894 3.91 -1.115 1 80.75 220 LEU B N 1
ATOM 5399 C CA . LEU B 1 220 ? 1.76 4.27 0.003 1 80.75 220 LEU B CA 1
ATOM 5400 C C . LEU B 1 220 ? 1.612 5.746 0.354 1 80.75 220 LEU B C 1
ATOM 5402 O O . LEU B 1 220 ? 1.663 6.117 1.529 1 80.75 220 LEU B O 1
ATOM 5406 N N . ALA B 1 221 ? 1.442 6.594 -0.627 1 82.81 221 ALA B N 1
ATOM 5407 C CA . ALA B 1 221 ? 1.296 8.031 -0.406 1 82.81 221 ALA B CA 1
ATOM 5408 C C . ALA B 1 221 ? 0.086 8.328 0.474 1 82.81 221 ALA B C 1
ATOM 5410 O O . ALA B 1 221 ? 0.178 9.109 1.422 1 82.81 221 ALA B O 1
ATOM 5411 N N . LYS B 1 222 ? -0.975 7.688 0.165 1 79.69 222 LYS B N 1
ATOM 5412 C CA . LYS B 1 222 ? -2.188 7.895 0.951 1 79.69 222 LYS B CA 1
ATOM 5413 C C . LYS B 1 222 ? -2.039 7.312 2.355 1 79.69 222 LYS B C 1
ATOM 5415 O O . LYS B 1 222 ? -2.498 7.91 3.33 1 79.69 222 LYS B O 1
ATOM 5420 N N . LYS B 1 223 ? -1.429 6.168 2.395 1 83.25 223 LYS B N 1
ATOM 5421 C CA . LYS B 1 223 ? -1.19 5.547 3.693 1 83.25 223 LYS B CA 1
ATOM 5422 C C . LYS B 1 223 ? -0.356 6.453 4.594 1 83.25 223 LYS B C 1
ATOM 5424 O O . LYS B 1 223 ? -0.677 6.633 5.77 1 83.25 223 LYS B O 1
ATOM 5429 N N . VAL B 1 224 ? 0.676 7.016 4.055 1 88.5 224 VAL B N 1
ATOM 5430 C CA . VAL B 1 224 ? 1.565 7.902 4.797 1 88.5 224 VAL B CA 1
ATOM 5431 C C . VAL B 1 224 ? 0.818 9.172 5.195 1 88.5 224 VAL B C 1
ATOM 5433 O O . VAL B 1 224 ? 0.925 9.633 6.332 1 88.5 224 VAL B O 1
ATOM 5436 N N . LYS B 1 225 ? 0.051 9.664 4.312 1 84.25 225 LYS B N 1
ATOM 5437 C CA . LYS B 1 225 ? -0.723 10.875 4.574 1 84.25 225 LYS B CA 1
ATOM 5438 C C . LYS B 1 225 ? -1.702 10.656 5.727 1 84.25 225 LYS B C 1
ATOM 5440 O O . LYS B 1 225 ? -1.877 11.539 6.574 1 84.25 225 LYS B O 1
ATOM 5445 N N . ASN B 1 226 ? -2.24 9.5 5.777 1 80.69 226 ASN B N 1
ATOM 5446 C CA . ASN B 1 226 ? -3.285 9.195 6.75 1 80.69 226 ASN B CA 1
ATOM 5447 C C . ASN B 1 226 ? -2.697 8.906 8.133 1 80.69 226 ASN B C 1
ATOM 5449 O O . ASN B 1 226 ? -3.432 8.812 9.117 1 80.69 226 ASN B O 1
ATOM 5453 N N . LEU B 1 227 ? -1.426 8.789 8.211 1 86.38 227 LEU B N 1
ATOM 5454 C CA . LEU B 1 227 ? -0.789 8.539 9.5 1 86.38 227 LEU B CA 1
ATOM 5455 C C . LEU B 1 227 ? -0.786 9.797 10.359 1 86.38 227 LEU B C 1
ATOM 5457 O O . LEU B 1 227 ? -0.754 9.719 11.586 1 86.38 227 LEU B O 1
ATOM 5461 N N . TYR B 1 228 ? -0.723 10.938 9.672 1 85.5 228 TYR B N 1
ATOM 5462 C CA . TYR B 1 228 ? -0.668 12.172 10.453 1 85.5 228 TYR B CA 1
ATOM 5463 C C . TYR B 1 228 ? -1.928 12.344 11.297 1 85.5 228 TYR B C 1
ATOM 5465 O O . TYR B 1 228 ? -3.043 12.172 10.797 1 85.5 228 TYR B O 1
ATOM 5473 N N . PRO B 1 229 ? -1.735 12.664 12.555 1 80.5 229 PRO B N 1
ATOM 5474 C CA . PRO B 1 229 ? -2.891 12.742 13.453 1 80.5 229 PRO B CA 1
ATOM 5475 C C . PRO B 1 229 ? -3.834 13.891 13.109 1 80.5 229 PRO B C 1
ATOM 5477 O O . PRO B 1 229 ? -3.383 14.961 12.688 1 80.5 229 PRO B O 1
ATOM 5480 N N . SER B 1 230 ? -5.125 13.562 13.219 1 72.06 230 SER B N 1
ATOM 5481 C CA . SER B 1 230 ? -6.129 14.609 13.047 1 72.06 230 SER B CA 1
ATOM 5482 C C . SER B 1 230 ? -6.137 15.562 14.234 1 72.06 230 SER B C 1
ATOM 5484 O O . SER B 1 230 ? -5.668 15.219 15.32 1 72.06 230 SER B O 1
ATOM 5486 N N . GLN B 1 231 ? -6.5 16.734 13.953 1 62.19 231 GLN B N 1
ATOM 5487 C CA . GLN B 1 231 ? -6.52 17.797 14.953 1 62.19 231 GLN B CA 1
ATOM 5488 C C . GLN B 1 231 ? -7.234 17.328 16.219 1 62.19 231 GLN B C 1
ATOM 5490 O O . GLN B 1 231 ? -6.863 17.719 17.328 1 62.19 231 GLN B O 1
ATOM 5495 N N . ASP B 1 232 ? -8.156 16.469 15.984 1 59.84 232 ASP B N 1
ATOM 5496 C CA . ASP B 1 232 ? -8.938 16.016 17.141 1 59.84 232 ASP B CA 1
ATOM 5497 C C . ASP B 1 232 ? -8.172 14.961 17.922 1 59.84 232 ASP B C 1
ATOM 5499 O O . ASP B 1 232 ? -8.492 14.703 19.094 1 59.84 232 ASP B O 1
ATOM 5503 N N . GLU B 1 233 ? -7.188 14.531 17.297 1 57.53 233 GLU B N 1
ATOM 5504 C CA . GLU B 1 233 ? -6.449 13.438 17.922 1 57.53 233 GLU B CA 1
ATOM 5505 C C . GLU B 1 233 ? -5.312 13.969 18.797 1 57.53 233 GLU B C 1
ATOM 5507 O O . GLU B 1 233 ? -4.801 13.258 19.656 1 57.53 233 GLU B O 1
ATOM 5512 N N . GLU B 1 234 ? -4.949 15.211 18.531 1 60.25 234 GLU B N 1
ATOM 5513 C CA . GLU B 1 234 ? -3.807 15.758 19.266 1 60.25 234 GLU B CA 1
ATOM 5514 C C . GLU B 1 234 ? -4.258 16.609 20.453 1 60.25 234 GLU B C 1
ATOM 5516 O O . GLU B 1 234 ? -4.598 17.781 20.281 1 60.25 234 GLU B O 1
ATOM 5521 N N . GLU B 1 235 ? -4.566 15.953 21.516 1 58.5 235 GLU B N 1
ATOM 5522 C CA . GLU B 1 235 ? -5.031 16.719 22.672 1 58.5 235 GLU B CA 1
ATOM 5523 C C . GLU B 1 235 ? -3.857 17.281 23.469 1 58.5 235 GLU B C 1
ATOM 5525 O O . GLU B 1 235 ? -3.936 18.391 24 1 58.5 235 GLU B O 1
ATOM 5530 N N . GLU B 1 236 ? -2.842 16.359 23.516 1 70.56 236 GLU B N 1
ATOM 5531 C CA . GLU B 1 236 ? -1.667 16.75 24.281 1 70.56 236 GLU B CA 1
ATOM 5532 C C . GLU B 1 236 ? -0.385 16.562 23.484 1 70.56 236 GLU B C 1
ATOM 5534 O O . GLU B 1 236 ? -0.201 15.523 22.828 1 70.56 236 GLU B O 1
ATOM 5539 N N . ALA B 1 237 ? 0.468 17.484 23.594 1 75.44 237 ALA B N 1
ATOM 5540 C CA . ALA B 1 237 ? 1.67 17.516 22.766 1 75.44 237 ALA B CA 1
ATOM 5541 C C . ALA B 1 237 ? 2.633 16.406 23.156 1 75.44 237 ALA B C 1
ATOM 5543 O O . ALA B 1 237 ? 3.34 15.852 22.312 1 75.44 237 ALA B O 1
ATOM 5544 N N . ASP B 1 238 ? 2.617 15.969 24.422 1 81.56 238 ASP B N 1
ATOM 5545 C CA . ASP B 1 238 ? 3.688 15.094 24.891 1 81.56 238 ASP B CA 1
ATOM 5546 C C . ASP B 1 238 ? 3.17 13.68 25.141 1 81.56 238 ASP B C 1
ATOM 5548 O O . ASP B 1 238 ? 3.902 12.82 25.641 1 81.56 238 ASP B O 1
ATOM 5552 N N . LYS B 1 239 ? 1.977 13.492 24.844 1 82.12 239 LYS B N 1
ATOM 5553 C CA . LYS B 1 239 ? 1.404 12.172 25.109 1 82.12 239 LYS B CA 1
ATOM 5554 C C . LYS B 1 239 ? 0.831 11.547 23.844 1 82.12 239 LYS B C 1
ATOM 5556 O O . LYS B 1 239 ? 0.263 12.25 23 1 82.12 239 LYS B O 1
ATOM 5561 N N . LEU B 1 240 ? 0.99 10.258 23.875 1 87.31 240 LEU B N 1
ATOM 5562 C CA . LEU B 1 240 ? 0.376 9.508 22.781 1 87.31 240 LEU B CA 1
ATOM 5563 C C . LEU B 1 240 ? -1.083 9.188 23.094 1 87.31 240 LEU B C 1
ATOM 5565 O O . LEU B 1 240 ? -1.427 8.891 24.25 1 87.31 240 LEU B O 1
ATOM 5569 N N . GLY B 1 241 ? -1.888 9.32 22.094 1 84.19 241 GLY B N 1
ATOM 5570 C CA . GLY B 1 241 ? -3.236 8.789 22.219 1 84.19 241 GLY B CA 1
ATOM 5571 C C . GLY B 1 241 ? -3.283 7.277 22.203 1 84.19 241 GLY B C 1
ATOM 5572 O O . GLY B 1 241 ? -2.252 6.617 22.062 1 84.19 241 GLY B O 1
ATOM 5573 N N . ALA B 1 242 ? -4.465 6.727 22.438 1 85.31 242 ALA B N 1
ATOM 5574 C CA . ALA B 1 242 ? -4.637 5.277 22.531 1 85.31 242 ALA B CA 1
ATOM 5575 C C . ALA B 1 242 ? -4.141 4.594 21.266 1 85.31 242 ALA B C 1
ATOM 5577 O O . ALA B 1 242 ? -3.428 3.588 21.328 1 85.31 242 ALA B O 1
ATOM 5578 N N . CYS B 1 243 ? -4.488 5.117 20.156 1 85 243 CYS B N 1
ATOM 5579 C CA . CYS B 1 243 ? -4.113 4.504 18.891 1 85 243 CYS B CA 1
ATOM 5580 C C . CYS B 1 243 ? -2.611 4.621 18.656 1 85 243 CYS B C 1
ATOM 5582 O O . CYS B 1 243 ? -1.967 3.658 18.234 1 85 243 CYS B O 1
ATOM 5584 N N . GLY B 1 244 ? -2.148 5.836 18.891 1 86.62 244 GLY B N 1
ATOM 5585 C CA . GLY B 1 244 ? -0.713 6.027 18.75 1 86.62 244 GLY B CA 1
ATOM 5586 C C . GLY B 1 244 ? 0.1 5.152 19.688 1 86.62 244 GLY B C 1
ATOM 5587 O O . GLY B 1 244 ? 1.145 4.625 19.312 1 86.62 244 GLY B O 1
ATOM 5588 N N . TYR B 1 245 ? -0.369 5.008 20.859 1 88.88 245 TYR B N 1
ATOM 5589 C CA . TYR B 1 245 ? 0.32 4.168 21.828 1 88.88 245 TYR B CA 1
ATOM 5590 C C . TYR B 1 245 ? 0.339 2.713 21.391 1 88.88 245 TYR B C 1
ATOM 5592 O O . TYR B 1 245 ? 1.363 2.035 21.5 1 88.88 245 TYR B O 1
ATOM 5600 N N . TRP B 1 246 ? -0.771 2.232 20.938 1 90.19 246 TRP B N 1
ATOM 5601 C CA . TRP B 1 246 ? -0.845 0.86 20.453 1 90.19 246 TRP B CA 1
ATOM 5602 C C . TRP B 1 246 ? 0.137 0.635 19.312 1 90.19 246 TRP B C 1
ATOM 5604 O O . TRP B 1 246 ? 0.858 -0.366 19.281 1 90.19 246 TRP B O 1
ATOM 5614 N N . ARG B 1 247 ? 0.187 1.53 18.375 1 87.62 247 ARG B N 1
ATOM 5615 C CA . ARG B 1 247 ? 1.101 1.415 17.25 1 87.62 247 ARG B CA 1
ATOM 5616 C C . ARG B 1 247 ? 2.551 1.384 17.719 1 87.62 247 ARG B C 1
ATOM 5618 O O . ARG B 1 247 ? 3.352 0.584 17.219 1 87.62 247 ARG B O 1
ATOM 5625 N N . TRP B 1 248 ? 2.814 2.277 18.578 1 88.56 248 TRP B N 1
ATOM 5626 C CA . TRP B 1 248 ? 4.164 2.338 19.141 1 88.56 248 TRP B CA 1
ATOM 5627 C C . TRP B 1 248 ? 4.527 1.023 19.828 1 88.56 248 TRP B C 1
ATOM 5629 O O . TRP B 1 248 ? 5.633 0.506 19.641 1 88.56 248 TRP B O 1
ATOM 5639 N N . LEU B 1 249 ? 3.65 0.479 20.578 1 88.69 249 LEU B N 1
ATOM 5640 C CA . LEU B 1 249 ? 3.887 -0.77 21.297 1 88.69 249 LEU B CA 1
ATOM 5641 C C . LEU B 1 249 ? 4.156 -1.912 20.328 1 88.69 249 LEU B C 1
ATOM 5643 O O . LEU B 1 249 ? 5 -2.771 20.594 1 88.69 249 LEU B O 1
ATOM 5647 N N . GLN B 1 250 ? 3.432 -1.92 19.266 1 88.81 250 GLN B N 1
ATOM 5648 C CA . GLN B 1 250 ? 3.627 -2.973 18.266 1 88.81 250 GLN B CA 1
ATOM 5649 C C . GLN B 1 250 ? 5.023 -2.896 17.656 1 88.81 250 GLN B C 1
ATOM 5651 O O . GLN B 1 250 ? 5.691 -3.92 17.484 1 88.81 250 GLN B O 1
ATOM 5656 N N . GLN B 1 251 ? 5.418 -1.708 17.328 1 87.31 251 GLN B N 1
ATOM 5657 C CA . GLN B 1 251 ? 6.75 -1.53 16.766 1 87.31 251 GLN B CA 1
ATOM 5658 C C . GLN B 1 251 ? 7.832 -1.922 17.781 1 87.31 251 GLN B C 1
ATOM 5660 O O . GLN B 1 251 ? 8.82 -2.561 17.406 1 87.31 251 GLN B O 1
ATOM 5665 N N . ARG B 1 252 ? 7.602 -1.536 18.953 1 85.44 252 ARG B N 1
ATOM 5666 C CA . ARG B 1 252 ? 8.547 -1.864 20.016 1 85.44 252 ARG B CA 1
ATOM 5667 C C . ARG B 1 252 ? 8.625 -3.371 20.234 1 85.44 252 ARG B C 1
ATOM 5669 O O . ARG B 1 252 ? 9.711 -3.916 20.438 1 85.44 252 ARG B O 1
ATOM 5676 N N . ALA B 1 253 ? 7.488 -3.994 20.203 1 86.94 253 ALA B N 1
ATOM 5677 C CA . ALA B 1 253 ? 7.445 -5.445 20.375 1 86.94 253 ALA B CA 1
ATOM 5678 C C . ALA B 1 253 ? 8.234 -6.152 19.281 1 86.94 253 ALA B C 1
ATOM 5680 O O . ALA B 1 253 ? 8.945 -7.121 19.547 1 86.94 253 ALA B O 1
ATOM 5681 N N . GLN B 1 254 ? 8.109 -5.668 18.094 1 86.81 254 GLN B N 1
ATOM 5682 C CA . GLN B 1 254 ? 8.844 -6.25 16.969 1 86.81 254 GLN B CA 1
ATOM 5683 C C . GLN B 1 254 ? 10.344 -6.055 17.141 1 86.81 254 GLN B C 1
ATOM 5685 O O . GLN B 1 254 ? 11.125 -6.977 16.906 1 86.81 254 GLN B O 1
ATOM 5690 N N . GLN B 1 255 ? 10.711 -4.867 17.547 1 85.38 255 GLN B N 1
ATOM 5691 C CA . GLN B 1 255 ? 12.125 -4.574 17.766 1 85.38 255 GLN B CA 1
ATOM 5692 C C . GLN B 1 255 ? 12.695 -5.418 18.891 1 85.38 255 GLN B C 1
ATOM 5694 O O . GLN B 1 255 ? 13.812 -5.93 18.797 1 85.38 255 GLN B O 1
ATOM 5699 N N . GLN B 1 256 ? 11.977 -5.578 19.922 1 84.38 256 GLN B N 1
ATOM 5700 C CA . GLN B 1 256 ? 12.422 -6.363 21.078 1 84.38 256 GLN B CA 1
ATOM 5701 C C . GLN B 1 256 ? 12.57 -7.836 20.703 1 84.38 256 GLN B C 1
ATOM 5703 O O . GLN B 1 256 ? 13.516 -8.5 21.141 1 84.38 256 GLN B O 1
ATOM 5708 N N . TYR B 1 257 ? 11.672 -8.289 19.922 1 86.94 257 TYR B N 1
ATOM 5709 C CA . TYR B 1 257 ? 11.773 -9.688 19.531 1 86.94 257 TYR B CA 1
ATOM 5710 C C . TYR B 1 257 ? 13.023 -9.93 18.688 1 86.94 257 TYR B C 1
ATOM 5712 O O . TYR B 1 257 ? 13.664 -10.977 18.797 1 86.94 257 TYR B O 1
ATOM 5720 N N . LYS B 1 258 ? 13.32 -9.016 17.859 1 87.94 258 LYS B N 1
ATOM 5721 C CA . LYS B 1 258 ? 14.516 -9.117 17.031 1 87.94 258 LYS B CA 1
ATOM 5722 C C . LYS B 1 258 ? 15.773 -9.227 17.891 1 87.94 258 LYS B C 1
ATOM 5724 O O . LYS B 1 258 ? 16.797 -9.758 17.438 1 87.94 258 LYS B O 1
ATOM 5729 N N . GLU B 1 259 ? 15.688 -8.758 19.094 1 88.31 259 GLU B N 1
ATOM 5730 C CA . GLU B 1 259 ? 16.844 -8.75 19.984 1 88.31 259 GLU B CA 1
ATOM 5731 C C . GLU B 1 259 ? 16.938 -10.047 20.781 1 88.31 259 GLU B C 1
ATOM 5733 O O . GLU B 1 259 ? 17.953 -10.336 21.422 1 88.31 259 GLU B O 1
ATOM 5738 N N . THR B 1 260 ? 15.891 -10.898 20.781 1 88.5 260 THR B N 1
ATOM 5739 C CA . THR B 1 260 ? 15.953 -12.219 21.406 1 88.5 260 THR B CA 1
ATOM 5740 C C . THR B 1 260 ? 16.859 -13.148 20.609 1 88.5 260 THR B C 1
ATOM 5742 O O . THR B 1 260 ? 17.078 -12.938 19.406 1 88.5 260 THR B O 1
ATOM 5745 N N . PRO B 1 261 ? 17.344 -14.148 21.219 1 86.38 261 PRO B N 1
ATOM 5746 C CA . PRO B 1 261 ? 18.203 -15.078 20.484 1 86.38 261 PRO B CA 1
ATOM 5747 C C . PRO B 1 261 ? 17.5 -15.711 19.281 1 86.38 261 PRO B C 1
ATOM 5749 O O . PRO B 1 261 ? 18.078 -15.797 18.203 1 86.38 261 PRO B O 1
ATOM 5752 N N . GLU B 1 262 ? 16.266 -16.109 19.516 1 86.25 262 GLU B N 1
ATOM 5753 C CA . GLU B 1 262 ? 15.508 -16.703 18.422 1 86.25 262 GLU B CA 1
ATOM 5754 C C . GLU B 1 262 ? 15.25 -15.703 17.312 1 86.25 262 GLU B C 1
ATOM 5756 O O . GLU B 1 262 ? 15.43 -16.016 16.125 1 86.25 262 GLU B O 1
ATOM 5761 N N . GLY B 1 263 ? 14.812 -14.531 17.719 1 89.81 263 GLY B N 1
ATOM 5762 C CA . GLY B 1 263 ? 14.523 -13.492 16.75 1 89.81 263 GLY B CA 1
ATOM 5763 C C . GLY B 1 263 ? 15.75 -13.031 15.977 1 89.81 263 GLY B C 1
ATOM 5764 O O . GLY B 1 263 ? 15.688 -12.844 14.758 1 89.81 263 GLY B O 1
ATOM 5765 N N . ALA B 1 264 ? 16.828 -12.906 16.656 1 90.81 264 ALA B N 1
ATOM 5766 C CA . ALA B 1 264 ? 18.062 -12.461 16.016 1 90.81 264 ALA B CA 1
ATOM 5767 C C . ALA B 1 264 ? 18.562 -13.469 14.992 1 90.81 264 ALA B C 1
ATOM 5769 O O . ALA B 1 264 ? 19 -13.102 13.906 1 90.81 264 ALA B O 1
ATOM 5770 N N . ALA B 1 265 ? 18.484 -14.727 15.352 1 89.5 265 ALA B N 1
ATOM 5771 C CA . ALA B 1 265 ? 18.906 -15.789 14.445 1 89.5 265 ALA B CA 1
ATOM 5772 C C . ALA B 1 265 ? 18.016 -15.844 13.211 1 89.5 265 ALA B C 1
ATOM 5774 O O . ALA B 1 265 ? 18.516 -15.977 12.086 1 89.5 265 ALA B O 1
ATOM 5775 N N . ALA B 1 266 ? 16.75 -15.773 13.453 1 90.12 266 ALA B N 1
ATOM 5776 C CA . ALA B 1 266 ? 15.805 -15.812 12.344 1 90.12 266 ALA B CA 1
ATOM 5777 C C . ALA B 1 266 ? 15.984 -14.609 11.422 1 90.12 266 ALA B C 1
ATOM 5779 O O . ALA B 1 266 ? 15.922 -14.742 10.195 1 90.12 266 ALA B O 1
ATOM 5780 N N . PHE B 1 267 ? 16.219 -13.492 12.031 1 92.19 267 PHE B N 1
ATOM 5781 C CA . PHE B 1 267 ? 16.438 -12.273 11.258 1 92.19 267 PHE B CA 1
ATOM 5782 C C . PHE B 1 267 ? 17.688 -12.383 10.406 1 92.19 267 PHE B C 1
ATOM 5784 O O . PHE B 1 267 ? 17.688 -12.023 9.227 1 92.19 267 PHE B O 1
ATOM 5791 N N . ALA B 1 268 ? 18.719 -12.859 10.953 1 90.88 268 ALA B N 1
ATOM 5792 C CA . ALA B 1 268 ? 19.984 -13.016 10.242 1 90.88 268 ALA B CA 1
ATOM 5793 C C . ALA B 1 268 ? 19.844 -13.992 9.07 1 90.88 268 ALA B C 1
ATOM 5795 O O . ALA B 1 268 ? 20.391 -13.766 7.996 1 90.88 268 ALA B O 1
ATOM 5796 N N . ALA B 1 269 ? 19.141 -15.039 9.32 1 89.5 269 ALA B N 1
ATOM 5797 C CA . ALA B 1 269 ? 18.922 -16.031 8.258 1 89.5 269 ALA B CA 1
ATOM 5798 C C . ALA B 1 269 ? 18.125 -15.43 7.109 1 89.5 269 ALA B C 1
ATOM 5800 O O . ALA B 1 269 ? 18.438 -15.664 5.938 1 89.5 269 ALA B O 1
ATOM 5801 N N . ALA B 1 270 ? 17.109 -14.719 7.461 1 90.12 270 ALA B N 1
ATOM 5802 C CA . ALA B 1 270 ? 16.297 -14.062 6.434 1 90.12 270 ALA B CA 1
ATOM 5803 C C . ALA B 1 270 ? 17.125 -13.039 5.66 1 90.12 270 ALA B C 1
ATOM 5805 O O . ALA B 1 270 ? 17.016 -12.945 4.434 1 90.12 270 ALA B O 1
ATOM 5806 N N . ALA B 1 271 ? 17.922 -12.242 6.383 1 90.06 271 ALA B N 1
ATOM 5807 C CA . ALA B 1 271 ? 18.781 -11.242 5.754 1 90.06 271 ALA B CA 1
ATOM 5808 C C . ALA B 1 271 ? 19.766 -11.898 4.785 1 90.06 271 ALA B C 1
ATOM 5810 O O . ALA B 1 271 ? 20.016 -11.367 3.703 1 90.06 271 ALA B O 1
ATOM 5811 N N . ALA B 1 272 ? 20.281 -12.992 5.16 1 87.75 272 ALA B N 1
ATOM 5812 C CA . ALA B 1 272 ? 21.219 -13.727 4.305 1 87.75 272 ALA B CA 1
ATOM 5813 C C . ALA B 1 272 ? 20.516 -14.25 3.057 1 87.75 272 ALA B C 1
ATOM 5815 O O . ALA B 1 272 ? 21.078 -14.234 1.963 1 87.75 272 ALA B O 1
ATOM 5816 N N . ALA B 1 273 ? 19.359 -14.703 3.25 1 84.56 273 ALA B N 1
ATOM 5817 C CA . ALA B 1 273 ? 18.609 -15.281 2.141 1 84.56 273 ALA B CA 1
ATOM 5818 C C . ALA B 1 273 ? 18.219 -14.211 1.118 1 84.56 273 ALA B C 1
ATOM 5820 O O . ALA B 1 273 ? 18.266 -14.453 -0.09 1 84.56 273 ALA B O 1
ATOM 5821 N N . LYS B 1 274 ? 17.797 -13.031 1.633 1 86.88 274 LYS B N 1
ATOM 5822 C CA . LYS B 1 274 ? 17.328 -11.969 0.747 1 86.88 274 LYS B CA 1
ATOM 5823 C C . LYS B 1 274 ? 18.5 -11.141 0.22 1 86.88 274 LYS B C 1
ATOM 5825 O O . LYS B 1 274 ? 18.359 -10.438 -0.785 1 86.88 274 LYS B O 1
ATOM 5830 N N . GLY B 1 275 ? 19.578 -11.156 0.968 1 85.69 275 GLY B N 1
ATOM 5831 C CA . GLY B 1 275 ? 20.781 -10.477 0.49 1 85.69 275 GLY B CA 1
ATOM 5832 C C . GLY B 1 275 ? 20.891 -9.055 0.99 1 85.69 275 GLY B C 1
ATOM 5833 O O . GLY B 1 275 ? 20.109 -8.617 1.828 1 85.69 275 GLY B O 1
ATOM 5834 N N . LYS B 1 276 ? 21.828 -8.398 0.442 1 87.25 276 LYS B N 1
ATOM 5835 C CA . LYS B 1 276 ? 22.172 -7.047 0.878 1 87.25 276 LYS B CA 1
ATOM 5836 C C . LYS B 1 276 ? 21.031 -6.074 0.624 1 87.25 276 LYS B C 1
ATOM 5838 O O . LYS B 1 276 ? 20.406 -6.113 -0.437 1 87.25 276 LYS B O 1
ATOM 5843 N N . GLY B 1 277 ? 20.703 -5.266 1.595 1 88.62 277 GLY B N 1
ATOM 5844 C CA . GLY B 1 277 ? 19.703 -4.223 1.438 1 88.62 277 GLY B CA 1
ATOM 5845 C C . GLY B 1 277 ? 18.375 -4.578 2.057 1 88.62 277 GLY B C 1
ATOM 5846 O O . GLY B 1 277 ? 17.5 -3.715 2.225 1 88.62 277 GLY B O 1
ATOM 5847 N N . TRP B 1 278 ? 18.219 -5.836 2.377 1 90.38 278 TRP B N 1
ATOM 5848 C CA . TRP B 1 278 ? 16.938 -6.266 2.916 1 90.38 278 TRP B CA 1
ATOM 5849 C C . TRP B 1 278 ? 16.734 -5.742 4.336 1 90.38 278 TRP B C 1
ATOM 5851 O O . TRP B 1 278 ? 15.648 -5.312 4.695 1 90.38 278 TRP B O 1
ATOM 5861 N N . ALA B 1 279 ? 17.797 -5.805 5.113 1 90.62 279 ALA B N 1
ATOM 5862 C CA . ALA B 1 279 ? 17.719 -5.293 6.48 1 90.62 279 ALA B CA 1
ATOM 5863 C C . ALA B 1 279 ? 17.578 -3.775 6.492 1 90.62 279 ALA B C 1
ATOM 5865 O O . ALA B 1 279 ? 18.234 -3.08 5.707 1 90.62 279 ALA B O 1
ATOM 5866 N N . PRO B 1 280 ? 16.719 -3.273 7.387 1 90.62 280 PRO B N 1
ATOM 5867 C CA . PRO B 1 280 ? 16.578 -1.818 7.469 1 90.62 280 PRO B CA 1
ATOM 5868 C C . PRO B 1 280 ? 17.875 -1.112 7.82 1 90.62 280 PRO B C 1
ATOM 5870 O O . PRO B 1 280 ? 18.75 -1.693 8.484 1 90.62 280 PRO B O 1
ATOM 5873 N N . ALA B 1 281 ? 18 0.138 7.301 1 86.12 281 ALA B N 1
ATOM 5874 C CA . ALA B 1 281 ? 19.219 0.916 7.5 1 86.12 281 ALA B CA 1
ATOM 5875 C C . ALA B 1 281 ? 19.406 1.267 8.969 1 86.12 281 ALA B C 1
ATOM 5877 O O . ALA B 1 281 ? 20.547 1.419 9.438 1 86.12 281 ALA B O 1
ATOM 5878 N N . CYS B 1 282 ? 18.328 1.396 9.688 1 90.31 282 CYS B N 1
ATOM 5879 C CA . CYS B 1 282 ? 18.344 1.732 11.102 1 90.31 282 CYS B CA 1
ATOM 5880 C C . CYS B 1 282 ? 17.047 1.324 11.781 1 90.31 282 CYS B C 1
ATOM 5882 O O . CYS B 1 282 ? 16.172 0.731 11.148 1 90.31 282 CYS B O 1
ATOM 5884 N N . SER B 1 283 ? 17.047 1.485 13.062 1 90.19 283 SER B N 1
ATOM 5885 C CA . SER B 1 283 ? 15.789 1.315 13.781 1 90.19 283 SER B CA 1
ATOM 5886 C C . SER B 1 283 ? 14.938 2.58 13.719 1 90.19 283 SER B C 1
ATOM 5888 O O . SER B 1 283 ? 15.227 3.564 14.398 1 90.19 283 SER B O 1
ATOM 5890 N N . PHE B 1 284 ? 13.859 2.529 13.039 1 91.88 284 PHE B N 1
ATOM 5891 C CA . PHE B 1 284 ? 13.047 3.719 12.812 1 91.88 284 PHE B CA 1
ATOM 5892 C C . PHE B 1 284 ? 12.266 4.086 14.07 1 91.88 284 PHE B C 1
ATOM 5894 O O . PHE B 1 284 ? 11.93 5.254 14.281 1 91.88 284 PHE B O 1
ATOM 5901 N N . VAL B 1 285 ? 12.055 3.107 14.922 1 88.44 285 VAL B N 1
ATOM 5902 C CA . VAL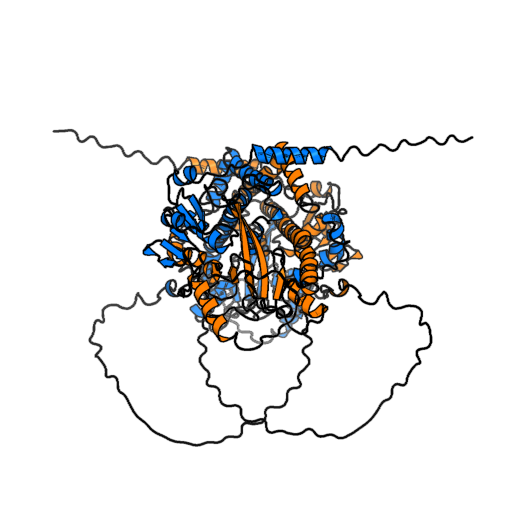 B 1 285 ? 11.289 3.359 16.141 1 88.44 285 VAL B CA 1
ATOM 5903 C C . VAL B 1 285 ? 12.125 4.195 17.109 1 88.44 285 VAL B C 1
ATOM 5905 O O . VAL B 1 285 ? 11.578 4.984 17.875 1 88.44 285 VAL B O 1
ATOM 5908 N N . ASP B 1 286 ? 13.43 4.152 16.953 1 89.12 286 ASP B N 1
ATOM 5909 C CA . ASP B 1 286 ? 14.305 4.762 17.938 1 89.12 286 ASP B CA 1
ATOM 5910 C C . ASP B 1 286 ? 15.039 5.969 17.359 1 89.12 286 ASP B C 1
ATOM 5912 O O . ASP B 1 286 ? 15.828 6.617 18.047 1 89.12 286 ASP B O 1
ATOM 5916 N N . ILE B 1 287 ? 14.82 6.23 16.188 1 93.5 287 ILE B N 1
ATOM 5917 C CA . ILE B 1 287 ? 15.547 7.336 15.57 1 93.5 287 ILE B CA 1
ATOM 5918 C C . ILE B 1 287 ? 15.203 8.641 16.281 1 93.5 287 ILE B C 1
ATOM 5920 O O . ILE B 1 287 ? 14.023 8.938 16.516 1 93.5 287 ILE B O 1
ATOM 5924 N N . PRO B 1 288 ? 16.219 9.391 16.75 1 95.94 288 PRO B N 1
ATOM 5925 C CA . PRO B 1 288 ? 15.906 10.672 17.391 1 95.94 288 PRO B CA 1
ATOM 5926 C C . PRO B 1 288 ? 15.312 11.688 16.406 1 95.94 288 PRO B C 1
ATOM 5928 O O . PRO B 1 288 ? 15.898 11.961 15.359 1 95.94 288 PRO B O 1
ATOM 5931 N N . ILE B 1 289 ? 14.172 12.156 16.703 1 96.31 289 ILE B N 1
ATOM 5932 C CA . ILE B 1 289 ? 13.484 13.141 15.883 1 96.31 289 ILE B CA 1
ATOM 5933 C C . ILE B 1 289 ? 12.898 14.242 16.766 1 96.31 289 ILE B C 1
ATOM 5935 O O . ILE B 1 289 ? 12.391 13.961 17.859 1 96.31 289 ILE B O 1
ATOM 5939 N N . ILE B 1 290 ? 12.938 15.461 16.328 1 94.5 290 ILE B N 1
ATOM 5940 C CA . ILE B 1 290 ? 12.242 16.547 17 1 94.5 290 ILE B CA 1
ATOM 5941 C C . ILE B 1 290 ? 11.367 17.297 15.984 1 94.5 290 ILE B C 1
ATOM 5943 O O . ILE B 1 290 ? 11.539 17.156 14.773 1 94.5 290 ILE B O 1
ATOM 5947 N N . GLY B 1 291 ? 10.445 18.078 16.516 1 90.31 291 GLY B N 1
ATOM 5948 C CA . GLY B 1 291 ? 9.594 18.906 15.672 1 90.31 291 GLY B CA 1
ATOM 5949 C C . GLY B 1 291 ? 8.188 18.359 15.539 1 90.31 291 GLY B C 1
ATOM 5950 O O . GLY B 1 291 ? 7.766 17.969 14.445 1 90.31 291 GLY B O 1
ATOM 5951 N N . GLY B 1 292 ? 7.387 18.5 16.484 1 86.12 292 GLY B N 1
ATOM 5952 C CA . GLY B 1 292 ? 6 18.062 16.5 1 86.12 292 GLY B CA 1
ATOM 5953 C C . GLY B 1 292 ? 5.598 17.391 17.797 1 86.12 292 GLY B C 1
ATOM 5954 O O . GLY B 1 292 ? 6.41 17.25 18.703 1 86.12 292 GLY B O 1
ATOM 5955 N N . SER B 1 293 ? 4.328 17.047 17.891 1 86.5 293 SER B N 1
ATOM 5956 C CA . SER B 1 293 ? 3.811 16.344 19.062 1 86.5 293 SER B CA 1
ATOM 5957 C C . SER B 1 293 ? 4.297 14.906 19.109 1 86.5 293 SER B C 1
ATOM 5959 O O . SER B 1 293 ? 4.844 14.398 18.125 1 86.5 293 SER B O 1
ATOM 5961 N N . ALA B 1 294 ? 4.168 14.312 20.25 1 88 294 ALA B N 1
ATOM 5962 C CA . ALA B 1 294 ? 4.523 12.906 20.391 1 88 294 ALA B CA 1
ATOM 5963 C C . ALA B 1 294 ? 3.797 12.047 19.359 1 88 294 ALA B C 1
ATOM 5965 O O . ALA B 1 294 ? 4.387 11.133 18.781 1 88 294 ALA B O 1
ATOM 5966 N N . GLU B 1 295 ? 2.527 12.398 19.062 1 88.44 295 GLU B N 1
ATOM 5967 C CA . GLU B 1 295 ? 1.722 11.664 18.094 1 88.44 295 GLU B CA 1
ATOM 5968 C C . GLU B 1 295 ? 2.27 11.828 16.688 1 88.44 295 GLU B C 1
ATOM 5970 O O . GLU B 1 295 ? 2.395 10.859 15.938 1 88.44 295 GLU B O 1
ATOM 5975 N N . ALA B 1 296 ? 2.59 13.031 16.391 1 89.5 296 ALA B N 1
ATOM 5976 C CA . ALA B 1 296 ? 3.098 13.328 15.062 1 89.5 296 ALA B CA 1
ATOM 5977 C C . ALA B 1 296 ? 4.449 12.664 14.828 1 89.5 296 ALA B C 1
ATOM 5979 O O . ALA B 1 296 ? 4.719 12.156 13.734 1 89.5 296 ALA B O 1
ATOM 5980 N N . LEU B 1 297 ? 5.262 12.656 15.82 1 92.62 297 LEU B N 1
ATOM 5981 C CA . LEU B 1 297 ? 6.594 12.078 15.688 1 92.62 297 LEU B CA 1
ATOM 5982 C C . LEU B 1 297 ? 6.512 10.555 15.57 1 92.62 297 LEU B C 1
ATOM 5984 O O . LEU B 1 297 ? 7.258 9.945 14.805 1 92.62 297 LEU B O 1
ATOM 5988 N N . CYS B 1 298 ? 5.637 10 16.344 1 91.5 298 CYS B N 1
ATOM 5989 C CA . CYS B 1 298 ? 5.418 8.562 16.234 1 91.5 298 CYS B CA 1
ATOM 5990 C C . CYS B 1 298 ? 4.922 8.188 14.836 1 91.5 298 CYS B C 1
ATOM 5992 O O . CYS B 1 298 ? 5.387 7.215 14.242 1 91.5 298 CYS B O 1
ATOM 5994 N N . ALA B 1 299 ? 4.023 8.961 14.352 1 92.12 299 ALA B N 1
ATOM 5995 C CA . ALA B 1 299 ? 3.494 8.742 13 1 92.12 299 ALA B CA 1
ATOM 5996 C C . ALA B 1 299 ? 4.594 8.891 11.953 1 92.12 299 ALA B C 1
ATOM 5998 O O . ALA B 1 299 ? 4.637 8.133 10.984 1 92.12 299 ALA B O 1
ATOM 5999 N N . PHE B 1 300 ? 5.449 9.891 12.156 1 94.94 300 PHE B N 1
ATOM 6000 C CA . PHE B 1 300 ? 6.531 10.109 11.203 1 94.94 300 PHE B CA 1
ATOM 6001 C C . PHE B 1 300 ? 7.488 8.93 11.188 1 94.94 300 PHE B C 1
ATOM 6003 O O . PHE B 1 300 ? 7.93 8.492 10.117 1 94.94 300 PHE B O 1
ATOM 6010 N N . ARG B 1 301 ? 7.832 8.383 12.312 1 95.56 301 ARG B N 1
ATOM 6011 C CA . ARG B 1 301 ? 8.688 7.203 12.406 1 95.56 301 ARG B CA 1
ATOM 6012 C C . ARG B 1 301 ? 8.078 6.02 11.664 1 95.56 301 ARG B C 1
ATOM 6014 O O . ARG B 1 301 ? 8.773 5.297 10.953 1 95.56 301 ARG B O 1
ATOM 6021 N N . LEU B 1 302 ? 6.82 5.863 11.867 1 93.88 302 LEU B N 1
ATOM 6022 C CA . LEU B 1 302 ? 6.129 4.777 11.18 1 93.88 302 LEU B CA 1
ATOM 6023 C C . LEU B 1 302 ? 6.156 4.984 9.672 1 93.88 302 LEU B C 1
ATOM 6025 O O . LEU B 1 302 ? 6.34 4.031 8.906 1 93.88 302 LEU B O 1
ATOM 6029 N N . ALA B 1 303 ? 5.934 6.188 9.297 1 94.31 303 ALA B N 1
ATOM 6030 C CA . ALA B 1 303 ? 5.996 6.523 7.875 1 94.31 303 ALA B CA 1
ATOM 6031 C C . ALA B 1 303 ? 7.363 6.188 7.289 1 94.31 303 ALA B C 1
ATOM 6033 O O . ALA B 1 303 ? 7.457 5.672 6.172 1 94.31 303 ALA B O 1
ATOM 6034 N N . LEU B 1 304 ? 8.406 6.52 8.047 1 95.81 304 LEU B N 1
ATOM 6035 C CA . LEU B 1 304 ? 9.758 6.184 7.613 1 95.81 304 LEU B CA 1
ATOM 6036 C C . LEU B 1 304 ? 9.906 4.68 7.398 1 95.81 304 LEU B C 1
ATOM 6038 O O . LEU B 1 304 ? 10.469 4.246 6.395 1 95.81 304 LEU B O 1
ATOM 6042 N N . ALA B 1 305 ? 9.383 3.957 8.281 1 93.88 305 ALA B N 1
ATOM 6043 C CA . ALA B 1 305 ? 9.469 2.502 8.203 1 93.88 305 ALA B CA 1
ATOM 6044 C C . ALA B 1 305 ? 8.742 1.981 6.965 1 93.88 305 ALA B C 1
ATOM 6046 O O . ALA B 1 305 ? 9.258 1.127 6.242 1 93.88 305 ALA B O 1
ATOM 6047 N N . TYR B 1 306 ? 7.547 2.492 6.75 1 90.69 306 TYR B N 1
ATOM 6048 C CA . TYR B 1 306 ? 6.77 2.086 5.586 1 90.69 306 TYR B CA 1
ATOM 6049 C C . TYR B 1 306 ? 7.504 2.422 4.293 1 90.69 306 TYR B C 1
ATOM 6051 O O . TYR B 1 306 ? 7.555 1.604 3.371 1 90.69 306 TYR B O 1
ATOM 6059 N N . ALA B 1 307 ? 8.016 3.621 4.254 1 90.69 307 ALA B N 1
ATOM 6060 C CA . ALA B 1 307 ? 8.711 4.078 3.057 1 90.69 307 ALA B CA 1
ATOM 6061 C C . ALA B 1 307 ? 9.953 3.232 2.789 1 90.69 307 ALA B C 1
ATOM 6063 O O . ALA B 1 307 ? 10.211 2.834 1.65 1 90.69 307 ALA B O 1
ATOM 6064 N N . ASP B 1 308 ? 10.695 2.955 3.768 1 93 308 ASP B N 1
ATOM 6065 C CA . ASP B 1 308 ? 11.891 2.133 3.629 1 93 308 ASP B CA 1
ATOM 6066 C C . ASP B 1 308 ? 11.539 0.731 3.133 1 93 308 ASP B C 1
ATOM 6068 O O . ASP B 1 308 ? 12.188 0.214 2.219 1 93 308 ASP B O 1
ATOM 6072 N N . GLU B 1 309 ? 10.617 0.161 3.762 1 90.25 309 GLU B N 1
ATOM 6073 C CA . GLU B 1 309 ? 10.211 -1.191 3.391 1 90.25 309 GLU B CA 1
ATOM 6074 C C . GLU B 1 309 ? 9.789 -1.259 1.925 1 90.25 309 GLU B C 1
ATOM 6076 O O . GLU B 1 309 ? 10.211 -2.156 1.193 1 90.25 309 GLU B O 1
ATOM 6081 N N . THR B 1 310 ? 8.984 -0.353 1.583 1 86.5 310 THR B N 1
ATOM 6082 C CA . THR B 1 310 ? 8.477 -0.336 0.215 1 86.5 310 THR B CA 1
ATOM 6083 C C . THR B 1 310 ? 9.617 -0.14 -0.78 1 86.5 310 THR B C 1
ATOM 6085 O O . THR B 1 310 ? 9.672 -0.813 -1.811 1 86.5 310 THR B O 1
ATOM 6088 N N . PHE B 1 311 ? 10.5 0.776 -0.467 1 87 311 PHE B N 1
ATOM 6089 C CA . PHE B 1 311 ? 11.633 1.056 -1.347 1 87 311 PHE B CA 1
ATOM 6090 C C . PHE B 1 311 ? 12.555 -0.154 -1.443 1 87 311 PHE B C 1
ATOM 6092 O O . PHE B 1 311 ? 12.945 -0.553 -2.541 1 87 311 PHE B O 1
ATOM 6099 N N . ARG B 1 312 ? 12.875 -0.743 -0.4 1 88.94 312 ARG B N 1
ATOM 6100 C CA . ARG B 1 312 ? 13.766 -1.897 -0.373 1 88.94 312 ARG B CA 1
ATOM 6101 C C . ARG B 1 312 ? 13.18 -3.059 -1.168 1 88.94 312 ARG B C 1
ATOM 6103 O O . ARG B 1 312 ? 13.891 -3.703 -1.947 1 88.94 312 ARG B O 1
ATOM 6110 N N . ASP B 1 313 ? 11.898 -3.305 -0.934 1 85.19 313 ASP B N 1
ATOM 6111 C CA . ASP B 1 313 ? 11.25 -4.398 -1.648 1 85.19 313 ASP B CA 1
ATOM 6112 C C . ASP B 1 313 ? 11.289 -4.172 -3.158 1 85.19 313 ASP B C 1
ATOM 6114 O O . ASP B 1 313 ? 11.508 -5.109 -3.926 1 85.19 313 ASP B O 1
ATOM 6118 N N . ALA B 1 314 ? 11.086 -2.953 -3.488 1 81.56 314 ALA B N 1
ATOM 6119 C CA . ALA B 1 314 ? 11.125 -2.615 -4.91 1 81.56 314 ALA B CA 1
ATOM 6120 C C . ALA B 1 314 ? 12.516 -2.848 -5.492 1 81.56 314 ALA B C 1
ATOM 6122 O O . ALA B 1 314 ? 12.648 -3.447 -6.562 1 81.56 314 ALA B O 1
ATOM 6123 N N . VAL B 1 315 ? 13.531 -2.414 -4.812 1 84.56 315 VAL B N 1
ATOM 6124 C CA . VAL B 1 315 ? 14.898 -2.525 -5.301 1 84.56 315 VAL B CA 1
ATOM 6125 C C . VAL B 1 315 ? 15.305 -3.996 -5.363 1 84.56 315 VAL B C 1
ATOM 6127 O O . VAL B 1 315 ? 15.922 -4.438 -6.34 1 84.56 315 VAL B O 1
ATOM 6130 N N . ILE B 1 316 ? 14.977 -4.684 -4.391 1 84.69 316 ILE B N 1
ATOM 6131 C CA . ILE B 1 316 ? 15.336 -6.098 -4.336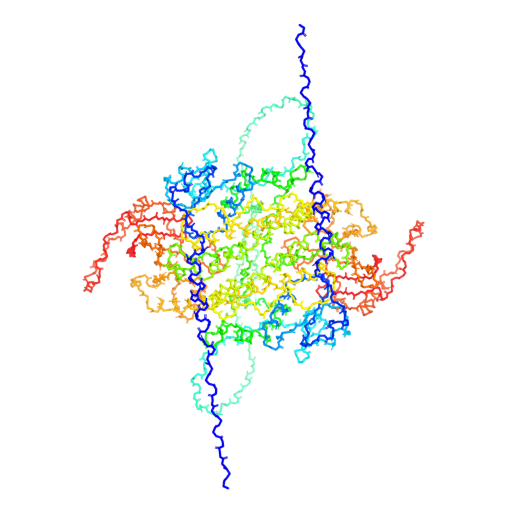 1 84.69 316 ILE B CA 1
ATOM 6132 C C . ILE B 1 316 ? 14.625 -6.852 -5.457 1 84.69 316 ILE B C 1
ATOM 6134 O O . ILE B 1 316 ? 15.219 -7.719 -6.102 1 84.69 316 ILE B O 1
ATOM 6138 N N . TYR B 1 317 ? 13.391 -6.594 -5.758 1 82.5 317 TYR B N 1
ATOM 6139 C CA . TYR B 1 317 ? 12.688 -7.191 -6.883 1 82.5 317 TYR B CA 1
ATOM 6140 C C . TYR B 1 317 ? 13.391 -6.883 -8.195 1 82.5 317 TYR B C 1
ATOM 6142 O O . TYR B 1 317 ? 13.578 -7.773 -9.031 1 82.5 317 TYR B O 1
ATOM 6150 N N . LEU B 1 318 ? 13.734 -5.688 -8.336 1 79.06 318 LEU B N 1
ATOM 6151 C CA . LEU B 1 318 ? 14.398 -5.277 -9.57 1 79.06 318 LEU B CA 1
ATOM 6152 C C . LEU B 1 318 ? 15.75 -5.98 -9.719 1 79.06 318 LEU B C 1
ATOM 6154 O O . LEU B 1 318 ? 16.094 -6.457 -10.797 1 79.06 318 LEU B O 1
ATOM 6158 N N . ARG B 1 319 ? 16.453 -6.082 -8.664 1 82.06 319 ARG B N 1
ATOM 6159 C CA . ARG B 1 319 ? 17.781 -6.664 -8.648 1 82.06 319 ARG B CA 1
ATOM 6160 C C . ARG B 1 319 ? 17.734 -8.172 -8.859 1 82.06 319 ARG B C 1
ATOM 6162 O O . ARG B 1 319 ? 18.469 -8.719 -9.68 1 82.06 319 ARG B O 1
ATOM 6169 N N . ASP B 1 320 ? 16.859 -8.781 -8.219 1 83 320 ASP B N 1
ATOM 6170 C CA . ASP B 1 320 ? 16.922 -10.234 -8.117 1 83 320 ASP B CA 1
ATOM 6171 C C . ASP B 1 320 ? 16.016 -10.891 -9.148 1 83 320 ASP B C 1
ATOM 6173 O O . ASP B 1 320 ? 16.203 -12.062 -9.492 1 83 320 ASP B O 1
ATOM 6177 N N . LYS B 1 321 ? 15.008 -10.195 -9.625 1 81.88 321 LYS B N 1
ATOM 6178 C CA . LYS B 1 321 ? 14.031 -10.844 -10.5 1 81.88 321 LYS B CA 1
ATOM 6179 C C . LYS B 1 321 ? 13.938 -10.133 -11.852 1 81.88 321 LYS B C 1
ATOM 6181 O O . LYS B 1 321 ? 14.125 -10.75 -12.898 1 81.88 321 LYS B O 1
ATOM 6186 N N . TRP B 1 322 ? 13.719 -8.914 -11.805 1 81.12 322 TRP B N 1
ATOM 6187 C CA . TRP B 1 322 ? 13.445 -8.172 -13.031 1 81.12 322 TRP B CA 1
ATOM 6188 C C . TRP B 1 322 ? 14.688 -8.109 -13.914 1 81.12 322 TRP B C 1
ATOM 6190 O O . TRP B 1 322 ? 14.625 -8.391 -15.117 1 81.12 322 TRP B O 1
ATOM 6200 N N . LEU B 1 323 ? 15.828 -7.781 -13.383 1 82.56 323 LEU B N 1
ATOM 6201 C CA . LEU B 1 323 ? 17.047 -7.582 -14.164 1 82.56 323 LEU B CA 1
ATOM 6202 C C . LEU B 1 323 ? 17.531 -8.898 -14.75 1 82.56 323 LEU B C 1
ATOM 6204 O O . LEU B 1 323 ? 17.797 -8.992 -15.953 1 82.56 323 LEU B O 1
ATOM 6208 N N . PRO B 1 324 ? 17.625 -9.875 -13.961 1 85.44 324 PRO B N 1
ATOM 6209 C CA . PRO B 1 324 ? 18.047 -11.156 -14.523 1 85.44 324 PRO B CA 1
ATOM 6210 C C . PRO B 1 324 ? 17.094 -11.68 -15.594 1 85.44 324 PRO B C 1
ATOM 6212 O O . PRO B 1 324 ? 17.516 -12.383 -16.516 1 85.44 324 PRO B O 1
ATOM 6215 N N . ALA B 1 325 ? 15.867 -11.391 -15.492 1 87.44 325 ALA B N 1
ATOM 6216 C CA . ALA B 1 325 ? 14.867 -11.844 -16.453 1 87.44 325 ALA B CA 1
ATOM 6217 C C . ALA B 1 325 ? 15.156 -11.289 -17.844 1 87.44 325 ALA B C 1
ATOM 6219 O O . ALA B 1 325 ? 14.828 -11.914 -18.859 1 87.44 325 ALA B O 1
ATOM 6220 N N . ARG B 1 326 ? 15.719 -10.156 -17.906 1 88.56 326 ARG B N 1
ATOM 6221 C CA . ARG B 1 326 ? 16.031 -9.562 -19.203 1 88.56 326 ARG B CA 1
ATOM 6222 C C . ARG B 1 326 ? 16.938 -10.477 -20.031 1 88.56 326 ARG B C 1
ATOM 6224 O O . ARG B 1 326 ? 16.672 -10.711 -21.203 1 88.56 326 ARG B O 1
ATOM 6231 N N . ASN B 1 327 ? 17.938 -10.961 -19.391 1 90.31 327 ASN B N 1
ATOM 6232 C CA . ASN B 1 327 ? 18.859 -11.852 -20.094 1 90.31 327 ASN B CA 1
ATOM 6233 C C . ASN B 1 327 ? 18.188 -13.156 -20.5 1 90.31 327 ASN B C 1
ATOM 6235 O O . ASN B 1 327 ? 18.453 -13.695 -21.578 1 90.31 327 ASN B O 1
ATOM 6239 N N . ILE B 1 328 ? 17.391 -13.578 -19.656 1 92.19 328 ILE B N 1
ATOM 6240 C CA . ILE B 1 328 ? 16.672 -14.812 -19.953 1 92.19 328 ILE B CA 1
ATOM 6241 C C . ILE B 1 328 ? 15.789 -14.617 -21.188 1 92.19 328 ILE B C 1
ATOM 6243 O O . ILE B 1 328 ? 15.805 -15.445 -22.094 1 92.19 328 ILE B O 1
ATOM 6247 N N . VAL B 1 329 ? 15.086 -13.555 -21.219 1 92.88 329 VAL B N 1
ATOM 6248 C CA . VAL B 1 329 ? 14.195 -13.25 -22.328 1 92.88 329 VAL B CA 1
ATOM 6249 C C . VAL B 1 329 ? 15.008 -13.008 -23.594 1 92.88 329 VAL B C 1
ATOM 6251 O O . VAL B 1 329 ? 14.664 -13.508 -24.672 1 92.88 329 VAL B O 1
ATOM 6254 N N . LYS B 1 330 ? 16.094 -12.312 -23.469 1 93 330 LYS B N 1
ATOM 6255 C CA . LYS B 1 330 ? 16.953 -12.031 -24.625 1 93 330 LYS B CA 1
ATOM 6256 C C . LYS B 1 330 ? 17.5 -13.32 -25.219 1 93 330 LYS B C 1
ATOM 6258 O O . LYS B 1 330 ? 17.469 -13.508 -26.438 1 93 330 LYS B O 1
ATOM 6263 N N . GLN B 1 331 ? 17.922 -14.164 -24.375 1 93.5 331 GLN B N 1
ATOM 6264 C CA . GLN B 1 331 ? 18.453 -15.438 -24.844 1 93.5 331 GLN B CA 1
ATOM 6265 C C . GLN B 1 331 ? 17.375 -16.297 -25.484 1 93.5 331 GLN B C 1
ATOM 6267 O O . GLN B 1 331 ? 17.625 -16.984 -26.469 1 93.5 331 GLN B O 1
ATOM 6272 N N . ALA B 1 332 ? 16.234 -16.203 -24.938 1 93.56 332 ALA B N 1
ATOM 6273 C CA . ALA B 1 332 ? 15.125 -16.984 -25.484 1 93.56 332 ALA B CA 1
ATOM 6274 C C . ALA B 1 332 ? 14.727 -16.469 -26.859 1 93.56 332 ALA B C 1
ATOM 6276 O O . ALA B 1 332 ? 14.25 -17.234 -27.703 1 93.56 332 ALA B O 1
ATOM 6277 N N . ILE B 1 333 ? 14.883 -15.203 -27.109 1 92.88 333 ILE B N 1
ATOM 6278 C CA . ILE B 1 333 ? 14.57 -14.617 -28.406 1 92.88 333 ILE B CA 1
ATOM 6279 C C . ILE B 1 333 ? 15.656 -14.977 -29.406 1 92.88 333 ILE B C 1
ATOM 6281 O O . ILE B 1 333 ? 15.359 -15.375 -30.531 1 92.88 333 ILE B O 1
ATOM 6285 N N . LEU B 1 334 ? 16.891 -14.891 -28.969 1 92.62 334 LEU B N 1
ATOM 6286 C CA . LEU B 1 334 ? 18.031 -15.117 -29.859 1 92.62 334 LEU B CA 1
ATOM 6287 C C . LEU B 1 334 ? 18.172 -16.594 -30.188 1 92.62 334 LEU B C 1
ATOM 6289 O O . LEU B 1 334 ? 18.516 -16.969 -31.312 1 92.62 334 LEU B O 1
ATOM 6293 N N . ASN B 1 335 ? 17.984 -17.359 -29.172 1 91.25 335 ASN B N 1
ATOM 6294 C CA . ASN B 1 335 ? 18.031 -18.797 -29.312 1 91.25 335 ASN B CA 1
ATOM 6295 C C . ASN B 1 335 ? 16.688 -19.453 -29.031 1 91.25 335 ASN B C 1
ATOM 6297 O O . ASN B 1 335 ? 16.578 -20.297 -28.141 1 91.25 335 ASN B O 1
ATOM 6301 N N . SER B 1 336 ? 15.758 -19.125 -29.875 1 88.31 336 SER B N 1
ATOM 6302 C CA . SER B 1 336 ? 14.383 -19.531 -29.641 1 88.31 336 SER B CA 1
ATOM 6303 C C . SER B 1 336 ? 14.234 -21.047 -29.703 1 88.31 336 SER B C 1
ATOM 6305 O O . SER B 1 336 ? 14.625 -21.672 -30.703 1 88.31 336 SER B O 1
ATOM 6307 N N . PRO B 1 337 ? 13.75 -21.656 -28.719 1 83.31 337 PRO B N 1
ATOM 6308 C CA . PRO B 1 337 ? 13.477 -23.094 -28.75 1 83.31 337 PRO B CA 1
ATOM 6309 C C . PRO B 1 337 ? 12.219 -23.438 -29.547 1 83.31 337 PRO B C 1
ATOM 6311 O O . PRO B 1 337 ? 11.938 -24.625 -29.766 1 83.31 337 PRO B O 1
ATOM 6314 N N . ALA B 1 338 ? 11.523 -22.469 -29.906 1 81.19 338 ALA B N 1
ATOM 6315 C CA . ALA B 1 338 ? 10.289 -22.703 -30.641 1 81.19 338 ALA B CA 1
ATOM 6316 C C . ALA B 1 338 ? 10.578 -23.203 -32.062 1 81.19 338 ALA B C 1
ATOM 6318 O O . ALA B 1 338 ? 11.664 -22.969 -32.594 1 81.19 338 ALA B O 1
ATOM 6319 N N . PRO B 1 339 ? 9.617 -23.906 -32.594 1 82.19 339 PRO B N 1
ATOM 6320 C CA . PRO B 1 339 ? 9.789 -24.297 -34 1 82.19 339 PRO B CA 1
ATOM 6321 C C . PRO B 1 339 ? 9.953 -23.109 -34.938 1 82.19 339 PRO B C 1
ATOM 6323 O O . PRO B 1 339 ? 9.453 -22.016 -34.625 1 82.19 339 PRO B O 1
ATOM 6326 N N . LYS B 1 340 ? 10.625 -23.297 -35.938 1 81.19 340 LYS B N 1
ATOM 6327 C CA . LYS B 1 340 ? 11.047 -22.25 -36.875 1 81.19 340 LYS B CA 1
ATOM 6328 C C . LYS B 1 340 ? 9.859 -21.422 -37.344 1 81.19 340 LYS B C 1
ATOM 6330 O O . LYS B 1 340 ? 9.969 -20.203 -37.469 1 81.19 340 LYS B O 1
ATOM 6335 N N . GLU B 1 341 ? 8.781 -22.094 -37.5 1 81.06 341 GLU B N 1
ATOM 6336 C CA . GLU B 1 341 ? 7.605 -21.406 -38.062 1 81.06 341 GLU B CA 1
ATOM 6337 C C . GLU B 1 341 ? 7.027 -20.422 -37.031 1 81.06 341 GLU B C 1
ATOM 6339 O O . GLU B 1 341 ? 6.312 -19.484 -37.406 1 81.06 341 GLU B O 1
ATOM 6344 N N . PHE B 1 342 ? 7.375 -20.609 -35.781 1 85 342 PHE B N 1
ATOM 6345 C CA . PHE B 1 342 ? 6.723 -19.812 -34.75 1 85 342 PHE B CA 1
ATOM 6346 C C . PHE B 1 342 ? 7.727 -18.906 -34.031 1 85 342 PHE B C 1
ATOM 6348 O O . PHE B 1 342 ? 7.352 -18.094 -33.188 1 85 342 PHE B O 1
ATOM 6355 N N . GLN B 1 343 ? 8.922 -18.906 -34.469 1 82.56 343 GLN B N 1
ATOM 6356 C CA . GLN B 1 343 ? 9.992 -18.219 -33.75 1 82.56 343 GLN B CA 1
ATOM 6357 C C . GLN B 1 343 ? 9.805 -16.703 -33.812 1 82.56 343 GLN B C 1
ATOM 6359 O O . GLN B 1 343 ? 10.258 -15.992 -32.906 1 82.56 343 GLN B O 1
ATOM 6364 N N . GLU B 1 344 ? 9.086 -16.312 -34.781 1 86.12 344 GLU B N 1
ATOM 6365 C CA . GLU B 1 344 ? 8.938 -14.875 -34.969 1 86.12 344 GLU B CA 1
ATOM 6366 C C . GLU B 1 344 ? 7.824 -14.328 -34.094 1 86.12 344 GLU B C 1
ATOM 6368 O O . GLU B 1 344 ? 7.758 -13.117 -33.844 1 86.12 344 GLU B O 1
ATOM 6373 N N . HIS B 1 345 ? 7.027 -15.242 -33.625 1 91.56 345 HIS B N 1
ATOM 6374 C CA . HIS B 1 345 ? 5.836 -14.75 -32.938 1 91.56 345 HIS B CA 1
ATOM 6375 C C . HIS B 1 345 ? 5.75 -15.273 -31.516 1 91.56 345 HIS B C 1
ATOM 6377 O O . HIS B 1 345 ? 4.953 -14.789 -30.703 1 91.56 345 HIS B O 1
ATOM 6383 N N . VAL B 1 346 ? 6.625 -16.234 -31.203 1 92.94 346 VAL B N 1
ATOM 6384 C CA . VAL B 1 346 ? 6.453 -16.906 -29.922 1 92.94 346 VAL B CA 1
ATOM 6385 C C . VAL B 1 346 ? 7.738 -16.812 -29.094 1 92.94 346 VAL B C 1
ATOM 6387 O O . VAL B 1 346 ? 8.828 -17.094 -29.609 1 92.94 346 VAL B O 1
ATOM 6390 N N . LEU B 1 347 ? 7.547 -16.312 -27.891 1 94.12 347 LEU B N 1
ATOM 6391 C CA . LEU B 1 347 ? 8.602 -16.359 -26.891 1 94.12 347 LEU B CA 1
ATOM 6392 C C . LEU B 1 347 ? 8.461 -17.578 -26 1 94.12 347 LEU B C 1
ATOM 6394 O O . LEU B 1 347 ? 7.508 -17.688 -25.219 1 94.12 347 LEU B O 1
ATOM 6398 N N . GLU B 1 348 ? 9.367 -18.5 -26.141 1 92.81 348 GLU B N 1
ATOM 6399 C CA . GLU B 1 348 ? 9.305 -19.688 -25.312 1 92.81 348 GLU B CA 1
ATOM 6400 C C . GLU B 1 348 ? 10.367 -19.656 -24.203 1 92.81 348 GLU B C 1
ATOM 6402 O O . GLU B 1 348 ? 11.547 -19.469 -24.484 1 92.81 348 GLU B O 1
ATOM 6407 N N . LEU B 1 349 ? 9.875 -19.812 -23 1 91.38 349 LEU B N 1
ATOM 6408 C CA . LEU B 1 349 ? 10.75 -19.812 -21.844 1 91.38 349 LEU B CA 1
ATOM 6409 C C . LEU B 1 349 ? 10.742 -21.172 -21.156 1 91.38 349 LEU B C 1
ATOM 6411 O O . LEU B 1 349 ? 9.711 -21.844 -21.078 1 91.38 349 LEU B O 1
ATOM 6415 N N . ALA B 1 350 ? 11.938 -21.578 -20.703 1 85.38 350 ALA B N 1
ATOM 6416 C CA . ALA B 1 350 ? 12.031 -22.828 -19.953 1 85.38 350 ALA B CA 1
ATOM 6417 C C . ALA B 1 350 ? 11.266 -22.734 -18.625 1 85.38 350 ALA B C 1
ATOM 6419 O O . ALA B 1 350 ? 10.703 -23.734 -18.156 1 85.38 350 ALA B O 1
ATOM 6420 N N . LYS B 1 351 ? 11.367 -21.594 -18.016 1 83.44 351 LYS B N 1
ATOM 6421 C CA . LYS B 1 351 ? 10.625 -21.25 -16.812 1 83.44 351 LYS B CA 1
ATOM 6422 C C . LYS B 1 351 ? 10.109 -19.812 -16.875 1 83.44 351 LYS B C 1
ATOM 6424 O O . LYS B 1 351 ? 10.688 -18.969 -17.562 1 83.44 351 LYS B O 1
ATOM 6429 N N . TRP B 1 352 ? 9.055 -19.734 -16.156 1 82.81 352 TRP B N 1
ATOM 6430 C CA . TRP B 1 352 ? 8.477 -18.391 -16.203 1 82.81 352 TRP B CA 1
ATOM 6431 C C . TRP B 1 352 ? 9.461 -17.359 -15.664 1 82.81 352 TRP B C 1
ATOM 6433 O O . TRP B 1 352 ? 10.156 -17.594 -14.672 1 82.81 352 TRP B O 1
ATOM 6443 N N . ALA B 1 353 ? 9.562 -16.266 -16.312 1 84.19 353 ALA B N 1
ATOM 6444 C CA . ALA B 1 353 ? 10.266 -15.047 -15.922 1 84.19 353 ALA B CA 1
ATOM 6445 C C . ALA B 1 353 ? 9.477 -13.805 -16.328 1 84.19 353 ALA B C 1
ATOM 6447 O O . ALA B 1 353 ? 8.703 -13.836 -17.281 1 84.19 353 ALA B O 1
ATOM 6448 N N . PRO B 1 354 ? 9.609 -12.781 -15.469 1 84.69 354 PRO B N 1
ATOM 6449 C CA . PRO B 1 354 ? 8.891 -11.57 -15.859 1 84.69 354 PRO B CA 1
ATOM 6450 C C . PRO B 1 354 ? 9.359 -11.008 -17.203 1 84.69 354 PRO B C 1
ATOM 6452 O O . PRO B 1 354 ? 10.336 -10.258 -17.25 1 84.69 354 PRO B O 1
ATOM 6455 N N . TYR B 1 355 ? 8.641 -11.32 -18.219 1 89.44 355 TYR B N 1
ATOM 6456 C CA . TYR B 1 355 ? 9.078 -10.992 -19.562 1 89.44 355 TYR B CA 1
ATOM 6457 C C . TYR B 1 355 ? 8.367 -9.742 -20.094 1 89.44 355 TYR B C 1
ATOM 6459 O O . TYR B 1 355 ? 8.82 -9.117 -21.047 1 89.44 355 TYR B O 1
ATOM 6467 N N . GLU B 1 356 ? 7.285 -9.359 -19.578 1 82.06 356 GLU B N 1
ATOM 6468 C CA . GLU B 1 356 ? 6.355 -8.391 -20.156 1 82.06 356 GLU B CA 1
ATOM 6469 C C . GLU B 1 356 ? 7.047 -7.062 -20.438 1 82.06 356 GLU B C 1
ATOM 6471 O O . GLU B 1 356 ? 6.965 -6.543 -21.562 1 82.06 356 GLU B O 1
ATOM 6476 N N . ASP B 1 357 ? 7.762 -6.59 -19.516 1 77.62 357 ASP B N 1
ATOM 6477 C CA . ASP B 1 357 ? 8.406 -5.293 -19.688 1 77.62 357 ASP B CA 1
ATOM 6478 C C . ASP B 1 357 ? 9.617 -5.406 -20.625 1 77.62 357 ASP B C 1
ATOM 6480 O O . ASP B 1 357 ? 9.953 -4.453 -21.328 1 77.62 357 ASP B O 1
ATOM 6484 N N . HIS B 1 358 ? 10.188 -6.504 -20.688 1 89.25 358 HIS B N 1
ATOM 6485 C CA . HIS B 1 358 ? 11.422 -6.688 -21.438 1 89.25 358 HIS B CA 1
ATOM 6486 C C . HIS B 1 358 ? 11.133 -6.945 -22.922 1 89.25 358 HIS B C 1
ATOM 6488 O O . HIS B 1 358 ? 11.938 -6.59 -23.781 1 89.25 358 HIS B O 1
ATOM 6494 N N . VAL B 1 359 ? 10.016 -7.496 -23.188 1 91.88 359 VAL B N 1
ATOM 6495 C CA . VAL B 1 359 ? 9.688 -7.887 -24.562 1 91.88 359 VAL B CA 1
ATOM 6496 C C . VAL B 1 359 ? 9.695 -6.66 -25.469 1 91.88 359 VAL B C 1
ATOM 6498 O O . VAL B 1 359 ? 10.289 -6.68 -26.547 1 91.88 359 VAL B O 1
ATOM 6501 N N . TYR B 1 360 ? 9.125 -5.602 -25.047 1 87.62 360 TYR B N 1
ATOM 6502 C CA . TYR B 1 360 ? 9 -4.398 -25.859 1 87.62 360 TYR B CA 1
ATOM 6503 C C . TYR B 1 360 ? 10.367 -3.793 -26.156 1 87.62 360 TYR B C 1
ATOM 6505 O O . TYR B 1 360 ? 10.68 -3.486 -27.297 1 87.62 360 TYR B O 1
ATOM 6513 N N . ASN B 1 361 ? 11.117 -3.676 -25.125 1 84.62 361 ASN B N 1
ATOM 6514 C CA . ASN B 1 361 ? 12.453 -3.104 -25.266 1 84.62 361 ASN B CA 1
ATOM 6515 C C . ASN B 1 361 ? 13.352 -3.979 -26.125 1 84.62 361 ASN B C 1
ATOM 6517 O O . ASN B 1 361 ? 14.102 -3.469 -26.969 1 84.62 361 ASN B O 1
ATOM 6521 N N . LEU B 1 362 ? 13.266 -5.191 -25.938 1 91.62 362 LEU B N 1
ATOM 6522 C CA . LEU B 1 362 ? 14.133 -6.117 -26.656 1 91.62 362 LEU B CA 1
ATOM 6523 C C . LEU B 1 362 ? 13.734 -6.207 -28.125 1 91.62 362 LEU B C 1
ATOM 6525 O O . LEU B 1 362 ? 14.586 -6.391 -29 1 91.62 362 LEU B O 1
ATOM 6529 N N . GLU B 1 363 ? 12.453 -6.098 -28.391 1 92.06 363 GLU B N 1
ATOM 6530 C CA . GLU B 1 363 ? 12.008 -6.051 -29.781 1 92.06 363 GLU B CA 1
ATOM 6531 C C . GLU B 1 363 ? 12.648 -4.879 -30.531 1 92.06 363 GLU B C 1
ATOM 6533 O O . GLU B 1 363 ? 13.078 -5.027 -31.672 1 92.06 363 GLU B O 1
ATOM 6538 N N . ARG B 1 364 ? 12.688 -3.781 -29.891 1 87.06 364 ARG B N 1
ATOM 6539 C CA . ARG B 1 364 ? 13.297 -2.588 -30.469 1 87.06 364 ARG B CA 1
ATOM 6540 C C . ARG B 1 364 ? 14.805 -2.738 -30.578 1 87.06 364 ARG B C 1
ATOM 6542 O O . ARG B 1 364 ? 15.391 -2.447 -31.625 1 87.06 364 ARG B O 1
ATOM 6549 N N . GLU B 1 365 ? 15.406 -3.203 -29.578 1 87.12 365 GLU B N 1
ATOM 6550 C CA . GLU B 1 365 ? 16.859 -3.326 -29.5 1 87.12 365 GLU B CA 1
ATOM 6551 C C . GLU B 1 365 ? 17.375 -4.328 -30.531 1 87.12 365 GLU B C 1
ATOM 6553 O O . GLU B 1 365 ? 18.406 -4.094 -31.172 1 87.12 365 GLU B O 1
ATOM 6558 N N . LEU B 1 366 ? 16.688 -5.395 -30.656 1 91.31 366 LEU B N 1
ATOM 6559 C CA . LEU B 1 366 ? 17.141 -6.465 -31.547 1 91.31 366 LEU B CA 1
ATOM 6560 C C . LEU B 1 366 ? 16.625 -6.258 -32.969 1 91.31 366 LEU B C 1
ATOM 6562 O O . LEU B 1 366 ? 17 -6.992 -33.875 1 91.31 366 LEU B O 1
ATOM 6566 N N . GLY B 1 367 ? 15.805 -5.273 -33.094 1 88.81 367 GLY B N 1
ATOM 6567 C CA . GLY B 1 367 ? 15.281 -4.969 -34.406 1 88.81 367 GLY B CA 1
ATOM 6568 C C . GLY B 1 367 ? 14.438 -6.09 -35 1 88.81 367 GLY B C 1
ATOM 6569 O O . GLY B 1 367 ? 14.578 -6.441 -36.156 1 88.81 367 GLY B O 1
ATOM 6570 N N . LEU B 1 368 ? 13.602 -6.562 -34.188 1 88.81 368 LEU B N 1
ATOM 6571 C CA . LEU B 1 368 ? 12.75 -7.648 -34.656 1 88.81 368 LEU B CA 1
ATOM 6572 C C . LEU B 1 368 ? 11.742 -7.137 -35.688 1 88.81 368 LEU B C 1
ATOM 6574 O O . LEU B 1 368 ? 11.188 -6.047 -35.531 1 88.81 368 LEU B O 1
ATOM 6578 N N . SER B 1 369 ? 11.648 -7.812 -36.75 1 84.38 369 SER B N 1
ATOM 6579 C CA . SER B 1 369 ? 10.727 -7.438 -37.812 1 84.38 369 SER B CA 1
ATOM 6580 C C . SER B 1 369 ? 9.273 -7.621 -37.375 1 84.38 369 SER B C 1
ATOM 6582 O O . SER B 1 369 ? 8.406 -6.836 -37.75 1 84.38 369 SER B O 1
ATOM 6584 N N . GLU B 1 370 ? 9.086 -8.727 -36.688 1 86.88 370 GLU B N 1
ATOM 6585 C CA . GLU B 1 370 ? 7.746 -9.008 -36.156 1 86.88 370 GLU B CA 1
ATOM 6586 C C . GLU B 1 370 ? 7.707 -8.914 -34.625 1 86.88 370 GLU B C 1
ATOM 6588 O O . GLU B 1 370 ? 8.711 -9.172 -33.969 1 86.88 370 GLU B O 1
ATOM 6593 N N . LYS B 1 371 ? 6.559 -8.516 -34.219 1 90.81 371 LYS B N 1
ATOM 6594 C CA . LYS B 1 371 ? 6.359 -8.43 -32.781 1 90.81 371 LYS B CA 1
ATOM 6595 C C . LYS B 1 371 ? 5.969 -9.781 -32.188 1 90.81 371 LYS B C 1
ATOM 6597 O O . LYS B 1 371 ? 5.211 -10.539 -32.812 1 90.81 371 LYS B O 1
ATOM 6602 N N . LEU B 1 372 ? 6.562 -10.07 -31.125 1 93.94 372 LEU B N 1
ATOM 6603 C CA . LEU B 1 372 ? 6.18 -11.281 -30.406 1 93.94 372 LEU B CA 1
ATOM 6604 C C . LEU B 1 372 ? 4.73 -11.203 -29.938 1 93.94 372 LEU B C 1
ATOM 6606 O O . LEU B 1 372 ? 4.277 -10.156 -29.484 1 93.94 372 LEU B O 1
ATOM 6610 N N . LYS B 1 373 ? 3.996 -12.312 -30.094 1 94.12 373 LYS B N 1
ATOM 6611 C CA . LYS B 1 373 ? 2.562 -12.297 -29.812 1 94.12 373 LYS B CA 1
ATOM 6612 C C . LYS B 1 373 ? 2.229 -13.211 -28.641 1 94.12 373 LYS B C 1
ATOM 6614 O O . LYS B 1 373 ? 1.253 -12.977 -27.922 1 94.12 373 LYS B O 1
ATOM 6619 N N . PHE B 1 374 ? 3.029 -14.258 -28.453 1 94.5 374 PHE B N 1
ATOM 6620 C CA . PHE B 1 374 ? 2.725 -15.242 -27.422 1 94.5 374 PHE B CA 1
ATOM 6621 C C . PHE B 1 374 ? 3.961 -15.539 -26.578 1 94.5 374 PHE B C 1
ATOM 6623 O O . PHE B 1 374 ? 5.082 -15.531 -27.094 1 94.5 374 PHE B O 1
ATOM 6630 N N . ALA B 1 375 ? 3.727 -15.711 -25.328 1 93.94 375 ALA B N 1
ATOM 6631 C CA . ALA B 1 375 ? 4.738 -16.25 -24.422 1 93.94 375 ALA B CA 1
ATOM 6632 C C . ALA B 1 375 ? 4.34 -17.641 -23.922 1 93.94 375 ALA B C 1
ATOM 6634 O O . ALA B 1 375 ? 3.225 -17.828 -23.438 1 93.94 375 ALA B O 1
ATOM 6635 N N . VAL B 1 376 ? 5.203 -18.625 -24.156 1 92.94 376 VAL B N 1
ATOM 6636 C CA . VAL B 1 376 ? 4.969 -20 -23.719 1 92.94 376 VAL B CA 1
ATOM 6637 C C . VAL B 1 376 ? 6.008 -20.391 -22.688 1 92.94 376 VAL B C 1
ATOM 6639 O O . VAL B 1 376 ? 7.203 -20.156 -22.859 1 92.94 376 VAL B O 1
ATOM 6642 N N . TYR B 1 377 ? 5.52 -20.922 -21.562 1 90.25 377 TYR B N 1
ATOM 6643 C CA . TYR B 1 377 ? 6.477 -21.312 -20.547 1 90.25 377 TYR B CA 1
ATOM 6644 C C . TYR B 1 377 ? 5.945 -22.484 -19.719 1 90.25 377 TYR B C 1
ATOM 6646 O O . TYR B 1 377 ? 4.73 -22.703 -19.656 1 90.25 377 TYR B O 1
ATOM 6654 N N . LYS B 1 378 ? 6.922 -23.141 -19.219 1 86.69 378 LYS B N 1
ATOM 6655 C CA . LYS B 1 378 ? 6.637 -24.297 -18.375 1 86.69 378 LYS B CA 1
ATOM 6656 C C . LYS B 1 378 ? 6.391 -23.875 -16.938 1 86.69 378 LYS B C 1
ATOM 6658 O O . LYS B 1 378 ? 7.066 -22.984 -16.422 1 86.69 378 LYS B O 1
ATOM 6663 N N . ALA B 1 379 ? 5.312 -24.359 -16.344 1 77.81 379 ALA B N 1
ATOM 6664 C CA . ALA B 1 379 ? 5.016 -24.125 -14.938 1 77.81 379 ALA B CA 1
ATOM 6665 C C . ALA B 1 379 ? 5.043 -25.422 -14.148 1 77.81 379 ALA B C 1
ATOM 6667 O O . ALA B 1 379 ? 4.512 -26.438 -14.602 1 77.81 379 ALA B O 1
ATOM 6668 N N . GLU B 1 380 ? 5.844 -25.391 -13.109 1 73.56 380 GLU B N 1
ATOM 6669 C CA . GLU B 1 380 ? 5.941 -26.562 -12.242 1 73.56 380 GLU B CA 1
ATOM 6670 C C . GLU B 1 380 ? 5.352 -26.281 -10.867 1 73.56 380 GLU B C 1
ATOM 6672 O O . GLU B 1 380 ? 5.566 -25.203 -10.297 1 73.56 380 GLU B O 1
ATOM 6677 N N . ARG B 1 381 ? 4.484 -27.109 -10.461 1 67.06 381 ARG B N 1
ATOM 6678 C CA . ARG B 1 381 ? 3.891 -26.984 -9.133 1 67.06 381 ARG B CA 1
ATOM 6679 C C . ARG B 1 381 ? 4.059 -28.281 -8.336 1 67.06 381 ARG B C 1
ATOM 6681 O O . ARG B 1 381 ? 3.951 -29.375 -8.891 1 67.06 381 ARG B O 1
ATOM 6688 N N . ILE B 1 382 ? 4.43 -28.078 -7.074 1 63.28 382 ILE B N 1
ATOM 6689 C CA . ILE B 1 382 ? 4.551 -29.234 -6.195 1 63.28 382 ILE B CA 1
ATOM 6690 C C . ILE B 1 382 ? 3.184 -29.578 -5.613 1 63.28 382 ILE B C 1
ATOM 6692 O O . ILE B 1 382 ? 2.52 -28.734 -5.016 1 63.28 382 ILE B O 1
ATOM 6696 N N . GLU B 1 383 ? 2.641 -30.641 -5.988 1 61.53 383 GLU B N 1
ATOM 6697 C CA . GLU B 1 383 ? 1.4 -31.156 -5.422 1 61.53 383 GLU B CA 1
ATOM 6698 C C . GLU B 1 383 ? 1.659 -32.406 -4.566 1 61.53 383 GLU B C 1
ATOM 6700 O O . GLU B 1 383 ? 2.799 -32.844 -4.457 1 61.53 383 GLU B O 1
ATOM 6705 N N . LYS B 1 384 ? 0.7 -32.812 -3.736 1 56.97 384 LYS B N 1
ATOM 6706 C CA . LYS B 1 384 ? 0.833 -33.938 -2.848 1 56.97 384 LYS B CA 1
ATOM 6707 C C . LYS B 1 384 ? 1.38 -35.156 -3.594 1 56.97 384 LYS B C 1
ATOM 6709 O O . LYS B 1 384 ? 2.203 -35.906 -3.059 1 56.97 384 LYS B O 1
ATOM 6714 N N . GLU B 1 385 ? 0.867 -35.375 -4.77 1 58.31 385 GLU B N 1
ATOM 6715 C CA . GLU B 1 385 ? 1.2 -36.594 -5.523 1 58.31 385 GLU B CA 1
ATOM 6716 C C . GLU B 1 385 ? 2.518 -36.438 -6.277 1 58.31 385 GLU B C 1
ATOM 6718 O O . GLU B 1 385 ? 3.016 -37.375 -6.887 1 58.31 385 GLU B O 1
ATOM 6723 N N . GLY B 1 386 ? 3.064 -35.281 -6.16 1 62.16 386 GLY B N 1
ATOM 6724 C CA . GLY B 1 386 ? 4.328 -35.062 -6.848 1 62.16 386 GLY B CA 1
ATOM 6725 C C . GLY B 1 386 ? 4.363 -33.75 -7.617 1 62.16 386 GLY B C 1
ATOM 6726 O O . GLY B 1 386 ? 3.557 -32.844 -7.367 1 62.16 386 GLY B O 1
ATOM 6727 N N . LEU B 1 387 ? 5.391 -33.688 -8.461 1 68.31 387 LEU B N 1
ATOM 6728 C CA . LEU B 1 387 ? 5.598 -32.469 -9.266 1 68.31 387 LEU B CA 1
ATOM 6729 C C . LEU B 1 387 ? 4.664 -32.438 -10.469 1 68.31 387 LEU B C 1
ATOM 6731 O O . LEU B 1 387 ? 4.625 -33.406 -11.242 1 68.31 387 LEU B O 1
ATOM 6735 N N . LYS B 1 388 ? 3.729 -31.594 -10.562 1 73.38 388 LYS B N 1
ATOM 6736 C CA . LYS B 1 388 ? 2.848 -31.406 -11.711 1 73.38 388 LYS B CA 1
ATOM 6737 C C . LYS B 1 388 ? 3.393 -30.328 -12.648 1 73.38 388 LYS B C 1
ATOM 6739 O O . LYS B 1 388 ? 3.723 -29.234 -12.219 1 73.38 388 LYS B O 1
ATOM 6744 N N . VAL B 1 389 ? 3.582 -30.797 -13.867 1 80.12 389 VAL B N 1
ATOM 6745 C CA . VAL B 1 389 ? 4.129 -29.891 -14.867 1 80.12 389 VAL B CA 1
ATOM 6746 C C . VAL B 1 389 ? 3.021 -29.438 -15.82 1 80.12 389 VAL B C 1
ATOM 6748 O O . VAL B 1 389 ? 2.184 -30.25 -16.234 1 80.12 389 VAL B O 1
ATOM 6751 N N . SER B 1 390 ? 2.852 -28.219 -16.016 1 83.5 390 SER B N 1
ATOM 6752 C CA . SER B 1 390 ? 1.927 -27.656 -16.984 1 83.5 390 SER B CA 1
ATOM 6753 C C . SER B 1 390 ? 2.609 -26.609 -17.859 1 83.5 390 SER B C 1
ATOM 6755 O O . SER B 1 390 ? 3.701 -26.141 -17.531 1 83.5 390 SER B O 1
ATOM 6757 N N . TRP B 1 391 ? 2.037 -26.438 -19.047 1 88.75 391 TRP B N 1
ATOM 6758 C CA . TRP B 1 391 ? 2.531 -25.406 -19.953 1 88.75 391 TRP B CA 1
ATOM 6759 C C . TRP B 1 391 ? 1.494 -24.297 -20.141 1 88.75 391 TRP B C 1
ATOM 6761 O O . TRP B 1 391 ? 0.307 -24.578 -20.328 1 88.75 391 TRP B O 1
ATOM 6771 N N . SER B 1 392 ? 1.975 -23.156 -20.047 1 90.56 392 SER B N 1
ATOM 6772 C CA . SER B 1 392 ? 1.091 -22 -20.188 1 90.56 392 SER B CA 1
ATOM 6773 C C . SER B 1 392 ? 1.414 -21.219 -21.453 1 90.56 392 SER B C 1
ATOM 6775 O O . SER B 1 392 ? 2.578 -21.109 -21.844 1 90.56 392 SER B O 1
ATOM 6777 N N . ILE B 1 393 ? 0.346 -20.812 -22.141 1 91.81 393 ILE B N 1
ATOM 6778 C CA . ILE B 1 393 ? 0.475 -19.875 -23.234 1 91.81 393 ILE B CA 1
ATOM 6779 C C . ILE B 1 393 ? -0.207 -18.547 -22.875 1 91.81 393 ILE B C 1
ATOM 6781 O O . ILE B 1 393 ? -1.398 -18.531 -22.562 1 91.81 393 ILE B O 1
ATOM 6785 N N . ARG B 1 394 ? 0.548 -17.531 -22.844 1 92.69 394 ARG B N 1
ATOM 6786 C CA . ARG B 1 394 ? 0.023 -16.203 -22.516 1 92.69 394 ARG B CA 1
ATOM 6787 C C . ARG B 1 394 ? 0.188 -15.25 -23.703 1 92.69 394 ARG B C 1
ATOM 6789 O O . ARG B 1 394 ? 1.229 -15.242 -24.359 1 92.69 394 ARG B O 1
ATOM 6796 N N . CYS B 1 395 ? -0.864 -14.508 -23.953 1 93.56 395 CYS B N 1
ATOM 6797 C CA . CYS B 1 395 ? -0.82 -13.523 -25.031 1 93.56 395 CYS B CA 1
ATOM 6798 C C . CYS B 1 395 ? -0.109 -12.25 -24.578 1 93.56 395 CYS B C 1
ATOM 6800 O O . CYS B 1 395 ? -0.382 -11.734 -23.5 1 93.56 395 CYS B O 1
ATOM 6802 N N . ILE B 1 396 ? 0.805 -11.789 -25.375 1 93 396 ILE B N 1
ATOM 6803 C CA . ILE B 1 396 ? 1.557 -10.578 -25.047 1 93 396 ILE B CA 1
ATOM 6804 C C . ILE B 1 396 ? 0.69 -9.352 -25.312 1 93 396 ILE B C 1
ATOM 6806 O O . ILE B 1 396 ? 0.037 -9.25 -26.359 1 93 396 ILE B O 1
ATOM 6810 N N . GLN B 1 397 ? 0.731 -8.477 -24.359 1 89.88 397 GLN B N 1
ATOM 6811 C CA . GLN B 1 397 ? -0.107 -7.285 -24.406 1 89.88 397 GLN B CA 1
ATOM 6812 C C . GLN B 1 397 ? 0.524 -6.207 -25.281 1 89.88 397 GLN B C 1
ATOM 6814 O O . GLN B 1 397 ? 1.728 -6.242 -25.547 1 89.88 397 GLN B O 1
ATOM 6819 N N . GLU B 1 398 ? -0.406 -5.32 -25.703 1 87.88 398 GLU B N 1
ATOM 6820 C CA . GLU B 1 398 ? 0.101 -4.129 -26.375 1 87.88 398 GLU B CA 1
ATOM 6821 C C . GLU B 1 398 ? 0.793 -3.191 -25.391 1 87.88 398 GLU B C 1
ATOM 6823 O O . GLU B 1 398 ? 0.341 -3.031 -24.266 1 87.88 398 GLU B O 1
ATOM 6828 N N . GLU B 1 399 ? 1.837 -2.611 -25.906 1 81.75 399 GLU B N 1
ATOM 6829 C CA . GLU B 1 399 ? 2.609 -1.738 -25.016 1 81.75 399 GLU B CA 1
ATOM 6830 C C . GLU B 1 399 ? 1.749 -0.603 -24.469 1 81.75 399 GLU B C 1
ATOM 6832 O O . GLU B 1 399 ? 1.072 0.091 -25.234 1 81.75 399 GLU B O 1
ATOM 6837 N N . GLY B 1 400 ? 1.736 -0.476 -23.203 1 70.75 400 GLY B N 1
ATOM 6838 C CA . GLY B 1 400 ? 0.988 0.584 -22.547 1 70.75 400 GLY B CA 1
ATOM 6839 C C . GLY B 1 400 ? -0.472 0.235 -22.328 1 70.75 400 GLY B C 1
ATOM 6840 O O . GLY B 1 400 ? -1.213 1.003 -21.703 1 70.75 400 GLY B O 1
ATOM 6841 N N . GLN B 1 401 ? -0.889 -0.854 -22.844 1 69.94 401 GLN B N 1
ATOM 6842 C CA . GLN B 1 401 ? -2.273 -1.293 -22.703 1 69.94 401 GLN B CA 1
ATOM 6843 C C . GLN B 1 401 ? -2.352 -2.621 -21.953 1 69.94 401 GLN B C 1
ATOM 6845 O O . GLN B 1 401 ? -2.184 -3.688 -22.562 1 69.94 401 GLN B O 1
ATOM 6850 N N . GLN B 1 402 ? -2.684 -2.564 -20.75 1 66.69 402 GLN B N 1
ATOM 6851 C CA . GLN B 1 402 ? -2.596 -3.729 -19.875 1 66.69 402 GLN B CA 1
ATOM 6852 C C . GLN B 1 402 ? -3.664 -4.762 -20.219 1 66.69 402 GLN B C 1
ATOM 6854 O O . GLN B 1 402 ? -3.482 -5.957 -19.984 1 66.69 402 GLN B O 1
ATOM 6859 N N . PHE B 1 403 ? -4.738 -4.395 -20.812 1 68.44 403 PHE B N 1
ATOM 6860 C CA . PHE B 1 403 ? -5.82 -5.352 -21 1 68.44 403 PHE B CA 1
ATOM 6861 C C . PHE B 1 403 ? -6.051 -5.617 -22.484 1 68.44 403 PHE B C 1
ATOM 6863 O O . PHE B 1 403 ? -7.004 -6.309 -22.859 1 68.44 403 PHE B O 1
ATOM 6870 N N . LYS B 1 404 ? -5.152 -5.156 -23.297 1 81.62 404 LYS B N 1
ATOM 6871 C CA . LYS B 1 404 ? -5.258 -5.391 -24.734 1 81.62 404 LYS B CA 1
ATOM 6872 C C . LYS B 1 404 ? -4.078 -6.211 -25.25 1 81.62 404 LYS B C 1
ATOM 6874 O O . LYS B 1 404 ? -2.936 -5.746 -25.219 1 81.62 404 LYS B O 1
ATOM 6879 N N . CYS B 1 405 ? -4.426 -7.41 -25.703 1 90.06 405 CYS B N 1
ATOM 6880 C CA . CYS B 1 405 ? -3.398 -8.305 -26.234 1 90.06 405 CYS B CA 1
ATOM 6881 C C . CYS B 1 405 ? -3.117 -8 -27.688 1 90.06 405 CYS B C 1
ATOM 6883 O O . CYS B 1 405 ? -4.008 -7.559 -28.422 1 90.06 405 CYS B O 1
ATOM 6885 N N . ARG B 1 406 ? -1.901 -8.195 -28.156 1 91.56 406 ARG B N 1
ATOM 6886 C CA . ARG B 1 406 ? -1.549 -8.086 -29.562 1 91.56 406 ARG B CA 1
ATOM 6887 C C . ARG B 1 406 ? -2.355 -9.062 -30.406 1 91.56 406 ARG B C 1
ATOM 6889 O O . ARG B 1 406 ? -2.816 -8.719 -31.5 1 91.56 406 ARG B O 1
ATOM 6896 N N . LEU B 1 407 ? -2.459 -10.266 -29.969 1 91.5 407 LEU B N 1
ATOM 6897 C CA . LEU B 1 407 ? -3.256 -11.328 -30.562 1 91.5 407 LEU B CA 1
ATOM 6898 C C . LEU B 1 407 ? -3.83 -12.25 -29.484 1 91.5 407 LEU B C 1
ATOM 6900 O O . LEU B 1 407 ? -3.082 -12.852 -28.719 1 91.5 407 LEU B O 1
ATOM 6904 N N . ARG B 1 408 ? -5.133 -12.352 -29.453 1 91.56 408 ARG B N 1
ATOM 6905 C CA . ARG B 1 408 ? -5.793 -13.195 -28.469 1 91.56 408 ARG B CA 1
ATOM 6906 C C . ARG B 1 408 ? -5.984 -14.609 -29 1 91.56 408 ARG B C 1
ATOM 6908 O O . ARG B 1 408 ? -5.922 -14.844 -30.203 1 91.56 408 ARG B O 1
ATOM 6915 N N . LEU B 1 409 ? -6.152 -15.523 -28.016 1 91.88 409 LEU B N 1
ATOM 6916 C CA . LEU B 1 409 ? -6.562 -16.859 -28.422 1 91.88 409 LEU B CA 1
ATOM 6917 C C . LEU B 1 409 ? -7.973 -16.844 -29 1 91.88 409 LEU B C 1
ATOM 6919 O O . LEU B 1 409 ? -8.719 -15.891 -28.797 1 91.88 409 LEU B O 1
ATOM 6923 N N . ARG B 1 410 ? -8.219 -17.812 -29.719 1 90.56 410 ARG B N 1
ATOM 6924 C CA . ARG B 1 410 ? -9.5 -17.859 -30.406 1 90.56 410 ARG B CA 1
ATOM 6925 C C . ARG B 1 410 ? -10.656 -17.734 -29.422 1 90.56 410 ARG B C 1
ATOM 6927 O O . ARG B 1 410 ? -10.617 -18.312 -28.328 1 90.56 410 ARG B O 1
ATOM 6934 N N . GLU B 1 411 ? -11.617 -17 -29.797 1 86.62 411 GLU B N 1
ATOM 6935 C CA . GLU B 1 411 ? -12.758 -16.719 -28.938 1 86.62 411 GLU B CA 1
ATOM 6936 C C . GLU B 1 411 ? -13.531 -17.984 -28.594 1 86.62 411 GLU B C 1
ATOM 6938 O O . GLU B 1 411 ? -14.086 -18.109 -27.5 1 86.62 411 GLU B O 1
ATOM 6943 N N . GLU B 1 412 ? -13.484 -18.906 -29.547 1 87.44 412 GLU B N 1
ATOM 6944 C CA . GLU B 1 412 ? -14.234 -20.141 -29.375 1 87.44 412 GLU B CA 1
ATOM 6945 C C . GLU B 1 412 ? -13.656 -20.984 -28.25 1 87.44 412 GLU B C 1
ATOM 6947 O O . GLU B 1 412 ? -14.328 -21.875 -27.719 1 87.44 412 GLU B O 1
ATOM 6952 N N . TRP B 1 413 ? -12.438 -20.688 -27.938 1 89.81 413 TRP B N 1
ATOM 6953 C CA . TRP B 1 413 ? -11.766 -21.469 -26.891 1 89.81 413 TRP B CA 1
ATOM 6954 C C . TRP B 1 413 ? -12.016 -20.859 -25.516 1 89.81 413 TRP B C 1
ATOM 6956 O O . TRP B 1 413 ? -11.789 -21.516 -24.5 1 89.81 413 TRP B O 1
ATOM 6966 N N . GLY B 1 414 ? -12.469 -19.672 -25.484 1 86.5 414 GLY B N 1
ATOM 6967 C CA . GLY B 1 414 ? -12.562 -18.922 -24.234 1 86.5 414 GLY B CA 1
ATOM 6968 C C . GLY B 1 414 ? -13.516 -19.562 -23.234 1 86.5 414 GLY B C 1
ATOM 6969 O O . GLY B 1 414 ? -14.672 -19.844 -23.562 1 86.5 414 GLY B O 1
ATOM 6970 N N . GLY B 1 415 ? -12.992 -19.734 -22.031 1 81.06 415 GLY B N 1
ATOM 6971 C CA . GLY B 1 415 ? -13.828 -20.25 -20.953 1 81.06 415 GLY B CA 1
ATOM 6972 C C . GLY B 1 415 ? -13.922 -21.75 -20.922 1 81.06 415 GLY B C 1
ATOM 6973 O O . GLY B 1 415 ? -14.516 -22.328 -20.016 1 81.06 415 GLY B O 1
ATOM 6974 N N . LEU B 1 416 ? -13.336 -22.453 -21.906 1 84.94 416 LEU B N 1
ATOM 6975 C CA . LEU B 1 416 ? -13.43 -23.906 -21.984 1 84.94 416 LEU B CA 1
ATOM 6976 C C . LEU B 1 416 ? -12.352 -24.562 -21.125 1 84.94 416 LEU B C 1
ATOM 6978 O O . LEU B 1 416 ? -11.328 -23.953 -20.828 1 84.94 416 LEU B O 1
ATOM 6982 N N . ARG B 1 417 ? -12.656 -25.797 -20.656 1 84.94 417 ARG B N 1
ATOM 6983 C CA . ARG B 1 417 ? -11.734 -26.531 -19.797 1 84.94 417 ARG B CA 1
ATOM 6984 C C . ARG B 1 417 ? -11.586 -27.969 -20.266 1 84.94 417 ARG B C 1
ATOM 6986 O O . ARG B 1 417 ? -12.469 -28.5 -20.938 1 84.94 417 ARG B O 1
ATOM 6993 N N . ASP B 1 418 ? -10.484 -28.547 -19.969 1 87.19 418 ASP B N 1
ATOM 6994 C CA . ASP B 1 418 ? -10.188 -29.969 -20.094 1 87.19 418 ASP B CA 1
ATOM 6995 C C . ASP B 1 418 ? -10.586 -30.484 -21.469 1 87.19 418 ASP B C 1
ATOM 6997 O O . ASP B 1 418 ? -10.172 -29.938 -22.5 1 87.19 418 ASP B O 1
ATOM 7001 N N . GLU B 1 419 ? -11.391 -31.531 -21.484 1 87.88 419 GLU B N 1
ATOM 7002 C CA . GLU B 1 419 ? -11.672 -32.219 -22.734 1 87.88 419 GLU B CA 1
ATOM 7003 C C . GLU B 1 419 ? -12.461 -31.328 -23.688 1 87.88 419 GLU B C 1
ATOM 7005 O O . GLU B 1 419 ? -12.289 -31.406 -24.906 1 87.88 419 GLU B O 1
ATOM 7010 N N . ALA B 1 420 ? -13.266 -30.469 -23.125 1 88.12 420 ALA B N 1
ATOM 7011 C CA . ALA B 1 420 ? -14.031 -29.562 -23.984 1 88.12 420 ALA B CA 1
ATOM 7012 C C . ALA B 1 420 ? -13.117 -28.625 -24.75 1 88.12 420 ALA B C 1
ATOM 7014 O O . ALA B 1 420 ? -13.328 -28.375 -25.938 1 88.12 420 ALA B O 1
ATOM 7015 N N . LEU B 1 421 ? -12.164 -28.156 -24.062 1 89.44 421 LEU B N 1
ATOM 7016 C CA . LEU B 1 421 ? -11.172 -27.312 -24.703 1 89.44 421 LEU B CA 1
ATOM 7017 C C . LEU B 1 421 ? -10.375 -28.094 -25.75 1 89.44 421 LEU B C 1
ATOM 7019 O O . LEU B 1 421 ? -10.164 -27.609 -26.859 1 89.44 421 LEU B O 1
ATOM 7023 N N . GLY B 1 422 ? -9.992 -29.234 -25.453 1 89.31 422 GLY B N 1
ATOM 7024 C CA . GLY B 1 422 ? -9.234 -30.078 -26.375 1 89.31 422 GLY B CA 1
ATOM 7025 C C . GLY B 1 422 ? -9.984 -30.375 -27.656 1 89.31 422 GLY B C 1
ATOM 7026 O O . GLY B 1 422 ? -9.414 -30.281 -28.75 1 89.31 422 GLY B O 1
ATOM 7027 N N . LYS B 1 423 ? -11.172 -30.688 -27.531 1 88.94 423 LYS B N 1
ATOM 7028 C CA . LYS B 1 423 ? -11.992 -30.984 -28.703 1 88.94 423 LYS B CA 1
ATOM 7029 C C . LYS B 1 423 ? -12.164 -29.734 -29.578 1 88.94 423 LYS B C 1
ATOM 7031 O O . LYS B 1 423 ? -12.109 -29.844 -30.812 1 88.94 423 LYS B O 1
ATOM 7036 N N . ALA B 1 424 ? -12.32 -28.672 -28.906 1 89.19 424 ALA B N 1
ATOM 7037 C CA . ALA B 1 424 ? -12.492 -27.438 -29.656 1 89.19 424 ALA B CA 1
ATOM 7038 C C . ALA B 1 424 ? -11.227 -27.078 -30.422 1 89.19 424 ALA B C 1
ATOM 7040 O O . ALA B 1 424 ? -11.305 -26.656 -31.578 1 89.19 424 ALA B O 1
ATOM 7041 N N . VAL B 1 425 ? -10.125 -27.25 -29.859 1 87.75 425 VAL B N 1
ATOM 7042 C CA . VAL B 1 425 ? -8.844 -26.906 -30.453 1 87.75 425 VAL B CA 1
ATOM 7043 C C . VAL B 1 425 ? -8.516 -27.859 -31.594 1 87.75 425 VAL B C 1
ATOM 7045 O O . VAL B 1 425 ? -8.078 -27.438 -32.656 1 87.75 425 VAL B O 1
ATOM 7048 N N . LEU B 1 426 ? -8.734 -29.109 -31.484 1 85.88 426 LEU B N 1
ATOM 7049 C CA . LEU B 1 426 ? -8.375 -30.141 -32.438 1 85.88 426 LEU B CA 1
ATOM 7050 C C . LEU B 1 426 ? -9.359 -30.156 -33.625 1 85.88 426 LEU B C 1
ATOM 7052 O O . LEU B 1 426 ? -9.023 -30.594 -34.719 1 85.88 426 LEU B O 1
ATOM 7056 N N . ALA B 1 427 ? -10.531 -29.766 -33.375 1 81.19 427 ALA B N 1
ATOM 7057 C CA . ALA B 1 427 ? -11.5 -29.656 -34.438 1 81.19 427 ALA B CA 1
ATOM 7058 C C . ALA B 1 427 ? -11.062 -28.609 -35.469 1 81.19 427 ALA B C 1
ATOM 7060 O O . ALA B 1 427 ? -11.305 -28.766 -36.656 1 81.19 427 ALA B O 1
ATOM 7061 N N . ASN B 1 428 ? -10.461 -27.594 -35.094 1 68 428 ASN B N 1
ATOM 7062 C CA . ASN B 1 428 ? -10.023 -26.516 -35.969 1 68 428 ASN B CA 1
ATOM 7063 C C . ASN B 1 428 ? -8.719 -26.875 -36.688 1 68 428 ASN B C 1
ATOM 7065 O O . ASN B 1 428 ? -8.43 -26.328 -37.75 1 68 428 ASN B O 1
ATOM 7069 N N . SER B 1 429 ? -7.766 -27.703 -36.219 1 61.66 429 SER B N 1
ATOM 7070 C CA . SER B 1 429 ? -6.504 -28.094 -36.844 1 61.66 429 SER B CA 1
ATOM 7071 C C . SER B 1 429 ? -6.73 -29 -38.062 1 61.66 429 SER B C 1
ATOM 7073 O O . SER B 1 429 ? -5.93 -29 -39 1 61.66 429 SER B O 1
ATOM 7075 N N . SER B 1 430 ? -7.676 -29.891 -38.125 1 51.22 430 SER B N 1
ATOM 7076 C CA . SER B 1 430 ? -7.906 -30.75 -39.281 1 51.22 430 SER B CA 1
ATOM 7077 C C . SER B 1 430 ? -8.219 -29.922 -40.531 1 51.22 430 SER B C 1
ATOM 7079 O O . SER B 1 430 ? -8.016 -30.391 -41.656 1 51.22 430 SER B O 1
ATOM 7081 N N . SER B 1 431 ? -8.82 -28.75 -40.438 1 41.88 431 SER B N 1
ATOM 7082 C CA . SER B 1 431 ? -9.133 -28.094 -41.688 1 41.88 431 SER B CA 1
ATOM 7083 C C . SER B 1 431 ? -7.879 -27.5 -42.344 1 41.88 431 SER B C 1
ATOM 7085 O O . SER B 1 431 ? -7.879 -27.172 -43.531 1 41.88 431 SER B O 1
ATOM 7087 N N . SER B 1 432 ? -6.898 -26.953 -41.625 1 38.41 432 SER B N 1
ATOM 7088 C CA . SER B 1 432 ? -5.801 -26.281 -42.312 1 38.41 432 SER B CA 1
ATOM 7089 C C . SER B 1 432 ? -4.711 -27.266 -42.719 1 38.41 432 SER B C 1
ATOM 7091 O O . SER B 1 432 ? -3.678 -26.875 -43.281 1 38.41 432 SER B O 1
ATOM 7093 N N . SER B 1 433 ? -4.629 -28.438 -42.25 1 35.81 433 SER B N 1
ATOM 7094 C CA . SER B 1 433 ? -3.512 -29.266 -42.656 1 35.81 433 SER B CA 1
ATOM 7095 C C . SER B 1 433 ? -3.684 -29.734 -44.094 1 35.81 433 SER B C 1
ATOM 7097 O O . SER B 1 433 ? -3.912 -30.922 -44.344 1 35.81 433 SER B O 1
ATOM 7099 N N . SER B 1 434 ? -4.34 -28.984 -45 1 31 434 SER B N 1
ATOM 7100 C CA . SER B 1 434 ? -4.121 -29.656 -46.281 1 31 434 SER B CA 1
ATOM 7101 C C . SER B 1 434 ? -2.641 -29.922 -46.5 1 31 434 SER B C 1
ATOM 7103 O O . SER B 1 434 ? -2.254 -31.062 -46.812 1 31 434 SER B O 1
ATOM 7105 N N . SER B 1 435 ? -1.935 -28.953 -47.438 1 29.53 435 SER B N 1
ATOM 7106 C CA . SER B 1 435 ? -1.083 -29.312 -48.562 1 29.53 435 SER B CA 1
ATOM 7107 C C . SER B 1 435 ? 0.329 -29.656 -48.094 1 29.53 435 SER B C 1
ATOM 7109 O O . SER B 1 435 ? 1.076 -30.328 -48.812 1 29.53 435 SER B O 1
ATOM 7111 N N . SER B 1 436 ? 1.175 -28.75 -47.406 1 29.73 436 SER B N 1
ATOM 7112 C CA . SER B 1 436 ? 2.562 -28.844 -47.844 1 29.73 436 SER B CA 1
ATOM 7113 C C . SER B 1 436 ? 3.262 -30.047 -47.219 1 29.73 436 SER B C 1
ATOM 7115 O O . SER B 1 436 ? 3.375 -30.141 -46 1 29.73 436 SER B O 1
ATOM 7117 N N . SER B 1 437 ? 3.281 -31.25 -47.812 1 28.3 437 SER B N 1
ATOM 7118 C CA . SER B 1 437 ? 3.984 -32.531 -47.688 1 28.3 437 SER B CA 1
ATOM 7119 C C . SER B 1 437 ? 5.496 -32.312 -47.656 1 28.3 437 SER B C 1
ATOM 7121 O O . SER B 1 437 ? 6.258 -33.25 -47.969 1 28.3 437 SER B O 1
ATOM 7123 N N . SER B 1 438 ? 6.145 -31.156 -47.469 1 27.34 438 SER B N 1
ATOM 7124 C CA . SER B 1 438 ? 7.555 -31.297 -47.781 1 27.34 438 SER B CA 1
ATOM 7125 C C . SER B 1 438 ? 8.234 -32.344 -46.906 1 27.34 438 SER B C 1
ATOM 7127 O O . SER B 1 438 ? 7.867 -32.5 -45.75 1 27.34 438 SER B O 1
ATOM 7129 N N . SER B 1 439 ? 9.086 -33.344 -47.469 1 26.2 439 SER B N 1
ATOM 7130 C CA . SER B 1 439 ? 9.844 -34.562 -47.281 1 26.2 439 SER B CA 1
ATOM 7131 C C . SER B 1 439 ? 10.836 -34.406 -46.125 1 26.2 439 SER B C 1
ATOM 7133 O O . SER B 1 439 ? 11.352 -35.406 -45.594 1 26.2 439 SER B O 1
ATOM 7135 N N . GLY B 1 440 ? 11.727 -33.406 -46.125 1 26 440 GLY B N 1
ATOM 7136 C CA . GLY B 1 440 ? 13.078 -33.719 -45.719 1 26 440 GLY B CA 1
ATOM 7137 C C . GLY B 1 440 ? 13.164 -34.219 -44.281 1 26 440 GLY B C 1
ATOM 7138 O O . GLY B 1 440 ? 12.18 -34.188 -43.531 1 26 440 GLY B O 1
ATOM 7139 N N . GLY B 1 441 ? 14.492 -34.469 -43.719 1 27.3 441 GLY B N 1
ATOM 7140 C CA . GLY B 1 441 ? 15.305 -35.312 -42.844 1 27.3 441 GLY B CA 1
ATOM 7141 C C . GLY B 1 441 ? 14.953 -35.156 -41.375 1 27.3 441 GLY B C 1
ATOM 7142 O O . GLY B 1 441 ? 14.773 -36.125 -40.656 1 27.3 441 GLY B O 1
ATOM 7143 N N . ASP B 1 442 ? 15.414 -34.094 -40.75 1 30.67 442 ASP B N 1
ATOM 7144 C CA . ASP B 1 442 ? 15.922 -34.312 -39.375 1 30.67 442 ASP B CA 1
ATOM 7145 C C . ASP B 1 442 ? 14.789 -34.656 -38.438 1 30.67 442 ASP B C 1
ATOM 7147 O O . ASP B 1 442 ? 13.742 -34 -38.406 1 30.67 442 ASP B O 1
ATOM 7151 N N . ALA B 1 443 ? 14.719 -36 -38 1 31.77 443 ALA B N 1
ATOM 7152 C CA . ALA B 1 443 ? 13.922 -36.688 -37 1 31.77 443 ALA B CA 1
ATOM 7153 C C . ALA B 1 443 ? 13.734 -35.844 -35.75 1 31.77 443 ALA B C 1
ATOM 7155 O O . ALA B 1 443 ? 14.539 -35.906 -34.812 1 31.77 443 ALA B O 1
ATOM 7156 N N . ALA B 1 444 ? 13.766 -34.688 -35.812 1 34.16 444 ALA B N 1
ATOM 7157 C CA . ALA B 1 444 ? 13.469 -34.156 -34.469 1 34.16 444 ALA B CA 1
ATOM 7158 C C . ALA B 1 444 ? 12.32 -34.906 -33.812 1 34.16 444 ALA B C 1
ATOM 7160 O O . ALA B 1 444 ? 11.477 -35.5 -34.5 1 34.16 444 ALA B O 1
ATOM 7161 N N . ALA B 1 445 ? 12.406 -35.125 -32.438 1 38.53 445 ALA B N 1
ATOM 7162 C CA . ALA B 1 445 ? 11.562 -35.844 -31.5 1 38.53 445 ALA B CA 1
ATOM 7163 C C . ALA B 1 445 ? 10.102 -35.844 -31.953 1 38.53 445 ALA B C 1
ATOM 7165 O O . ALA B 1 445 ? 9.562 -34.781 -32.281 1 38.53 445 ALA B O 1
ATOM 7166 N N . ALA B 1 446 ? 9.609 -36.875 -32.469 1 39.75 446 ALA B N 1
ATOM 7167 C CA . ALA B 1 446 ? 8.258 -37.25 -32.844 1 39.75 446 ALA B CA 1
ATOM 7168 C C . ALA B 1 446 ? 7.223 -36.688 -31.891 1 39.75 446 ALA B C 1
ATOM 7170 O O . ALA B 1 446 ? 7.242 -37 -30.703 1 39.75 446 ALA B O 1
ATOM 7171 N N . ASP B 1 447 ? 6.789 -35.438 -31.938 1 45.91 447 ASP B N 1
ATOM 7172 C CA . ASP B 1 447 ? 5.766 -34.75 -31.156 1 45.91 447 ASP B CA 1
ATOM 7173 C C . ASP B 1 447 ? 4.57 -35.688 -30.891 1 45.91 447 ASP B C 1
ATOM 7175 O O . ASP B 1 447 ? 4.023 -36.281 -31.828 1 45.91 447 ASP B O 1
ATOM 7179 N N . GLU B 1 448 ? 4.559 -36.5 -29.844 1 53.06 448 GLU B N 1
ATOM 7180 C CA . GLU B 1 448 ? 3.373 -37.281 -29.438 1 53.06 448 GLU B CA 1
ATOM 7181 C C . GLU B 1 448 ? 2.096 -36.562 -29.906 1 53.06 448 GLU B C 1
ATOM 7183 O O . GLU B 1 448 ? 2.02 -35.344 -29.906 1 53.06 448 GLU B O 1
ATOM 7188 N N . PRO B 1 449 ? 1.211 -37.312 -30.562 1 63.81 449 PRO B N 1
ATOM 7189 C CA . PRO B 1 449 ? -0.059 -36.719 -31.016 1 63.81 449 PRO B CA 1
ATOM 7190 C C . PRO B 1 449 ? -0.814 -36 -29.906 1 63.81 449 PRO B C 1
ATOM 7192 O O . PRO B 1 449 ? -0.808 -36.469 -28.75 1 63.81 449 PRO B O 1
ATOM 7195 N N . ILE B 1 450 ? -1.202 -34.812 -30.062 1 74.62 450 ILE B N 1
ATOM 7196 C CA . ILE B 1 450 ? -1.962 -33.969 -29.125 1 74.62 450 ILE B CA 1
ATOM 7197 C C . ILE B 1 450 ? -3.33 -34.594 -28.875 1 74.62 450 ILE B C 1
ATOM 7199 O O . ILE B 1 450 ? -4.027 -35 -29.828 1 74.62 450 ILE B O 1
ATOM 7203 N N . ARG B 1 451 ? -3.607 -35.031 -27.641 1 84.69 451 ARG B N 1
ATOM 7204 C CA . ARG B 1 451 ? -4.895 -35.594 -27.234 1 84.69 451 ARG B CA 1
ATOM 7205 C C . ARG B 1 451 ? -5.746 -34.531 -26.547 1 84.69 451 ARG B C 1
ATOM 7207 O O . ARG B 1 451 ? -5.219 -33.562 -25.984 1 84.69 451 ARG B O 1
ATOM 7214 N N . PRO B 1 452 ? -7.043 -34.656 -26.656 1 85.62 452 PRO B N 1
ATOM 7215 C CA . PRO B 1 452 ? -7.938 -33.688 -26 1 85.62 452 PRO B CA 1
ATOM 7216 C C . PRO B 1 452 ? -7.68 -33.594 -24.5 1 85.62 452 PRO B C 1
ATOM 7218 O O . PRO B 1 452 ? -7.938 -32.531 -23.906 1 85.62 452 PRO B O 1
ATOM 7221 N N . GLU B 1 453 ? -7.113 -34.625 -23.938 1 85.5 453 GLU B N 1
ATOM 7222 C CA . GLU B 1 453 ? -6.906 -34.688 -22.484 1 85.5 453 GLU B CA 1
ATOM 7223 C C . GLU B 1 453 ? -5.707 -33.844 -22.078 1 85.5 453 GLU B C 1
ATOM 7225 O O . GLU B 1 453 ? -5.512 -33.562 -20.891 1 85.5 453 GLU B O 1
ATOM 7230 N N . ASP B 1 454 ? -5.012 -33.375 -23.031 1 87.69 454 ASP B N 1
ATOM 7231 C CA . ASP B 1 454 ? -3.795 -32.625 -22.734 1 87.69 454 ASP B CA 1
ATOM 7232 C C . ASP B 1 454 ? -4.113 -31.172 -22.406 1 87.69 454 ASP B C 1
ATOM 7234 O O . ASP B 1 454 ? -3.244 -30.438 -21.938 1 87.69 454 ASP B O 1
ATOM 7238 N N . PHE B 1 455 ? -5.324 -30.812 -22.609 1 88.75 455 PHE B N 1
ATOM 7239 C CA . PHE B 1 455 ? -5.703 -29.422 -22.422 1 88.75 455 PHE B CA 1
ATOM 7240 C C . PHE B 1 455 ? -6.309 -29.219 -21.031 1 88.75 455 PHE B C 1
ATOM 7242 O O . PHE B 1 455 ? -6.969 -30.109 -20.5 1 88.75 455 PHE B O 1
ATOM 7249 N N . VAL B 1 456 ? -6.051 -28.062 -20.469 1 84.62 456 VAL B N 1
ATOM 7250 C CA . VAL B 1 456 ? -6.48 -27.828 -19.094 1 84.62 456 VAL B CA 1
ATOM 7251 C C . VAL B 1 456 ? -7.508 -26.688 -19.062 1 84.62 456 VAL B C 1
ATOM 7253 O O . VAL B 1 456 ? -8.617 -26.875 -18.562 1 84.62 456 VAL B O 1
ATOM 7256 N N . PHE B 1 457 ? -7.035 -25.531 -19.562 1 85.5 457 PHE B N 1
ATOM 7257 C CA . PHE B 1 457 ? -7.898 -24.375 -19.344 1 85.5 457 PHE B CA 1
ATOM 7258 C C . PHE B 1 457 ? -7.543 -23.25 -20.312 1 85.5 457 PHE B C 1
ATOM 7260 O O . PHE B 1 457 ? -6.371 -23.062 -20.656 1 85.5 457 PHE B O 1
ATOM 7267 N N . CYS B 1 458 ? -8.625 -22.531 -20.812 1 87.19 458 CYS B N 1
ATOM 7268 C CA . CYS B 1 458 ? -8.461 -21.281 -21.531 1 87.19 458 CYS B CA 1
ATOM 7269 C C . CYS B 1 458 ? -9.266 -20.156 -20.875 1 87.19 458 CYS B C 1
ATOM 7271 O O . CYS B 1 458 ? -10.469 -20.297 -20.656 1 87.19 458 CYS B O 1
ATOM 7273 N N . HIS B 1 459 ? -8.578 -19.109 -20.531 1 83.88 459 HIS B N 1
ATOM 7274 C CA . HIS B 1 459 ? -9.266 -17.984 -19.906 1 83.88 459 HIS B CA 1
ATOM 7275 C C . HIS B 1 459 ? -10.352 -17.422 -20.797 1 83.88 459 HIS B C 1
ATOM 7277 O O . HIS B 1 459 ? -10.188 -17.375 -22.016 1 83.88 459 HIS B O 1
ATOM 7283 N N . SER B 1 460 ? -11.391 -16.875 -20.266 1 77.5 460 SER B N 1
ATOM 7284 C CA . SER B 1 460 ? -12.578 -16.422 -20.984 1 77.5 460 SER B CA 1
ATOM 7285 C C . SER B 1 460 ? -12.234 -15.297 -21.953 1 77.5 460 SER B C 1
ATOM 7287 O O . SER B 1 460 ? -12.797 -15.219 -23.047 1 77.5 460 SER B O 1
ATOM 7289 N N . THR B 1 461 ? -11.297 -14.422 -21.484 1 78.69 461 THR B N 1
ATOM 7290 C CA . THR B 1 461 ? -10.938 -13.289 -22.344 1 78.69 461 THR B CA 1
ATOM 7291 C C . THR B 1 461 ? -9.906 -13.711 -23.391 1 78.69 461 THR B C 1
ATOM 7293 O O . THR B 1 461 ? -9.555 -12.93 -24.266 1 78.69 461 THR B O 1
ATOM 7296 N N . GLY B 1 462 ? -9.414 -14.922 -23.25 1 86.94 462 GLY B N 1
ATOM 7297 C CA . GLY B 1 462 ? -8.516 -15.477 -24.25 1 86.94 462 GLY B CA 1
ATOM 7298 C C . GLY B 1 462 ? -7.07 -15.062 -24.031 1 86.94 462 GLY B C 1
ATOM 7299 O O . GLY B 1 462 ? -6.223 -15.281 -24.906 1 86.94 462 GLY B O 1
ATOM 7300 N N . PHE B 1 463 ? -6.707 -14.469 -22.922 1 88.88 463 PHE B N 1
ATOM 7301 C CA . PHE B 1 463 ? -5.348 -13.961 -22.766 1 88.88 463 PHE B CA 1
ATOM 7302 C C . PHE B 1 463 ? -4.422 -15.055 -22.25 1 88.88 463 PHE B C 1
ATOM 7304 O O . PHE B 1 463 ? -3.199 -14.914 -22.297 1 88.88 463 PHE B O 1
ATOM 7311 N N . LEU B 1 464 ? -5.008 -16.234 -21.812 1 90.19 464 LEU B N 1
ATOM 7312 C CA . LEU B 1 464 ? -4.215 -17.281 -21.172 1 90.19 464 LEU B CA 1
ATOM 7313 C C . LEU B 1 464 ? -4.777 -18.656 -21.5 1 90.19 464 LEU B C 1
ATOM 7315 O O . LEU B 1 464 ? -5.996 -18.859 -21.5 1 90.19 464 LEU B O 1
ATOM 7319 N N . GLY B 1 465 ? -3.93 -19.609 -21.844 1 89.12 465 GLY B N 1
ATOM 7320 C CA . GLY B 1 465 ? -4.238 -21.031 -22.016 1 89.12 465 GLY B CA 1
ATOM 7321 C C . GLY B 1 465 ? -3.252 -21.938 -21.312 1 89.12 465 GLY B C 1
ATOM 7322 O O . GLY B 1 465 ? -2.07 -21.609 -21.188 1 89.12 465 GLY B O 1
ATOM 7323 N N . ILE B 1 466 ? -3.721 -23.031 -20.828 1 89.31 466 ILE B N 1
ATOM 7324 C CA . ILE B 1 466 ? -2.875 -23.953 -20.078 1 89.31 466 ILE B CA 1
ATOM 7325 C C . ILE B 1 466 ? -3.061 -25.375 -20.641 1 89.31 466 ILE B C 1
ATOM 7327 O O . ILE B 1 466 ? -4.188 -25.797 -20.922 1 89.31 466 ILE B O 1
ATOM 7331 N N . THR B 1 467 ? -1.963 -26.062 -20.875 1 88.81 467 THR B N 1
ATOM 7332 C CA . THR B 1 467 ? -1.96 -27.453 -21.312 1 88.81 467 THR B CA 1
ATOM 7333 C C . THR B 1 467 ? -1.073 -28.312 -20.406 1 88.81 467 THR B C 1
ATOM 7335 O O . THR B 1 467 ? -0.257 -27.781 -19.656 1 88.81 467 THR B O 1
ATOM 7338 N N . LYS B 1 468 ? -1.306 -29.547 -20.438 1 85.25 468 LYS B N 1
ATOM 7339 C CA . LYS B 1 468 ? -0.502 -30.469 -19.641 1 85.25 468 LYS B CA 1
ATOM 7340 C C . LYS B 1 468 ? 0.852 -30.734 -20.297 1 85.25 468 LYS B C 1
ATOM 7342 O O . LYS B 1 468 ? 1.834 -31.016 -19.609 1 85.25 468 LYS B O 1
ATOM 7347 N N . THR B 1 469 ? 0.844 -30.641 -21.609 1 81.94 469 THR B N 1
ATOM 7348 C CA . THR B 1 469 ? 2.064 -30.922 -22.359 1 81.94 469 THR B CA 1
ATOM 7349 C C . THR B 1 469 ? 2.447 -29.75 -23.25 1 81.94 469 THR B C 1
ATOM 7351 O O . THR B 1 469 ? 1.628 -28.859 -23.484 1 81.94 469 THR B O 1
ATOM 7354 N N . ARG B 1 470 ? 3.713 -29.75 -23.516 1 78.44 470 ARG B N 1
ATOM 7355 C CA . ARG B 1 470 ? 4.207 -28.734 -24.438 1 78.44 470 ARG B CA 1
ATOM 7356 C C . ARG B 1 470 ? 3.516 -28.828 -25.797 1 78.44 470 ARG B C 1
ATOM 7358 O O . ARG B 1 470 ? 3.65 -29.844 -26.484 1 78.44 470 ARG B O 1
ATOM 7365 N N . VAL B 1 471 ? 2.227 -28.656 -25.922 1 60.09 471 VAL B N 1
ATOM 7366 C CA . VAL B 1 471 ? 1.444 -28.922 -27.109 1 60.09 471 VAL B CA 1
ATOM 7367 C C . VAL B 1 471 ? 2.166 -28.359 -28.344 1 60.09 471 VAL B C 1
ATOM 7369 O O . VAL B 1 471 ? 2.744 -27.281 -28.281 1 60.09 471 VAL B O 1
ATOM 7372 N N . ARG B 1 472 ? 2.406 -29.188 -29.234 1 52.75 472 ARG B N 1
ATOM 7373 C CA . ARG B 1 472 ? 3.027 -28.906 -30.531 1 52.75 472 ARG B CA 1
ATOM 7374 C C . ARG B 1 472 ? 2.346 -27.734 -31.219 1 52.75 472 ARG B C 1
ATOM 7376 O O . ARG B 1 472 ? 1.139 -27.531 -31.062 1 52.75 472 ARG B O 1
ATOM 7383 N N . TYR B 1 473 ? 3.137 -26.609 -31.391 1 46.31 473 TYR B N 1
ATOM 7384 C CA . TYR B 1 473 ? 2.795 -25.422 -32.188 1 46.31 473 TYR B CA 1
ATOM 7385 C C . TYR B 1 473 ? 2 -25.797 -33.406 1 46.31 473 TYR B C 1
ATOM 7387 O O . TYR B 1 473 ? 2.58 -26.109 -34.469 1 46.31 473 TYR B O 1
ATOM 7395 N N . ASN B 1 474 ? 1.126 -26.812 -33.5 1 41.16 474 ASN B N 1
ATOM 7396 C CA . ASN B 1 474 ? 0.528 -27.047 -34.812 1 41.16 474 ASN B CA 1
ATOM 7397 C C . ASN B 1 474 ? -0.503 -25.984 -35.156 1 41.16 474 ASN B C 1
ATOM 7399 O O . ASN B 1 474 ? -1.319 -25.609 -34.312 1 41.16 474 ASN B O 1
#

InterPro domains:
  IPR003226 MYG1 exonuclease [PF03690] (50-120)
  IPR003226 MYG1 exonuclease [PF03690] (299-470)
  IPR003226 MYG1 exonuclease [PTHR11215] (49-120)

Foldseek 3Di:
DDDDPPPPDPPPPPPPVVVVVQVVLQVCQVVPPDFADDPVRLLPDDFAEEEEAFDQDFLVVLLVVQVVLLDPRRPLYFYEHHQDPVVVVSGQAYEQHDLDDDVVSRYHHQPHPPRDDDDDPVVVVPDPPPPPPDDPPDDPDPDDPDPDDDDDDDDDDDDPDDPDDPDPPPCPVPPPPDDADPVRVCCVVCVVVCCCVPPVNPPPPDDPPPPVPPPPCPDLRNVLSVQADDPVLPPDQGGHDSVLSVLLVVLVVLVVQCVDPVNVVVVVVVCVVLDPLQDRSDRLSPRRYDHTGSSRSSSSSVSSVSSSNVVSVVVSCCVPAVVVLLVQQLCCLVVPPAPPVCSLAEREGAADGDCQVNQVVSCVVVVRPHRHFKYKYWDWDQDPVGIQIKIKIFTHADVPDPLHGPDFADQQLAFDAALRNLVVVVVVVVVPPPDDPDDDDDPDPPQPDRHSRQFGGAHNSRRMGMGRDPPRPD/DDDPPDPPDPPPPVPPVVVVVQVVLQVCQVVPPDFADDPVRLLPDDFAEEEEAFDQDFLVVLLVVQVVLLDPRRPLYFYEHHQDPVVVVSGQAYEQHDLDDDVVSRYHHQPHPPRDDDDDCVVVVPPPPPPPPDDPDDDPDPDDPDDDDDDDDDPDPDDPDDPDDPPPPVPPVPPPPPDADPVRVCCVVCVVVCCCVPPVNPPPPDDPPPPVPPPPCPDLRNVLSVQADDPVLPPDQGGHDSVLSVLLVVLVVLVVQCVDPVNVVVVVVVCVVLDPLQDRSDRLSPRRYDHTGSSRSSSSSVSSVSSSNVVSVVVSCCVPAVVVLLVQQLCCLVVPPAPPVCSLAEREGAADGDCQVNQVVSCVVVVRPHRHFKYKYWDWDQDPVGIQIKIKIFTHADVPDPLHGPDFADQVLAFDAALRNLVVVVVVVVVPPPDDPDDDDDPDPPQPDRHSRQFGGAHNSRRMGMGRDPHRPD

Radius of gyration: 33.82 Å; Cα contacts (8 Å, |Δi|>4): 1352; chains: 2; bounding box: 129×92×103 Å

Sequence (948 aa):
MGGQKNATAATGATAPAASSAVAAAVAAAAAAGPVRLSPDEFWGLEGPVIGTHDGRFHLDEVLACTLLLSLKEFKGARICRSRQQKDWDRCSIVVDVGGEYCPKKRRFDHHQPSFTHTFDFSRFEVNRDRDRDGDRDRDRSPQECGVRSHDDQDRSQQDCGVLPQHKRSRSQGRQPVTKLSSAGLIFSHYGEQILRERYDAVDNGVSISADPLYVDPTTLAKKVKNLYPSQDEEEEADKLGACGYWRWLQQRAQQQYKETPEGAAAFAAAAAAKGKGWAPACSFVDIPIIGGSAEALCAFRLALAYADETFRDAVIYLRDKWLPARNIVKQAILNSPAPKEFQEHVLELAKWAPYEDHVYNLERELGLSEKLKFAVYKAERIEKEGLKVSWSIRCIQEEGQQFKCRLRLREEWGGLRDEALGKAVLANSSSSSSSSSSSGGDAAAADEPIRPEDFVFCHSTGFLGITKTRVRYNMGGQKNATAATGATAPAASSAVAAAVAAAAAAGPVRLSPDEFWGLEGPVIGTHDGRFHLDEVLACTLLLSLKEFKGARICRSRQQKDWDRCSIVVDVGGEYCPKKRRFDHHQPSFTHTFDFSRFEVNRDRDRDGDRDRDRSPQECGVRSHDDQDRSQQDCGVLPQHKRSRSQGRQPVTKLSSAGLIFSHYGEQILRERYDAVDNGVSISADPLYVDPTTLAKKVKNLYPSQDEEEEADKLGACGYWRWLQQRAQQQYKETPEGAAAFAAAAAAKGKGWAPACSFVDIPIIGGSAEALCAFRLALAYADETFRDAVIYLRDKWLPARNIVKQAILNSPAPKEFQEHVLELAKWAPYEDHVYNLERELGLSEKLKFAVYKAERIEKEGLKVSWSIRCIQEEGQQFKCRLRLREEWGGLRDEALGKAVLANSSSSSSSSSSSGGDAAAADEPIRPEDFVFCHSTGFLGITKTRVRYN

Nearest PDB structures (foldseek):
  8hir-assembly1_D  TM=4.077E-01  e=7.963E+00  Homo sapiens
  8hir-assembly1_D  TM=4.076E-01  e=7.922E+00  Homo sapiens

Organism: Eimeria acervulina (NCBI:txid5801)

Secondary structure (DSSP, 8-state):
--------------HHHHHHHHHHHHHHHHHHSPPPPPHHHHHHS-S-EEEE--SS--HHHHHHHHHHHTSGGGTT-EEEE-S-HHHHHHSSEEES-SS-EEGGGTEE---STT---B--GGGGS--SGGGT--S------------------------------------------PBPPHHHHHHHHHHHHHHHHHH--STTS----SGGGGS-TTSHHHHHHHHSPPGGG-S-TTS--HHHHHHHHHHHHHHHHHHSHHHHHHHHHHHHHH-TT-S-SS-TTT--EESS-HHHHHHHHHHHHHHHHHHHHHHHHIIIIIHHHHHHHHHHHHT--S-GGGTTTEEEESS----HHHHHHHHHHHT-SS---EEEEEEEEEETTEEEEEEEEEEPEETTEEEEESSPPPGGGTT-BHHHHHHHHHHHHTTT--S----------------GGGEEEE-TTSSEEEESS-----/--------------SHHHHHHHHHHHHHHHHHSPPPPPHHHHHHS-S-EEEE--SS--HHHHHHHHHHHTSGGGTT-EEEE-S-HHHHTT-SEEES-SS-EEGGGTEE---STT---B--GGGGS--SGGGT--S--S----------------------------------------B--HHHHHHHHHHHHHHHHHH--STTS----SGGGGS-TTSHHHHHHHHSPPGGG-S-TTS--HHHHHHHHHHHHHHHHHHSHHHHHHHHHHHHHH-TT-S-SS-TTT--EESS-HHHHHHHHHHHHHHHHHHHHHHHHIIIIIHHHHHHHHHHHHT--S-GGGTTTEEEESS----HHHHHHHHHHHT-SS---EEEEEEEEEETTEEEEEEEEEEPEETTEEEEESSPPPGGGTT-BHHHHHHHHHHHHHHH--S----------------GGGEEEE-TTSSEEEESS-----

Solvent-accessible surface area (backbone atoms only — not comparable to full-atom values): 54459 Å² total; per-residue (Å²): 138,83,82,80,80,80,79,80,78,82,78,82,73,73,68,63,60,60,57,48,32,26,51,47,24,46,49,44,24,64,70,67,45,79,74,74,61,48,70,68,61,54,70,65,54,78,65,44,29,42,22,32,57,38,72,85,65,50,45,44,56,42,38,29,51,40,56,48,42,46,29,79,88,27,57,68,40,34,38,41,24,44,90,47,65,75,61,50,71,72,29,66,31,31,38,56,38,90,62,37,71,36,73,92,72,31,27,37,21,55,58,30,70,82,56,75,59,46,80,68,61,68,78,41,53,76,78,81,67,74,76,70,76,71,80,86,76,73,80,84,73,84,81,80,83,81,77,84,92,84,84,89,83,89,82,88,80,80,82,38,69,45,72,79,82,77,77,80,70,80,72,69,76,72,68,79,74,56,67,40,48,36,28,45,50,46,37,73,75,40,35,68,56,35,38,39,75,34,42,69,60,60,78,79,73,61,56,68,64,69,73,65,67,76,59,76,72,49,33,56,51,52,51,38,42,65,44,51,66,51,78,85,59,58,82,46,57,69,36,43,42,41,53,50,35,36,53,51,49,52,54,49,50,53,55,53,42,42,70,34,72,69,35,37,23,23,46,50,21,21,32,62,72,68,32,66,44,62,58,73,74,63,62,46,89,68,52,56,57,44,51,68,33,37,42,44,49,52,31,48,29,51,37,32,46,53,42,42,52,54,50,38,52,51,50,48,43,42,60,71,45,49,52,57,21,43,56,53,48,51,47,23,63,76,60,44,77,45,58,79,90,41,45,59,34,42,40,41,37,83,50,77,56,70,41,75,76,42,51,60,54,47,38,62,73,69,57,51,91,54,70,64,26,34,38,34,26,39,43,78,41,84,49,96,94,37,78,45,60,32,22,36,40,34,36,31,54,36,90,94,33,89,88,40,52,68,45,62,49,59,71,88,43,29,46,30,42,27,53,61,31,20,49,56,56,54,62,59,51,69,70,70,64,70,74,90,71,85,76,85,74,86,77,60,83,76,74,72,81,87,51,35,75,36,28,47,38,24,38,44,87,15,50,36,36,36,24,52,45,85,67,74,92,118,133,83,79,81,79,78,83,80,76,85,78,84,72,74,68,63,59,58,56,47,34,26,50,48,24,46,50,41,23,64,71,69,46,78,75,74,59,47,72,67,60,53,70,68,52,76,65,44,28,41,21,32,58,36,74,87,63,50,46,44,56,39,40,28,50,40,55,49,43,46,30,79,86,27,56,68,39,33,38,41,25,42,90,47,66,76,59,50,73,70,29,65,30,33,38,56,37,90,62,36,70,36,74,91,74,32,28,38,21,56,60,31,71,84,56,74,60,47,81,66,60,68,77,40,52,74,80,82,67,75,76,69,76,71,78,92,78,82,77,88,72,86,78,81,82,86,82,85,91,86,81,79,84,80,80,78,74,79,80,24,70,46,74,76,83,74,74,81,69,79,72,67,77,70,67,81,73,54,66,40,47,36,29,46,49,46,39,73,74,42,37,67,56,35,37,39,74,34,41,68,58,61,74,79,73,62,58,68,61,69,73,66,68,76,56,75,72,48,32,56,52,51,50,38,43,64,45,52,66,50,76,85,60,58,81,47,58,70,36,44,43,43,53,51,37,36,53,51,50,52,54,48,50,53,56,52,41,43,69,35,72,68,36,36,23,24,46,50,21,21,34,62,73,70,31,66,45,63,59,72,76,63,62,47,89,68,51,56,58,43,51,68,33,34,42,45,48,53,30,49,29,50,37,32,46,53,42,42,51,54,50,38,52,52,51,48,44,42,61,71,44,48,53,57,21,42,56,53,49,50,46,23,63,76,59,44,78,45,58,80,91,40,45,58,33,40,41,42,36,85,50,78,56,69,42,77,78,42,50,63,55,47,38,62,73,69,58,50,90,53,69,65,28,33,37,35,24,40,44,78,41,82,49,95,94,36,79,45,60,32,22,37,40,36,37,32,54,35,87,96,32,90,88,39,52,69,46,62,49,59,71,88,44,27,45,29,43,28,54,60,30,18,49,58,56,54,62,59,53,68,71,70,65,71,73,90,71,84,75,84,75,87,76,62,82,77,73,73,82,86,52,37,77,37,28,48,39,25,38,43,86,15,48,37,35,34,24,53,43,85,66,74,92,118

pLDDT: mean 71.1, std 25.09, range [15.04, 97.75]